Protein 1EJB (pdb70)

B-factor: mean 22.09, std 8.2, range [11.45, 75.44]

Radius of gyration: 27.2 Å; Cα contacts (8 Å, |Δi|>4): 1912; chains: 5; bounding box: 73×80×71 Å

Secondary structure (DSSP, 8-state):
-------TT-----TT--EEEEE--TTHHHHHHHHHHHHHHHHHTT--GGGEEEEE-SSGGGHHHHHHHHHHHHHHTT---SEEEEEEEEE--SSSHHHHHHHHHHHHHHHHHHHHTS-B--EEEEESSHHHHHHHBT-STT--S-BHHHHHHHHHHHHHHHHSTT--/--------SS----TT--EEEEE--TTHHHHHHHHHHHHHHHHHTT--GGGEEEEE-SSGGGHHHHHHHHHHHHHHTT---SEEEEEEEEE--SSSHHHHHHHHHHHHHHHHHHHHTS-B--EEEEESSHHHHHHHBT-STT--S-BHHHHHHHHHHHHHHHHSTT--/----SPPPSS----TT--EEEEE--TTHHHHHHHHHHHHHHHHHTT--GGGEEEEE-SSGGGHHHHHHHHHHHHHHTT---SEEEEEEEEE--SSSHHHHHHHHHHHHHHHHHHHHTS-B--EEEEESSHHHHHHHBT-STT--S-BHHHHHHHHHHHHHHHHSTT--/--BTTTPPPPP---TT--EEEEE--TTHHHHHHHHHHHHHHHHHTT--GGGEEEEE-SSGGGHHHHHHHHHHHHHHTT---SEEEEEEEEE--SSSHHHHHHHHHHHHHHHHHHHHTS-B--EEEEESSHHHHHHHBT-STT--S-BHHHHHHHHHHHHHHHHSTT--/-----S--S-----TT--EEEEE--TTHHHHHHHHHHHHHHHHHTT--GGGEEEEE-SSGGGHHHHHHHHHHHHHHTT---SEEEEEEEEE--SSSHHHHHHHHHHHHHHHHHHHHTS-B--EEEEESSHHHHHHHBT-STT--S-BHHHHHHHHHHHHHHHHSTT--

Structure (mmCIF, N/CA/C/O backbone):
data_1EJB
#
_entry.id   1EJB
#
_cell.length_a   82.893
_cell.length_b   82.893
_cell.length_c   298.842
_cell.angle_alpha   90.00
_cell.angle_beta   90.00
_cell.angle_gamma   90.00
#
_symmetry.space_group_name_H-M   'P 41 21 2'
#
loop_
_entity.id
_entity.type
_entity.pdbx_description
1 polymer 'LUMAZINE SYNTHASE'
2 non-polymer '5-(6-D-RIBITYLAMINO-2,4-DIHYDROXYPYRIMIDIN-5-YL)-1-PENTYL-PHOSPHONIC ACID'
3 water water
#
loop_
_atom_site.group_PDB
_atom_site.id
_atom_site.type_symbol
_atom_site.label_atom_id
_atom_site.label_alt_id
_atom_site.label_comp_id
_atom_site.label_asym_id
_atom_site.label_entity_id
_atom_site.label_seq_id
_atom_site.pdbx_PDB_ins_code
_atom_site.Cartn_x
_atom_site.Cartn_y
_atom_site.Cartn_z
_atom_site.occupancy
_atom_site.B_iso_or_equiv
_atom_site.auth_seq_id
_atom_site.auth_comp_id
_atom_site.auth_asym_id
_atom_site.auth_atom_id
_atom_site.pdbx_PDB_model_num
ATOM 1 N N . ALA A 1 1 ? 70.485 82.570 74.892 1.00 55.47 1 ALA A N 1
ATOM 2 C CA . ALA A 1 1 ? 69.226 83.140 74.634 0.00 43.51 1 ALA A CA 1
ATOM 3 C C . ALA A 1 1 ? 68.597 81.888 75.207 0.00 44.05 1 ALA A C 1
ATOM 4 O O . ALA A 1 1 ? 68.667 80.807 74.601 0.00 45.51 1 ALA A O 1
ATOM 6 N N . VAL A 1 2 ? 67.999 82.161 76.167 1.00 33.74 2 VAL A N 1
ATOM 7 C CA . VAL A 1 2 ? 67.410 81.192 77.097 1.00 33.61 2 VAL A CA 1
ATOM 8 C C . VAL A 1 2 ? 65.901 81.230 76.945 1.00 33.40 2 VAL A C 1
ATOM 9 O O . VAL A 1 2 ? 65.303 82.296 77.179 1.00 33.73 2 VAL A O 1
ATOM 13 N N . LYS A 1 3 ? 65.244 80.120 76.612 1.00 32.56 3 LYS A N 1
ATOM 14 C CA . LYS A 1 3 ? 63.791 80.131 76.447 1.00 32.49 3 LYS A CA 1
ATOM 15 C C . LYS A 1 3 ? 63.119 78.822 76.847 1.00 31.39 3 LYS A C 1
ATOM 16 O O . LYS A 1 3 ? 63.790 77.815 77.086 1.00 30.72 3 LYS A O 1
ATOM 22 N N . GLY A 1 4 ? 61.779 78.856 76.895 1.00 29.71 4 GLY A N 1
ATOM 23 C CA . GLY A 1 4 ? 61.031 77.647 77.251 1.00 30.28 4 GLY A CA 1
ATOM 24 C C . GLY A 1 4 ? 61.299 76.518 76.264 1.00 31.28 4 GLY A C 1
ATOM 25 O O . GLY A 1 4 ? 61.332 76.757 75.055 1.00 30.37 4 GLY A O 1
ATOM 26 N N . LEU A 1 5 ? 61.406 75.272 76.729 1.00 29.75 5 LEU A N 1
ATOM 27 C CA . LEU A 1 5 ? 61.658 74.156 75.818 1.00 30.22 5 LEU A CA 1
ATOM 28 C C . LEU A 1 5 ? 60.377 73.546 75.265 1.00 30.20 5 LEU A C 1
ATOM 29 O O . LEU A 1 5 ? 60.451 72.586 74.498 1.00 30.35 5 LEU A O 1
ATOM 34 N N . GLY A 1 6 ? 59.211 74.106 75.563 1.00 29.00 6 GLY A N 1
ATOM 35 C CA . GLY A 1 6 ? 57.924 73.642 75.098 1.00 27.78 6 GLY A CA 1
ATOM 36 C C . GLY A 1 6 ? 57.704 73.637 73.592 1.00 28.68 6 GLY A C 1
ATOM 37 O O . GLY A 1 6 ? 58.210 74.467 72.827 1.00 27.61 6 GLY A O 1
ATOM 38 N N . LYS A 1 7 ? 56.950 72.656 73.112 1.00 27.65 7 LYS A N 1
ATOM 39 C CA . LYS A 1 7 ? 56.592 72.521 71.688 1.00 28.08 7 LYS A CA 1
ATOM 40 C C . LYS A 1 7 ? 55.144 72.088 71.673 1.00 26.61 7 LYS A C 1
ATOM 41 O O . LYS A 1 7 ? 54.764 71.285 72.544 1.00 26.79 7 LYS A O 1
ATOM 47 N N . PRO A 1 8 ? 54.318 72.591 70.768 1.00 25.25 8 PRO A N 1
ATOM 48 C CA . PRO A 1 8 ? 52.898 72.325 70.771 1.00 24.61 8 PRO A CA 1
ATOM 49 C C . PRO A 1 8 ? 52.466 70.889 70.588 1.00 24.31 8 PRO A C 1
ATOM 50 O O . PRO A 1 8 ? 51.337 70.601 70.994 1.00 27.42 8 PRO A O 1
ATOM 54 N N . ASP A 1 9 ? 53.276 70.039 69.966 1.00 23.04 9 ASP A N 1
ATOM 55 C CA . ASP A 1 9 ? 52.825 68.642 69.824 1.00 23.92 9 ASP A CA 1
ATOM 56 C C . ASP A 1 9 ? 53.549 67.767 70.840 1.00 23.98 9 ASP A C 1
ATOM 57 O O . ASP A 1 9 ? 53.512 66.529 70.793 1.00 23.60 9 ASP A O 1
ATOM 62 N N . GLN A 1 10 ? 54.250 68.396 71.795 1.00 21.83 10 GLN A N 1
ATOM 63 C CA . GLN A 1 10 ? 55.010 67.643 72.787 1.00 23.45 10 GLN A CA 1
ATOM 64 C C . GLN A 1 10 ? 54.474 67.854 74.203 1.00 22.98 10 GLN A C 1
ATOM 65 O O . GLN A 1 10 ? 55.142 67.485 75.161 1.00 22.64 10 GLN A O 1
ATOM 71 N N . VAL A 1 11 ? 53.269 68.401 74.293 1.00 23.74 11 VAL A N 1
ATOM 72 C CA . VAL A 1 11 ? 52.680 68.686 75.603 1.00 24.40 11 VAL A CA 1
ATOM 73 C C . VAL A 1 11 ? 52.119 67.459 76.285 1.00 26.28 11 VAL A C 1
ATOM 74 O O . VAL A 1 11 ? 50.995 67.017 76.051 1.00 24.80 11 VAL A O 1
ATOM 78 N N . TYR A 1 12 ? 52.951 66.789 77.069 1.00 27.97 12 TYR A N 1
ATOM 79 C CA . TYR A 1 12 ? 52.616 65.608 77.819 1.00 28.48 12 TYR A CA 1
ATOM 80 C C . TYR A 1 12 ? 53.097 65.771 79.254 1.00 27.69 12 TYR A C 1
ATOM 81 O O . TYR A 1 12 ? 54.210 66.241 79.451 1.00 27.78 12 TYR A O 1
ATOM 90 N N . ASP A 1 13 ? 52.246 65.394 80.188 1.00 26.00 13 ASP A N 1
ATOM 91 C CA . ASP A 1 13 ? 52.625 65.522 81.601 1.00 25.44 13 ASP A CA 1
ATOM 92 C C . ASP A 1 13 ? 53.340 64.253 82.044 1.00 23.51 13 ASP A C 1
ATOM 93 O O . ASP A 1 13 ? 52.681 63.216 82.208 1.00 23.13 13 ASP A O 1
ATOM 98 N N . GLY A 1 14 ? 54.628 64.328 82.256 1.00 21.56 14 GLY A N 1
ATOM 99 C CA . GLY A 1 14 ? 55.463 63.212 82.671 1.00 21.59 14 GLY A CA 1
ATOM 100 C C . GLY A 1 14 ? 55.609 63.076 84.173 1.00 21.76 14 GLY A C 1
ATOM 101 O O . GLY A 1 14 ? 56.421 62.279 84.642 1.00 21.02 14 GLY A O 1
ATOM 102 N N . SER A 1 15 ? 54.774 63.786 84.962 1.00 21.11 15 SER A N 1
ATOM 103 C CA . SER A 1 15 ? 54.985 63.732 86.407 1.00 23.11 15 SER A CA 1
ATOM 104 C C . SER A 1 15 ? 54.877 62.339 87.015 1.00 22.52 15 SER A C 1
ATOM 105 O O . SER A 1 15 ? 55.582 62.116 88.004 1.00 23.47 15 SER A O 1
ATOM 108 N N . LYS A 1 16 ? 54.069 61.435 86.483 1.00 21.40 16 LYS A N 1
ATOM 109 C CA . LYS A 1 16 ? 53.929 60.108 87.065 1.00 22.58 16 LYS A CA 1
ATOM 110 C C . LYS A 1 16 ? 54.854 59.060 86.447 1.00 22.81 16 LYS A C 1
ATOM 111 O O . LYS A 1 16 ? 54.749 57.895 86.863 1.00 22.77 16 LYS A O 1
ATOM 117 N N . ILE A 1 17 ? 55.742 59.425 85.515 1.00 20.50 17 ILE A N 1
ATOM 118 C CA . ILE A 1 17 ? 56.516 58.311 84.935 1.00 20.37 17 ILE A CA 1
ATOM 119 C C . ILE A 1 17 ? 57.924 58.225 85.434 1.00 19.61 17 ILE A C 1
ATOM 120 O O . ILE A 1 17 ? 58.533 59.200 85.896 1.00 19.64 17 ILE A O 1
ATOM 125 N N . ARG A 1 18 ? 58.501 57.022 85.251 1.00 16.97 18 ARG A N 1
ATOM 126 C CA . ARG A 1 18 ? 59.883 56.764 85.587 1.00 16.08 18 ARG A CA 1
ATOM 127 C C . ARG A 1 18 ? 60.605 56.400 84.285 1.00 16.48 18 ARG A C 1
ATOM 128 O O . ARG A 1 18 ? 60.110 55.518 83.566 1.00 16.41 18 ARG A O 1
ATOM 136 N N . VAL A 1 19 ? 61.672 57.106 83.981 1.00 15.49 19 VAL A N 1
ATOM 137 C CA . VAL A 1 19 ? 62.367 56.879 82.689 1.00 15.49 19 VAL A CA 1
ATOM 138 C C . VAL A 1 19 ? 63.777 56.404 82.952 1.00 15.20 19 VAL A C 1
ATOM 139 O O . VAL A 1 19 ? 64.499 56.951 83.802 1.00 16.60 19 VAL A O 1
ATOM 143 N N . GLY A 1 20 ? 64.202 55.372 82.224 1.00 13.84 20 GLY A N 1
ATOM 144 C CA . GLY A 1 20 ? 65.581 54.933 82.301 1.00 13.23 20 GLY A CA 1
ATOM 145 C C . GLY A 1 20 ? 66.338 55.499 81.087 1.00 14.62 20 GLY A C 1
ATOM 146 O O . GLY A 1 20 ? 65.817 55.643 79.968 1.00 15.81 20 GLY A O 1
ATOM 147 N N . ILE A 1 21 ? 67.578 55.908 81.313 1.00 14.18 21 ILE A N 1
ATOM 148 C CA . ILE A 1 21 ? 68.487 56.326 80.268 1.00 14.58 21 ILE A CA 1
ATOM 149 C C . ILE A 1 21 ? 69.666 55.371 80.399 1.00 14.89 21 ILE A C 1
ATOM 150 O O . ILE A 1 21 ? 70.264 55.285 81.489 1.00 16.38 21 ILE A O 1
ATOM 155 N N . ILE A 1 22 ? 70.002 54.629 79.347 1.00 13.87 22 ILE A N 1
ATOM 156 C CA . ILE A 1 22 ? 71.136 53.700 79.494 1.00 14.05 22 ILE A CA 1
ATOM 157 C C . ILE A 1 22 ? 72.087 54.031 78.363 1.00 15.31 22 ILE A C 1
ATOM 158 O O . ILE A 1 22 ? 71.602 54.092 77.217 1.00 15.54 22 ILE A O 1
ATOM 163 N N . HIS A 1 23 ? 73.312 54.473 78.673 1.00 15.61 23 HIS A N 1
ATOM 164 C CA . HIS A 1 23 ? 74.148 54.939 77.547 1.00 15.24 23 HIS A CA 1
ATOM 165 C C . HIS A 1 23 ? 75.474 54.228 77.454 1.00 14.93 23 HIS A C 1
ATOM 166 O O . HIS A 1 23 ? 76.075 53.793 78.447 1.00 15.97 23 HIS A O 1
ATOM 173 N N . ALA A 1 24 ? 75.969 54.120 76.222 1.00 14.82 24 ALA A N 1
ATOM 174 C CA . ALA A 1 24 ? 77.276 53.567 75.920 1.00 15.87 24 ALA A CA 1
ATOM 175 C C . ALA A 1 24 ? 78.310 54.613 76.335 1.00 17.11 24 ALA A C 1
ATOM 176 O O . ALA A 1 24 ? 77.919 55.728 76.687 1.00 17.48 24 ALA A O 1
ATOM 178 N N . ARG A 1 25 ? 79.588 54.271 76.369 1.00 18.54 25 ARG A N 1
ATOM 179 C CA . ARG A 1 25 ? 80.603 55.219 76.828 1.00 20.43 25 ARG A CA 1
ATOM 180 C C . ARG A 1 25 ? 81.628 55.538 75.748 1.00 22.83 25 ARG A C 1
ATOM 181 O O . ARG A 1 25 ? 82.583 56.294 75.932 1.00 25.36 25 ARG A O 1
ATOM 189 N N . TRP A 1 26 ? 81.427 54.980 74.575 1.00 24.46 26 TRP A N 1
ATOM 190 C CA . TRP A 1 26 ? 82.243 55.276 73.395 1.00 27.03 26 TRP A CA 1
ATOM 191 C C . TRP A 1 26 ? 81.863 56.672 72.926 1.00 26.74 26 TRP A C 1
ATOM 192 O O . TRP A 1 26 ? 80.653 56.949 72.904 1.00 25.63 26 TRP A O 1
ATOM 203 N N . ASN A 1 27 ? 82.796 57.565 72.610 1.00 24.43 27 ASN A N 1
ATOM 204 C CA . ASN A 1 27 ? 82.469 58.931 72.177 1.00 23.97 27 ASN A CA 1
ATOM 205 C C . ASN A 1 27 ? 81.744 59.662 73.289 1.00 23.83 27 ASN A C 1
ATOM 206 O O . ASN A 1 27 ? 80.713 60.301 73.102 1.00 23.90 27 ASN A O 1
ATOM 211 N N . ARG A 1 28 ? 82.302 59.592 74.497 1.00 23.55 28 ARG A N 1
ATOM 212 C CA . ARG A 1 28 ? 81.704 60.122 75.715 1.00 23.83 28 ARG A CA 1
ATOM 213 C C . ARG A 1 28 ? 81.358 61.569 75.771 1.00 23.52 28 ARG A C 1
ATOM 214 O O . ARG A 1 28 ? 80.264 61.905 76.305 1.00 22.63 28 ARG A O 1
ATOM 222 N N . VAL A 1 29 ? 82.113 62.504 75.186 1.00 23.13 29 VAL A N 1
ATOM 223 C CA . VAL A 1 29 ? 81.685 63.914 75.218 1.00 22.83 29 VAL A CA 1
ATOM 224 C C . VAL A 1 29 ? 80.360 64.094 74.499 1.00 20.59 29 VAL A C 1
ATOM 225 O O . VAL A 1 29 ? 79.489 64.838 74.967 1.00 21.44 29 VAL A O 1
ATOM 229 N N . ILE A 1 30 ? 80.168 63.410 73.368 1.00 20.40 30 ILE A N 1
ATOM 230 C CA . ILE A 1 30 ? 78.900 63.505 72.643 1.00 19.17 30 ILE A CA 1
ATOM 231 C C . ILE A 1 30 ? 77.789 62.820 73.443 1.00 19.10 30 ILE A C 1
ATOM 232 O O . ILE A 1 30 ? 76.718 63.409 73.592 1.00 17.90 30 ILE A O 1
ATOM 237 N N . ILE A 1 31 ? 78.065 61.621 73.937 1.00 18.36 31 ILE A N 1
ATOM 238 C CA . ILE A 1 31 ? 77.092 60.902 74.780 1.00 18.55 31 ILE A CA 1
ATOM 239 C C . ILE A 1 31 ? 76.581 61.793 75.903 1.00 19.06 31 ILE A C 1
ATOM 240 O O . ILE A 1 31 ? 75.368 61.977 76.085 1.00 18.28 31 ILE A O 1
ATOM 245 N N . ASP A 1 32 ? 77.503 62.355 76.697 1.00 19.85 32 ASP A N 1
ATOM 246 C CA . ASP A 1 32 ? 77.098 63.231 77.796 1.00 20.95 32 ASP A CA 1
ATOM 247 C C . ASP A 1 32 ? 76.197 64.372 77.411 1.00 20.53 32 ASP A C 1
ATOM 248 O O . ASP A 1 32 ? 75.266 64.711 78.165 1.00 19.29 32 ASP A O 1
ATOM 253 N N . ALA A 1 33 ? 76.428 65.030 76.280 1.00 20.59 33 ALA A N 1
ATOM 254 C CA . ALA A 1 33 ? 75.609 66.117 75.805 1.00 19.99 33 ALA A CA 1
ATOM 255 C C . ALA A 1 33 ? 74.213 65.606 75.433 1.00 18.91 33 ALA A C 1
ATOM 256 O O . ALA A 1 33 ? 73.223 66.256 75.761 1.00 18.60 33 ALA A O 1
ATOM 258 N N . LEU A 1 34 ? 74.165 64.437 74.783 1.00 18.04 34 LEU A N 1
ATOM 259 C CA . LEU A 1 34 ? 72.837 63.888 74.437 1.00 17.20 34 LEU A CA 1
ATOM 260 C C . LEU A 1 34 ? 72.038 63.552 75.687 1.00 17.01 34 LEU A C 1
ATOM 261 O O . LEU A 1 34 ? 70.862 63.921 75.803 1.00 17.71 34 LEU A O 1
ATOM 266 N N . VAL A 1 35 ? 72.661 62.890 76.653 1.00 16.79 35 VAL A N 1
ATOM 267 C CA . VAL A 1 35 ? 72.016 62.530 77.915 1.00 17.05 35 VAL A CA 1
ATOM 268 C C . VAL A 1 35 ? 71.503 63.753 78.623 1.00 17.94 35 VAL A C 1
ATOM 269 O O . VAL A 1 35 ? 70.365 63.863 79.099 1.00 17.13 35 VAL A O 1
ATOM 273 N N . LYS A 1 36 ? 72.383 64.780 78.680 1.00 18.46 36 LYS A N 1
ATOM 274 C CA . LYS A 1 36 ? 71.964 66.004 79.360 1.00 21.10 36 LYS A CA 1
ATOM 275 C C . LYS A 1 36 ? 70.719 66.626 78.773 1.00 20.41 36 LYS A C 1
ATOM 276 O O . LYS A 1 36 ? 69.828 67.099 79.479 1.00 20.58 36 LYS A O 1
ATOM 282 N N . GLY A 1 37 ? 70.685 66.650 77.437 1.00 18.47 37 GLY A N 1
ATOM 283 C CA . GLY A 1 37 ? 69.543 67.223 76.721 1.00 18.75 37 GLY A CA 1
ATOM 284 C C . GLY A 1 37 ? 68.288 66.413 76.997 1.00 18.10 37 GLY A C 1
ATOM 285 O O . GLY A 1 37 ? 67.221 66.991 77.189 1.00 18.36 37 GLY A O 1
ATOM 286 N N . ALA A 1 38 ? 68.376 65.082 77.003 1.00 18.55 38 ALA A N 1
ATOM 287 C CA . ALA A 1 38 ? 67.182 64.281 77.287 1.00 18.15 38 ALA A CA 1
ATOM 288 C C . ALA A 1 38 ? 66.683 64.563 78.702 1.00 17.57 38 ALA A C 1
ATOM 289 O O . ALA A 1 38 ? 65.484 64.685 78.904 1.00 17.29 38 ALA A O 1
ATOM 291 N N . ILE A 1 39 ? 67.610 64.609 79.657 1.00 17.92 39 ILE A N 1
ATOM 292 C CA . ILE A 1 39 ? 67.194 64.890 81.040 1.00 19.67 39 ILE A CA 1
ATOM 293 C C . ILE A 1 39 ? 66.517 66.243 81.143 1.00 19.66 39 ILE A C 1
ATOM 294 O O . ILE A 1 39 ? 65.473 66.373 81.767 1.00 19.46 39 ILE A O 1
ATOM 299 N N . GLU A 1 40 ? 67.144 67.250 80.537 1.00 20.75 40 GLU A N 1
ATOM 300 C CA . GLU A 1 40 ? 66.580 68.598 80.587 1.00 21.40 40 GLU A CA 1
ATOM 301 C C . GLU A 1 40 ? 65.173 68.635 80.027 1.00 20.66 40 GLU A C 1
ATOM 302 O O . GLU A 1 40 ? 64.266 69.235 80.589 1.00 19.16 40 GLU A O 1
ATOM 308 N N . ARG A 1 41 ? 64.995 68.017 78.839 1.00 19.69 41 ARG A N 1
ATOM 309 C CA . ARG A 1 41 ? 63.642 68.072 78.274 1.00 18.43 41 ARG A CA 1
ATOM 310 C C . ARG A 1 41 ? 62.639 67.315 79.107 1.00 17.74 41 ARG A C 1
ATOM 311 O O . ARG A 1 41 ? 61.509 67.770 79.263 1.00 19.48 41 ARG A O 1
ATOM 319 N N . MET A 1 42 ? 62.985 66.140 79.633 1.00 18.20 42 MET A N 1
ATOM 320 C CA . MET A 1 42 ? 62.024 65.407 80.456 1.00 18.44 42 MET A CA 1
ATOM 321 C C . MET A 1 42 ? 61.694 66.182 81.740 1.00 19.16 42 MET A C 1
ATOM 322 O O . MET A 1 42 ? 60.528 66.193 82.117 1.00 17.68 42 MET A O 1
ATOM 327 N N . ALA A 1 43 ? 62.673 66.867 82.334 1.00 21.55 43 ALA A N 1
ATOM 328 C CA . ALA A 1 43 ? 62.411 67.692 83.519 1.00 23.79 43 ALA A CA 1
ATOM 329 C C . ALA A 1 43 ? 61.431 68.811 83.197 1.00 24.12 43 ALA A C 1
ATOM 330 O O . ALA A 1 43 ? 60.422 69.074 83.875 1.00 24.85 43 ALA A O 1
ATOM 332 N N . SER A 1 44 ? 61.582 69.420 82.017 1.00 23.06 44 SER A N 1
ATOM 333 C CA . SER A 1 44 ? 60.672 70.449 81.547 1.00 24.15 44 SER A CA 1
ATOM 334 C C . SER A 1 44 ? 59.268 69.908 81.298 1.00 24.61 44 SER A C 1
ATOM 335 O O . SER A 1 44 ? 58.318 70.691 81.281 1.00 23.48 44 SER A O 1
ATOM 338 N N . LEU A 1 45 ? 59.108 68.594 81.108 1.00 21.83 45 LEU A N 1
ATOM 339 C CA . LEU A 1 45 ? 57.785 68.011 80.946 1.00 21.85 45 LEU A CA 1
ATOM 340 C C . LEU A 1 45 ? 57.250 67.435 82.258 1.00 21.07 45 LEU A C 1
ATOM 341 O O . LEU A 1 45 ? 56.235 66.733 82.252 1.00 22.04 45 LEU A O 1
ATOM 346 N N . GLY A 1 46 ? 57.928 67.693 83.383 1.00 21.51 46 GLY A N 1
ATOM 347 C CA . GLY A 1 46 ? 57.393 67.238 84.666 1.00 21.42 46 GLY A CA 1
ATOM 348 C C . GLY A 1 46 ? 58.016 65.982 85.231 1.00 21.14 46 GLY A C 1
ATOM 349 O O . GLY A 1 46 ? 57.671 65.573 86.350 1.00 20.70 46 GLY A O 1
ATOM 350 N N . VAL A 1 47 ? 58.893 65.287 84.496 1.00 20.56 47 VAL A N 1
ATOM 351 C CA . VAL A 1 47 ? 59.481 64.074 85.081 1.00 20.07 47 VAL A CA 1
ATOM 352 C C . VAL A 1 47 ? 60.360 64.467 86.269 1.00 21.20 47 VAL A C 1
ATOM 353 O O . VAL A 1 47 ? 61.241 65.309 86.136 1.00 22.17 47 VAL A O 1
ATOM 357 N N . GLU A 1 48 ? 60.148 63.806 87.381 1.00 23.26 48 GLU A N 1
ATOM 358 C CA . GLU A 1 48 ? 60.911 64.127 88.597 1.00 25.61 48 GLU A CA 1
ATOM 359 C C . GLU A 1 48 ? 62.312 63.585 88.527 1.00 24.73 48 GLU A C 1
ATOM 360 O O . GLU A 1 48 ? 62.586 62.505 88.021 1.00 21.39 48 GLU A O 1
ATOM 366 N N . GLU A 1 49 ? 63.247 64.364 89.090 1.00 24.96 49 GLU A N 1
ATOM 367 C CA . GLU A 1 49 ? 64.639 63.991 89.129 1.00 24.79 49 GLU A CA 1
ATOM 368 C C . GLU A 1 49 ? 64.847 62.621 89.755 1.00 24.86 49 GLU A C 1
ATOM 369 O O . GLU A 1 49 ? 65.665 61.885 89.189 1.00 24.67 49 GLU A O 1
ATOM 375 N N . ASN A 1 50 ? 64.145 62.196 90.805 1.00 23.63 50 ASN A N 1
ATOM 376 C CA . ASN A 1 50 ? 64.386 60.854 91.325 1.00 24.76 50 ASN A CA 1
ATOM 377 C C . ASN A 1 50 ? 63.819 59.758 90.406 1.00 23.08 50 ASN A C 1
ATOM 378 O O . ASN A 1 50 ? 64.013 58.583 90.709 1.00 22.76 50 ASN A O 1
ATOM 383 N N . ASN A 1 51 ? 63.023 60.130 89.419 1.00 20.79 51 ASN A N 1
ATOM 384 C CA . ASN A 1 51 ? 62.418 59.153 88.513 1.00 20.11 51 ASN A CA 1
ATOM 385 C C . ASN A 1 51 ? 63.154 59.071 87.183 1.00 19.86 51 ASN A C 1
ATOM 386 O O . ASN A 1 51 ? 62.583 58.558 86.207 1.00 19.11 51 ASN A O 1
ATOM 391 N N . ILE A 1 52 ? 64.345 59.633 87.100 1.00 18.20 52 ILE A N 1
ATOM 392 C CA . ILE A 1 52 ? 65.188 59.504 85.893 1.00 18.45 52 ILE A CA 1
ATOM 393 C C . ILE A 1 52 ? 66.375 58.654 86.350 1.00 18.74 52 ILE A C 1
ATOM 394 O O . ILE A 1 52 ? 67.148 59.071 87.225 1.00 18.32 52 ILE A O 1
ATOM 399 N N . ILE A 1 53 ? 66.461 57.426 85.877 1.00 17.35 53 ILE A N 1
ATOM 400 C CA . ILE A 1 53 ? 67.466 56.459 86.279 1.00 18.11 53 ILE A CA 1
ATOM 401 C C . ILE A 1 53 ? 68.540 56.246 85.225 1.00 18.36 53 ILE A C 1
ATOM 402 O O . ILE A 1 53 ? 68.182 55.913 84.070 1.00 17.81 53 ILE A O 1
ATOM 407 N N . ILE A 1 54 ? 69.813 56.444 85.552 1.00 16.94 54 ILE A N 1
ATOM 408 C CA . ILE A 1 54 ? 70.870 56.321 84.546 1.00 18.52 54 ILE A CA 1
ATOM 409 C C . ILE A 1 54 ? 71.677 55.050 84.731 1.00 18.66 54 ILE A C 1
ATOM 410 O O . ILE A 1 54 ? 71.964 54.600 85.869 1.00 19.06 54 ILE A O 1
ATOM 415 N N . GLU A 1 55 ? 72.011 54.395 83.627 1.00 16.01 55 GLU A N 1
ATOM 416 C CA . GLU A 1 55 ? 72.843 53.200 83.639 1.00 16.73 55 GLU A CA 1
ATOM 417 C C . GLU A 1 55 ? 73.782 53.288 82.438 1.00 16.13 55 GLU A C 1
ATOM 418 O O . GLU A 1 55 ? 73.510 54.126 81.554 1.00 15.96 55 GLU A O 1
ATOM 424 N N . THR A 1 56 ? 74.891 52.564 82.444 1.00 16.18 56 THR A N 1
ATOM 425 C CA . THR A 1 56 ? 75.836 52.659 81.334 1.00 17.32 56 THR A CA 1
ATOM 426 C C . THR A 1 56 ? 76.278 51.282 80.893 1.00 16.44 56 THR A C 1
ATOM 427 O O . THR A 1 56 ? 76.177 50.298 81.644 1.00 16.88 56 THR A O 1
ATOM 431 N N . VAL A 1 57 ? 76.787 51.198 79.658 1.00 15.04 57 VAL A N 1
ATOM 432 C CA . VAL A 1 57 ? 77.360 49.970 79.097 1.00 14.95 57 VAL A CA 1
ATOM 433 C C . VAL A 1 57 ? 78.607 50.420 78.333 1.00 15.41 57 VAL A C 1
ATOM 434 O O . VAL A 1 57 ? 78.732 51.606 78.048 1.00 16.33 57 VAL A O 1
ATOM 438 N N . PRO A 1 58 ? 79.500 49.508 77.959 1.00 16.33 58 PRO A N 1
ATOM 439 C CA . PRO A 1 58 ? 80.721 49.881 77.281 1.00 17.87 58 PRO A CA 1
ATOM 440 C C . PRO A 1 58 ? 80.494 50.462 75.898 1.00 16.94 58 PRO A C 1
ATOM 441 O O . PRO A 1 58 ? 80.832 51.621 75.623 1.00 18.81 58 PRO A O 1
ATOM 445 N N . GLY A 1 59 ? 79.847 49.704 75.021 1.00 16.25 59 GLY A N 1
ATOM 446 C CA . GLY A 1 59 ? 79.635 50.138 73.636 1.00 14.67 59 GLY A CA 1
ATOM 447 C C . GLY A 1 59 ? 78.179 50.000 73.219 1.00 15.39 59 GLY A C 1
ATOM 448 O O . GLY A 1 59 ? 77.347 49.407 73.914 1.00 14.21 59 GLY A O 1
ATOM 449 N N . SER A 1 60 ? 77.849 50.570 72.039 1.00 14.28 60 SER A N 1
ATOM 450 C CA . SER A 1 60 ? 76.475 50.532 71.561 1.00 14.67 60 SER A CA 1
ATOM 451 C C . SER A 1 60 ? 75.965 49.122 71.358 1.00 14.27 60 SER A C 1
ATOM 452 O O . SER A 1 60 ? 74.761 48.893 71.599 1.00 13.54 60 SER A O 1
ATOM 455 N N . TYR A 1 61 ? 76.816 48.162 70.992 1.00 13.75 61 TYR A N 1
ATOM 456 C CA . TYR A 1 61 ? 76.332 46.795 70.831 1.00 14.05 61 TYR A CA 1
ATOM 457 C C . TYR A 1 61 ? 75.757 46.217 72.124 1.00 14.10 61 TYR A C 1
ATOM 458 O O . TYR A 1 61 ? 74.905 45.347 72.074 1.00 14.15 61 TYR A O 1
ATOM 467 N N . GLU A 1 62 ? 76.195 46.698 73.287 1.00 13.96 62 GLU A N 1
ATOM 468 C CA . GLU A 1 62 ? 75.700 46.195 74.569 1.00 13.44 62 GLU A CA 1
ATOM 469 C C . GLU A 1 62 ? 74.396 46.876 74.975 1.00 13.22 62 GLU A C 1
ATOM 470 O O . GLU A 1 62 ? 73.825 46.470 75.992 1.00 13.50 62 GLU A O 1
ATOM 476 N N . LEU A 1 63 ? 73.911 47.837 74.185 1.00 12.77 63 LEU A N 1
ATOM 477 C CA . LEU A 1 63 ? 72.661 48.501 74.559 1.00 13.05 63 LEU A CA 1
ATOM 478 C C . LEU A 1 63 ? 71.444 47.598 74.633 1.00 13.09 63 LEU A C 1
ATOM 479 O O . LEU A 1 63 ? 70.647 47.767 75.580 1.00 13.87 63 LEU A O 1
ATOM 484 N N . PRO A 1 64 ? 71.219 46.683 73.703 1.00 13.49 64 PRO A N 1
ATOM 485 C CA . PRO A 1 64 ? 70.017 45.859 73.723 1.00 12.33 64 PRO A CA 1
ATOM 486 C C . PRO A 1 64 ? 69.944 44.964 74.958 1.00 13.19 64 PRO A C 1
ATOM 487 O O . PRO A 1 64 ? 68.938 45.040 75.682 1.00 13.04 64 PRO A O 1
ATOM 491 N N . TRP A 1 65 ? 70.988 44.156 75.220 1.00 12.77 65 TRP A N 1
ATOM 492 C CA . TRP A 1 65 ? 70.917 43.292 76.401 1.00 12.97 65 TRP A CA 1
ATOM 493 C C . TRP A 1 65 ? 71.058 44.100 77.689 1.00 13.03 65 TRP A C 1
ATOM 494 O O . TRP A 1 65 ? 70.405 43.753 78.678 1.00 12.50 65 TRP A O 1
ATOM 505 N N . GLY A 1 66 ? 71.858 45.156 77.632 1.00 12.79 66 GLY A N 1
ATOM 506 C CA . GLY A 1 66 ? 71.974 46.012 78.836 1.00 13.27 66 GLY A CA 1
ATOM 507 C C . GLY A 1 66 ? 70.605 46.587 79.181 1.00 14.08 66 GLY A C 1
ATOM 508 O O . GLY A 1 66 ? 70.199 46.630 80.364 1.00 13.73 66 GLY A O 1
ATOM 509 N N . THR A 1 67 ? 69.878 47.044 78.166 1.00 13.06 67 THR A N 1
ATOM 510 C CA . THR A 1 67 ? 68.547 47.590 78.406 1.00 12.83 67 THR A CA 1
ATOM 511 C C . THR A 1 67 ? 67.613 46.514 78.930 1.00 13.20 67 THR A C 1
ATOM 512 O O . THR A 1 67 ? 66.866 46.774 79.884 1.00 13.11 67 THR A O 1
ATOM 516 N N . LYS A 1 68 ? 67.635 45.317 78.346 1.00 12.83 68 LYS A N 1
ATOM 517 C CA . LYS A 1 68 ? 66.764 44.240 78.824 1.00 13.00 68 LYS A CA 1
ATOM 518 C C . LYS A 1 68 ? 67.022 44.011 80.324 1.00 12.53 68 LYS A C 1
ATOM 519 O O . LYS A 1 68 ? 66.065 43.949 81.135 1.00 13.62 68 LYS A O 1
ATOM 525 N N . ARG A 1 69 ? 68.279 43.867 80.695 1.00 12.48 69 ARG A N 1
ATOM 526 C CA . ARG A 1 69 ? 68.623 43.591 82.111 1.00 13.16 69 ARG A CA 1
ATOM 527 C C . ARG A 1 69 ? 68.420 44.791 83.025 1.00 13.30 69 ARG A C 1
ATOM 528 O O . ARG A 1 69 ? 68.038 44.626 84.196 1.00 14.08 69 ARG A O 1
ATOM 536 N N . PHE A 1 70 ? 68.581 46.014 82.549 1.00 12.77 70 PHE A N 1
ATOM 537 C CA . PHE A 1 70 ? 68.317 47.236 83.316 1.00 13.48 70 PHE A CA 1
ATOM 538 C C . PHE A 1 70 ? 66.837 47.278 83.664 1.00 13.62 70 PHE A C 1
ATOM 539 O O . PHE A 1 70 ? 66.412 47.530 84.793 1.00 13.08 70 PHE A O 1
ATOM 547 N N . VAL A 1 71 ? 65.976 46.930 82.688 1.00 13.73 71 VAL A N 1
ATOM 548 C CA . VAL A 1 71 ? 64.539 46.846 82.938 1.00 13.44 71 VAL A CA 1
ATOM 549 C C . VAL A 1 71 ? 64.264 45.786 83.995 1.00 14.44 71 VAL A C 1
ATOM 550 O O . VAL A 1 71 ? 63.488 46.041 84.922 1.00 13.64 71 VAL A O 1
ATOM 554 N N . ASP A 1 72 ? 64.882 44.603 83.880 1.00 13.44 72 ASP A N 1
ATOM 555 C CA . ASP A 1 72 ? 64.677 43.560 84.862 1.00 14.62 72 ASP A CA 1
ATOM 556 C C . ASP A 1 72 ? 65.096 44.059 86.266 1.00 15.21 72 ASP A C 1
ATOM 557 O O . ASP A 1 72 ? 64.383 43.798 87.233 1.00 15.51 72 ASP A O 1
ATOM 562 N N . ARG A 1 73 ? 66.276 44.670 86.344 1.00 15.51 73 ARG A N 1
ATOM 563 C CA . ARG A 1 73 ? 66.786 45.136 87.629 1.00 16.75 73 ARG A CA 1
ATOM 564 C C . ARG A 1 73 ? 65.832 46.142 88.281 1.00 16.38 73 ARG A C 1
ATOM 565 O O . ARG A 1 73 ? 65.550 46.071 89.501 1.00 14.64 73 ARG A O 1
ATOM 573 N N . GLN A 1 74 ? 65.363 47.117 87.519 1.00 13.32 74 GLN A N 1
ATOM 574 C CA . GLN A 1 74 ? 64.446 48.131 88.034 1.00 13.86 74 GLN A CA 1
ATOM 575 C C . GLN A 1 74 ? 63.142 47.524 88.514 1.00 14.33 74 GLN A C 1
ATOM 576 O O . GLN A 1 74 ? 62.626 47.908 89.592 1.00 14.92 74 GLN A O 1
ATOM 582 N N . ALA A 1 75 ? 62.592 46.564 87.780 1.00 14.14 75 ALA A N 1
ATOM 583 C CA . ALA A 1 75 ? 61.350 45.918 88.193 1.00 14.24 75 ALA A CA 1
ATOM 584 C C . ALA A 1 75 ? 61.559 45.121 89.486 1.00 15.28 75 ALA A C 1
ATOM 585 O O . ALA A 1 75 ? 60.706 45.142 90.367 1.00 15.91 75 ALA A O 1
ATOM 587 N N . LYS A 1 76 ? 62.695 44.432 89.573 1.00 15.91 76 LYS A N 1
ATOM 588 C CA . LYS A 1 76 ? 63.004 43.635 90.768 1.00 18.37 76 LYS A CA 1
ATOM 589 C C . LYS A 1 76 ? 63.170 44.532 91.990 1.00 17.80 76 LYS A C 1
ATOM 590 O O . LYS A 1 76 ? 62.736 44.144 93.082 1.00 18.56 76 LYS A O 1
ATOM 596 N N . LEU A 1 77 ? 63.672 45.744 91.834 1.00 17.75 77 LEU A N 1
ATOM 597 C CA . LEU A 1 77 ? 63.840 46.734 92.873 1.00 21.18 77 LEU A CA 1
ATOM 598 C C . LEU A 1 77 ? 62.528 47.375 93.280 1.00 19.67 77 LEU A C 1
ATOM 599 O O . LEU A 1 77 ? 62.513 48.213 94.202 1.00 21.43 77 LEU A O 1
ATOM 604 N N . GLY A 1 78 ? 61.445 47.154 92.557 1.00 17.73 78 GLY A N 1
ATOM 605 C CA . GLY A 1 78 ? 60.171 47.774 92.812 1.00 16.57 78 GLY A CA 1
ATOM 606 C C . GLY A 1 78 ? 60.144 49.227 92.365 1.00 16.35 78 GLY A C 1
ATOM 607 O O . GLY A 1 78 ? 59.301 50.044 92.743 1.00 15.21 78 GLY A O 1
ATOM 608 N N . LYS A 1 79 ? 60.982 49.566 91.380 1.00 15.02 79 LYS A N 1
ATOM 609 C CA . LYS A 1 79 ? 61.029 50.869 90.730 1.00 14.90 79 LYS A CA 1
ATOM 610 C C . LYS A 1 79 ? 61.027 50.683 89.198 1.00 14.39 79 LYS A C 1
ATOM 611 O O . LYS A 1 79 ? 61.991 51.064 88.531 1.00 12.75 79 LYS A O 1
ATOM 617 N N . PRO A 1 80 ? 60.016 50.034 88.657 1.00 14.91 80 PRO A N 1
ATOM 618 C CA . PRO A 1 80 ? 59.991 49.672 87.248 1.00 15.25 80 PRO A CA 1
ATOM 619 C C . PRO A 1 80 ? 59.993 50.909 86.351 1.00 14.93 80 PRO A C 1
ATOM 620 O O . PRO A 1 80 ? 59.354 51.906 86.666 1.00 14.48 80 PRO A O 1
ATOM 624 N N . LEU A 1 81 ? 60.646 50.761 85.207 1.00 14.14 81 LEU A N 1
ATOM 625 C CA . LEU A 1 81 ? 60.646 51.846 84.225 1.00 13.86 81 LEU A CA 1
ATOM 626 C C . LEU A 1 81 ? 59.354 51.837 83.417 1.00 14.45 81 LEU A C 1
ATOM 627 O O . LEU A 1 81 ? 58.822 50.764 83.120 1.00 14.65 81 LEU A O 1
ATOM 632 N N . ASP A 1 82 ? 58.915 53.024 82.985 1.00 13.23 82 ASP A N 1
ATOM 633 C CA . ASP A 1 82 ? 57.767 53.128 82.108 1.00 13.95 82 ASP A CA 1
ATOM 634 C C . ASP A 1 82 ? 58.253 53.258 80.640 1.00 13.36 82 ASP A C 1
ATOM 635 O O . ASP A 1 82 ? 57.449 53.027 79.749 1.00 13.50 82 ASP A O 1
ATOM 640 N N . VAL A 1 83 ? 59.488 53.653 80.476 1.00 12.99 83 VAL A N 1
ATOM 641 C CA . VAL A 1 83 ? 60.056 53.877 79.128 1.00 13.20 83 VAL A CA 1
ATOM 642 C C . VAL A 1 83 ? 61.554 53.966 79.287 1.00 13.60 83 VAL A C 1
ATOM 643 O O . VAL A 1 83 ? 62.046 54.227 80.410 1.00 13.90 83 VAL A O 1
ATOM 647 N N . VAL A 1 84 ? 62.325 53.593 78.263 1.00 12.45 84 VAL A N 1
ATOM 648 C CA . VAL A 1 84 ? 63.774 53.632 78.385 1.00 13.03 84 VAL A CA 1
ATOM 649 C C . VAL A 1 84 ? 64.347 54.245 77.115 1.00 12.84 84 VAL A C 1
ATOM 650 O O . VAL A 1 84 ? 63.766 54.182 76.027 1.00 14.29 84 VAL A O 1
ATOM 654 N N . ILE A 1 85 ? 65.402 55.030 77.297 1.00 12.20 85 ILE A N 1
ATOM 655 C CA . ILE A 1 85 ? 66.150 55.637 76.222 1.00 13.35 85 ILE A CA 1
ATOM 656 C C . ILE A 1 85 ? 67.587 55.166 76.131 1.00 13.96 85 ILE A C 1
ATOM 657 O O . ILE A 1 85 ? 68.521 55.662 76.782 1.00 13.65 85 ILE A O 1
ATOM 662 N N . PRO A 1 86 ? 67.872 54.150 75.316 1.00 13.92 86 PRO A N 1
ATOM 663 C CA . PRO A 1 86 ? 69.225 53.691 75.048 1.00 13.72 86 PRO A CA 1
ATOM 664 C C . PRO A 1 86 ? 69.932 54.711 74.147 1.00 14.95 86 PRO A C 1
ATOM 665 O O . PRO A 1 86 ? 69.428 55.134 73.086 1.00 14.63 86 PRO A O 1
ATOM 669 N N . ILE A 1 87 ? 71.105 55.135 74.600 1.00 14.12 87 ILE A N 1
ATOM 670 C CA . ILE A 1 87 ? 71.851 56.178 73.859 1.00 14.45 87 ILE A CA 1
ATOM 671 C C . ILE A 1 87 ? 73.226 55.653 73.531 1.00 14.10 87 ILE A C 1
ATOM 672 O O . ILE A 1 87 ? 73.974 55.177 74.398 1.00 14.90 87 ILE A O 1
ATOM 677 N N . GLY A 1 88 ? 73.620 55.794 72.245 1.00 15.03 88 GLY A N 1
ATOM 678 C CA . GLY A 1 88 ? 74.971 55.343 71.857 1.00 14.63 88 GLY A CA 1
ATOM 679 C C . GLY A 1 88 ? 75.356 56.225 70.646 1.00 15.20 88 GLY A C 1
ATOM 680 O O . GLY A 1 88 ? 74.496 56.838 70.038 1.00 15.41 88 GLY A O 1
ATOM 681 N N . VAL A 1 89 ? 76.654 56.320 70.411 1.00 15.81 89 VAL A N 1
ATOM 682 C CA . VAL A 1 89 ? 77.166 57.121 69.296 1.00 16.18 89 VAL A CA 1
ATOM 683 C C . VAL A 1 89 ? 78.128 56.256 68.493 1.00 16.43 89 VAL A C 1
ATOM 684 O O . VAL A 1 89 ? 79.169 55.813 68.984 1.00 17.67 89 VAL A O 1
ATOM 688 N N . LEU A 1 90 ? 77.768 55.960 67.256 1.00 17.20 90 LEU A N 1
ATOM 689 C CA . LEU A 1 90 ? 78.540 55.176 66.332 1.00 17.67 90 LEU A CA 1
ATOM 690 C C . LEU A 1 90 ? 79.019 56.096 65.211 1.00 18.57 90 LEU A C 1
ATOM 691 O O . LEU A 1 90 ? 78.241 56.846 64.644 1.00 19.14 90 LEU A O 1
ATOM 696 N N . ILE A 1 91 ? 80.308 56.022 64.943 1.00 19.66 91 ILE A N 1
ATOM 697 C CA . ILE A 1 91 ? 80.913 56.880 63.918 1.00 20.42 91 ILE A CA 1
ATOM 698 C C . ILE A 1 91 ? 81.701 55.984 62.970 1.00 20.76 91 ILE A C 1
ATOM 699 O O . ILE A 1 91 ? 82.534 55.180 63.405 1.00 20.76 91 ILE A O 1
ATOM 704 N N . LYS A 1 92 ? 81.355 56.063 61.683 1.00 21.63 92 LYS A N 1
ATOM 705 C CA . LYS A 1 92 ? 81.997 55.217 60.682 1.00 22.74 92 LYS A CA 1
ATOM 706 C C . LYS A 1 92 ? 83.513 55.300 60.758 1.00 23.95 92 LYS A C 1
ATOM 707 O O . LYS A 1 92 ? 84.056 56.400 60.861 1.00 24.11 92 LYS A O 1
ATOM 713 N N . GLY A 1 93 ? 84.185 54.158 60.667 1.00 23.87 93 GLY A N 1
ATOM 714 C CA . GLY A 1 93 ? 85.639 54.103 60.673 1.00 24.86 93 GLY A CA 1
ATOM 715 C C . GLY A 1 93 ? 86.096 53.562 59.312 1.00 25.57 93 GLY A C 1
ATOM 716 O O . GLY A 1 93 ? 85.483 53.902 58.286 1.00 25.27 93 GLY A O 1
ATOM 717 N N . SER A 1 94 ? 87.132 52.729 59.275 1.00 26.00 94 SER A N 1
ATOM 718 C CA . SER A 1 94 ? 87.579 52.190 57.995 1.00 26.69 94 SER A CA 1
ATOM 719 C C . SER A 1 94 ? 86.967 50.841 57.637 1.00 27.02 94 SER A C 1
ATOM 720 O O . SER A 1 94 ? 87.002 50.479 56.455 1.00 26.02 94 SER A O 1
ATOM 723 N N . THR A 1 95 ? 86.509 50.070 58.626 1.00 25.73 95 THR A N 1
ATOM 724 C CA . THR A 1 95 ? 85.956 48.747 58.300 1.00 25.31 95 THR A CA 1
ATOM 725 C C . THR A 1 95 ? 84.435 48.810 58.217 1.00 24.73 95 THR A C 1
ATOM 726 O O . THR A 1 95 ? 83.785 49.859 58.264 1.00 24.59 95 THR A O 1
ATOM 730 N N . MET A 1 96 ? 83.822 47.629 58.180 1.00 25.86 96 MET A N 1
ATOM 731 C CA . MET A 1 96 ? 82.366 47.497 58.151 1.00 25.69 96 MET A CA 1
ATOM 732 C C . MET A 1 96 ? 81.815 47.340 59.559 1.00 24.87 96 MET A C 1
ATOM 733 O O . MET A 1 96 ? 80.609 47.118 59.735 1.00 24.02 96 MET A O 1
ATOM 738 N N . HIS A 1 97 ? 82.655 47.515 60.574 1.00 23.65 97 HIS A N 1
ATOM 739 C CA . HIS A 1 97 ? 82.155 47.376 61.942 1.00 24.40 97 HIS A CA 1
ATOM 740 C C . HIS A 1 97 ? 81.005 48.329 62.209 1.00 22.78 97 HIS A C 1
ATOM 741 O O . HIS A 1 97 ? 79.994 47.944 62.796 1.00 21.62 97 HIS A O 1
ATOM 748 N N . PHE A 1 98 ? 81.164 49.587 61.801 1.00 20.58 98 PHE A N 1
ATOM 749 C CA . PHE A 1 98 ? 80.107 50.567 61.997 1.00 20.52 98 PHE A CA 1
ATOM 750 C C . PHE A 1 98 ? 78.779 50.048 61.486 1.00 20.41 98 PHE A C 1
ATOM 751 O O . PHE A 1 98 ? 77.773 50.144 62.221 1.00 21.38 98 PHE A O 1
ATOM 759 N N . GLU A 1 99 ? 78.721 49.574 60.250 1.00 19.54 99 GLU A N 1
ATOM 760 C CA . GLU A 1 99 ? 77.501 49.076 59.654 1.00 20.08 99 GLU A CA 1
ATOM 761 C C . GLU A 1 99 ? 76.935 47.851 60.370 1.00 19.66 99 GLU A C 1
ATOM 762 O O . GLU A 1 99 ? 75.721 47.842 60.593 1.00 18.36 99 GLU A O 1
ATOM 768 N N . TYR A 1 100 ? 77.780 46.848 60.654 1.00 19.18 100 TYR A N 1
ATOM 769 C CA . TYR A 1 100 ? 77.245 45.654 61.320 1.00 18.83 100 TYR A CA 1
ATOM 770 C C . TYR A 1 100 ? 76.747 45.953 62.724 1.00 18.11 100 TYR A C 1
ATOM 771 O O . TYR A 1 100 ? 75.689 45.437 63.088 1.00 17.93 100 TYR A O 1
ATOM 780 N N . ILE A 1 101 ? 77.459 46.763 63.503 1.00 17.45 101 ILE A N 1
ATOM 781 C CA . ILE A 1 101 ? 76.966 47.111 64.844 1.00 17.20 101 ILE A CA 1
ATOM 782 C C . ILE A 1 101 ? 75.706 47.959 64.720 1.00 17.27 101 ILE A C 1
ATOM 783 O O . ILE A 1 101 ? 74.724 47.732 65.434 1.00 16.62 101 ILE A O 1
ATOM 788 N N . SER A 1 102 ? 75.713 48.986 63.854 1.00 16.31 102 SER A N 1
ATOM 789 C CA . SER A 1 102 ? 74.535 49.828 63.727 1.00 17.05 102 SER A CA 1
ATOM 790 C C . SER A 1 102 ? 73.283 49.034 63.380 1.00 16.52 102 SER A C 1
ATOM 791 O O . SER A 1 102 ? 72.205 49.269 63.948 1.00 16.00 102 SER A O 1
ATOM 794 N N . ASP A 1 103 ? 73.390 48.189 62.365 1.00 16.53 103 ASP A N 1
ATOM 795 C CA . ASP A 1 103 ? 72.243 47.431 61.856 1.00 18.45 103 ASP A CA 1
ATOM 796 C C . ASP A 1 103 ? 71.701 46.479 62.910 1.00 17.02 103 ASP A C 1
ATOM 797 O O . ASP A 1 103 ? 70.507 46.514 63.191 1.00 17.16 103 ASP A O 1
ATOM 802 N N . SER A 1 104 ? 72.549 45.631 63.488 1.00 16.12 104 SER A N 1
ATOM 803 C CA . SER A 1 104 ? 72.055 44.700 64.500 1.00 16.61 104 SER A CA 1
ATOM 804 C C . SER A 1 104 ? 71.561 45.422 65.752 1.00 15.98 104 SER A C 1
ATOM 805 O O . SER A 1 104 ? 70.563 44.980 66.311 1.00 14.78 104 SER A O 1
ATOM 808 N N . THR A 1 105 ? 72.217 46.508 66.172 1.00 14.00 105 THR A N 1
ATOM 809 C CA . THR A 1 105 ? 71.740 47.210 67.369 1.00 14.09 105 THR A CA 1
ATOM 810 C C . THR A 1 105 ? 70.391 47.871 67.115 1.00 14.28 105 THR A C 1
ATOM 811 O O . THR A 1 105 ? 69.476 47.817 67.938 1.00 12.98 105 THR A O 1
ATOM 815 N N . THR A 1 106 ? 70.236 48.513 65.949 1.00 13.33 106 THR A N 1
ATOM 816 C CA . THR A 1 106 ? 68.949 49.168 65.673 1.00 14.61 106 THR A CA 1
ATOM 817 C C . THR A 1 106 ? 67.829 48.142 65.640 1.00 14.45 106 THR A C 1
ATOM 818 O O . THR A 1 106 ? 66.788 48.313 66.292 1.00 14.41 106 THR A O 1
ATOM 822 N N . HIS A 1 107 ? 68.010 47.041 64.896 1.00 13.75 107 HIS A N 1
ATOM 823 C CA . HIS A 1 107 ? 66.927 46.029 64.873 1.00 14.66 107 HIS A CA 1
ATOM 824 C C . HIS A 1 107 ? 66.651 45.457 66.266 1.00 14.01 107 HIS A C 1
ATOM 825 O O . HIS A 1 107 ? 65.467 45.196 66.594 1.00 13.06 107 HIS A O 1
ATOM 832 N N . ALA A 1 108 ? 67.696 45.171 67.044 1.00 13.92 108 ALA A N 1
ATOM 833 C CA . ALA A 1 108 ? 67.518 44.600 68.378 1.00 14.08 108 ALA A CA 1
ATOM 834 C C . ALA A 1 108 ? 66.749 45.550 69.296 1.00 13.76 108 ALA A C 1
ATOM 835 O O . ALA A 1 108 ? 65.880 45.068 70.050 1.00 12.89 108 ALA A O 1
ATOM 837 N N . LEU A 1 109 ? 67.045 46.834 69.260 1.00 12.37 109 LEU A N 1
ATOM 838 C CA . LEU A 1 109 ? 66.340 47.818 70.107 1.00 12.79 109 LEU A CA 1
ATOM 839 C C . LEU A 1 109 ? 64.879 47.881 69.700 1.00 13.38 109 LEU A C 1
ATOM 840 O O . LEU A 1 109 ? 63.930 47.890 70.520 1.00 12.32 109 LEU A O 1
ATOM 845 N N . MET A 1 110 ? 64.645 47.900 68.359 1.00 13.01 110 MET A N 1
ATOM 846 C CA . MET A 1 110 ? 63.243 47.938 67.913 1.00 13.52 110 MET A CA 1
ATOM 847 C C . MET A 1 110 ? 62.472 46.706 68.382 1.00 14.47 110 MET A C 1
ATOM 848 O O . MET A 1 110 ? 61.355 46.785 68.925 1.00 14.54 110 MET A O 1
ATOM 853 N N . ASN A 1 111 ? 63.088 45.526 68.246 1.00 14.30 111 ASN A N 1
ATOM 854 C CA . ASN A 1 111 ? 62.411 44.278 68.597 1.00 16.71 111 ASN A CA 1
ATOM 855 C C . ASN A 1 111 ? 62.378 44.027 70.100 1.00 14.99 111 ASN A C 1
ATOM 856 O O . ASN A 1 111 ? 61.620 43.175 70.574 1.00 15.11 111 ASN A O 1
ATOM 861 N N . LEU A 1 112 ? 63.170 44.772 70.851 1.00 13.96 112 LEU A N 1
ATOM 862 C CA . LEU A 1 112 ? 63.234 44.581 72.316 1.00 13.93 112 LEU A CA 1
ATOM 863 C C . LEU A 1 112 ? 61.954 45.060 72.976 1.00 13.70 112 LEU A C 1
ATOM 864 O O . LEU A 1 112 ? 61.543 44.556 74.045 1.00 13.22 112 LEU A O 1
ATOM 869 N N . GLN A 1 113 ? 61.245 46.039 72.367 1.00 13.28 113 GLN A N 1
ATOM 870 C CA . GLN A 1 113 ? 60.051 46.591 72.994 1.00 13.73 113 GLN A CA 1
ATOM 871 C C . GLN A 1 113 ? 59.004 45.579 73.408 1.00 14.37 113 GLN A C 1
ATOM 872 O O . GLN A 1 113 ? 58.420 45.689 74.504 1.00 13.19 113 GLN A O 1
ATOM 878 N N . GLU A 1 114 ? 58.740 44.574 72.565 1.00 14.48 114 GLU A N 1
ATOM 879 C CA . GLU A 1 114 ? 57.759 43.534 72.908 1.00 16.69 114 GLU A CA 1
ATOM 880 C C . GLU A 1 114 ? 58.254 42.731 74.117 1.00 16.10 114 GLU A C 1
ATOM 881 O O . GLU A 1 114 ? 57.416 42.267 74.886 1.00 16.85 114 GLU A O 1
ATOM 887 N N . LYS A 1 115 ? 59.568 42.565 74.213 1.00 15.44 115 LYS A N 1
ATOM 888 C CA . LYS A 1 115 ? 60.167 41.793 75.302 1.00 16.66 115 LYS A CA 1
ATOM 889 C C . LYS A 1 115 ? 60.185 42.544 76.622 1.00 16.20 115 LYS A C 1
ATOM 890 O O . LYS A 1 115 ? 59.836 41.955 77.653 1.00 16.17 115 LYS A O 1
ATOM 896 N N . VAL A 1 116 ? 60.555 43.819 76.650 1.00 14.24 116 VAL A N 1
ATOM 897 C CA . VAL A 1 116 ? 60.522 44.609 77.897 1.00 14.70 116 VAL A CA 1
ATOM 898 C C . VAL A 1 116 ? 59.130 45.172 78.108 1.00 14.86 116 VAL A C 1
ATOM 899 O O . VAL A 1 116 ? 58.864 45.770 79.167 1.00 14.67 116 VAL A O 1
ATOM 903 N N . ASP A 1 117 ? 58.234 45.094 77.138 1.00 14.19 117 ASP A N 1
ATOM 904 C CA . ASP A 1 117 ? 56.861 45.512 77.236 1.00 15.96 117 ASP A CA 1
ATOM 905 C C . ASP A 1 117 ? 56.726 46.986 77.576 1.00 15.10 117 ASP A C 1
ATOM 906 O O . ASP A 1 117 ? 55.906 47.394 78.416 1.00 15.18 117 ASP A O 1
ATOM 911 N N . MET A 1 118 ? 57.553 47.805 76.931 1.00 13.61 118 MET A N 1
ATOM 912 C CA . MET A 1 118 ? 57.520 49.257 77.100 1.00 13.72 118 MET A CA 1
ATOM 913 C C . MET A 1 118 ? 58.173 49.884 75.869 1.00 12.46 118 MET A C 1
ATOM 914 O O . MET A 1 118 ? 58.905 49.165 75.174 1.00 11.67 118 MET A O 1
ATOM 919 N N . PRO A 1 119 ? 57.937 51.162 75.616 1.00 12.91 119 PRO A N 1
ATOM 920 C CA . PRO A 1 119 ? 58.570 51.854 74.511 1.00 12.35 119 PRO A CA 1
ATOM 921 C C . PRO A 1 119 ? 60.061 51.994 74.742 1.00 13.63 119 PRO A C 1
ATOM 922 O O . PRO A 1 119 ? 60.538 52.208 75.861 1.00 13.69 119 PRO A O 1
ATOM 926 N N . VAL A 1 120 ? 60.841 51.831 73.663 1.00 12.60 120 VAL A N 1
ATOM 927 C CA . VAL A 1 120 ? 62.297 51.969 73.743 1.00 12.97 120 VAL A CA 1
ATOM 928 C C . VAL A 1 120 ? 62.630 53.043 72.696 1.00 13.82 120 VAL A C 1
ATOM 929 O O . VAL A 1 120 ? 62.402 52.825 71.499 1.00 13.60 120 VAL A O 1
ATOM 933 N N . ILE A 1 121 ? 63.038 54.215 73.134 1.00 12.94 121 ILE A N 1
ATOM 934 C CA . ILE A 1 121 ? 63.311 55.359 72.267 1.00 13.75 121 ILE A CA 1
ATOM 935 C C . ILE A 1 121 ? 64.604 55.141 71.504 1.00 15.17 121 ILE A C 1
ATOM 936 O O . ILE A 1 121 ? 65.566 54.603 72.054 1.00 15.99 121 ILE A O 1
ATOM 941 N N . PHE A 1 122 ? 64.660 55.513 70.220 1.00 13.96 122 PHE A N 1
ATOM 942 C CA . PHE A 1 122 ? 65.906 55.260 69.456 1.00 15.18 122 PHE A CA 1
ATOM 943 C C . PHE A 1 122 ? 66.886 56.405 69.613 1.00 15.87 122 PHE A C 1
ATOM 944 O O . PHE A 1 122 ? 66.754 57.429 68.928 1.00 17.12 122 PHE A O 1
ATOM 952 N N . GLY A 1 123 ? 67.817 56.240 70.556 1.00 15.93 123 GLY A N 1
ATOM 953 C CA . GLY A 1 123 ? 68.805 57.263 70.855 1.00 15.54 123 GLY A CA 1
ATOM 954 C C . GLY A 1 123 ? 70.186 56.935 70.333 1.00 15.95 123 GLY A C 1
ATOM 955 O O . GLY A 1 123 ? 71.201 57.347 70.926 1.00 16.08 123 GLY A O 1
ATOM 956 N N . LEU A 1 124 ? 70.290 56.228 69.212 1.00 17.38 124 LEU A N 1
ATOM 957 C CA . LEU A 1 124 ? 71.591 55.876 68.665 1.00 20.49 124 LEU A CA 1
ATOM 958 C C . LEU A 1 124 ? 71.951 56.872 67.556 1.00 21.34 124 LEU A C 1
ATOM 959 O O . LEU A 1 124 ? 71.138 56.998 66.636 1.00 22.60 124 LEU A O 1
ATOM 964 N N . LEU A 1 125 ? 73.114 57.499 67.605 1.00 19.08 125 LEU A N 1
ATOM 965 C CA . LEU A 1 125 ? 73.539 58.314 66.457 1.00 18.92 125 LEU A CA 1
ATOM 966 C C . LEU A 1 125 ? 74.354 57.383 65.554 1.00 18.85 125 LEU A C 1
ATOM 967 O O . LEU A 1 125 ? 75.131 56.590 66.087 1.00 18.90 125 LEU A O 1
ATOM 972 N N . THR A 1 126 ? 74.133 57.436 64.245 1.00 18.60 126 THR A N 1
ATOM 973 C CA . THR A 1 126 ? 74.866 56.559 63.317 1.00 18.11 126 THR A CA 1
ATOM 974 C C . THR A 1 126 ? 75.433 57.487 62.238 1.00 18.94 126 THR A C 1
ATOM 975 O O . THR A 1 126 ? 74.848 57.710 61.201 1.00 18.88 126 THR A O 1
ATOM 979 N N . CYS A 1 127 ? 76.527 58.126 62.598 1.00 20.20 127 CYS A N 1
ATOM 980 C CA . CYS A 1 127 ? 77.146 59.169 61.809 1.00 20.74 127 CYS A CA 1
ATOM 981 C C . CYS A 1 127 ? 78.329 58.699 60.985 1.00 21.81 127 CYS A C 1
ATOM 982 O O . CYS A 1 127 ? 79.029 57.739 61.317 1.00 21.15 127 CYS A O 1
ATOM 985 N N . MET A 1 128 ? 78.576 59.469 59.914 1.00 25.27 128 MET A N 1
ATOM 986 C CA . MET A 1 128 ? 79.720 59.166 59.061 1.00 28.68 128 MET A CA 1
ATOM 987 C C . MET A 1 128 ? 80.964 59.818 59.658 1.00 28.16 128 MET A C 1
ATOM 988 O O . MET A 1 128 ? 82.091 59.369 59.460 1.00 27.33 128 MET A O 1
ATOM 993 N N . THR A 1 129 ? 80.784 60.952 60.350 1.00 27.99 129 THR A N 1
ATOM 994 C CA . THR A 1 129 ? 81.867 61.712 60.923 1.00 27.89 129 THR A CA 1
ATOM 995 C C . THR A 1 129 ? 81.574 62.211 62.333 1.00 28.18 129 THR A C 1
ATOM 996 O O . THR A 1 129 ? 80.443 62.417 62.750 1.00 28.49 129 THR A O 1
ATOM 1000 N N . GLU A 1 130 ? 82.646 62.555 63.029 1.00 28.57 130 GLU A N 1
ATOM 1001 C CA . GLU A 1 130 ? 82.588 63.112 64.369 1.00 29.38 130 GLU A CA 1
ATOM 1002 C C . GLU A 1 130 ? 81.864 64.453 64.335 1.00 29.42 130 GLU A C 1
ATOM 10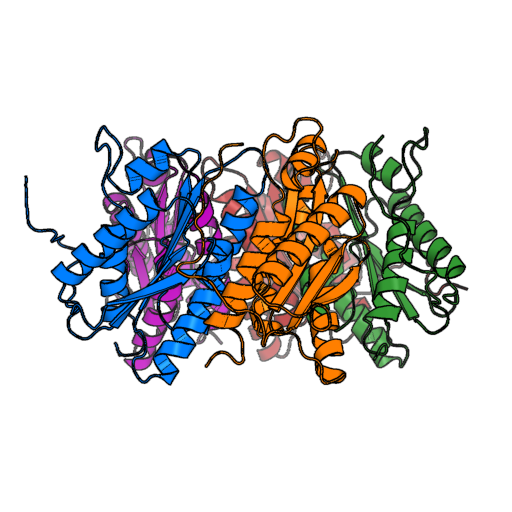03 O O . GLU A 1 130 ? 80.997 64.726 65.164 1.00 27.92 130 GLU A O 1
ATOM 1009 N N . GLU A 1 131 ? 82.159 65.287 63.317 1.00 29.42 131 GLU A N 1
ATOM 1010 C CA . GLU A 1 131 ? 81.480 66.572 63.232 1.00 29.43 131 GLU A CA 1
ATOM 1011 C C . GLU A 1 131 ? 79.965 66.394 63.125 1.00 27.72 131 GLU A C 1
ATOM 1012 O O . GLU A 1 131 ? 79.222 67.202 63.683 1.00 26.92 131 GLU A O 1
ATOM 1018 N N . GLN A 1 132 ? 79.500 65.404 62.361 1.00 25.74 132 GLN A N 1
ATOM 1019 C CA . GLN A 1 132 ? 78.060 65.170 62.280 1.00 25.21 132 GLN A CA 1
ATOM 1020 C C . GLN A 1 132 ? 77.498 64.808 63.663 1.00 24.71 132 GLN A C 1
ATOM 1021 O O . GLN A 1 132 ? 76.451 65.342 64.050 1.00 23.87 132 GLN A O 1
ATOM 1027 N N . ALA A 1 133 ? 78.186 63.929 64.383 1.00 23.92 133 ALA A N 1
ATOM 1028 C CA . ALA A 1 133 ? 77.745 63.543 65.728 1.00 23.34 133 ALA A CA 1
ATOM 1029 C C . ALA A 1 133 ? 77.754 64.732 66.666 1.00 23.86 133 ALA A C 1
ATOM 1030 O O . ALA A 1 133 ? 76.787 64.998 67.379 1.00 21.61 133 ALA A O 1
ATOM 1032 N N . LEU A 1 134 ? 78.838 65.517 66.688 1.00 24.61 134 LEU A N 1
ATOM 1033 C CA . LEU A 1 134 ? 78.869 66.732 67.506 1.00 23.56 134 LEU A CA 1
ATOM 1034 C C . LEU A 1 134 ? 77.688 67.632 67.223 1.00 22.79 134 LEU A C 1
ATOM 1035 O O . LEU A 1 134 ? 77.052 68.169 68.132 1.00 23.05 134 LEU A O 1
ATOM 1040 N N . ALA A 1 135 ? 77.348 67.881 65.945 1.00 21.64 135 ALA A N 1
ATOM 1041 C CA . ALA A 1 135 ? 76.243 68.760 65.583 1.00 21.56 135 ALA A CA 1
ATOM 1042 C C . ALA A 1 135 ? 74.893 68.253 66.083 1.00 21.43 135 ALA A C 1
ATOM 1043 O O . ALA A 1 135 ? 74.041 69.024 66.537 1.00 20.96 135 ALA A O 1
ATOM 1045 N N . ARG A 1 136 ? 74.700 66.940 66.007 1.00 21.52 136 ARG A N 1
ATOM 1046 C CA . ARG A 1 136 ? 73.429 66.334 66.451 1.00 21.33 136 ARG A CA 1
ATOM 1047 C C . ARG A 1 136 ? 73.290 66.252 67.952 1.00 21.37 136 ARG A C 1
ATOM 1048 O O . ARG A 1 136 ? 72.238 65.897 68.459 1.00 21.54 136 ARG A O 1
ATOM 1056 N N . ALA A 1 137 ? 74.329 66.594 68.712 1.00 21.17 137 ALA A N 1
ATOM 1057 C CA . ALA A 1 137 ? 74.294 66.673 70.164 1.00 20.74 137 ALA A CA 1
ATOM 1058 C C . ALA A 1 137 ? 74.323 68.145 70.575 1.00 21.80 137 ALA A C 1
ATOM 1059 O O . ALA A 1 137 ? 74.401 68.480 71.756 1.00 21.80 137 ALA A O 1
ATOM 1061 N N . GLY A 1 138 ? 74.282 69.034 69.580 1.00 22.68 138 GLY A N 1
ATOM 1062 C CA . GLY A 1 138 ? 74.249 70.471 69.785 1.00 23.85 138 GLY A CA 1
ATOM 1063 C C . GLY A 1 138 ? 75.557 71.055 70.283 1.00 25.46 138 GLY A C 1
ATOM 1064 O O . GLY A 1 138 ? 75.547 72.130 70.927 1.00 26.60 138 GLY A O 1
ATOM 1065 N N . ILE A 1 139 ? 76.688 70.394 70.052 1.00 25.65 139 ILE A N 1
ATOM 1066 C CA . ILE A 1 139 ? 77.969 70.843 70.542 1.00 27.05 139 ILE A CA 1
ATOM 1067 C C . ILE A 1 139 ? 79.023 71.071 69.468 1.00 28.24 139 ILE A C 1
ATOM 1068 O O . ILE A 1 139 ? 80.222 71.067 69.806 1.00 30.00 139 ILE A O 1
ATOM 1073 N N . ASP A 1 140 ? 78.632 71.249 68.221 1.00 30.79 140 ASP A N 1
ATOM 1074 C CA . ASP A 1 140 ? 79.597 71.578 67.167 1.00 34.00 140 ASP A CA 1
ATOM 1075 C C . ASP A 1 140 ? 79.989 73.041 67.387 1.00 35.74 140 ASP A C 1
ATOM 1076 O O . ASP A 1 140 ? 79.185 73.786 67.961 1.00 35.52 140 ASP A O 1
ATOM 1081 N N . GLU A 1 141 ? 81.167 73.465 66.933 1.00 38.38 141 GLU A N 1
ATOM 1082 C CA . GLU A 1 141 ? 81.542 74.872 67.142 1.00 40.80 141 GLU A CA 1
ATOM 1083 C C . GLU A 1 141 ? 80.416 75.796 66.688 1.00 41.33 141 GLU A C 1
ATOM 1084 O O . GLU A 1 141 ? 79.911 76.657 67.406 1.00 41.84 141 GLU A O 1
ATOM 1090 N N . ALA A 1 142 ? 79.971 75.593 65.455 1.00 42.15 142 ALA A N 1
ATOM 1091 C CA . ALA A 1 142 ? 78.917 76.344 64.814 1.00 41.87 142 ALA A CA 1
ATOM 1092 C C . ALA A 1 142 ? 77.546 76.293 65.446 1.00 42.35 142 ALA A C 1
ATOM 1093 O O . ALA A 1 142 ? 76.737 77.199 65.184 1.00 42.82 142 ALA A O 1
ATOM 1095 N N . HIS A 1 143 ? 77.171 75.245 66.185 1.00 42.66 143 HIS A N 1
ATOM 1096 C CA . HIS A 1 143 ? 75.804 75.142 66.717 1.00 41.46 143 HIS A CA 1
ATOM 1097 C C . HIS A 1 143 ? 74.824 75.155 65.540 1.00 40.46 143 HIS A C 1
ATOM 1098 O O . HIS A 1 143 ? 73.778 75.794 65.482 1.00 39.43 143 HIS A O 1
ATOM 1105 N N . SER A 1 144 ? 75.170 74.354 64.539 1.00 39.56 144 SER A N 1
ATOM 1106 C CA . SER A 1 144 ? 74.459 74.227 63.291 1.00 39.36 144 SER A CA 1
ATOM 1107 C C . SER A 1 144 ? 73.077 73.611 63.417 1.00 38.72 144 SER A C 1
ATOM 1108 O O . SER A 1 144 ? 72.189 73.909 62.608 1.00 39.11 144 SER A O 1
ATOM 1111 N N . MET A 1 145 ? 72.925 72.650 64.329 1.00 37.10 145 MET A N 1
ATOM 1112 C CA . MET A 1 145 ? 71.603 71.992 64.447 1.00 36.10 145 MET A CA 1
ATOM 1113 C C . MET A 1 145 ? 71.063 72.190 65.850 1.00 35.04 145 MET A C 1
ATOM 1114 O O . MET A 1 145 ? 70.957 73.324 66.315 1.00 35.04 145 MET A O 1
ATOM 1119 N N . HIS A 1 146 ? 70.712 71.121 66.552 1.00 32.58 146 HIS A N 1
ATOM 1120 C CA . HIS A 1 146 ? 70.231 71.231 67.928 1.00 29.85 146 HIS A CA 1
ATOM 1121 C C . HIS A 1 146 ? 70.521 69.881 68.580 1.00 28.11 146 HIS A C 1
ATOM 1122 O O . HIS A 1 146 ? 70.849 68.919 67.870 1.00 27.46 146 HIS A O 1
ATOM 1129 N N . ASN A 1 147 ? 70.409 69.821 69.898 1.00 23.84 147 ASN A N 1
ATOM 1130 C CA . ASN A 1 147 ? 70.675 68.569 70.603 1.00 22.70 147 ASN A CA 1
ATOM 1131 C C . ASN A 1 147 ? 69.518 67.589 70.426 1.00 21.91 147 ASN A C 1
ATOM 1132 O O . ASN A 1 147 ? 68.437 67.778 70.960 1.00 20.99 147 ASN A O 1
ATOM 1137 N N . HIS A 1 148 ? 69.735 66.486 69.697 1.00 22.23 148 HIS A N 1
ATOM 1138 C CA . HIS A 1 148 ? 68.695 65.487 69.462 1.00 22.38 148 HIS A CA 1
ATOM 1139 C C . HIS A 1 148 ? 68.296 64.754 70.736 1.00 20.67 148 HIS A C 1
ATOM 1140 O O . HIS A 1 148 ? 67.182 64.229 70.823 1.00 19.82 148 HIS A O 1
ATOM 1147 N N . GLY A 1 149 ? 69.147 64.791 71.761 1.00 19.51 149 GLY A N 1
ATOM 1148 C CA . GLY A 1 149 ? 68.804 64.210 73.065 1.00 18.55 149 GLY A CA 1
ATOM 1149 C C . GLY A 1 149 ? 67.521 64.847 73.569 1.00 18.54 149 GLY A C 1
ATOM 1150 O O . GLY A 1 149 ? 66.707 64.150 74.187 1.00 18.45 149 GLY A O 1
ATOM 1151 N N . GLU A 1 150 ? 67.270 66.149 73.379 1.00 18.29 150 GLU A N 1
ATOM 1152 C CA . GLU A 1 150 ? 66.027 66.770 73.774 1.00 18.66 150 GLU A CA 1
ATOM 1153 C C . GLU A 1 150 ? 64.800 66.115 73.137 1.00 18.45 150 GLU A C 1
ATOM 1154 O O . GLU A 1 150 ? 63.802 65.824 73.814 1.00 18.18 150 GLU A O 1
ATOM 1160 N N . ASP A 1 151 ? 64.868 65.871 71.825 1.00 18.43 151 ASP A N 1
ATOM 1161 C CA . ASP A 1 151 ? 63.768 65.209 71.129 1.00 19.81 151 ASP A CA 1
ATOM 1162 C C . ASP A 1 151 ? 63.523 63.809 71.715 1.00 17.02 151 ASP A C 1
ATOM 1163 O O . ASP A 1 151 ? 62.374 63.356 71.819 1.00 17.15 151 ASP A O 1
ATOM 1168 N N . TRP A 1 152 ? 64.614 63.105 72.041 1.00 16.21 152 TRP A N 1
ATOM 1169 C CA . TRP A 1 152 ? 64.418 61.770 72.608 1.00 16.08 152 TRP A CA 1
ATOM 1170 C C . TRP A 1 152 ? 63.731 61.812 73.964 1.00 15.95 152 TRP A C 1
ATOM 1171 O O . TRP A 1 152 ? 62.880 60.981 74.286 1.00 14.55 152 TRP A O 1
ATOM 1182 N N . GLY A 1 153 ? 64.084 62.812 74.787 1.00 15.16 153 GLY A N 1
ATOM 1183 C CA . GLY A 1 153 ? 63.439 62.971 76.090 1.00 15.81 153 GLY A CA 1
ATOM 1184 C C . GLY A 1 153 ? 61.951 63.246 75.901 1.00 15.40 153 GLY A C 1
ATOM 1185 O O . GLY A 1 153 ? 61.094 62.715 76.613 1.00 15.27 153 GLY A O 1
ATOM 1186 N N . ALA A 1 154 ? 61.611 64.116 74.945 1.00 15.30 154 ALA A N 1
ATOM 1187 C CA . ALA A 1 154 ? 60.211 64.413 74.674 1.00 15.46 154 ALA A CA 1
ATOM 1188 C C . ALA A 1 154 ? 59.471 63.164 74.216 1.00 14.91 154 ALA A C 1
ATOM 1189 O O . ALA A 1 154 ? 58.356 62.874 74.663 1.00 14.93 154 ALA A O 1
ATOM 1191 N N . ALA A 1 155 ? 60.103 62.399 73.293 1.00 14.04 155 ALA A N 1
ATOM 1192 C CA . ALA A 1 155 ? 59.416 61.205 72.792 1.00 14.16 155 ALA A CA 1
ATOM 1193 C C . ALA A 1 155 ? 59.215 60.172 73.893 1.00 14.34 155 ALA A C 1
ATOM 1194 O O . ALA A 1 155 ? 58.209 59.463 73.925 1.00 14.93 155 ALA A O 1
ATOM 1196 N N . ALA A 1 156 ? 60.160 60.100 74.818 1.00 13.68 156 ALA A N 1
ATOM 1197 C CA . ALA A 1 156 ? 60.054 59.134 75.914 1.00 14.42 156 ALA A CA 1
ATOM 1198 C C . ALA A 1 156 ? 58.831 59.415 76.764 1.00 15.31 156 ALA A C 1
ATOM 1199 O O . ALA A 1 156 ? 58.015 58.547 77.074 1.00 14.59 156 ALA A O 1
ATOM 1201 N N . VAL A 1 157 ? 58.610 60.705 77.080 1.00 14.56 157 VAL A N 1
ATOM 1202 C CA . VAL A 1 157 ? 57.458 61.102 77.876 1.00 15.22 157 VAL A CA 1
ATOM 1203 C C . VAL A 1 157 ? 56.169 60.837 77.118 1.00 14.73 157 VAL A C 1
ATOM 1204 O O . VAL A 1 157 ? 55.258 60.235 77.692 1.00 14.08 157 VAL A O 1
ATOM 1208 N N . GLU A 1 158 ? 56.080 61.271 75.864 1.00 14.23 158 GLU A N 1
ATOM 1209 C CA . GLU A 1 158 ? 54.879 61.029 75.083 1.00 15.73 158 GLU A CA 1
ATOM 1210 C C . GLU A 1 158 ? 54.554 59.545 74.962 1.00 13.91 158 GLU A C 1
ATOM 1211 O O . GLU A 1 158 ? 53.434 59.101 75.158 1.00 14.45 158 GLU A O 1
ATOM 1217 N N . MET A 1 159 ? 55.569 58.732 74.610 1.00 13.34 159 MET A N 1
ATOM 1218 C CA . MET A 1 159 ? 55.288 57.287 74.446 1.00 13.58 159 MET A CA 1
ATOM 1219 C C . MET A 1 159 ? 54.849 56.666 75.757 1.00 13.14 159 MET A C 1
ATOM 1220 O O . MET A 1 159 ? 53.964 55.801 75.771 1.00 13.76 159 MET A O 1
ATOM 1225 N N . ALA A 1 160 ? 55.468 57.011 76.886 1.00 13.91 160 ALA A N 1
ATOM 1226 C CA . ALA A 1 160 ? 55.043 56.463 78.174 1.00 14.46 160 ALA A CA 1
ATOM 1227 C C . ALA A 1 160 ? 53.649 56.914 78.557 1.00 15.08 160 ALA A C 1
ATOM 1228 O O . ALA A 1 160 ? 52.809 56.092 79.008 1.00 15.07 160 ALA A O 1
ATOM 1230 N N . VAL A 1 161 ? 53.363 58.203 78.384 1.00 15.00 161 VAL A N 1
ATOM 1231 C CA . VAL A 1 161 ? 52.065 58.744 78.782 1.00 16.23 161 VAL A CA 1
ATOM 1232 C C . VAL A 1 161 ? 50.928 58.199 77.969 1.00 17.30 161 VAL A C 1
ATOM 1233 O O . VAL A 1 161 ? 49.838 57.839 78.414 1.00 15.67 161 VAL A O 1
ATOM 1237 N N . LYS A 1 162 ? 51.161 58.125 76.656 1.00 16.31 162 LYS A N 1
ATOM 1238 C CA . LYS A 1 162 ? 50.138 57.694 75.714 1.00 18.26 162 LYS A CA 1
ATOM 1239 C C . LYS A 1 162 ? 50.008 56.201 75.547 1.00 17.35 162 LYS A C 1
ATOM 1240 O O . LYS A 1 162 ? 48.906 55.657 75.376 1.00 17.75 162 LYS A O 1
ATOM 1246 N N . PHE A 1 163 ? 51.148 55.497 75.553 1.00 15.91 163 PHE A N 1
ATOM 1247 C CA . PHE A 1 163 ? 51.131 54.084 75.262 1.00 16.02 163 PHE A CA 1
ATOM 1248 C C . PHE A 1 163 ? 51.843 53.199 76.285 1.00 15.63 163 PHE A C 1
ATOM 1249 O O . PHE A 1 163 ? 52.002 52.000 76.023 1.00 15.79 163 PHE A O 1
ATOM 1257 N N . GLY A 1 164 ? 52.275 53.776 77.406 1.00 15.28 164 GLY A N 1
ATOM 1258 C CA . GLY A 1 164 ? 53.021 52.925 78.362 1.00 15.17 164 GLY A CA 1
ATOM 1259 C C . GLY A 1 164 ? 52.124 51.822 78.911 1.00 15.44 164 GLY A C 1
ATOM 1260 O O . GLY A 1 164 ? 50.896 51.840 78.856 1.00 16.31 164 GLY A O 1
ATOM 1261 N N . LYS A 1 165 ? 52.731 50.857 79.571 1.00 14.38 165 LYS A N 1
ATOM 1262 C CA . LYS A 1 165 ? 52.030 49.750 80.229 1.00 17.47 165 LYS A CA 1
ATOM 1263 C C . LYS A 1 165 ? 50.934 50.219 81.179 1.00 18.16 165 LYS A C 1
ATOM 1264 O O . LYS A 1 165 ? 49.841 49.632 81.226 1.00 17.99 165 LYS A O 1
ATOM 1270 N N . ASN A 1 166 ? 51.157 51.323 81.885 1.00 18.49 166 ASN A N 1
ATOM 1271 C CA . ASN A 1 166 ? 50.151 51.828 82.820 1.00 21.33 166 ASN A CA 1
ATOM 1272 C C . ASN A 1 166 ? 49.259 52.910 82.258 1.00 22.65 166 ASN A C 1
ATOM 1273 O O . ASN A 1 166 ? 48.427 53.463 83.003 1.00 21.86 166 ASN A O 1
ATOM 1278 N N . ALA A 1 167 ? 49.327 53.203 80.956 1.00 20.46 167 ALA A N 1
ATOM 1279 C CA . ALA A 1 167 ? 48.517 54.268 80.394 1.00 22.09 167 ALA A CA 1
ATOM 1280 C C . ALA A 1 167 ? 47.047 53.901 80.273 1.00 24.22 167 ALA A C 1
ATOM 1281 O O . ALA A 1 167 ? 46.209 54.805 80.274 1.00 25.14 167 ALA A O 1
ATOM 1283 N N . PHE A 1 168 ? 46.730 52.636 80.091 1.00 23.77 168 PHE A N 1
ATOM 1284 C CA . PHE A 1 168 ? 45.336 52.236 79.945 1.00 26.61 168 PHE A CA 1
ATOM 1285 C C . PHE A 1 168 ? 45.220 50.755 80.266 1.00 28.50 168 PHE A C 1
ATOM 1286 O O . PHE A 1 168 ? 44.073 50.264 80.371 1.00 30.49 168 PHE A O 1
ATOM 1295 N N . ALA B 1 1 ? 93.976 54.425 64.472 0.00 43.35 1 ALA B N 1
ATOM 1296 C CA . ALA B 1 1 ? 92.795 54.640 63.644 0.00 43.38 1 ALA B CA 1
ATOM 1297 C C . ALA B 1 1 ? 91.747 55.421 64.439 0.00 44.15 1 ALA B C 1
ATOM 1298 O O . ALA B 1 1 ? 90.542 55.137 64.358 0.00 45.54 1 ALA B O 1
ATOM 1300 N N . VAL B 1 2 ? 92.259 56.390 65.181 0.00 44.04 2 VAL B N 1
ATOM 1301 C CA . VAL B 1 2 ? 91.441 57.273 66.027 0.00 43.25 2 VAL B CA 1
ATOM 1302 C C . VAL B 1 2 ? 90.366 56.446 66.728 0.00 44.38 2 VAL B C 1
ATOM 1303 O O . VAL B 1 2 ? 89.377 56.027 66.109 0.00 46.56 2 VAL B O 1
ATOM 1307 N N . LYS B 1 3 ? 90.591 56.234 68.012 0.00 45.06 3 LYS B N 1
ATOM 1308 C CA . LYS B 1 3 ? 89.686 55.426 68.835 0.00 44.96 3 LYS B CA 1
ATOM 1309 C C . LYS B 1 3 ? 89.187 56.186 70.060 0.00 44.94 3 LYS B C 1
ATOM 1310 O O . LYS B 1 3 ? 89.965 56.852 70.762 0.00 45.83 3 LYS B O 1
ATOM 1316 N N . GLY B 1 4 ? 87.897 56.031 70.243 0.00 45.95 4 GLY B N 1
ATOM 1317 C CA . GLY B 1 4 ? 87.164 56.582 71.375 0.00 45.77 4 GLY B CA 1
ATOM 1318 C C . GLY B 1 4 ? 86.753 55.415 72.263 0.00 45.75 4 GLY B C 1
ATOM 1319 O O . GLY B 1 4 ? 87.167 54.268 72.040 0.00 47.27 4 GLY B O 1
ATOM 1320 N N . LEU B 1 5 ? 85.945 55.731 73.237 0.00 44.58 5 LEU B N 1
ATOM 1321 C CA . LEU B 1 5 ? 85.456 54.746 74.200 0.00 43.50 5 LEU B CA 1
ATOM 1322 C C . LEU B 1 5 ? 86.053 55.062 75.552 0.00 43.47 5 LEU B C 1
ATOM 1323 O O . LEU B 1 5 ? 87.094 55.726 75.656 0.00 44.32 5 LEU B O 1
ATOM 1328 N N . GLY B 1 6 ? 85.382 54.587 76.560 0.00 43.67 6 GLY B N 1
ATOM 1329 C CA . GLY B 1 6 ? 85.801 54.847 77.919 0.00 42.90 6 GLY B CA 1
ATOM 1330 C C . GLY B 1 6 ? 85.936 53.564 78.705 0.00 43.55 6 GLY B C 1
ATOM 1331 O O . GLY B 1 6 ? 85.434 52.504 78.297 0.00 45.13 6 GLY B O 1
ATOM 1332 N N . LYS B 1 7 ? 86.619 53.744 79.801 0.00 43.08 7 LYS B N 1
ATOM 1333 C CA . LYS B 1 7 ? 86.849 52.694 80.760 0.00 42.21 7 LYS B CA 1
ATOM 1334 C C . LYS B 1 7 ? 85.625 52.584 81.602 0.00 41.40 7 LYS B C 1
ATOM 1335 O O . LYS B 1 7 ? 84.893 53.577 81.801 0.00 41.09 7 LYS B O 1
ATOM 1341 N N . PRO B 1 8 ? 85.322 51.431 82.165 0.00 40.50 8 PRO B N 1
ATOM 1342 C CA . PRO B 1 8 ? 84.149 51.336 82.889 0.00 39.66 8 PRO B CA 1
ATOM 1343 C C . PRO B 1 8 ? 84.014 52.499 83.708 0.00 40.73 8 PRO B C 1
ATOM 1344 O O . PRO B 1 8 ? 84.974 53.307 83.825 0.00 43.32 8 PRO B O 1
ATOM 1348 N N . ASP B 1 9 ? 82.840 52.530 84.134 0.00 39.61 9 ASP B N 1
ATOM 1349 C CA . ASP B 1 9 ? 82.390 53.547 84.972 0.00 39.25 9 ASP B CA 1
ATOM 1350 C C . ASP B 1 9 ? 82.842 53.195 86.314 1.00 41.12 9 ASP B C 1
ATOM 1351 O O . ASP B 1 9 ? 82.444 53.651 87.392 1.00 41.94 9 ASP B O 1
ATOM 1356 N N . GLN B 1 10 ? 83.674 52.153 86.259 1.00 40.61 10 GLN B N 1
ATOM 1357 C CA . GLN B 1 10 ? 84.334 51.685 87.470 1.00 39.52 10 GLN B CA 1
ATOM 1358 C C . GLN B 1 10 ? 85.327 50.577 87.160 1.00 39.29 10 GLN B C 1
ATOM 1359 O O . GLN B 1 10 ? 85.516 50.195 86.001 1.00 41.33 10 GLN B O 1
ATOM 1365 N N . VAL B 1 11 ? 85.962 50.100 88.233 1.00 37.17 11 VAL B N 1
ATOM 1366 C CA . VAL B 1 11 ? 86.894 48.995 88.061 1.00 35.44 11 VAL B CA 1
ATOM 1367 C C . VAL B 1 11 ? 86.054 47.774 88.429 1.00 33.66 11 VAL B C 1
ATOM 1368 O O . VAL B 1 11 ? 85.634 47.716 89.584 1.00 34.36 11 VAL B O 1
ATOM 1372 N N . TYR B 1 12 ? 85.715 46.943 87.451 1.00 29.48 12 TYR B N 1
ATOM 1373 C CA . TYR B 1 12 ? 84.889 45.783 87.737 1.00 28.88 12 TYR B CA 1
ATOM 1374 C C . TYR B 1 12 ? 85.735 44.651 88.276 1.00 28.27 12 TYR B C 1
ATOM 1375 O O . TYR B 1 12 ? 86.836 44.381 87.772 1.00 29.03 12 TYR B O 1
ATOM 1384 N N . ASP B 1 13 ? 85.218 43.998 89.304 1.00 26.34 13 ASP B N 1
ATOM 1385 C CA . ASP B 1 13 ? 85.898 42.839 89.875 1.00 25.87 13 ASP B CA 1
ATOM 1386 C C . ASP B 1 13 ? 85.276 41.585 89.263 1.00 23.90 13 ASP B C 1
ATOM 1387 O O . ASP B 1 13 ? 84.137 41.280 89.622 1.00 24.18 13 ASP B O 1
ATOM 1392 N N . GLY B 1 14 ? 86.012 40.889 88.419 1.00 22.30 14 GLY B N 1
ATOM 1393 C CA . GLY B 1 14 ? 85.500 39.681 87.768 1.00 21.60 14 GLY B CA 1
ATOM 1394 C C . GLY B 1 14 ? 85.878 38.403 88.476 1.00 21.93 14 GLY B C 1
ATOM 1395 O O . GLY B 1 14 ? 85.683 37.301 87.969 1.00 20.50 14 GLY B O 1
ATOM 1396 N N . SER B 1 15 ? 86.330 38.496 89.761 1.00 21.67 15 SER B N 1
ATOM 1397 C CA . SER B 1 15 ? 86.724 37.277 90.474 1.00 23.07 15 SER B CA 1
ATOM 1398 C C . SER B 1 15 ? 85.680 36.195 90.598 1.00 22.66 15 SER B C 1
ATOM 1399 O O . SER B 1 15 ? 86.052 35.012 90.593 1.00 23.36 15 SER B O 1
ATOM 1402 N N . LYS B 1 16 ? 84.383 36.438 90.660 1.00 21.57 16 LYS B N 1
ATOM 1403 C CA . LYS B 1 16 ? 83.339 35.458 90.790 1.00 23.11 16 LYS B CA 1
ATOM 1404 C C . LYS B 1 16 ? 82.778 34.998 89.439 1.00 23.14 16 LYS B C 1
ATOM 1405 O O . LYS B 1 16 ? 81.939 34.088 89.474 1.00 24.33 16 LYS B O 1
ATOM 1411 N N . ILE B 1 17 ? 83.264 35.540 88.321 1.00 20.97 17 ILE B N 1
ATOM 1412 C CA . ILE B 1 17 ? 82.601 35.102 87.071 1.00 20.18 17 ILE B CA 1
ATOM 1413 C C . ILE B 1 17 ? 83.355 34.058 86.266 1.00 19.83 17 ILE B C 1
ATOM 1414 O O . ILE B 1 17 ? 84.560 33.871 86.412 1.00 19.27 17 ILE B O 1
ATOM 1419 N N . ARG B 1 18 ? 82.578 33.358 85.418 1.00 17.39 18 ARG B N 1
ATOM 1420 C CA . ARG B 1 18 ? 83.139 32.339 84.528 1.00 16.53 18 ARG B CA 1
ATOM 1421 C C . ARG B 1 18 ? 82.861 32.826 83.097 1.00 16.68 18 ARG B C 1
ATOM 1422 O O . ARG B 1 18 ? 81.730 33.200 82.799 1.00 16.58 18 ARG B O 1
ATOM 1430 N N . VAL B 1 19 ? 83.891 32.899 82.279 1.00 16.25 19 VAL B N 1
ATOM 1431 C CA . VAL B 1 19 ? 83.762 33.458 80.942 1.00 15.46 19 VAL B CA 1
ATOM 1432 C C . VAL B 1 19 ? 84.123 32.426 79.878 1.00 15.00 19 VAL B C 1
ATOM 1433 O O . VAL B 1 19 ? 85.123 31.730 79.997 1.00 15.99 19 VAL B O 1
ATOM 1437 N N . GLY B 1 20 ? 83.278 32.327 78.857 1.00 13.88 20 GLY B N 1
ATOM 1438 C CA . GLY B 1 20 ? 83.588 31.411 77.754 1.00 13.57 20 GLY B CA 1
ATOM 1439 C C . GLY B 1 20 ? 84.129 32.259 76.593 1.00 14.00 20 GLY B C 1
ATOM 1440 O O . GLY B 1 20 ? 83.704 33.380 76.357 1.00 15.40 20 GLY B O 1
ATOM 1441 N N . ILE B 1 21 ? 85.148 31.741 75.908 1.00 14.02 21 ILE B N 1
ATOM 1442 C CA . ILE B 1 21 ? 85.668 32.392 74.703 1.00 14.42 21 ILE B CA 1
ATOM 1443 C C . ILE B 1 21 ? 85.525 31.278 73.661 1.00 14.74 21 ILE B C 1
ATOM 1444 O O . ILE B 1 21 ? 86.056 30.178 73.890 1.00 15.84 21 ILE B O 1
ATOM 1449 N N . ILE B 1 22 ? 84.772 31.550 72.581 1.00 14.38 22 ILE B N 1
ATOM 1450 C CA . ILE B 1 22 ? 84.631 30.513 71.565 1.00 13.98 22 ILE B CA 1
ATOM 1451 C C . ILE B 1 22 ? 85.061 31.157 70.233 1.00 14.78 22 ILE B C 1
ATOM 1452 O O . ILE B 1 22 ? 84.562 32.208 69.847 1.00 15.10 22 ILE B O 1
ATOM 1457 N N . HIS B 1 23 ? 86.136 30.604 69.641 1.00 15.37 23 HIS B N 1
ATOM 1458 C CA . HIS B 1 23 ? 86.657 31.279 68.453 1.00 15.28 23 HIS B CA 1
ATOM 1459 C C . HIS B 1 23 ? 86.660 30.405 67.207 1.00 14.24 23 HIS B C 1
ATOM 1460 O O . HIS B 1 23 ? 86.837 29.202 67.255 1.00 15.13 23 HIS B O 1
ATOM 1467 N N . ALA B 1 24 ? 86.457 31.079 66.073 1.00 14.79 24 ALA B N 1
ATOM 1468 C CA . ALA B 1 24 ? 86.591 30.452 64.754 1.00 15.90 24 ALA B CA 1
ATOM 1469 C C . ALA B 1 24 ? 88.091 30.283 64.483 1.00 17.35 24 ALA B C 1
ATOM 1470 O O . ALA B 1 24 ? 88.916 30.718 65.286 1.00 17.21 24 ALA B O 1
ATOM 1472 N N . ARG B 1 25 ? 88.440 29.540 63.422 1.00 18.37 25 ARG B N 1
ATOM 1473 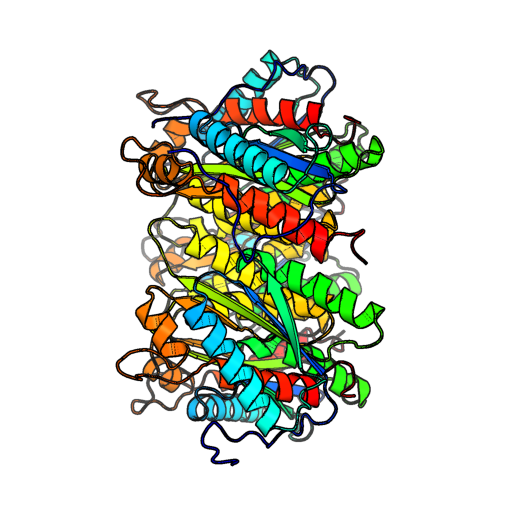C CA . ARG B 1 25 ? 89.840 29.251 63.126 1.00 20.33 25 ARG B CA 1
ATOM 1474 C C . ARG B 1 25 ? 90.271 29.790 61.761 1.00 22.85 25 ARG B C 1
ATOM 1475 O O . ARG B 1 25 ? 91.429 29.608 61.377 1.00 24.86 25 ARG B O 1
ATOM 1483 N N . TRP B 1 26 ? 89.405 30.490 61.029 1.00 24.68 26 TRP B N 1
ATOM 1484 C CA . TRP B 1 26 ? 89.801 31.145 59.772 1.00 26.76 26 TRP B CA 1
ATOM 1485 C C . TRP B 1 26 ? 90.624 32.364 60.178 1.00 25.86 26 TRP B C 1
ATOM 1486 O O . TRP B 1 26 ? 90.201 33.036 61.134 1.00 26.05 26 TRP B O 1
ATOM 1497 N N . ASN B 1 27 ? 91.758 32.659 59.543 1.00 24.10 27 ASN B N 1
ATOM 1498 C CA . ASN B 1 27 ? 92.614 33.785 59.927 1.00 23.89 27 ASN B CA 1
ATOM 1499 C C . ASN B 1 27 ? 93.170 33.573 61.324 1.00 23.67 27 ASN B C 1
ATOM 1500 O O . ASN B 1 27 ? 93.174 34.470 62.161 1.00 23.91 27 ASN B O 1
ATOM 1505 N N . ARG B 1 28 ? 93.686 32.370 61.579 1.00 23.60 28 ARG B N 1
ATOM 1506 C CA . ARG B 1 28 ? 94.152 31.954 62.906 1.00 24.04 28 ARG B CA 1
ATOM 1507 C C . ARG B 1 28 ? 95.200 32.771 63.601 1.00 23.52 28 ARG B C 1
ATOM 1508 O O . ARG B 1 28 ? 95.080 32.969 64.826 1.00 22.36 28 ARG B O 1
ATOM 1516 N N . VAL B 1 29 ? 96.196 33.358 62.921 1.00 23.45 29 VAL B N 1
ATOM 1517 C CA . VAL B 1 29 ? 97.157 34.211 63.638 1.00 22.66 29 VAL B CA 1
ATOM 1518 C C . VAL B 1 29 ? 96.467 35.403 64.271 1.00 20.83 29 VAL B C 1
ATOM 1519 O O . VAL B 1 29 ? 96.793 35.860 65.382 1.00 21.52 29 VAL B O 1
ATOM 1523 N N . ILE B 1 30 ? 95.500 35.980 63.535 1.00 19.58 30 ILE B N 1
ATOM 1524 C CA . ILE B 1 30 ? 94.798 37.157 64.088 1.00 19.15 30 ILE B CA 1
ATOM 1525 C C . ILE B 1 30 ? 93.897 36.711 65.254 1.00 18.75 30 ILE B C 1
ATOM 1526 O O . ILE B 1 30 ? 93.853 37.384 66.277 1.00 17.57 30 ILE B O 1
ATOM 1531 N N . ILE B 1 31 ? 93.187 35.615 65.026 1.00 18.32 31 ILE B N 1
ATOM 1532 C CA . ILE B 1 31 ? 92.304 35.074 66.079 1.00 18.42 31 ILE B CA 1
ATOM 1533 C C . ILE B 1 31 ? 93.068 34.912 67.390 1.00 18.91 31 ILE B C 1
ATOM 1534 O O . ILE B 1 31 ? 92.623 35.305 68.465 1.00 17.81 31 ILE B O 1
ATOM 1539 N N . ASP B 1 32 ? 94.232 34.239 67.321 1.00 19.54 32 ASP B N 1
ATOM 1540 C CA . ASP B 1 32 ? 94.997 33.969 68.540 1.00 20.97 32 ASP B CA 1
ATOM 1541 C C . ASP B 1 32 ? 95.369 35.233 69.283 1.00 20.33 32 ASP B C 1
ATOM 1542 O O . ASP B 1 32 ? 95.345 35.253 70.514 1.00 18.86 32 ASP B O 1
ATOM 1547 N N . ALA B 1 33 ? 95.749 36.292 68.563 1.00 20.73 33 ALA B N 1
ATOM 1548 C CA . ALA B 1 33 ? 96.124 37.545 69.185 1.00 19.60 33 ALA B CA 1
ATOM 1549 C C . ALA B 1 33 ? 94.941 38.183 69.892 1.00 19.10 33 ALA B C 1
ATOM 1550 O O . ALA B 1 33 ? 95.039 38.723 71.002 1.00 18.84 33 ALA B O 1
ATOM 1552 N N . LEU B 1 34 ? 93.776 38.132 69.223 1.00 17.83 34 LEU B N 1
ATOM 1553 C CA . LEU B 1 34 ? 92.566 38.667 69.868 1.00 17.29 34 LEU B CA 1
ATOM 1554 C C . LEU B 1 34 ? 92.200 37.914 71.140 1.00 16.75 34 LEU B C 1
ATOM 1555 O O . LEU B 1 34 ? 91.873 38.555 72.156 1.00 17.29 34 LEU B O 1
ATOM 1560 N N . VAL B 1 35 ? 92.244 36.591 71.080 1.00 16.91 35 VAL B N 1
ATOM 1561 C CA . VAL B 1 35 ? 91.917 35.745 72.226 1.00 17.43 35 VAL B CA 1
ATOM 1562 C C . VAL B 1 35 ? 92.857 36.064 73.399 1.00 18.74 35 VAL B C 1
ATOM 1563 O O . VAL B 1 35 ? 92.424 36.252 74.544 1.00 17.53 35 VAL B O 1
ATOM 1567 N N . LYS B 1 36 ? 94.159 36.155 73.061 1.00 20.51 36 LYS B N 1
ATOM 1568 C CA . LYS B 1 36 ? 95.125 36.463 74.121 1.00 21.36 36 LYS B CA 1
ATOM 1569 C C . LYS B 1 36 ? 94.853 37.778 74.797 1.00 21.01 36 LYS B C 1
ATOM 1570 O O . LYS B 1 36 ? 94.926 37.865 76.029 1.00 22.03 36 LYS B O 1
ATOM 1576 N N . GLY B 1 37 ? 94.505 38.805 74.029 1.00 18.25 37 GLY B N 1
ATOM 1577 C CA . GLY B 1 37 ? 94.238 40.106 74.622 1.00 19.14 37 GLY B CA 1
ATOM 1578 C C . GLY B 1 37 ? 93.006 40.097 75.525 1.00 18.50 37 GLY B C 1
ATOM 1579 O O . GLY B 1 37 ? 92.982 40.729 76.583 1.00 18.38 37 GLY B O 1
ATOM 1580 N N . ALA B 1 38 ? 91.964 39.370 75.117 1.00 18.29 38 ALA B N 1
ATOM 1581 C CA . ALA B 1 38 ? 90.743 39.261 75.925 1.00 18.61 38 ALA B CA 1
ATOM 1582 C C . ALA B 1 38 ? 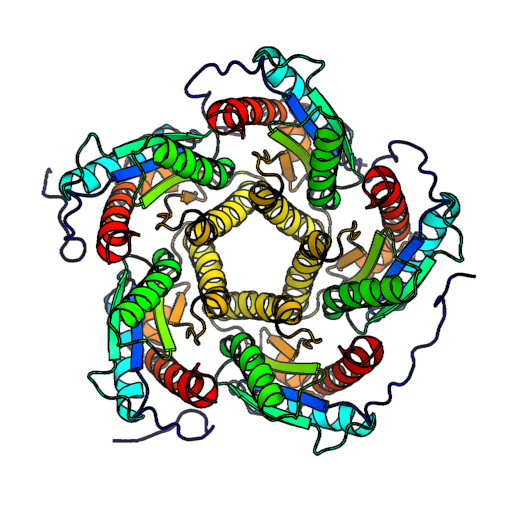91.128 38.542 77.229 1.00 17.64 38 ALA B C 1
ATOM 1583 O O . ALA B 1 38 ? 90.694 39.017 78.272 1.00 18.02 38 ALA B O 1
ATOM 1585 N N . ILE B 1 39 ? 91.880 37.461 77.141 1.00 18.33 39 ILE B N 1
ATOM 1586 C CA . ILE B 1 39 ? 92.293 36.721 78.345 1.00 20.09 39 ILE B CA 1
ATOM 1587 C C . ILE B 1 39 ? 93.100 37.621 79.285 1.00 20.07 39 ILE B C 1
ATOM 1588 O O . ILE B 1 39 ? 92.814 37.662 80.489 1.00 19.74 39 ILE B O 1
ATOM 1593 N N . GLU B 1 40 ? 94.091 38.309 78.739 1.00 20.95 40 GLU B N 1
ATOM 1594 C CA . GLU B 1 40 ? 94.923 39.178 79.566 1.00 23.48 40 GLU B CA 1
ATOM 1595 C C . GLU B 1 40 ? 94.112 40.246 80.273 1.00 23.47 40 GLU B C 1
ATOM 1596 O O . GLU B 1 40 ? 94.265 40.424 81.493 1.00 21.90 40 GLU B O 1
ATOM 1602 N N . ARG B 1 41 ? 93.226 40.920 79.523 1.00 21.18 41 ARG B N 1
ATOM 1603 C CA . ARG B 1 41 ? 92.398 41.940 80.154 1.00 22.06 41 ARG B CA 1
ATOM 1604 C C . ARG B 1 41 ? 91.496 41.340 81.217 1.00 21.44 41 ARG B C 1
ATOM 1605 O O . ARG B 1 41 ? 91.387 41.960 82.295 1.00 22.17 41 ARG B O 1
ATOM 1613 N N . MET B 1 42 ? 90.859 40.194 80.945 1.00 19.93 42 MET B N 1
ATOM 1614 C CA . MET B 1 42 ? 90.016 39.607 81.982 1.00 19.24 42 MET B CA 1
ATOM 1615 C C . MET B 1 42 ? 90.814 39.226 83.222 1.00 20.71 42 MET B C 1
ATOM 1616 O O . MET B 1 42 ? 90.324 39.399 84.340 1.00 20.23 42 MET B O 1
ATOM 1621 N N . ALA B 1 43 ? 91.995 38.655 83.035 1.00 21.34 43 ALA B N 1
ATOM 1622 C CA . ALA B 1 43 ? 92.839 38.252 84.179 1.00 24.35 43 ALA B CA 1
ATOM 1623 C C . ALA B 1 43 ? 93.224 39.471 85.013 1.00 24.14 43 ALA B C 1
ATOM 1624 O O . ALA B 1 43 ? 93.155 39.464 86.254 1.00 25.53 43 ALA B O 1
ATOM 1626 N N . SER B 1 44 ? 93.504 40.594 84.366 1.00 23.23 44 SER B N 1
ATOM 1627 C CA . SER B 1 44 ? 93.818 41.840 85.038 1.00 24.43 44 SER B CA 1
ATOM 1628 C C . SER B 1 44 ? 92.628 42.390 85.826 1.00 24.96 44 SER B C 1
ATOM 1629 O O . SER B 1 44 ? 92.814 43.162 86.763 1.00 23.67 44 SER B O 1
ATOM 1632 N N . LEU B 1 45 ? 91.399 42.004 85.471 1.00 22.41 45 LEU B N 1
ATOM 1633 C CA . LEU B 1 45 ? 90.205 42.394 86.192 1.00 22.20 45 LEU B CA 1
ATOM 1634 C C . LEU B 1 45 ? 89.803 41.341 87.221 1.00 21.71 45 LEU B C 1
ATOM 1635 O O . LEU B 1 45 ? 88.726 41.460 87.847 1.00 23.36 45 LEU B O 1
ATOM 1640 N N . GLY B 1 46 ? 90.637 40.326 87.473 1.00 22.00 46 GLY B N 1
ATOM 1641 C CA . GLY B 1 46 ? 90.337 39.368 88.535 1.00 21.72 46 GLY B CA 1
ATOM 1642 C C . GLY B 1 46 ? 89.687 38.070 88.159 1.00 21.13 46 GLY B C 1
ATOM 1643 O O . GLY B 1 46 ? 89.432 37.211 89.030 1.00 20.44 46 GLY B O 1
ATOM 1644 N N . VAL B 1 47 ? 89.382 37.880 86.854 1.00 20.75 47 VAL B N 1
ATOM 1645 C CA . VAL B 1 47 ? 88.799 36.599 86.458 1.00 20.06 47 VAL B CA 1
ATOM 1646 C C . VAL B 1 47 ? 89.883 35.535 86.638 1.00 21.25 47 VAL B C 1
ATOM 1647 O O . VAL B 1 47 ? 90.990 35.746 86.150 1.00 22.04 47 VAL B O 1
ATOM 1651 N N . GLU B 1 48 ? 89.525 34.467 87.316 1.00 24.43 48 GLU B N 1
ATOM 1652 C CA . GLU B 1 48 ? 90.479 33.383 87.549 1.00 26.58 48 GLU B CA 1
ATOM 1653 C C . GLU B 1 48 ? 90.741 32.625 86.252 1.00 26.91 48 GLU B C 1
ATOM 1654 O O . GLU B 1 48 ? 89.817 32.373 85.470 1.00 23.09 48 GLU B O 1
ATOM 1660 N N . GLU B 1 49 ? 91.977 32.163 86.067 1.00 26.83 49 GLU B N 1
ATOM 1661 C CA . GLU B 1 49 ? 92.333 31.388 84.877 1.00 27.33 49 GLU B CA 1
ATOM 1662 C C . GLU B 1 49 ? 91.510 30.119 84.741 1.00 26.72 49 GLU B C 1
ATOM 1663 O O . GLU B 1 49 ? 91.042 29.801 83.640 1.00 26.36 49 GLU B O 1
ATOM 1669 N N . ASN B 1 50 ? 91.181 29.404 85.807 1.00 25.57 50 ASN B N 1
ATOM 1670 C CA . ASN B 1 50 ? 90.341 28.229 85.762 1.00 25.99 50 ASN B CA 1
ATOM 1671 C C . ASN B 1 50 ? 88.906 28.543 85.354 1.00 22.85 50 ASN B C 1
ATOM 1672 O O . ASN B 1 50 ? 88.136 27.615 85.116 1.00 23.56 50 ASN B O 1
ATOM 1677 N N . ASN B 1 51 ? 88.506 29.798 85.406 1.00 21.07 51 ASN B N 1
ATOM 1678 C CA . ASN B 1 51 ? 87.164 30.221 85.040 1.00 20.07 51 ASN B CA 1
ATOM 1679 C C . ASN B 1 51 ? 87.095 30.903 83.671 1.00 19.60 51 ASN B C 1
ATOM 1680 O O . ASN B 1 51 ? 86.120 31.619 83.399 1.00 19.19 51 ASN B O 1
ATOM 1685 N N . ILE B 1 52 ? 88.089 30.713 82.822 1.00 18.12 52 ILE B N 1
ATOM 1686 C CA . ILE B 1 52 ? 88.095 31.190 81.436 1.00 18.39 52 ILE B CA 1
ATOM 1687 C C . ILE B 1 52 ? 88.129 29.901 80.614 1.00 18.83 52 ILE B C 1
ATOM 1688 O O . ILE B 1 52 ? 89.067 29.096 80.703 1.00 18.19 52 ILE B O 1
ATOM 1693 N N . ILE B 1 53 ? 87.055 29.641 79.869 1.00 17.04 53 ILE B N 1
ATOM 1694 C CA . ILE B 1 53 ? 86.885 28.403 79.146 1.00 18.02 53 ILE B CA 1
ATOM 1695 C C . ILE B 1 53 ? 87.003 28.642 77.629 1.00 17.96 53 ILE B C 1
ATOM 1696 O O . ILE B 1 53 ? 86.296 29.533 77.173 1.00 17.29 53 ILE B O 1
ATOM 1701 N N . ILE B 1 54 ? 87.886 27.941 76.935 1.00 17.43 54 ILE B N 1
ATOM 1702 C CA . ILE B 1 54 ? 88.060 28.176 75.506 1.00 18.56 54 ILE B CA 1
ATOM 1703 C C . ILE B 1 54 ? 87.480 27.048 74.654 1.00 17.93 54 ILE B C 1
ATOM 1704 O O . ILE B 1 54 ? 87.649 25.871 74.943 1.00 18.40 54 ILE B O 1
ATOM 1709 N N . GLU B 1 55 ? 86.780 27.445 73.578 1.00 16.38 55 GLU B N 1
ATOM 1710 C CA . GLU B 1 55 ? 86.202 26.456 72.676 1.00 16.50 55 GLU B CA 1
ATOM 1711 C C . GLU B 1 55 ? 86.415 26.999 71.253 1.00 15.80 55 GLU B C 1
ATOM 1712 O O . GLU B 1 55 ? 86.796 28.165 71.129 1.00 15.33 55 GLU B O 1
ATOM 1718 N N . THR B 1 56 ? 86.327 26.129 70.243 1.00 16.09 56 THR B N 1
ATOM 1719 C CA . THR B 1 56 ? 86.583 26.598 68.879 1.00 16.97 56 THR B CA 1
ATOM 1720 C C . THR B 1 56 ? 85.569 25.999 67.893 1.00 15.46 56 THR B C 1
ATOM 1721 O O . THR B 1 56 ? 84.943 24.985 68.162 1.00 16.28 56 THR B O 1
ATOM 1725 N N . VAL B 1 57 ? 85.382 26.712 66.782 1.00 14.84 57 VAL B N 1
ATOM 1726 C CA . VAL B 1 57 ? 84.541 26.274 65.671 1.00 15.32 57 VAL B CA 1
ATOM 1727 C C . VAL B 1 57 ? 85.344 26.559 64.394 1.00 15.72 57 VAL B C 1
ATOM 1728 O O . VAL B 1 57 ? 86.278 27.350 64.411 1.00 16.18 57 VAL B O 1
ATOM 1732 N N . PRO B 1 58 ? 84.939 25.962 63.275 1.00 16.14 58 PRO B N 1
ATOM 1733 C CA . PRO B 1 58 ? 85.713 26.149 62.037 1.00 17.54 58 PRO B CA 1
ATOM 1734 C C . PRO B 1 58 ? 85.651 27.568 61.531 1.00 16.88 58 PRO B C 1
ATOM 1735 O O . PRO B 1 58 ? 86.706 28.215 61.366 1.00 18.54 58 PRO B O 1
ATOM 1739 N N . GLY B 1 59 ? 84.459 28.128 61.286 1.00 15.59 59 GLY B N 1
ATOM 1740 C CA . GLY B 1 59 ? 84.358 29.466 60.739 1.00 14.54 59 GLY B CA 1
ATOM 1741 C C . GLY B 1 59 ? 83.407 30.392 61.486 1.00 14.75 59 GLY B C 1
ATOM 1742 O O . GLY B 1 59 ? 82.663 29.928 62.361 1.00 13.97 59 GLY B O 1
ATOM 1743 N N . SER B 1 60 ? 83.421 31.681 61.161 1.00 14.05 60 SER B N 1
ATOM 1744 C CA . SER B 1 60 ? 82.551 32.612 61.901 1.00 14.58 60 SER B CA 1
ATOM 1745 C C . SER B 1 60 ? 81.079 32.254 61.836 1.00 14.74 60 SER B C 1
ATOM 1746 O O . SER B 1 60 ? 80.342 32.489 62.816 1.00 13.42 60 SER B O 1
ATOM 1749 N N . TYR B 1 61 ? 80.624 31.652 60.714 1.00 13.82 61 TYR B N 1
ATOM 1750 C CA . TYR B 1 61 ? 79.215 31.282 60.625 1.00 14.69 61 TYR B CA 1
ATOM 1751 C C . TYR B 1 61 ? 78.831 30.284 61.704 1.00 14.11 61 TYR B C 1
ATOM 1752 O O . TYR B 1 61 ? 77.647 30.218 62.063 1.00 14.47 61 TYR B O 1
ATOM 1761 N N . GLU B 1 62 ? 79.753 29.443 62.188 1.00 13.55 62 GLU B N 1
ATOM 1762 C CA . GLU B 1 62 ? 79.451 28.462 63.208 1.00 13.23 62 GLU B CA 1
ATOM 1763 C C . GLU B 1 62 ? 79.421 29.066 64.620 1.00 13.34 62 GLU B C 1
ATOM 1764 O O . GLU B 1 62 ? 79.038 28.344 65.568 1.00 13.44 62 GLU B O 1
ATOM 1770 N N . LEU B 1 63 ? 79.755 30.328 64.769 1.00 13.24 63 LEU B N 1
ATOM 1771 C CA . LEU B 1 63 ? 79.771 30.953 66.087 1.00 13.17 63 LEU B CA 1
ATOM 1772 C C . LEU B 1 63 ? 78.430 30.953 66.796 1.00 13.06 63 LEU B C 1
ATOM 1773 O O . LEU B 1 63 ? 78.383 30.649 67.996 1.00 13.81 63 LEU B O 1
ATOM 1778 N N . PRO B 1 64 ? 77.334 31.325 66.158 1.00 13.47 64 PRO B N 1
ATOM 1779 C CA . PRO B 1 64 ? 76.063 31.385 66.881 1.00 12.73 64 PRO B CA 1
ATOM 1780 C C . PRO B 1 64 ? 75.652 30.046 67.436 1.00 13.39 64 PRO B C 1
ATOM 1781 O O . PRO B 1 64 ? 75.380 29.944 68.666 1.00 13.73 64 PRO B O 1
ATOM 1785 N N . TRP B 1 65 ? 75.558 28.982 66.614 1.00 12.69 65 TRP B N 1
ATOM 1786 C CA . TRP B 1 65 ? 75.098 27.702 67.161 1.00 12.90 65 TRP B CA 1
ATOM 1787 C C . TRP B 1 65 ? 76.157 27.084 68.067 1.00 12.83 65 TRP B C 1
ATOM 1788 O O . TRP B 1 65 ? 75.803 26.447 69.072 1.00 11.68 65 TRP B O 1
ATOM 1799 N N . GLY B 1 66 ? 77.413 27.297 67.704 1.00 12.94 66 GLY B N 1
ATOM 1800 C CA . GLY B 1 66 ? 78.539 26.817 68.518 1.00 12.95 66 GLY B CA 1
ATOM 1801 C C . GLY B 1 66 ? 78.415 27.421 69.933 1.00 13.86 66 GLY B C 1
ATOM 1802 O O . GLY B 1 66 ? 78.595 26.702 70.927 1.00 13.59 66 GLY B O 1
ATOM 1803 N N . THR B 1 67 ? 78.138 28.708 69.976 1.00 12.85 67 THR B N 1
ATOM 1804 C CA . THR B 1 67 ? 77.989 29.398 71.274 1.00 13.31 67 THR B CA 1
ATOM 1805 C C . THR B 1 67 ? 76.790 28.836 72.019 1.00 13.71 67 THR B C 1
ATOM 1806 O O . THR B 1 67 ? 76.876 28.547 73.239 1.00 13.36 67 THR B O 1
ATOM 1810 N N . LYS B 1 68 ? 75.661 28.689 71.331 1.00 12.89 68 LYS B N 1
ATOM 1811 C CA . LYS B 1 68 ? 74.466 28.116 71.975 1.00 13.25 68 LYS B CA 1
ATOM 1812 C C . LYS B 1 68 ? 74.788 26.787 72.624 1.00 13.05 68 LYS B C 1
ATOM 1813 O O . LYS B 1 68 ? 74.468 26.505 73.791 1.00 13.71 68 LYS B O 1
ATOM 1819 N N . ARG B 1 69 ? 75.444 25.874 71.895 1.00 12.23 69 ARG B N 1
ATOM 1820 C CA . ARG B 1 69 ? 75.746 24.549 72.417 1.00 13.27 69 ARG B CA 1
ATOM 1821 C C . ARG B 1 69 ? 76.881 24.552 73.443 1.00 13.12 69 ARG B C 1
ATOM 1822 O O . ARG B 1 69 ? 76.828 23.750 74.380 1.00 13.78 69 ARG B O 1
ATOM 1830 N N . PHE B 1 70 ? 77.833 25.455 73.327 1.00 12.25 70 PHE B N 1
ATOM 1831 C CA . PHE B 1 70 ? 78.918 25.587 74.319 1.00 12.97 70 PHE B CA 1
ATOM 1832 C C . PHE B 1 70 ? 78.276 26.009 75.646 1.00 13.67 70 PHE B C 1
ATOM 1833 O O . PHE B 1 70 ? 78.609 25.450 76.694 1.00 12.90 70 PHE B O 1
ATOM 1841 N N . VAL B 1 71 ? 77.330 26.962 75.640 1.00 13.34 71 VAL B N 1
ATOM 1842 C CA . VAL B 1 71 ? 76.633 27.376 76.868 1.00 13.24 71 VAL B CA 1
ATOM 1843 C C . VAL B 1 71 ? 75.908 26.182 77.454 1.00 14.42 71 VAL B C 1
ATOM 1844 O O . VAL B 1 71 ? 75.943 25.892 78.664 1.00 13.35 71 VAL B O 1
ATOM 1848 N N . ASP B 1 72 ? 75.213 25.438 76.578 1.00 13.43 72 ASP B N 1
ATOM 1849 C CA . ASP B 1 72 ? 74.509 24.263 77.028 1.00 14.33 72 ASP B CA 1
ATOM 1850 C C . ASP B 1 72 ? 75.450 23.251 77.693 1.00 14.99 72 ASP B C 1
ATOM 1851 O O . ASP B 1 72 ? 75.097 22.704 78.732 1.00 15.16 72 ASP B O 1
ATOM 1856 N N . ARG B 1 73 ? 76.578 22.918 77.054 1.00 14.06 73 ARG B N 1
ATOM 1857 C CA . ARG B 1 73 ? 77.467 21.921 77.650 1.00 15.45 73 ARG B CA 1
ATOM 1858 C C . ARG B 1 73 ? 78.028 22.404 78.999 1.00 15.03 73 ARG B C 1
ATOM 1859 O O . ARG B 1 73 ? 78.060 21.603 79.949 1.00 16.67 73 ARG B O 1
ATOM 1867 N N . GLN B 1 74 ? 78.442 23.644 79.083 1.00 14.97 74 GLN B N 1
ATOM 1868 C CA . GLN B 1 74 ? 78.957 24.197 80.340 1.00 15.45 74 GLN B CA 1
ATOM 1869 C C . GLN B 1 74 ? 77.898 24.083 81.434 1.00 16.30 74 GLN B C 1
ATOM 1870 O O . GLN B 1 74 ? 78.220 23.762 82.594 1.00 16.46 74 GLN B O 1
ATOM 1876 N N . ALA B 1 75 ? 76.660 24.446 81.127 1.00 15.55 75 ALA B N 1
ATOM 1877 C CA . ALA B 1 75 ? 75.604 24.350 82.133 1.00 16.27 75 ALA B CA 1
ATOM 1878 C C . ALA B 1 75 ? 75.393 22.893 82.539 1.00 17.94 75 ALA B C 1
ATOM 1879 O O . ALA B 1 75 ? 75.261 22.591 83.726 1.00 17.94 75 ALA B O 1
ATOM 1881 N N . LYS B 1 76 ? 75.392 21.957 81.599 1.00 16.67 76 LYS B N 1
ATOM 1882 C CA . LYS B 1 76 ? 75.163 20.555 81.863 1.00 18.93 76 LYS B CA 1
ATOM 1883 C C . LYS B 1 76 ? 76.266 19.985 82.749 1.00 19.31 76 LYS B C 1
ATOM 1884 O O . LYS B 1 76 ? 75.994 19.133 83.590 1.00 18.80 76 LYS B O 1
ATOM 1890 N N . LEU B 1 77 ? 77.480 20.483 82.582 1.00 18.12 77 LEU B N 1
ATOM 1891 C CA . LEU B 1 77 ? 78.627 20.080 83.378 1.00 20.24 77 LEU B CA 1
ATOM 1892 C C . LEU B 1 77 ? 78.659 20.709 84.765 1.00 20.20 77 LEU B C 1
ATOM 1893 O O . LEU B 1 77 ? 79.528 20.374 85.568 1.00 21.40 77 LEU B O 1
ATOM 1898 N N . GLY B 1 78 ? 77.760 21.620 85.092 1.00 18.21 78 GLY B N 1
ATOM 1899 C CA . GLY B 1 78 ? 77.730 22.288 86.377 1.00 19.39 78 GLY B CA 1
ATOM 1900 C C . GLY B 1 78 ? 78.774 23.382 86.450 1.00 20.57 78 GLY B C 1
ATOM 1901 O O . GLY B 1 78 ? 79.120 23.869 87.538 1.00 21.25 78 GLY B O 1
ATOM 1902 N N . LYS B 1 79 ? 79.192 23.896 85.292 1.00 18.32 79 LYS B N 1
ATOM 1903 C CA . LYS B 1 79 ? 80.149 25.009 85.205 1.00 17.95 79 LYS B CA 1
ATOM 1904 C C . LYS B 1 79 ? 79.613 26.081 84.262 1.00 15.83 79 LYS B C 1
ATOM 1905 O O . LYS B 1 79 ? 80.245 26.394 83.223 1.00 16.51 79 LYS B O 1
ATOM 1911 N N . PRO B 1 80 ? 78.439 26.600 84.509 1.00 15.28 80 PRO B N 1
ATOM 1912 C CA . PRO B 1 80 ? 77.775 27.529 83.606 1.00 15.05 80 PRO B CA 1
ATOM 1913 C C . PRO B 1 80 ? 78.558 28.809 83.419 1.00 15.44 80 PRO B C 1
ATOM 1914 O O . PRO B 1 80 ? 79.207 29.317 84.338 1.00 14.77 80 PRO B O 1
ATOM 1918 N N . LEU B 1 81 ? 78.445 29.315 82.186 1.00 14.02 81 LEU B N 1
ATOM 1919 C CA . LEU B 1 81 ? 79.098 30.571 81.855 1.00 14.01 81 LEU B CA 1
ATOM 1920 C C . LEU B 1 81 ? 78.252 31.737 82.335 1.00 14.38 81 LEU B C 1
ATOM 1921 O O . LEU B 1 81 ? 77.009 31.655 82.297 1.00 15.08 81 LEU B O 1
ATOM 1926 N N . ASP B 1 82 ? 78.905 32.841 82.691 1.00 14.12 82 ASP B N 1
ATOM 1927 C CA . ASP B 1 82 ? 78.157 34.052 83.044 1.00 14.39 82 ASP B CA 1
ATOM 1928 C C . ASP B 1 82 ? 78.129 34.998 81.838 1.00 13.85 82 ASP B C 1
ATOM 1929 O O . ASP B 1 82 ? 77.328 35.926 81.780 1.00 13.94 82 ASP B O 1
ATOM 1934 N N . VAL B 1 83 ? 79.086 34.784 80.917 1.00 13.84 83 VAL B N 1
ATOM 1935 C CA . VAL B 1 83 ? 79.176 35.666 79.735 1.00 13.30 83 VAL B CA 1
ATOM 1936 C C . VAL B 1 83 ? 80.008 34.907 78.706 1.00 13.21 83 VAL B C 1
ATOM 1937 O O . VAL B 1 83 ? 80.776 34.027 79.081 1.00 13.69 83 VAL B O 1
ATOM 1941 N N . VAL B 1 84 ? 79.793 35.231 77.429 1.00 12.90 84 VAL B N 1
ATOM 1942 C CA . VAL B 1 84 ? 80.610 34.507 76.418 1.00 13.49 84 VAL B CA 1
ATOM 1943 C C . VAL B 1 84 ? 81.037 35.548 75.384 1.00 12.85 84 VAL B C 1
ATOM 1944 O O . VAL B 1 84 ? 80.388 36.554 75.133 1.00 13.96 84 VAL B O 1
ATOM 1948 N N . ILE B 1 85 ? 82.236 35.276 74.848 1.00 12.83 85 ILE B N 1
ATOM 1949 C CA . ILE B 1 85 ? 82.851 36.092 73.823 1.00 13.53 85 ILE B CA 1
ATOM 1950 C C . ILE B 1 85 ? 83.136 35.266 72.560 1.00 13.75 85 ILE B C 1
ATOM 1951 O O . ILE B 1 85 ? 84.148 34.560 72.463 1.00 13.67 85 ILE B O 1
ATOM 1956 N N . PRO B 1 86 ? 82.236 35.273 71.590 1.00 14.41 86 PRO B N 1
ATOM 1957 C CA . PRO B 1 86 ? 82.471 34.623 70.296 1.00 14.02 86 PRO B CA 1
ATOM 1958 C C . PRO B 1 86 ? 83.424 35.512 69.498 1.00 14.17 86 PRO B C 1
ATOM 1959 O O . PRO B 1 86 ? 83.255 36.725 69.397 1.00 14.87 86 PRO B O 1
ATOM 1963 N N . ILE B 1 87 ? 84.500 34.919 68.985 1.00 14.32 87 ILE B N 1
ATOM 1964 C CA . ILE B 1 87 ? 85.509 35.695 68.255 1.00 14.12 87 ILE B CA 1
ATOM 1965 C C . ILE B 1 87 ? 85.704 35.088 66.867 1.00 13.82 87 ILE B C 1
ATOM 1966 O O . ILE B 1 87 ? 85.893 33.877 66.718 1.00 15.43 87 ILE B O 1
ATOM 1971 N N . GLY B 1 88 ? 85.667 35.986 65.886 1.00 15.14 88 GLY B N 1
ATOM 1972 C CA . GLY B 1 88 ? 85.860 35.484 64.502 1.00 14.68 88 GLY B CA 1
ATOM 1973 C C . GLY B 1 88 ? 86.477 36.664 63.743 1.00 14.80 88 GLY B C 1
ATOM 1974 O O . GLY B 1 88 ? 86.393 37.820 64.160 1.00 15.43 88 GLY B O 1
ATOM 1975 N N . VAL B 1 89 ? 87.109 36.330 62.623 1.00 15.74 89 VAL B N 1
ATOM 1976 C CA . VAL B 1 89 ? 87.739 37.340 61.778 1.00 15.52 89 VAL B CA 1
ATOM 1977 C C . VAL B 1 89 ? 87.287 37.056 60.331 1.00 16.01 89 VAL B C 1
ATOM 1978 O O . VAL B 1 89 ? 87.575 36.014 59.760 1.00 16.99 89 VAL B O 1
ATOM 1982 N N . LEU B 1 90 ? 86.577 38.014 59.793 1.00 17.21 90 LEU B N 1
ATOM 1983 C CA . LEU B 1 90 ? 86.043 37.947 58.426 1.00 18.03 90 LEU B CA 1
ATOM 1984 C C . LEU B 1 90 ? 86.729 39.036 57.622 1.00 18.72 90 LEU B C 1
ATOM 1985 O O . LEU B 1 90 ? 86.790 40.172 58.076 1.00 19.05 90 LEU B O 1
ATOM 1990 N N . ILE B 1 91 ? 87.292 38.665 56.479 1.00 19.64 91 ILE B N 1
ATOM 1991 C CA . ILE B 1 91 ? 88.019 39.619 55.638 1.00 20.33 91 ILE B CA 1
ATOM 1992 C C . ILE B 1 91 ? 87.424 39.549 54.222 1.00 20.54 91 ILE B C 1
ATOM 1993 O O . ILE B 1 91 ? 87.251 38.450 53.694 1.00 20.77 91 ILE B O 1
ATOM 1998 N N . LYS B 1 92 ? 86.971 40.703 53.754 1.00 21.39 92 LYS B N 1
ATOM 1999 C CA . LYS B 1 92 ? 86.325 40.726 52.426 1.00 22.55 92 LYS B CA 1
ATOM 2000 C C . LYS B 1 92 ? 87.172 40.046 51.364 1.00 24.18 92 LYS B C 1
ATOM 2001 O O . LYS B 1 92 ? 88.394 40.290 51.263 1.00 23.77 92 LYS B O 1
ATOM 2007 N N . GLY B 1 93 ? 86.509 39.252 50.519 1.00 24.12 93 GLY B N 1
ATOM 2008 C CA . GLY B 1 93 ? 87.202 38.573 49.418 1.00 24.95 93 GLY B CA 1
ATOM 2009 C C . GLY B 1 93 ? 86.640 39.144 48.100 1.00 25.40 93 GLY B C 1
ATOM 2010 O O . GLY B 1 93 ? 86.301 40.323 48.044 1.00 25.19 93 GLY B O 1
ATOM 2011 N N . SER B 1 94 ? 86.540 38.300 47.088 1.00 25.14 94 SER B N 1
ATOM 2012 C CA . SER B 1 94 ? 86.018 38.713 45.797 1.00 25.99 94 SER B CA 1
ATOM 2013 C C . SER B 1 94 ? 84.510 38.596 45.667 1.00 26.37 94 SER B C 1
ATOM 2014 O O . SER B 1 94 ? 83.921 39.295 44.823 1.00 26.25 94 SER B O 1
ATOM 2017 N N . THR B 1 95 ? 83.905 37.713 46.465 1.00 25.00 95 THR B N 1
ATOM 2018 C CA . THR B 1 95 ? 82.448 37.556 46.336 1.00 24.72 95 THR B CA 1
ATOM 2019 C C . THR B 1 95 ? 81.696 38.259 47.462 1.00 25.34 95 THR B C 1
ATOM 2020 O O . THR B 1 95 ? 82.249 39.074 48.212 1.00 25.92 95 THR B O 1
ATOM 2024 N N . MET B 1 96 ? 80.400 37.978 47.576 1.00 24.98 96 MET B N 1
ATOM 2025 C CA . MET B 1 96 ? 79.570 38.613 48.606 1.00 25.44 96 MET B CA 1
ATOM 2026 C C . MET B 1 96 ? 79.484 37.721 49.845 1.00 24.24 96 MET B C 1
ATOM 2027 O O . MET B 1 96 ? 78.737 38.010 50.783 1.00 21.65 96 MET B O 1
ATOM 2032 N N . HIS B 1 97 ? 80.287 36.670 49.880 1.00 23.55 97 HIS B N 1
ATOM 2033 C CA . HIS B 1 97 ? 80.270 35.771 51.026 1.00 24.49 97 HIS B CA 1
ATOM 2034 C C . HIS B 1 97 ? 80.593 36.538 52.299 1.00 22.76 97 HIS B C 1
ATOM 2035 O O . HIS B 1 97 ? 79.960 36.297 53.327 1.00 21.44 97 HIS B O 1
ATOM 2042 N N . PHE B 1 98 ? 81.583 37.439 52.228 1.00 20.68 98 PHE B N 1
ATOM 2043 C CA . PHE B 1 98 ? 81.920 38.230 53.425 1.00 20.64 98 PHE B CA 1
ATOM 2044 C C . PHE B 1 98 ? 80.685 38.935 53.986 1.00 20.61 98 PHE B C 1
ATOM 2045 O O . PHE B 1 98 ? 80.397 38.831 55.182 1.00 20.57 98 PHE B O 1
ATOM 2053 N N . GLU B 1 99 ? 79.938 39.627 53.134 1.00 19.43 99 GLU B N 1
ATOM 2054 C CA . GLU B 1 99 ? 78.755 40.342 53.555 1.00 20.08 99 GLU B CA 1
ATOM 2055 C C . GLU B 1 99 ? 77.679 39.411 54.114 1.00 19.76 99 GLU B C 1
ATOM 2056 O O . GLU B 1 99 ? 77.107 39.765 55.153 1.00 18.06 99 GLU B O 1
ATOM 2062 N N . TYR B 1 100 ? 77.351 38.331 53.402 1.00 18.80 100 TYR B N 1
ATOM 2063 C CA . TYR B 1 100 ? 76.267 37.458 53.884 1.00 18.28 100 TYR B CA 1
ATOM 2064 C C . TYR B 1 100 ? 76.642 36.769 55.182 1.00 18.20 100 TYR B C 1
ATOM 2065 O O . TYR B 1 100 ? 75.788 36.704 56.083 1.00 17.85 100 TYR B O 1
ATOM 2074 N N . ILE B 1 101 ? 77.891 36.334 55.319 1.00 17.06 101 ILE B N 1
ATOM 2075 C CA . ILE B 1 101 ? 78.255 35.695 56.602 1.00 17.30 101 ILE B CA 1
ATOM 2076 C C . ILE B 1 101 ? 78.307 36.738 57.713 1.00 17.29 101 ILE B C 1
ATOM 2077 O O . ILE B 1 101 ? 77.813 36.483 58.815 1.00 16.60 101 ILE B O 1
ATOM 2082 N N . SER B 1 102 ? 78.908 37.903 57.464 1.00 16.07 102 SER B N 1
ATOM 2083 C CA . SER B 1 102 ? 78.974 38.927 58.498 1.00 17.12 102 SER B CA 1
ATOM 2084 C C . SER B 1 102 ? 77.583 39.321 58.981 1.00 16.86 102 SER B C 1
ATOM 2085 O O . SER B 1 102 ? 77.356 39.480 60.180 1.00 15.93 102 SER B O 1
ATOM 2088 N N . ASP B 1 103 ? 76.682 39.630 58.050 1.00 16.03 103 ASP B N 1
ATOM 2089 C CA . ASP B 1 103 ? 75.350 40.103 58.387 1.00 18.06 103 ASP B CA 1
ATOM 2090 C C . ASP B 1 103 ? 74.583 39.067 59.196 1.00 17.19 103 ASP B C 1
ATOM 2091 O O . ASP B 1 103 ? 74.006 39.427 60.234 1.00 16.84 103 ASP B O 1
ATOM 2096 N N . SER B 1 104 ? 74.542 37.822 58.700 1.00 16.38 104 SER B N 1
ATOM 2097 C CA . SER B 1 104 ? 73.719 36.835 59.432 1.00 16.55 104 SER B CA 1
ATOM 2098 C C . SER B 1 104 ? 74.376 36.470 60.751 1.00 16.05 104 SER B C 1
ATOM 2099 O O . SER B 1 104 ? 73.644 36.262 61.727 1.00 14.91 104 SER B O 1
ATOM 2102 N N . THR B 1 105 ? 75.707 36.421 60.795 1.00 13.77 105 THR B N 1
ATOM 2103 C CA . THR B 1 105 ? 76.356 36.073 62.072 1.00 14.35 105 THR B CA 1
ATOM 2104 C C . THR B 1 105 ? 76.171 37.160 63.117 1.00 14.08 105 THR B C 1
ATOM 2105 O O . THR B 1 105 ? 75.842 36.825 64.285 1.00 13.06 105 THR B O 1
ATOM 2109 N N . THR B 1 106 ? 76.296 38.422 62.723 1.00 13.70 106 THR B N 1
ATOM 2110 C CA . THR B 1 106 ? 76.154 39.532 63.662 1.00 14.70 106 THR B CA 1
ATOM 2111 C C . THR B 1 106 ? 74.737 39.548 64.226 1.00 15.14 106 THR B C 1
ATOM 2112 O O . THR B 1 106 ? 74.536 39.572 65.458 1.00 14.50 106 THR B O 1
ATOM 2116 N N . HIS B 1 107 ? 73.726 39.488 63.354 1.00 14.00 107 HIS B N 1
ATOM 2117 C CA . HIS B 1 107 ? 72.353 39.472 63.882 1.00 14.82 107 HIS B CA 1
ATOM 2118 C C . HIS B 1 107 ? 72.095 38.269 64.791 1.00 14.52 107 HIS B C 1
ATOM 2119 O O . HIS B 1 107 ? 71.411 38.388 65.836 1.00 13.37 107 HIS B O 1
ATOM 2126 N N . ALA B 1 108 ? 72.594 37.086 64.391 1.00 13.92 108 ALA B N 1
ATOM 2127 C CA . ALA B 1 108 ? 72.393 35.874 65.160 1.00 13.75 108 ALA B CA 1
ATOM 2128 C C . ALA B 1 108 ? 73.065 35.976 66.542 1.00 14.11 108 ALA B C 1
ATOM 2129 O O . ALA B 1 108 ? 72.411 35.564 67.529 1.00 13.75 108 ALA B O 1
ATOM 2131 N N . LEU B 1 109 ? 74.281 36.515 66.586 1.00 12.43 109 LEU B N 1
ATOM 2132 C CA . LEU B 1 109 ? 74.914 36.651 67.924 1.00 12.93 109 LEU B CA 1
ATOM 2133 C C . LEU B 1 109 ? 74.136 37.645 68.791 1.00 13.15 109 LEU B C 1
ATOM 2134 O O . LEU B 1 109 ? 73.961 37.440 70.009 1.00 12.95 109 LEU B O 1
ATOM 2139 N N . MET B 1 110 ? 73.696 38.746 68.178 1.00 12.73 110 MET B N 1
ATOM 2140 C CA . MET B 1 110 ? 72.896 39.721 68.951 1.00 14.01 110 MET B CA 1
ATOM 2141 C C . MET B 1 110 ? 71.642 39.072 69.522 1.00 14.39 110 MET B C 1
ATOM 2142 O O . MET B 1 110 ? 71.293 39.244 70.697 1.00 14.27 110 MET B O 1
ATOM 2147 N N . ASN B 1 111 ? 70.888 38.378 68.672 1.00 14.58 111 ASN B N 1
ATOM 2148 C CA . ASN B 1 111 ? 69.644 37.745 69.069 1.00 16.71 111 ASN B CA 1
ATOM 2149 C C . ASN B 1 111 ? 69.832 36.513 69.929 1.00 15.44 111 ASN B C 1
ATOM 2150 O O . ASN B 1 111 ? 68.877 36.071 70.571 1.00 15.68 111 ASN B O 1
ATOM 2155 N N . LEU B 1 112 ? 71.023 35.931 69.974 1.00 13.76 112 LEU B N 1
ATOM 2156 C CA . LEU B 1 112 ? 71.276 34.753 70.784 1.00 14.03 112 LEU B CA 1
ATOM 2157 C C . LEU B 1 112 ? 71.227 35.052 72.284 1.00 13.48 112 LEU B C 1
ATOM 2158 O O . LEU B 1 112 ? 70.939 34.148 73.079 1.00 13.28 112 LEU B O 1
ATOM 2163 N N . GLN B 1 113 ? 71.496 36.285 72.692 1.00 13.25 113 GLN B N 1
ATOM 2164 C CA . GLN B 1 113 ? 71.564 36.632 74.112 1.00 13.69 113 GLN B CA 1
ATOM 2165 C C . GLN B 1 113 ? 70.313 36.237 74.874 1.00 14.38 113 GLN B C 1
ATOM 2166 O O . GLN B 1 113 ? 70.389 35.708 75.984 1.00 14.23 113 GLN B O 1
ATOM 2172 N N . GLU B 1 114 ? 69.141 36.494 74.288 1.00 16.08 114 GLU B N 1
ATOM 2173 C CA . GLU B 1 114 ? 67.887 36.095 74.918 1.00 18.52 114 GLU B CA 1
ATOM 2174 C C . GLU B 1 114 ? 67.773 34.593 75.117 1.00 17.61 114 GLU B C 1
ATOM 2175 O O . GLU B 1 114 ? 67.258 34.100 76.121 1.00 16.39 114 GLU B O 1
ATOM 2181 N N . LYS B 1 115 ? 68.277 33.827 74.156 1.00 15.64 115 LYS B N 1
ATOM 2182 C CA . LYS B 1 115 ? 68.219 32.380 74.174 1.00 17.28 115 LYS B CA 1
ATOM 2183 C C . LYS B 1 115 ? 69.210 31.776 75.150 1.00 17.46 115 LYS B C 1
ATOM 2184 O O . LYS B 1 115 ? 68.867 30.808 75.838 1.00 19.17 115 LYS B O 1
ATOM 2190 N N . VAL B 1 116 ? 70.417 32.339 75.238 1.00 15.28 116 VAL B N 1
ATOM 2191 C CA . VAL B 1 116 ? 71.417 31.752 76.169 1.00 15.02 116 VAL B CA 1
ATOM 2192 C C . VAL B 1 116 ? 71.272 32.454 77.529 1.00 15.03 116 VAL B C 1
ATOM 2193 O O . VAL B 1 116 ? 71.910 32.046 78.503 1.00 14.51 116 VAL B O 1
ATOM 2197 N N . ASP B 1 117 ? 70.457 33.492 77.596 1.00 14.60 117 ASP B N 1
ATOM 2198 C CA . ASP B 1 117 ? 70.174 34.254 78.794 1.00 16.09 117 ASP B CA 1
ATOM 2199 C C . ASP B 1 117 ? 71.410 34.789 79.494 1.00 15.64 117 ASP B C 1
ATOM 2200 O O . ASP B 1 117 ? 71.558 34.706 80.725 1.00 15.24 117 ASP B O 1
ATOM 2205 N N . MET B 1 118 ? 72.323 35.391 78.730 1.00 13.65 118 MET B N 1
ATOM 2206 C CA . MET B 1 118 ? 73.538 35.995 79.230 1.00 14.32 118 MET B CA 1
ATOM 2207 C C . MET B 1 118 ? 74.068 36.926 78.143 1.00 12.69 118 MET B C 1
ATOM 2208 O O . MET B 1 118 ? 73.682 36.806 76.961 1.00 12.77 118 MET B O 1
ATOM 2213 N N . PRO B 1 119 ? 74.927 37.849 78.492 1.00 12.93 119 PRO B N 1
ATOM 2214 C CA . PRO B 1 119 ? 75.545 38.742 77.529 1.00 12.50 119 PRO B CA 1
ATOM 2215 C C . PRO B 1 119 ? 76.477 37.980 76.588 1.00 13.51 119 PRO B C 1
ATOM 2216 O O . PRO B 1 119 ? 77.180 37.037 76.959 1.00 13.54 119 PRO B O 1
ATOM 2220 N N . VAL B 1 120 ? 76.428 38.374 75.317 1.00 13.28 120 VAL B N 1
ATOM 2221 C CA . VAL B 1 120 ? 77.281 37.781 74.272 1.00 13.23 120 VAL B CA 1
ATOM 2222 C C . VAL B 1 120 ? 78.034 38.966 73.662 1.00 13.98 120 VAL B C 1
ATOM 2223 O O . VAL B 1 120 ? 77.436 39.847 73.014 1.00 13.50 120 VAL B O 1
ATOM 2227 N N . ILE B 1 121 ? 79.319 39.070 73.960 1.00 12.97 121 ILE B N 1
ATOM 2228 C CA . ILE B 1 121 ? 80.151 40.177 73.502 1.00 14.17 121 ILE B CA 1
ATOM 2229 C C . ILE B 1 121 ? 80.446 40.079 72.012 1.00 14.84 121 ILE B C 1
ATOM 2230 O O . ILE B 1 121 ? 80.595 38.964 71.488 1.00 16.40 121 ILE B O 1
ATOM 2235 N N . PHE B 1 122 ? 80.463 41.200 71.311 1.00 14.71 122 PHE B N 1
ATOM 2236 C CA . PHE B 1 122 ? 80.652 41.124 69.845 1.00 15.52 122 PHE B CA 1
ATOM 2237 C C . PHE B 1 122 ? 82.116 41.126 69.478 1.00 16.06 122 PHE B C 1
ATOM 2238 O O . PHE B 1 122 ? 82.693 42.208 69.475 1.00 17.24 122 PHE B O 1
ATOM 2246 N N . GLY B 1 123 ? 82.689 39.942 69.287 1.00 15.43 123 GLY B N 1
ATOM 2247 C CA . GLY B 1 123 ? 84.117 39.840 69.000 1.00 16.16 123 GLY B CA 1
ATOM 2248 C C . GLY B 1 123 ? 84.387 39.381 67.553 1.00 16.35 123 GLY B C 1
ATOM 2249 O O . GLY B 1 123 ? 85.362 38.679 67.286 1.00 16.05 123 GLY B O 1
ATOM 2250 N N . LEU B 1 124 ? 83.588 39.884 66.625 1.00 16.74 124 LEU B N 1
ATOM 2251 C CA . LEU B 1 124 ? 83.822 39.635 65.214 1.00 19.78 124 LEU B CA 1
ATOM 2252 C C . LEU B 1 124 ? 84.542 40.838 64.584 1.00 19.78 124 LEU B C 1
ATOM 2253 O O . LEU B 1 124 ? 84.069 41.973 64.724 1.00 20.99 124 LEU B O 1
ATOM 2258 N N . LEU B 1 125 ? 85.612 40.554 63.854 1.00 18.45 125 LEU B N 1
ATOM 2259 C CA . LEU B 1 125 ? 86.231 41.616 63.060 1.00 18.80 125 LEU B CA 1
ATOM 2260 C C . LEU B 1 125 ? 85.617 41.452 61.648 1.00 18.72 125 LEU B C 1
ATOM 2261 O O . LEU B 1 125 ? 85.491 40.326 61.182 1.00 18.32 125 LEU B O 1
ATOM 2266 N N . THR B 1 126 ? 85.172 42.552 61.071 1.00 18.90 126 THR B N 1
ATOM 2267 C CA . THR B 1 126 ? 84.556 42.505 59.723 1.00 18.32 126 THR B CA 1
ATOM 2268 C C . THR B 1 126 ? 85.347 43.521 58.897 1.00 18.72 126 THR B C 1
ATOM 2269 O O . THR B 1 126 ? 84.963 44.673 58.771 1.00 18.47 126 THR B O 1
ATOM 2273 N N . CYS B 1 127 ? 86.510 43.093 58.442 1.00 19.83 127 CYS B N 1
ATOM 2274 C CA . CYS B 1 127 ? 87.470 43.976 57.778 1.00 20.42 127 CYS B CA 1
ATOM 2275 C C . CYS B 1 127 ? 87.497 43.855 56.262 1.00 21.59 127 CYS B C 1
ATOM 2276 O O . CYS B 1 127 ? 87.237 42.784 55.733 1.00 20.85 127 CYS B O 1
ATOM 2279 N N . MET B 1 128 ? 87.880 44.949 55.601 1.00 24.18 128 MET B N 1
ATOM 2280 C CA . MET B 1 128 ? 88.020 44.904 54.144 1.00 26.92 128 MET B CA 1
ATOM 2281 C C . MET B 1 128 ? 89.361 44.293 53.762 1.00 27.33 128 MET B C 1
ATOM 2282 O O . MET B 1 128 ? 89.516 43.729 52.681 1.00 27.62 128 MET B O 1
ATOM 2287 N N . THR B 1 129 ? 90.397 44.471 54.584 1.00 26.54 129 THR B N 1
ATOM 2288 C CA . THR B 1 129 ? 91.723 43.968 54.287 1.00 26.87 129 THR B CA 1
ATOM 2289 C C . THR B 1 129 ? 92.357 43.247 55.477 1.00 26.52 129 THR B C 1
ATOM 2290 O O . THR B 1 129 ? 92.071 43.552 56.627 1.00 24.42 129 THR B O 1
ATOM 2294 N N . GLU B 1 130 ? 93.342 42.400 55.167 1.00 27.99 130 GLU B N 1
ATOM 2295 C CA . GLU B 1 130 ? 94.116 41.725 56.199 1.00 29.86 130 GLU B CA 1
ATOM 2296 C C . GLU B 1 130 ? 94.824 42.745 57.079 1.00 29.04 130 GLU B C 1
ATOM 2297 O O . GLU B 1 130 ? 94.911 42.559 58.289 1.00 28.46 130 GLU B O 1
ATOM 2303 N N . GLU B 1 131 ? 95.373 43.817 56.486 1.00 28.41 131 GLU B N 1
ATOM 2304 C CA . GLU B 1 131 ? 96.072 44.832 57.271 1.00 27.87 131 GLU B CA 1
ATOM 2305 C C . GLU B 1 131 ? 95.201 45.401 58.388 1.00 26.07 131 GLU B C 1
ATOM 2306 O O . GLU B 1 131 ? 95.631 45.626 59.524 1.00 23.74 131 GLU B O 1
ATOM 2312 N N . GLN B 1 132 ? 93.984 45.762 57.991 1.00 24.48 132 GLN B N 1
ATOM 2313 C CA . GLN B 1 132 ? 93.010 46.291 58.945 1.00 24.31 132 GLN B CA 1
ATOM 2314 C C . GLN B 1 132 ? 92.806 45.305 60.093 1.00 23.29 132 GLN B C 1
ATOM 2315 O O . GLN B 1 132 ? 92.782 45.708 61.267 1.00 24.25 132 GLN B O 1
ATOM 2321 N N . ALA B 1 133 ? 92.614 44.028 59.787 1.00 23.48 133 ALA B N 1
ATOM 2322 C CA . ALA B 1 133 ? 92.448 43.014 60.834 1.00 23.53 133 ALA B CA 1
ATOM 2323 C C . ALA B 1 133 ? 93.689 42.878 61.707 1.00 24.62 133 ALA B C 1
ATOM 2324 O O . ALA B 1 133 ? 93.603 42.796 62.939 1.00 22.99 133 ALA B O 1
ATOM 2326 N N . LEU B 1 134 ? 94.877 42.902 61.091 1.00 23.93 134 LEU B N 1
ATOM 2327 C CA . LEU B 1 134 ? 96.118 42.808 61.869 1.00 24.62 134 LEU B CA 1
ATOM 2328 C C . LEU B 1 134 ? 96.210 43.956 62.849 1.00 22.33 134 LEU B C 1
ATOM 2329 O O . LEU B 1 134 ? 96.521 43.776 64.022 1.00 23.14 134 LEU B O 1
ATOM 2334 N N . ALA B 1 135 ? 95.867 45.169 62.398 1.00 21.20 135 ALA B N 1
ATOM 2335 C CA . ALA B 1 135 ? 95.943 46.338 63.233 1.00 21.62 135 ALA B CA 1
ATOM 2336 C C . ALA B 1 135 ? 94.977 46.286 64.425 1.00 21.82 135 ALA B C 1
ATOM 2337 O O . ALA B 1 135 ? 95.341 46.711 65.528 1.00 20.88 135 ALA B O 1
ATOM 2339 N N . ARG B 1 136 ? 93.776 45.761 64.179 1.00 21.63 136 ARG B N 1
ATOM 2340 C CA . ARG B 1 136 ? 92.760 45.678 65.239 1.00 21.54 136 ARG B CA 1
ATOM 2341 C C . ARG B 1 136 ? 93.008 44.553 66.215 1.00 21.29 136 ARG B C 1
ATOM 2342 O O . ARG B 1 136 ? 92.301 44.468 67.229 1.00 21.72 136 ARG B O 1
ATOM 2350 N N . ALA B 1 137 ? 94.019 43.718 66.008 1.00 20.88 137 ALA B N 1
ATOM 2351 C CA . ALA B 1 137 ? 94.427 42.671 66.932 1.00 20.73 137 ALA B CA 1
ATOM 2352 C C . ALA B 1 137 ? 95.776 43.068 67.550 1.00 21.83 137 ALA B C 1
ATOM 2353 O O . ALA B 1 137 ? 96.387 42.273 68.259 1.00 21.46 137 ALA B O 1
ATOM 2355 N N . GLY B 1 138 ? 96.231 44.274 67.247 1.00 22.70 138 GLY B N 1
ATOM 2356 C CA . GLY B 1 138 ? 97.483 44.840 67.741 1.00 23.84 138 GLY B CA 1
ATOM 2357 C C . GLY B 1 138 ? 98.731 44.213 67.161 1.00 25.59 138 GLY B C 1
ATOM 2358 O O . GLY B 1 138 ? 99.815 44.233 67.788 1.00 26.21 138 GLY B O 1
ATOM 2359 N N . ILE B 1 139 ? 98.641 43.542 65.999 1.00 25.81 139 ILE B N 1
ATOM 2360 C CA . ILE B 1 139 ? 99.799 42.862 65.449 1.00 26.91 139 ILE B CA 1
ATOM 2361 C C . ILE B 1 139 ? 100.194 43.326 64.049 1.00 28.21 139 ILE B C 1
ATOM 2362 O O . ILE B 1 139 ? 100.923 42.584 63.366 1.00 29.92 139 ILE B O 1
ATOM 2367 N N . ASP B 1 140 ? 99.768 44.484 63.591 1.00 29.70 140 ASP B N 1
ATOM 2368 C CA . ASP B 1 140 ? 100.201 44.964 62.280 1.00 32.61 140 ASP B CA 1
ATOM 2369 C C . ASP B 1 140 ? 101.726 45.464 62.627 0.00 37.16 140 ASP B C 1
ATOM 2370 O O . ASP B 1 140 ? 102.073 45.690 63.687 1.00 36.70 140 ASP B O 1
ATOM 2375 N N . GLU B 1 141 ? 102.512 45.504 61.589 0.00 43.22 141 GLU B N 1
ATOM 2376 C CA . GLU B 1 141 ? 103.940 45.841 61.711 0.00 46.36 141 GLU B CA 1
ATOM 2377 C C . GLU B 1 141 ? 104.200 47.096 62.437 1.00 45.25 141 GLU B C 1
ATOM 2378 O O . GLU B 1 141 ? 105.009 47.232 63.362 1.00 45.76 141 GLU B O 1
ATOM 2384 N N . ALA B 1 142 ? 103.278 48.039 62.237 1.00 45.49 142 ALA B N 1
ATOM 2385 C CA . ALA B 1 142 ? 103.439 49.394 62.735 1.00 43.97 142 ALA B CA 1
ATOM 2386 C C . ALA B 1 142 ? 102.760 49.662 64.065 1.00 43.72 142 ALA B C 1
ATOM 2387 O O . ALA B 1 142 ? 102.878 50.773 64.600 1.00 43.03 142 ALA B O 1
ATOM 2389 N N . HIS B 1 143 ? 101.987 48.707 64.584 1.00 42.76 143 HIS B N 1
ATOM 2390 C CA . HIS B 1 143 ? 101.266 48.903 65.844 1.00 42.05 143 HIS B CA 1
ATOM 2391 C C . HIS B 1 143 ? 100.496 50.215 65.858 1.00 40.86 143 HIS B C 1
ATOM 2392 O O . HIS B 1 143 ? 100.552 51.022 66.785 1.00 40.19 143 HIS B O 1
ATOM 2399 N N . SER B 1 144 ? 99.701 50.443 64.817 1.00 40.56 144 SER B N 1
ATOM 2400 C CA . SER B 1 144 ? 98.941 51.656 64.615 1.00 40.34 144 SER B CA 1
ATOM 2401 C C . SER B 1 144 ? 97.795 51.859 65.589 1.00 39.66 144 SER B C 1
ATOM 2402 O O . SER B 1 144 ? 97.465 52.998 65.942 1.00 40.07 144 SER B O 1
ATOM 2405 N N . MET B 1 145 ? 97.110 50.781 65.950 1.00 38.27 145 MET B N 1
ATOM 2406 C CA . MET B 1 145 ? 95.972 50.858 66.865 1.00 37.27 145 MET B CA 1
ATOM 2407 C C . MET B 1 145 ? 96.271 50.090 68.139 1.00 36.82 145 MET B C 1
ATOM 2408 O O . MET B 1 145 ? 97.336 50.273 68.741 1.00 37.48 145 MET B O 1
ATOM 2413 N N . HIS B 1 146 ? 95.388 49.202 68.565 1.00 33.84 146 HIS B N 1
ATOM 2414 C CA . HIS B 1 146 ? 95.599 48.382 69.750 1.00 31.24 146 HIS B CA 1
ATOM 2415 C C . HIS B 1 146 ? 94.779 47.096 69.604 1.00 28.53 146 HIS B C 1
ATOM 2416 O O . HIS B 1 146 ? 93.939 47.032 68.701 1.00 26.79 146 HIS B O 1
ATOM 2423 N N . ASN B 1 147 ? 95.049 46.124 70.464 1.00 23.47 147 ASN B N 1
ATOM 2424 C CA . ASN B 1 147 ? 94.338 44.860 70.407 1.00 22.46 147 ASN B CA 1
ATOM 2425 C C . ASN B 1 147 ? 92.911 44.988 70.919 1.00 22.31 147 ASN B C 1
ATOM 2426 O O . ASN B 1 147 ? 92.665 45.105 72.131 1.00 21.11 147 ASN B O 1
ATOM 2431 N N . HIS B 1 148 ? 91.941 44.934 70.003 1.00 22.27 148 HIS B N 1
ATOM 2432 C CA . HIS B 1 148 ? 90.527 45.027 70.365 1.00 22.75 148 HIS B CA 1
ATOM 2433 C C . HIS B 1 148 ? 90.075 43.857 71.224 1.00 20.62 148 HIS B C 1
ATOM 2434 O O . HIS B 1 148 ? 89.099 44.070 71.936 1.00 20.86 148 HIS B O 1
ATOM 2441 N N . GLY B 1 149 ? 90.781 42.727 71.219 1.00 19.45 149 GLY B N 1
ATOM 2442 C CA . GLY B 1 149 ? 90.423 41.617 72.120 1.00 18.73 149 GLY B CA 1
ATOM 2443 C C . GLY B 1 149 ? 90.428 42.118 73.564 1.00 18.88 149 GLY B C 1
ATOM 2444 O O . GLY B 1 149 ? 89.627 41.634 74.369 1.00 18.37 149 GLY B O 1
ATOM 2445 N N . GLU B 1 150 ? 91.342 43.014 73.956 1.00 18.61 150 GLU B N 1
ATOM 2446 C CA . GLU B 1 150 ? 91.345 43.575 75.302 1.00 18.78 150 GLU B CA 1
ATOM 2447 C C . GLU B 1 150 ? 90.028 44.243 75.656 1.00 18.54 150 GLU B C 1
ATOM 2448 O O . GLU B 1 150 ? 89.479 44.061 76.747 1.00 18.82 150 GLU B O 1
ATOM 2454 N N . ASP B 1 151 ? 89.491 45.070 74.744 1.00 18.55 151 ASP B N 1
ATOM 2455 C CA . ASP B 1 151 ? 88.231 45.748 74.973 1.00 19.78 151 ASP B CA 1
ATOM 2456 C C . ASP B 1 151 ? 87.104 44.719 75.165 1.00 17.16 151 ASP B C 1
ATOM 2457 O O . ASP B 1 151 ? 86.171 44.976 75.935 1.00 17.62 151 ASP B O 1
ATOM 2462 N N . TRP B 1 152 ? 87.152 43.642 74.393 1.00 16.68 152 TRP B N 1
ATOM 2463 C CA . TRP B 1 152 ? 86.113 42.613 74.511 1.00 15.93 152 TRP B CA 1
ATOM 2464 C C . TRP B 1 152 ? 86.196 41.903 75.865 1.00 16.16 152 TRP B C 1
ATOM 2465 O O . TRP B 1 152 ? 85.137 41.673 76.469 1.00 14.89 152 TRP B O 1
ATOM 2476 N N . GLY B 1 153 ? 87.390 41.648 76.382 1.00 15.25 153 GLY B N 1
ATOM 2477 C CA . GLY B 1 153 ? 87.498 41.050 77.715 1.00 15.75 153 GLY B CA 1
ATOM 2478 C C . GLY B 1 153 ? 86.910 42.016 78.735 1.00 15.40 153 GLY B C 1
ATOM 2479 O O . GLY B 1 153 ? 86.230 41.571 79.690 1.00 15.72 153 GLY B O 1
ATOM 2480 N N . ALA B 1 154 ? 87.264 43.294 78.646 1.00 15.93 154 ALA B N 1
ATOM 2481 C CA . ALA B 1 154 ? 86.751 44.277 79.595 1.00 15.91 154 ALA B CA 1
ATOM 2482 C C . ALA B 1 154 ? 85.225 44.345 79.558 1.00 15.82 154 ALA B C 1
ATOM 2483 O O . ALA B 1 154 ? 84.533 44.422 80.583 1.00 16.19 154 ALA B O 1
ATOM 2485 N N . ALA B 1 155 ? 84.656 44.352 78.342 1.00 14.64 155 ALA B N 1
ATOM 2486 C CA . ALA B 1 155 ? 83.197 44.403 78.230 1.00 14.97 155 ALA B CA 1
ATOM 2487 C C . ALA B 1 155 ? 82.557 43.134 78.777 1.00 14.54 155 ALA B C 1
ATOM 2488 O O . ALA B 1 155 ? 81.466 43.232 79.377 1.00 15.43 155 ALA B O 1
ATOM 2490 N N . ALA B 1 156 ? 83.181 41.975 78.613 1.00 13.82 156 ALA B N 1
ATOM 2491 C CA . ALA B 1 156 ? 82.624 40.736 79.150 1.00 14.28 156 ALA B CA 1
ATOM 2492 C C . ALA B 1 156 ? 82.516 40.807 80.679 1.00 15.31 156 ALA B C 1
ATOM 2493 O O . ALA B 1 156 ? 81.496 40.426 81.230 1.00 14.81 156 ALA B O 1
ATOM 2495 N N . VAL B 1 157 ? 83.572 41.306 81.329 1.00 15.05 157 VAL B N 1
ATOM 2496 C CA . VAL B 1 157 ? 83.520 41.406 82.802 1.00 15.61 157 VAL B CA 1
ATOM 2497 C C . VAL B 1 157 ? 82.466 42.402 83.240 1.00 14.73 157 VAL B C 1
ATOM 2498 O O . VAL B 1 157 ? 81.646 42.124 84.139 1.00 15.14 157 VAL B O 1
ATOM 2502 N N . GLU B 1 158 ? 82.409 43.569 82.622 1.00 14.50 158 GLU B N 1
ATOM 2503 C CA . GLU B 1 158 ? 81.411 44.562 83.014 1.00 15.75 158 GLU B CA 1
ATOM 2504 C C . GLU B 1 158 ? 79.985 44.037 82.799 1.00 14.95 158 GLU B C 1
ATOM 2505 O O . GLU B 1 158 ? 79.141 44.114 83.679 1.00 14.26 158 GLU B O 1
ATOM 2511 N N . MET B 1 159 ? 79.740 43.444 81.594 1.00 13.88 159 MET B N 1
ATOM 2512 C CA . MET B 1 159 ? 78.359 42.961 81.382 1.00 13.91 159 MET B CA 1
ATOM 2513 C C . MET B 1 159 ? 77.983 41.854 82.332 1.00 13.88 159 MET B C 1
ATOM 2514 O O . MET B 1 159 ? 76.817 41.758 82.782 1.00 14.93 159 MET B O 1
ATOM 2519 N N . ALA B 1 160 ? 78.885 40.942 82.689 1.00 14.56 160 ALA B N 1
ATOM 2520 C CA . ALA B 1 160 ? 78.587 39.876 83.615 1.00 14.73 160 ALA B CA 1
ATOM 2521 C C . ALA B 1 160 ? 78.347 40.404 85.031 1.00 15.49 160 ALA B C 1
ATOM 2522 O O . ALA B 1 160 ? 77.388 40.008 85.686 1.00 14.98 160 ALA B O 1
ATOM 2524 N N . VAL B 1 161 ? 79.221 41.295 85.488 1.00 15.69 161 VAL B N 1
ATOM 2525 C CA . VAL B 1 161 ? 79.099 41.806 86.859 1.00 16.66 161 VAL B CA 1
ATOM 2526 C C . VAL B 1 161 ? 77.874 42.667 87.032 1.00 17.47 161 VAL B C 1
ATOM 2527 O O . VAL B 1 161 ? 77.151 42.589 88.043 1.00 16.18 161 VAL B O 1
ATOM 2531 N N . LYS B 1 162 ? 77.573 43.504 86.023 1.00 16.25 162 LYS B N 1
ATOM 2532 C CA . LYS B 1 162 ? 76.438 44.410 86.143 1.00 18.31 162 LYS B CA 1
ATOM 2533 C C . LYS B 1 162 ? 75.108 43.830 85.747 1.00 18.10 162 LYS B C 1
ATOM 2534 O O . LYS B 1 162 ? 74.067 44.144 86.352 1.00 18.46 162 LYS B O 1
ATOM 2540 N N . PHE B 1 163 ? 75.078 42.971 84.731 1.00 16.79 163 PHE B N 1
ATOM 2541 C CA . PHE B 1 163 ? 73.844 42.467 84.163 1.00 16.09 163 PHE B CA 1
ATOM 2542 C C . PHE B 1 163 ? 73.772 40.966 84.018 1.00 15.98 163 PHE B C 1
ATOM 2543 O O . PHE B 1 163 ? 72.805 40.452 83.426 1.00 16.23 163 PHE B O 1
ATOM 2551 N N . GLY B 1 164 ? 74.765 40.227 84.543 1.00 15.14 164 GLY B N 1
ATOM 2552 C CA . GLY B 1 164 ? 74.690 38.769 84.342 1.00 15.51 164 GLY B CA 1
ATOM 2553 C C . GLY B 1 164 ? 73.485 38.174 85.043 1.00 16.30 164 GLY B C 1
ATOM 2554 O O . GLY B 1 164 ? 72.855 38.799 85.915 1.00 16.95 164 GLY B O 1
ATOM 2555 N N . LYS B 1 165 ? 73.182 36.918 84.743 1.00 15.24 165 LYS B N 1
ATOM 2556 C CA . LYS B 1 165 ? 72.075 36.184 85.352 1.00 18.10 165 LYS B CA 1
ATOM 2557 C C . LYS B 1 165 ? 72.143 36.237 86.874 1.00 18.75 165 LYS B C 1
ATOM 2558 O O . LYS B 1 165 ? 71.123 36.327 87.569 1.00 19.30 165 LYS B O 1
ATOM 2564 N N . ASN B 1 166 ? 73.349 36.107 87.413 1.00 18.93 166 ASN B N 1
ATOM 2565 C CA . ASN B 1 166 ? 73.523 36.110 88.869 1.00 21.57 166 ASN B CA 1
ATOM 2566 C C . ASN B 1 166 ? 73.794 37.470 89.471 1.00 22.62 166 ASN B C 1
ATOM 2567 O O . ASN B 1 166 ? 74.097 37.507 90.684 1.00 22.73 166 ASN B O 1
ATOM 2572 N N . ALA B 1 167 ? 73.772 38.566 88.723 1.00 21.15 167 ALA B N 1
ATOM 2573 C CA . ALA B 1 167 ? 74.101 39.868 89.284 1.00 22.49 167 ALA B CA 1
ATOM 2574 C C . ALA B 1 167 ? 73.025 40.397 90.236 1.00 24.41 167 ALA B C 1
ATOM 2575 O O . ALA B 1 167 ? 73.362 41.204 91.112 1.00 25.08 167 ALA B O 1
ATOM 2577 N N . PHE B 1 168 ? 71.765 40.054 90.055 1.00 24.10 168 PHE B N 1
ATOM 2578 C CA . PHE B 1 168 ? 70.683 40.568 90.880 1.00 26.61 168 PHE B CA 1
ATOM 2579 C C . PHE B 1 168 ? 69.493 39.627 90.765 1.00 28.48 168 PHE B C 1
ATOM 2580 O O . PHE B 1 168 ? 68.539 39.764 91.557 1.00 30.57 168 PHE B O 1
ATOM 2589 N N . ALA C 1 1 ? 99.590 36.082 50.259 0.00 43.18 1 ALA C N 1
ATOM 2590 C CA . ALA C 1 1 ? 99.489 34.688 50.702 0.00 43.40 1 ALA C CA 1
ATOM 2591 C C . ALA C 1 1 ? 98.543 34.529 51.870 0.00 43.90 1 ALA C C 1
ATOM 2592 O O . ALA C 1 1 ? 98.586 33.477 52.482 0.00 45.47 1 ALA C O 1
ATOM 2594 N N . VAL C 1 2 ? 97.637 35.456 52.246 0.00 43.81 2 VAL C N 1
ATOM 2595 C CA . VAL C 1 2 ? 97.176 34.920 53.477 0.00 43.19 2 VAL C CA 1
ATOM 2596 C C . VAL C 1 2 ? 95.885 34.266 53.774 0.00 44.52 2 VAL C C 1
ATOM 2597 O O . VAL C 1 2 ? 94.800 34.279 53.185 0.00 46.43 2 VAL C O 1
ATOM 2601 N N . LYS C 1 3 ? 96.325 33.687 54.848 1.00 48.94 3 LYS C N 1
ATOM 2602 C CA . LYS C 1 3 ? 95.974 32.763 55.870 1.00 48.79 3 LYS C CA 1
ATOM 2603 C C . LYS C 1 3 ? 94.515 32.298 56.089 1.00 48.68 3 LYS C C 1
ATOM 2604 O O . LYS C 1 3 ? 94.124 32.128 57.237 1.00 48.33 3 LYS C O 1
ATOM 2610 N N . GLY C 1 4 ? 93.678 32.044 55.076 1.00 47.23 4 GLY C N 1
ATOM 2611 C CA . GLY C 1 4 ? 92.228 31.704 55.319 1.00 45.46 4 GLY C CA 1
ATOM 2612 C C . GLY C 1 4 ? 91.807 30.511 56.246 1.00 44.57 4 GLY C C 1
ATOM 2613 O O . GLY C 1 4 ? 91.986 30.548 57.477 1.00 42.56 4 GLY C O 1
ATOM 2614 N N . LEU C 1 5 ? 91.256 29.480 55.621 1.00 43.28 5 LEU C N 1
ATOM 2615 C CA . LEU C 1 5 ? 90.746 28.312 56.334 1.00 41.92 5 LEU C CA 1
ATOM 2616 C C . LEU C 1 5 ? 91.816 27.777 57.282 1.00 40.55 5 LEU C C 1
ATOM 2617 O O . LEU C 1 5 ? 92.969 27.612 56.876 1.00 39.60 5 LEU C O 1
ATOM 2622 N N . GLY C 1 6 ? 91.424 27.554 58.534 1.00 38.87 6 GLY C N 1
ATOM 2623 C CA . GLY C 1 6 ? 92.395 27.052 59.513 1.00 37.93 6 GLY C CA 1
ATOM 2624 C C . GLY C 1 6 ? 92.403 25.529 59.533 1.00 36.71 6 GLY C C 1
ATOM 2625 O O . GLY C 1 6 ? 91.438 24.873 59.132 1.00 35.30 6 GLY C O 1
ATOM 2626 N N . LYS C 1 7 ? 93.509 24.985 60.046 1.00 36.67 7 LYS C N 1
ATOM 2627 C CA . LYS C 1 7 ? 93.652 23.541 60.209 1.00 37.00 7 LYS C CA 1
ATOM 2628 C C . LYS C 1 7 ? 92.607 23.089 61.212 1.00 36.60 7 LYS C C 1
ATOM 2629 O O . LYS C 1 7 ? 92.329 23.808 62.192 1.00 37.98 7 LYS C O 1
ATOM 2635 N N . PRO C 1 8 ? 92.001 21.933 60.980 1.00 35.92 8 PRO C N 1
ATOM 2636 C CA . PRO C 1 8 ? 91.048 21.384 61.935 1.00 34.32 8 PRO C CA 1
ATOM 2637 C C . PRO C 1 8 ? 91.776 21.337 63.273 1.00 33.17 8 PRO C C 1
ATOM 2638 O O . PRO C 1 8 ? 92.968 21.001 63.315 1.00 31.10 8 PRO C O 1
ATOM 2642 N N . ASP C 1 9 ? 91.065 21.624 64.360 1.00 31.67 9 ASP C N 1
ATOM 2643 C CA . ASP C 1 9 ? 91.705 21.617 65.673 1.00 31.17 9 ASP C CA 1
ATOM 2644 C C . ASP C 1 9 ? 92.081 20.218 66.127 1.00 31.46 9 ASP C C 1
ATOM 2645 O O . ASP C 1 9 ? 92.922 20.070 67.016 1.00 32.91 9 ASP C O 1
ATOM 2650 N N . GLN C 1 10 ? 91.445 19.181 65.605 1.00 29.77 10 GLN C N 1
ATOM 2651 C CA . GLN C 1 10 ? 91.726 17.803 65.937 1.00 29.02 10 GLN C CA 1
ATOM 2652 C C . GLN C 1 10 ? 91.134 16.900 64.859 1.00 28.36 10 GLN C C 1
ATOM 2653 O O . GLN C 1 10 ? 90.444 17.388 63.960 1.00 27.69 10 GLN C O 1
ATOM 2659 N N .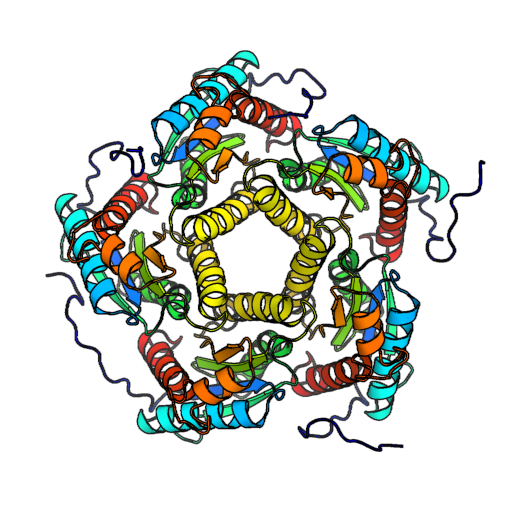 VAL C 1 11 ? 91.478 15.621 64.894 1.00 27.43 11 VAL C N 1
ATOM 2660 C CA . VAL C 1 11 ? 90.934 14.672 63.936 1.00 27.70 11 VAL C CA 1
ATOM 2661 C C . VAL C 1 11 ? 89.570 14.238 64.468 1.00 28.93 11 VAL C C 1
ATOM 2662 O O . VAL C 1 11 ? 89.526 13.553 65.492 1.00 27.11 11 VAL C O 1
ATOM 2666 N N . TYR C 1 12 ? 88.498 14.712 63.822 1.00 28.89 12 TYR C N 1
ATOM 2667 C CA . TYR C 1 12 ? 87.173 14.340 64.298 1.00 28.75 12 TYR C CA 1
ATOM 2668 C C . TYR C 1 12 ? 86.826 12.973 63.743 1.00 28.22 12 TYR C C 1
ATOM 2669 O O . TYR C 1 12 ? 87.077 12.640 62.573 1.00 28.52 12 TYR C O 1
ATOM 2678 N N . ASP C 1 13 ? 86.264 12.130 64.594 1.00 25.95 13 ASP C N 1
ATOM 2679 C CA . ASP C 1 13 ? 85.842 10.807 64.140 1.00 25.96 13 ASP C CA 1
ATOM 2680 C C . ASP C 1 13 ? 84.335 10.852 63.877 1.00 23.99 13 ASP C C 1
ATOM 2681 O O . ASP C 1 13 ? 83.556 10.893 64.842 1.00 24.01 13 ASP C O 1
ATOM 2686 N N . GLY C 1 14 ? 83.954 10.834 62.607 1.00 22.37 14 GLY C N 1
ATOM 2687 C CA . GLY C 1 14 ? 82.552 10.942 62.226 1.00 21.61 14 GLY C CA 1
ATOM 2688 C C . GLY C 1 14 ? 81.865 9.608 62.064 1.00 21.87 14 GLY C C 1
ATOM 2689 O O . GLY C 1 14 ? 80.730 9.521 61.576 1.00 21.07 14 GLY C O 1
ATOM 2690 N N . SER C 1 15 ? 82.467 8.502 62.531 1.00 21.59 15 SER C N 1
ATOM 2691 C CA . SER C 1 15 ? 81.879 7.192 62.333 1.00 22.84 15 SER C CA 1
ATOM 2692 C C . SER C 1 15 ? 80.479 7.008 62.880 1.00 22.75 15 SER C C 1
ATOM 2693 O O . SER C 1 15 ? 79.746 6.202 62.304 1.00 23.36 15 SER C O 1
ATOM 2696 N N . LYS C 1 16 ? 80.024 7.659 63.936 1.00 22.38 16 LYS C N 1
ATOM 2697 C CA . LYS C 1 16 ? 78.661 7.429 64.421 1.00 23.73 16 LYS C CA 1
ATOM 2698 C C . LYS C 1 16 ? 77.673 8.481 63.932 1.00 23.24 16 LYS C C 1
ATOM 2699 O O . LYS C 1 16 ? 76.489 8.402 64.300 1.00 25.12 16 LYS C O 1
ATOM 2705 N N . ILE C 1 17 ? 78.100 9.444 63.109 1.00 20.70 17 ILE C N 1
ATOM 2706 C CA . ILE C 1 17 ? 77.103 10.462 62.754 1.00 20.49 17 ILE C CA 1
ATOM 2707 C C . ILE C 1 17 ? 76.411 10.196 61.426 1.00 19.70 17 ILE C C 1
ATOM 2708 O O . ILE C 1 17 ? 76.906 9.461 60.572 1.00 19.40 17 ILE C O 1
ATOM 2713 N N . ARG C 1 18 ? 75.236 10.816 61.295 1.00 16.97 18 ARG C N 1
ATOM 2714 C CA . ARG C 1 18 ? 74.480 10.749 60.033 1.00 16.70 18 ARG C CA 1
ATOM 2715 C C . ARG C 1 18 ? 74.389 12.180 59.519 1.00 16.85 18 ARG C C 1
ATOM 2716 O O . ARG C 1 18 ? 73.996 13.076 60.285 1.00 16.24 18 ARG C O 1
ATOM 2724 N N . VAL C 1 19 ? 74.771 12.377 58.242 1.00 15.75 19 VAL C N 1
ATOM 2725 C CA . VAL C 1 19 ? 74.765 13.727 57.692 1.00 15.43 19 VAL C CA 1
ATOM 2726 C C . VAL C 1 19 ? 73.828 13.834 56.501 1.00 14.97 19 VAL C C 1
ATOM 2727 O O . VAL C 1 19 ? 73.783 12.966 55.626 1.00 16.47 19 VAL C O 1
ATOM 2731 N N . GLY C 1 20 ? 73.043 14.905 56.471 1.00 14.15 20 GLY C N 1
ATOM 2732 C CA . GLY C 1 20 ? 72.193 15.130 55.294 1.00 13.81 20 GLY C CA 1
ATOM 2733 C C . GLY C 1 20 ? 72.875 16.223 54.466 1.00 14.48 20 GLY C C 1
ATOM 2734 O O . GLY C 1 20 ? 73.477 17.195 54.927 1.00 15.35 20 GLY C O 1
ATOM 2735 N N . ILE C 1 21 ? 72.768 16.058 53.140 1.00 14.01 21 ILE C N 1
ATOM 2736 C CA . ILE C 1 21 ? 73.223 17.059 52.187 1.00 14.56 21 ILE C CA 1
ATOM 2737 C C . ILE C 1 21 ? 71.958 17.368 51.360 1.00 14.71 21 ILE C C 1
ATOM 2738 O O . ILE C 1 21 ? 71.374 16.417 50.829 1.00 16.01 21 ILE C O 1
ATOM 2743 N N . ILE C 1 22 ? 71.532 18.610 51.315 1.00 14.56 22 ILE C N 1
ATOM 2744 C CA . ILE C 1 22 ? 70.339 18.940 50.520 1.00 14.10 22 ILE C CA 1
ATOM 2745 C C . ILE C 1 22 ? 70.755 20.073 49.599 1.00 14.97 22 ILE C C 1
ATOM 2746 O O . ILE C 1 22 ? 71.309 21.084 50.030 1.00 14.90 22 ILE C O 1
ATOM 2751 N N . HIS C 1 23 ? 70.619 19.827 48.272 1.00 14.89 23 HIS C N 1
ATOM 2752 C CA . HIS C 1 23 ? 71.161 20.826 47.348 1.00 14.94 23 HIS C CA 1
ATOM 2753 C C . HIS C 1 23 ? 70.145 21.296 46.309 1.00 14.35 23 HIS C C 1
ATOM 2754 O O . HIS C 1 23 ? 69.274 20.557 45.902 1.00 15.26 23 HIS C O 1
ATOM 2761 N N . ALA C 1 24 ? 70.301 22.539 45.912 1.00 14.33 24 ALA C N 1
ATOM 2762 C CA . ALA C 1 24 ? 69.499 23.145 44.874 1.00 15.47 24 ALA C CA 1
ATOM 2763 C C . ALA C 1 24 ? 70.084 22.657 43.525 1.00 16.77 24 ALA C C 1
ATOM 2764 O O . ALA C 1 24 ? 71.067 21.908 43.548 1.00 16.80 24 ALA C O 1
ATOM 2766 N N . ARG C 1 25 ? 69.347 22.923 42.445 1.00 18.15 25 ARG C N 1
ATOM 2767 C CA . ARG C 1 25 ? 69.784 22.395 41.138 1.00 20.01 25 ARG C CA 1
ATOM 2768 C C . ARG C 1 25 ? 70.203 23.470 40.160 1.00 22.24 25 ARG C C 1
ATOM 2769 O O . ARG C 1 25 ? 70.612 23.159 39.019 1.00 24.72 25 ARG C O 1
ATOM 2777 N N . TRP C 1 26 ? 70.148 24.762 40.496 1.00 20.21 26 TRP C N 1
ATOM 2778 C CA . TRP C 1 26 ? 70.633 25.816 39.618 1.00 22.44 26 TRP C CA 1
ATOM 2779 C C . TRP C 1 26 ? 72.155 25.690 39.620 1.00 23.05 26 TRP C C 1
ATOM 2780 O O . TRP C 1 26 ? 72.769 25.522 40.691 1.00 21.98 26 TRP C O 1
ATOM 2791 N N . ASN C 1 27 ? 72.782 25.841 38.458 1.00 22.87 27 ASN C N 1
ATOM 2792 C CA . ASN C 1 27 ? 74.231 25.759 38.377 1.00 23.44 27 ASN C CA 1
ATOM 2793 C C . ASN C 1 27 ? 74.688 24.376 38.826 1.00 23.14 27 ASN C C 1
ATOM 2794 O O . ASN C 1 27 ? 75.582 24.190 39.636 1.00 22.43 27 ASN C O 1
ATOM 2799 N N . ARG C 1 28 ? 74.058 23.358 38.266 1.00 22.62 28 ARG C N 1
ATOM 2800 C CA . ARG C 1 28 ? 74.209 21.974 38.638 1.00 23.52 28 ARG C CA 1
ATOM 2801 C C . ARG C 1 28 ? 75.619 21.422 38.564 1.00 23.12 28 ARG C C 1
ATOM 2802 O O . ARG C 1 28 ? 75.972 20.689 39.492 1.00 21.19 28 ARG C O 1
ATOM 2810 N N . VAL C 1 29 ? 76.416 21.732 37.546 1.00 22.38 29 VAL C N 1
ATOM 2811 C CA . VAL C 1 29 ? 77.780 21.208 37.477 1.00 22.07 29 VAL C CA 1
ATOM 2812 C C . VAL C 1 29 ? 78.574 21.670 38.702 1.00 20.22 29 VAL C C 1
ATOM 2813 O O . VAL C 1 29 ? 79.330 20.909 39.280 1.00 20.28 29 VAL C O 1
ATOM 2817 N N . ILE C 1 30 ? 78.379 22.926 39.080 1.00 18.74 30 ILE C N 1
ATOM 2818 C CA . ILE C 1 30 ? 79.097 23.443 40.256 1.00 18.72 30 ILE C CA 1
ATOM 2819 C C . ILE C 1 30 ? 78.572 22.740 41.510 1.00 18.52 30 ILE C C 1
ATOM 2820 O O . ILE C 1 30 ? 79.357 22.289 42.347 1.00 16.94 30 ILE C O 1
ATOM 2825 N N . ILE C 1 31 ? 77.257 22.646 41.616 1.00 17.69 31 ILE C N 1
ATOM 2826 C CA . ILE C 1 31 ? 76.638 21.969 42.774 1.00 18.11 31 ILE C CA 1
ATOM 2827 C C . ILE C 1 31 ? 77.233 20.590 42.957 1.00 18.69 31 ILE C C 1
ATOM 2828 O O . ILE C 1 31 ? 77.618 20.138 44.043 1.00 17.19 31 ILE C O 1
ATOM 2833 N N . ASP C 1 32 ? 77.234 19.792 41.856 1.00 18.91 32 ASP C N 1
ATOM 2834 C CA . ASP C 1 32 ? 77.748 18.431 41.936 1.00 20.79 32 ASP C CA 1
ATOM 2835 C C . ASP C 1 32 ? 79.175 18.337 42.436 1.00 19.76 32 ASP C C 1
ATOM 2836 O O . ASP C 1 32 ? 79.512 17.418 43.209 1.00 18.71 32 ASP C O 1
ATOM 2841 N N . ALA C 1 33 ? 80.032 19.270 42.037 1.00 19.84 33 ALA C N 1
ATOM 2842 C CA . ALA C 1 33 ? 81.419 19.266 42.482 1.00 19.30 33 ALA C CA 1
ATOM 2843 C C . ALA C 1 33 ? 81.495 19.556 43.990 1.00 18.99 33 ALA C C 1
ATOM 2844 O O . ALA C 1 33 ? 82.272 18.945 44.713 1.00 18.33 33 ALA C O 1
ATOM 2846 N N . LEU C 1 34 ? 80.677 20.514 44.424 1.00 17.36 34 LEU C N 1
ATOM 2847 C CA . LEU C 1 34 ? 80.674 20.853 45.860 1.00 17.40 34 LEU C CA 1
ATOM 2848 C C . LEU C 1 34 ? 80.208 19.670 46.679 1.00 16.78 34 LEU C C 1
ATOM 2849 O O . LEU C 1 34 ? 80.863 19.303 47.659 1.00 17.61 34 LEU C O 1
ATOM 2854 N N . VAL C 1 35 ? 79.137 19.015 46.260 1.00 16.55 35 VAL C N 1
ATOM 2855 C CA . VAL C 1 35 ? 78.609 17.848 46.945 1.00 16.81 35 VAL C CA 1
ATOM 2856 C C . VAL C 1 35 ? 79.635 16.734 47.038 1.00 18.14 35 VAL C C 1
ATOM 2857 O O . VAL C 1 35 ? 79.870 16.103 48.078 1.00 16.96 35 VAL C O 1
ATOM 2861 N N . LYS C 1 36 ? 80.326 16.460 45.923 1.00 16.74 36 LYS C N 1
ATOM 2862 C CA . LYS C 1 36 ? 81.323 15.379 45.901 1.00 17.66 36 LYS C CA 1
ATOM 2863 C C . LYS C 1 36 ? 82.443 15.654 46.885 1.00 18.09 36 LYS C C 1
ATOM 2864 O O . LYS C 1 36 ? 82.949 14.760 47.576 1.00 18.75 36 LYS C O 1
ATOM 2870 N N . GLY C 1 37 ? 82.882 16.899 46.952 1.00 17.48 37 GLY C N 1
ATOM 2871 C CA . GLY C 1 37 ? 83.951 17.315 47.855 1.00 18.70 37 GLY C CA 1
ATOM 2872 C C . GLY C 1 37 ? 83.513 17.106 49.305 1.00 18.22 37 GLY C C 1
ATOM 2873 O O . GLY C 1 37 ? 84.284 16.656 50.153 1.00 18.39 37 GLY C O 1
ATOM 2874 N N . ALA C 1 38 ? 82.288 17.516 49.631 1.00 18.44 38 ALA C N 1
ATOM 2875 C CA . ALA C 1 38 ? 81.760 17.335 50.985 1.00 18.09 38 ALA C CA 1
ATOM 2876 C C . ALA C 1 38 ? 81.710 15.855 51.322 1.00 17.98 38 ALA C C 1
ATOM 2877 O O . ALA C 1 38 ? 82.128 15.470 52.417 1.00 17.56 38 ALA C O 1
ATOM 2879 N N . ILE C 1 39 ? 81.199 15.024 50.417 1.00 18.00 39 ILE C N 1
ATOM 2880 C CA . ILE C 1 39 ? 81.138 13.584 50.674 1.00 19.65 39 ILE C CA 1
ATOM 2881 C C . ILE C 1 39 ? 82.551 13.045 50.872 1.00 19.84 39 ILE C C 1
ATOM 2882 O O . ILE C 1 39 ? 82.787 12.305 51.822 1.00 19.32 39 ILE C O 1
ATOM 2887 N N . GLU C 1 40 ? 83.481 13.403 49.966 1.00 20.17 40 GLU C N 1
ATOM 2888 C CA . GLU C 1 40 ? 84.839 12.880 50.102 1.00 21.99 40 GLU C CA 1
ATOM 2889 C C . GLU C 1 40 ? 85.497 13.232 51.423 1.00 21.53 40 GLU C C 1
ATOM 2890 O O . GLU C 1 40 ? 86.111 12.331 52.024 1.00 19.76 40 GLU C O 1
ATOM 2896 N N . ARG C 1 41 ? 85.354 14.493 51.853 1.00 20.42 41 ARG C N 1
ATOM 2897 C CA . ARG C 1 41 ? 85.971 14.864 53.132 1.00 20.64 41 ARG C CA 1
ATOM 2898 C C . ARG C 1 41 ? 85.293 14.140 54.283 1.00 19.56 41 ARG C C 1
ATOM 2899 O O . ARG C 1 41 ? 86.021 13.650 55.170 1.00 20.24 41 ARG C O 1
ATOM 2907 N N . MET C 1 42 ? 83.966 14.013 54.284 1.00 19.48 42 MET C N 1
ATOM 2908 C CA . MET C 1 42 ? 83.288 13.312 55.378 1.00 19.77 42 MET C CA 1
ATOM 2909 C C . MET C 1 42 ? 83.679 11.839 55.434 1.00 21.08 42 MET C C 1
ATOM 2910 O O . MET C 1 42 ? 83.963 11.334 56.530 1.00 20.65 42 MET C O 1
ATOM 2915 N N . ALA C 1 43 ? 83.785 11.176 54.289 1.00 20.61 43 ALA C N 1
ATOM 2916 C CA . ALA C 1 43 ? 84.233 9.777 54.281 1.00 21.03 43 ALA C CA 1
ATOM 2917 C C . ALA C 1 43 ? 85.653 9.658 54.816 1.00 21.68 43 ALA C C 1
ATOM 2918 O O . ALA C 1 43 ? 85.965 8.734 55.589 1.00 23.09 43 ALA C O 1
ATOM 2920 N N . SER C 1 44 ? 86.517 10.612 54.520 1.00 22.49 44 SER C N 1
ATOM 2921 C CA . SER C 1 44 ? 87.886 10.579 55.032 1.00 24.09 44 SER C CA 1
ATOM 2922 C C . SER C 1 44 ? 87.902 10.728 56.543 1.00 24.82 44 SER C C 1
ATOM 2923 O O . SER C 1 44 ? 88.852 10.331 57.242 1.00 23.32 44 SER C O 1
ATOM 2926 N N . LEU C 1 45 ? 86.860 11.343 57.112 1.00 22.08 45 LEU C N 1
ATOM 2927 C CA . LEU C 1 45 ? 86.754 11.518 58.549 1.00 22.45 45 LEU C CA 1
ATOM 2928 C C . LEU C 1 45 ? 85.953 10.392 59.176 1.00 21.74 45 LEU C C 1
ATOM 2929 O O . LEU C 1 45 ? 85.634 10.466 60.370 1.00 23.37 45 LEU C O 1
ATOM 2934 N N . GLY C 1 46 ? 85.636 9.322 58.452 1.00 21.58 46 GLY C N 1
ATOM 2935 C CA . GLY C 1 46 ? 84.947 8.182 59.006 1.00 21.61 46 GLY C CA 1
ATOM 2936 C C . GLY C 1 46 ? 83.449 8.106 58.872 1.00 21.15 46 GLY C C 1
ATOM 2937 O O . GLY C 1 46 ? 82.827 7.144 59.357 1.00 21.09 46 GLY C O 1
ATOM 2938 N N . VAL C 1 47 ? 82.799 9.116 58.255 1.00 21.03 47 VAL C N 1
ATOM 2939 C CA . VAL C 1 47 ? 81.341 8.995 58.121 1.00 19.98 47 VAL C CA 1
ATOM 2940 C C . VAL C 1 47 ? 81.065 7.877 57.116 1.00 21.05 47 VAL C C 1
ATOM 2941 O O . VAL C 1 47 ? 81.719 7.860 56.060 1.00 22.00 47 VAL C O 1
ATOM 2945 N N . GLU C 1 48 ? 80.184 6.960 57.443 1.00 20.98 48 GLU C N 1
ATOM 2946 C CA . GLU C 1 48 ? 79.862 5.857 56.554 1.00 23.91 48 GLU C CA 1
ATOM 2947 C C . GLU C 1 48 ? 79.032 6.372 55.392 1.00 23.65 48 GLU C C 1
ATOM 2948 O O . GLU C 1 48 ? 78.168 7.248 55.581 1.00 20.45 48 GLU C O 1
ATOM 2954 N N . GLU C 1 49 ? 79.261 5.768 54.213 1.00 22.82 49 GLU C N 1
ATOM 2955 C CA . GLU C 1 49 ? 78.506 6.183 53.029 1.00 23.58 49 GLU C CA 1
ATOM 2956 C C . GLU C 1 49 ? 77.025 5.960 53.231 1.00 23.12 49 GLU C C 1
ATOM 2957 O O . GLU C 1 49 ? 76.175 6.760 52.798 1.00 22.01 49 GLU C O 1
ATOM 2963 N N . ASN C 1 50 ? 76.629 4.931 53.972 1.00 22.22 50 ASN C N 1
ATOM 2964 C CA . ASN C 1 50 ? 75.232 4.652 54.248 1.00 23.67 50 ASN C CA 1
ATOM 2965 C C . ASN C 1 50 ? 74.570 5.689 55.154 1.00 22.37 50 ASN C C 1
ATOM 2966 O O . ASN C 1 50 ? 73.343 5.726 55.297 1.00 23.76 50 ASN C O 1
ATOM 2971 N N . ASN C 1 51 ? 75.376 6.495 55.827 1.00 21.16 51 ASN C N 1
ATOM 2972 C CA . ASN C 1 51 ? 74.896 7.537 56.735 1.00 20.45 51 ASN C CA 1
ATOM 2973 C C . ASN C 1 51 ? 75.025 8.921 56.133 1.00 19.86 51 ASN C C 1
ATOM 2974 O O . ASN C 1 51 ? 75.039 9.920 56.852 1.00 18.83 51 ASN C O 1
ATOM 2979 N N . ILE C 1 52 ? 75.185 8.998 54.811 1.00 18.45 52 ILE C N 1
ATOM 2980 C CA . ILE C 1 52 ? 75.255 10.286 54.111 1.00 18.21 52 ILE C CA 1
ATOM 2981 C C . ILE C 1 52 ? 73.998 10.284 53.255 1.00 19.03 52 ILE C C 1
ATOM 2982 O O . ILE C 1 52 ? 73.808 9.335 52.479 1.00 18.37 52 ILE C O 1
ATOM 2987 N N . ILE C 1 53 ? 73.054 11.183 53.502 1.00 17.19 53 ILE C N 1
ATOM 2988 C CA . ILE C 1 53 ? 71.768 11.148 52.808 1.00 18.31 53 ILE C CA 1
ATOM 2989 C C . ILE C 1 53 ? 71.641 12.387 51.936 1.00 18.42 53 ILE C C 1
ATOM 2990 O O . ILE C 1 53 ? 71.813 13.518 52.435 1.00 16.91 53 ILE C O 1
ATOM 2995 N N . ILE C 1 54 ? 71.381 12.206 50.637 1.00 17.11 54 ILE C N 1
ATOM 2996 C CA . ILE C 1 54 ? 71.264 13.344 49.745 1.00 18.74 54 ILE C CA 1
ATOM 2997 C C . ILE C 1 54 ? 69.829 13.662 49.325 1.00 18.31 54 ILE C C 1
ATOM 2998 O O . ILE C 1 54 ? 69.060 12.765 48.976 1.00 18.94 54 ILE C O 1
ATOM 3003 N N . GLU C 1 55 ? 69.446 14.924 49.372 1.00 16.09 55 GLU C N 1
ATOM 3004 C CA . GLU C 1 55 ? 68.112 15.363 48.980 1.00 16.44 55 GLU C CA 1
ATOM 3005 C C . GLU C 1 55 ? 68.271 16.585 48.086 1.00 16.02 55 GLU C C 1
ATOM 3006 O O . GLU C 1 55 ? 69.371 17.159 48.046 1.00 15.76 55 GLU C O 1
ATOM 3012 N N . THR C 1 56 ? 67.270 16.970 47.299 1.00 15.17 56 THR C N 1
ATOM 3013 C CA . THR C 1 56 ? 67.423 18.095 46.406 1.00 16.78 56 THR C CA 1
ATOM 3014 C C . THR C 1 56 ? 66.165 18.969 46.428 1.00 15.75 56 THR C C 1
ATOM 3015 O O . THR C 1 56 ? 65.088 18.517 46.822 1.00 16.14 56 THR C O 1
ATOM 3019 N N . VAL C 1 57 ? 66.336 20.219 46.040 1.00 14.47 57 VAL C N 1
ATOM 3020 C CA . VAL C 1 57 ? 65.284 21.192 45.869 1.00 15.02 57 VAL C CA 1
ATOM 3021 C C . VAL C 1 57 ? 65.590 21.975 44.574 1.00 15.26 57 VAL C C 1
ATOM 3022 O O . VAL C 1 57 ? 66.727 21.949 44.123 1.00 16.11 57 VAL C O 1
ATOM 3026 N N . PRO C 1 58 ? 64.609 22.659 44.027 1.00 16.03 58 PRO C N 1
ATOM 3027 C CA . PRO C 1 58 ? 64.771 23.388 42.778 1.00 17.63 58 PRO C CA 1
ATOM 3028 C C . PRO C 1 58 ? 65.799 24.507 42.824 1.00 17.39 58 PRO C C 1
ATOM 3029 O O . PRO C 1 58 ? 66.796 24.494 42.082 1.00 18.49 58 PRO C O 1
ATOM 3033 N N . GLY C 1 59 ? 65.599 25.473 43.745 1.00 15.74 59 GLY C N 1
ATOM 3034 C CA . GLY C 1 59 ? 66.551 26.584 43.830 1.00 14.13 59 GLY C CA 1
ATOM 3035 C C . GLY C 1 59 ? 66.930 26.899 45.279 1.00 14.94 59 GLY C C 1
ATOM 3036 O O . GLY C 1 59 ? 66.402 26.262 46.197 1.00 13.80 59 GLY C O 1
ATOM 3037 N N . SER C 1 60 ? 67.879 27.803 45.446 1.00 14.01 60 SER C N 1
ATOM 3038 C CA . SER C 1 60 ? 68.425 28.078 46.788 1.00 14.29 60 SER C CA 1
ATOM 3039 C C . SER C 1 60 ? 67.361 28.579 47.747 1.00 14.51 60 SER C C 1
ATOM 3040 O O . SER C 1 60 ? 67.421 28.290 48.940 1.00 13.22 60 SER C O 1
ATOM 3043 N N . TYR C 1 61 ? 66.352 29.318 47.257 1.00 13.37 61 TYR C N 1
ATOM 3044 C CA . TYR C 1 61 ? 65.315 29.790 48.157 1.00 14.41 61 TYR C CA 1
ATOM 3045 C C . TYR C 1 61 ? 64.547 28.649 48.801 1.00 14.55 61 TYR C C 1
ATOM 3046 O O . TYR C 1 61 ? 64.007 28.839 49.912 1.00 14.13 61 TYR C O 1
ATOM 3055 N N . GLU C 1 62 ? 64.483 27.471 48.165 1.00 13.53 62 GLU C N 1
ATOM 3056 C CA . GLU C 1 62 ? 63.802 26.330 48.758 1.00 13.51 62 GLU C CA 1
ATOM 3057 C C . GLU C 1 62 ? 64.652 25.600 49.786 1.00 12.80 62 GLU C C 1
ATOM 3058 O O . GLU C 1 62 ? 64.118 24.682 50.444 1.00 13.16 62 GLU C O 1
ATOM 3064 N N . LEU C 1 63 ? 65.900 25.966 49.979 1.00 12.59 63 LEU C N 1
ATOM 3065 C CA . LEU C 1 63 ? 66.758 25.269 50.928 1.00 13.06 63 LEU C CA 1
ATOM 3066 C C . LEU C 1 63 ? 66.260 25.341 52.370 1.00 12.68 63 LEU C C 1
ATOM 3067 O O . LEU C 1 63 ? 66.276 24.310 53.053 1.00 14.31 63 LEU C O 1
ATOM 3072 N N . PRO C 1 64 ? 65.804 26.469 52.879 1.00 13.45 64 PRO C N 1
ATOM 3073 C CA . PRO C 1 64 ? 65.421 26.511 54.309 1.00 12.36 64 PRO C CA 1
ATOM 3074 C C . PRO C 1 64 ? 64.250 25.599 54.636 1.00 12.76 64 PRO C C 1
ATOM 3075 O O . PRO C 1 64 ? 64.377 24.752 55.537 1.00 13.12 64 PRO C O 1
ATOM 3079 N N . TRP C 1 65 ? 63.135 25.687 53.908 1.00 12.77 65 TRP C N 1
ATOM 3080 C CA . TRP C 1 65 ? 61.987 24.803 54.211 1.00 12.95 65 TRP C CA 1
ATOM 3081 C C . TRP C 1 65 ? 62.253 23.375 53.810 1.00 12.96 65 TRP C C 1
ATOM 3082 O O . TRP C 1 65 ? 61.851 22.357 54.447 1.00 12.22 65 TRP C O 1
ATOM 3093 N N . GLY C 1 66 ? 62.945 23.206 52.662 1.00 12.66 66 GLY C N 1
ATOM 3094 C CA . GLY C 1 66 ? 63.329 21.843 52.271 1.00 12.65 66 GLY C CA 1
ATOM 3095 C C . GLY C 1 66 ? 64.172 21.191 53.374 1.00 13.70 66 GLY C C 1
ATOM 3096 O O . GLY C 1 66 ? 63.966 20.000 53.667 1.00 13.71 66 GLY C O 1
ATOM 3097 N N . THR C 1 67 ? 65.134 21.908 53.935 1.00 12.96 67 THR C N 1
ATOM 3098 C CA . THR C 1 67 ? 65.965 21.369 55.008 1.00 13.07 67 THR C CA 1
ATOM 3099 C C . THR C 1 67 ? 65.104 21.044 56.223 1.00 12.89 67 THR C C 1
ATOM 3100 O O . THR C 1 67 ? 65.230 19.966 56.825 1.00 13.19 67 THR C O 1
ATOM 3104 N N . LYS C 1 68 ? 64.181 21.938 56.589 1.00 13.19 68 LYS C N 1
ATOM 3105 C CA . LYS C 1 68 ? 63.299 21.680 57.726 1.00 13.08 68 LYS C CA 1
ATOM 3106 C C . LYS C 1 68 ? 62.543 20.380 57.549 1.00 13.13 68 LYS C C 1
ATOM 3107 O O . LYS C 1 68 ? 62.466 19.495 58.418 1.00 12.88 68 LYS C O 1
ATOM 3113 N N . ARG C 1 69 ? 61.966 20.197 56.332 1.00 12.34 69 ARG C N 1
ATOM 3114 C CA . ARG C 1 69 ? 61.162 19.019 56.070 1.00 13.15 69 ARG C CA 1
ATOM 3115 C C . ARG C 1 69 ? 61.975 17.773 55.852 1.00 12.83 69 ARG C C 1
ATOM 3116 O O . ARG C 1 69 ? 61.536 16.672 56.191 1.00 14.11 69 ARG C O 1
ATOM 3124 N N . PHE C 1 70 ? 63.189 17.885 55.323 1.00 12.62 70 PHE C N 1
ATOM 3125 C CA . PHE C 1 70 ? 64.111 16.764 55.151 1.00 13.18 70 PHE C CA 1
ATOM 3126 C C . PHE C 1 70 ? 64.500 16.227 56.543 1.00 13.56 70 PHE C C 1
ATOM 3127 O O . PHE C 1 70 ? 64.497 15.009 56.768 1.00 12.99 70 PHE C O 1
ATOM 3135 N N . VAL C 1 71 ? 64.735 17.158 57.461 1.00 13.14 71 VAL C N 1
ATOM 3136 C CA . VAL C 1 71 ? 65.038 16.766 58.862 1.00 13.78 71 VAL C CA 1
ATOM 3137 C C . VAL C 1 71 ? 63.847 16.024 59.428 1.00 13.92 71 VAL C C 1
ATOM 3138 O O . VAL C 1 71 ? 63.984 14.978 60.095 1.00 13.56 71 VAL C O 1
ATOM 3142 N N . ASP C 1 72 ? 62.642 16.561 59.223 1.00 13.88 72 ASP C N 1
ATOM 3143 C CA . ASP C 1 72 ? 61.440 15.895 59.725 1.00 14.85 72 ASP C CA 1
ATOM 3144 C C . ASP C 1 72 ? 61.309 14.497 59.146 1.00 15.08 72 ASP C C 1
ATOM 3145 O O . ASP C 1 72 ? 60.962 13.551 59.874 1.00 15.93 72 ASP C O 1
ATOM 3150 N N . ARG C 1 73 ? 61.471 14.319 57.835 1.00 14.81 73 ARG C N 1
ATOM 3151 C CA . ARG C 1 73 ? 61.312 13.004 57.202 1.00 17.49 73 ARG C CA 1
ATOM 3152 C C . ARG C 1 73 ? 62.309 11.971 57.718 1.00 16.99 73 ARG C C 1
ATOM 3153 O O . ARG C 1 73 ? 61.928 10.831 58.050 1.00 17.60 73 ARG C O 1
ATOM 3161 N N . GLN C 1 74 ? 63.549 12.403 57.890 1.00 15.40 74 GLN C N 1
ATOM 3162 C CA . GLN C 1 74 ? 64.601 11.517 58.405 1.00 16.39 74 GLN C CA 1
ATOM 3163 C C . GLN C 1 74 ? 64.307 11.104 59.852 1.00 15.39 74 GLN C C 1
ATOM 3164 O O . GLN C 1 74 ? 64.504 9.935 60.241 1.00 15.82 74 GLN C O 1
ATOM 3170 N N . ALA C 1 75 ? 63.822 12.043 60.644 1.00 14.76 75 ALA C N 1
ATOM 3171 C CA . ALA C 1 75 ? 63.462 11.715 62.038 1.00 15.48 75 ALA C CA 1
ATOM 3172 C C . ALA C 1 75 ? 62.284 10.757 62.087 1.00 17.61 75 ALA C C 1
ATOM 3173 O O . ALA C 1 75 ? 62.240 9.761 62.826 1.00 18.86 75 ALA C O 1
ATOM 3175 N N . LYS C 1 76 ? 61.270 10.965 61.245 1.00 18.27 76 LYS C N 1
ATOM 3176 C CA . LYS C 1 76 ? 60.083 10.114 61.207 1.00 19.91 76 LYS C CA 1
ATOM 3177 C C . LYS C 1 76 ? 60.417 8.709 60.738 1.00 21.29 76 LYS C C 1
ATOM 3178 O O . LYS C 1 76 ? 59.834 7.736 61.259 1.00 22.15 76 LYS C O 1
ATOM 3184 N N . LEU C 1 77 ? 61.421 8.556 59.895 1.00 20.09 77 LEU C N 1
ATOM 3185 C CA . LEU C 1 77 ? 61.904 7.274 59.435 1.00 22.90 77 LEU C CA 1
ATOM 3186 C C . LEU C 1 77 ? 62.778 6.539 60.449 1.00 21.63 77 LEU C C 1
ATOM 3187 O O . LEU C 1 77 ? 63.176 5.401 60.165 1.00 22.13 77 LEU C O 1
ATOM 3192 N N . GLY C 1 78 ? 63.123 7.152 61.560 1.00 19.77 78 GLY C N 1
ATOM 3193 C CA . GLY C 1 78 ? 63.996 6.518 62.551 1.00 20.28 78 GLY C CA 1
ATOM 3194 C C . GLY C 1 78 ? 65.455 6.587 62.118 1.00 19.13 78 GLY C C 1
ATOM 3195 O O . GLY C 1 78 ? 66.319 5.859 62.606 1.00 19.61 78 GLY C O 1
ATOM 3196 N N . LYS C 1 79 ? 65.813 7.557 61.278 1.00 18.22 79 LYS C N 1
ATOM 3197 C CA . LYS C 1 79 ? 67.182 7.771 60.825 1.00 18.50 79 LYS C CA 1
ATOM 3198 C C . LYS C 1 79 ? 67.499 9.249 60.889 1.00 16.30 79 LYS C C 1
ATOM 3199 O O . LYS C 1 79 ? 67.767 9.908 59.884 1.00 15.92 79 LYS C O 1
ATOM 3205 N N . PRO C 1 80 ? 67.399 9.857 62.061 1.00 15.56 80 PRO C N 1
ATOM 3206 C CA . PRO C 1 80 ? 67.556 11.283 62.217 1.00 15.35 80 PRO C CA 1
ATOM 3207 C C . PRO C 1 80 ? 68.940 11.762 61.845 1.00 15.31 80 PRO C C 1
ATOM 3208 O O . PRO C 1 80 ? 69.959 11.093 62.078 1.00 15.24 80 PRO C O 1
ATOM 3212 N N . LEU C 1 81 ? 68.989 12.961 61.295 1.00 14.00 81 LEU C N 1
ATOM 3213 C CA . LEU C 1 81 ? 70.272 13.561 60.961 1.00 14.30 81 LEU C CA 1
ATOM 3214 C C . LEU C 1 81 ? 70.908 14.181 62.219 1.00 14.86 81 LEU C C 1
ATOM 3215 O O . LEU C 1 81 ? 70.190 14.721 63.070 1.00 14.53 81 LEU C O 1
ATOM 3220 N N . ASP C 1 82 ? 72.227 14.149 62.254 1.00 13.90 82 ASP C N 1
ATOM 3221 C CA . ASP C 1 82 ? 72.978 14.824 63.305 1.00 14.42 82 ASP C CA 1
ATOM 3222 C C . ASP C 1 82 ? 73.408 16.215 62.862 1.00 13.95 82 ASP C C 1
ATOM 3223 O O . ASP C 1 82 ? 73.731 17.093 63.681 1.00 13.41 82 ASP C O 1
ATOM 3228 N N . VAL C 1 83 ? 73.463 16.442 61.550 1.00 13.15 83 VAL C N 1
ATOM 3229 C CA . VAL C 1 83 ? 73.908 17.707 60.981 1.00 13.22 83 VAL C CA 1
ATOM 3230 C C . VAL C 1 83 ? 73.456 17.752 59.513 1.00 13.19 83 VAL C C 1
ATOM 3231 O O . VAL C 1 83 ? 73.213 16.679 58.935 1.00 13.92 83 VAL C O 1
ATOM 3235 N N . VAL C 1 84 ? 73.276 18.934 58.972 1.00 13.12 84 VAL C N 1
ATOM 3236 C CA . VAL C 1 84 ? 72.819 19.029 57.565 1.00 12.88 84 VAL C CA 1
ATOM 3237 C C . VAL C 1 84 ? 73.621 20.112 56.870 1.00 13.07 84 VAL C C 1
ATOM 3238 O O . VAL C 1 84 ? 74.073 21.129 57.429 1.00 13.52 84 VAL C O 1
ATOM 3242 N N . ILE C 1 85 ? 73.892 19.872 55.573 1.00 12.48 85 ILE C N 1
ATOM 3243 C CA . ILE C 1 85 ? 74.605 20.798 54.741 1.00 13.41 85 ILE C CA 1
ATOM 3244 C C . ILE C 1 85 ? 73.737 21.184 53.534 1.00 14.01 85 ILE C C 1
ATOM 3245 O O . ILE C 1 85 ? 73.716 20.477 52.517 1.00 13.89 85 ILE C O 1
ATOM 3250 N N . PRO C 1 86 ? 73.019 22.290 53.606 1.00 14.21 86 PRO C N 1
ATOM 3251 C CA . PRO C 1 86 ? 72.273 22.847 52.482 1.00 13.74 86 PRO C CA 1
ATOM 3252 C C . PRO C 1 86 ? 73.299 23.505 51.554 1.00 14.66 86 PRO C C 1
ATOM 3253 O O . PRO C 1 86 ? 74.205 24.257 51.966 1.00 14.79 86 PRO C O 1
ATOM 3257 N N . ILE C 1 87 ? 73.186 23.155 50.267 1.00 14.10 87 ILE C N 1
ATOM 3258 C CA . ILE C 1 87 ? 74.156 23.637 49.268 1.00 14.20 87 ILE C CA 1
ATOM 3259 C C . ILE C 1 87 ? 73.399 24.279 48.110 1.00 13.93 87 ILE C C 1
ATOM 3260 O O . ILE C 1 87 ? 72.437 23.714 47.572 1.00 14.51 87 ILE C O 1
ATOM 3265 N N . GLY C 1 88 ? 73.861 25.479 47.760 1.00 14.69 88 GLY C N 1
ATOM 3266 C CA . GLY C 1 88 ? 73.197 26.208 46.675 1.00 14.41 88 GLY C CA 1
ATOM 3267 C C . GLY C 1 88 ? 74.244 27.134 46.048 1.00 15.08 88 GLY C C 1
ATOM 3268 O O . GLY C 1 88 ? 75.252 27.460 46.648 1.00 15.18 88 GLY C O 1
ATOM 3269 N N . VAL C 1 89 ? 74.037 27.451 44.760 1.00 15.23 89 VAL C N 1
ATOM 3270 C CA . VAL C 1 89 ? 74.979 28.328 44.058 1.00 15.68 89 VAL C CA 1
ATOM 3271 C C . VAL C 1 89 ? 74.172 29.466 43.439 1.00 16.49 89 VAL C C 1
ATOM 3272 O O . VAL C 1 89 ? 73.329 29.253 42.550 1.00 16.98 89 VAL C O 1
ATOM 3276 N N . LEU C 1 90 ? 74.436 30.665 43.908 1.00 16.84 90 LEU C N 1
ATOM 3277 C CA . LEU C 1 90 ? 73.735 31.869 43.497 1.00 17.63 90 LEU C CA 1
ATOM 3278 C C . LEU C 1 90 ? 74.769 32.752 42.792 1.00 18.58 90 LEU C C 1
ATOM 3279 O O . LEU C 1 90 ? 75.852 33.003 43.329 1.00 18.65 90 LEU C O 1
ATOM 3284 N N . ILE C 1 91 ? 74.404 33.154 41.582 1.00 19.02 91 ILE C N 1
ATOM 3285 C CA . ILE C 1 91 ? 75.334 33.979 40.797 1.00 20.35 91 ILE C CA 1
ATOM 3286 C C . ILE C 1 91 ? 74.612 35.258 40.385 1.00 20.05 91 ILE C C 1
ATOM 3287 O O . ILE C 1 91 ? 73.492 35.174 39.898 1.00 20.64 91 ILE C O 1
ATOM 3292 N N . LYS C 1 92 ? 75.218 36.401 40.656 1.00 21.08 92 LYS C N 1
ATOM 3293 C CA . LYS C 1 92 ? 74.583 37.686 40.384 1.00 22.63 92 LYS C CA 1
ATOM 3294 C C . LYS C 1 92 ? 74.180 37.820 38.912 1.00 24.04 92 LYS C C 1
ATOM 3295 O O . LYS C 1 92 ? 74.974 37.533 38.009 1.00 23.62 92 LYS C O 1
ATOM 3301 N N . GLY C 1 93 ? 72.941 38.238 38.702 1.00 23.85 93 GLY C N 1
ATOM 3302 C CA . GLY C 1 93 ? 72.424 38.407 37.343 1.00 24.87 93 GLY C CA 1
ATOM 3303 C C . GLY C 1 93 ? 72.210 39.891 37.085 1.00 25.12 93 GLY C C 1
ATOM 3304 O O . GLY C 1 93 ? 72.992 40.685 37.603 1.00 25.41 93 GLY C O 1
ATOM 3305 N N . SER C 1 94 ? 71.155 40.224 36.360 1.00 24.17 94 SER C N 1
ATOM 3306 C CA . SER C 1 94 ? 70.900 41.634 36.050 1.00 24.54 94 SER C CA 1
ATOM 3307 C C . SER C 1 94 ? 70.001 42.356 37.036 1.00 24.10 94 SER C C 1
ATOM 3308 O O . SER C 1 94 ? 70.038 43.587 37.078 1.00 24.96 94 SER C O 1
ATOM 3311 N N . THR C 1 95 ? 69.202 41.607 37.775 1.00 24.18 95 THR C N 1
ATOM 3312 C CA . THR C 1 95 ? 68.240 42.226 38.715 1.00 23.51 95 THR C CA 1
ATOM 3313 C C . THR C 1 95 ? 68.763 42.096 40.148 1.00 23.69 95 THR C C 1
ATOM 3314 O O . THR C 1 95 ? 69.897 41.704 40.371 1.00 20.43 95 THR C O 1
ATOM 3318 N N . MET C 1 96 ? 67.925 42.449 41.125 1.00 24.22 96 MET C N 1
ATOM 3319 C CA . MET C 1 96 ? 68.283 42.343 42.537 1.00 24.89 96 MET C CA 1
ATOM 3320 C C . MET C 1 96 ? 67.862 41.006 43.120 1.00 23.97 96 MET C C 1
ATOM 3321 O O . MET C 1 96 ? 67.959 40.747 44.332 1.00 22.36 96 MET C O 1
ATOM 3326 N N . HIS C 1 97 ? 67.428 40.098 42.254 1.00 23.37 97 HIS C N 1
ATOM 3327 C CA . HIS C 1 97 ? 67.044 38.775 42.706 1.00 24.24 97 HIS C CA 1
ATOM 3328 C C . HIS C 1 97 ? 68.163 38.078 43.456 1.00 22.86 97 HIS C C 1
ATOM 3329 O O . HIS C 1 97 ? 67.904 37.449 44.489 1.00 20.90 97 HIS C O 1
ATOM 3336 N N . PHE C 1 98 ? 69.384 38.157 42.922 1.00 20.66 98 PHE C N 1
ATOM 3337 C CA . PHE C 1 98 ? 70.505 37.512 43.620 1.00 20.52 98 PHE C CA 1
ATOM 3338 C C . PHE C 1 98 ? 70.582 37.990 45.080 1.00 20.20 98 PHE C C 1
ATOM 3339 O O . PHE C 1 98 ? 70.725 37.173 45.988 1.00 20.33 98 PHE C O 1
ATOM 3347 N N . GLU C 1 99 ? 70.547 39.301 45.279 1.00 19.06 99 GLU C N 1
ATOM 3348 C CA . GLU C 1 99 ? 70.666 39.854 46.623 1.00 19.81 99 GLU C CA 1
ATOM 3349 C C . GLU C 1 99 ? 69.518 39.437 47.543 1.00 19.58 99 GLU C C 1
ATOM 3350 O O . GLU C 1 99 ? 69.784 39.019 48.662 1.00 17.33 99 GLU C O 1
ATOM 3356 N N . TYR C 1 100 ? 68.291 39.559 47.073 1.00 18.48 100 TYR C N 1
ATOM 3357 C CA . TYR C 1 100 ? 67.137 39.219 47.909 1.00 18.55 100 TYR C CA 1
ATOM 3358 C C . TYR C 1 100 ? 67.087 37.748 48.235 1.00 18.44 100 TYR C C 1
ATOM 3359 O O . TYR C 1 100 ? 66.839 37.393 49.406 1.00 17.22 100 TYR C O 1
ATOM 3368 N N . ILE C 1 101 ? 67.382 36.877 47.270 1.00 17.01 101 ILE C N 1
ATOM 3369 C CA . ILE C 1 101 ? 67.407 35.454 47.600 1.00 17.09 101 ILE C CA 1
ATOM 3370 C C . ILE C 1 101 ? 68.577 35.155 48.533 1.00 17.24 101 ILE C C 1
ATOM 3371 O O . ILE C 1 101 ? 68.418 34.398 49.491 1.00 15.90 101 ILE C O 1
ATOM 3376 N N . SER C 1 102 ? 69.769 35.659 48.249 1.00 15.67 102 SER C N 1
ATOM 3377 C CA . SER C 1 102 ? 70.935 35.380 49.073 1.00 16.83 102 SER C CA 1
ATOM 3378 C C . SER C 1 102 ? 70.708 35.817 50.534 1.00 16.67 102 SER C C 1
ATOM 3379 O O . SER C 1 102 ? 70.984 35.030 51.451 1.00 15.62 102 SER C O 1
ATOM 3382 N N . ASP C 1 103 ? 70.208 37.017 50.676 1.00 16.39 103 ASP C N 1
ATOM 3383 C CA . ASP C 1 103 ? 69.995 37.575 52.042 1.00 18.40 103 ASP C CA 1
ATOM 3384 C C . ASP C 1 103 ? 68.979 36.771 52.820 1.00 17.24 103 ASP C C 1
ATOM 3385 O O . ASP C 1 103 ? 69.246 36.310 53.942 1.00 17.18 103 ASP C O 1
ATOM 3390 N N . SER C 1 104 ? 67.780 36.561 52.244 1.00 16.50 104 SER C N 1
ATOM 3391 C CA . SER C 1 104 ? 66.769 35.826 53.021 1.00 16.47 104 SER C CA 1
ATOM 3392 C C . SER C 1 104 ? 67.172 34.378 53.233 1.00 16.03 104 SER C C 1
ATOM 3393 O O . SER C 1 104 ? 66.863 33.805 54.299 1.00 14.99 104 SER C O 1
ATOM 3396 N N . THR C 1 105 ? 67.805 33.727 52.247 1.00 13.89 105 THR C N 1
ATOM 3397 C CA . THR C 1 105 ? 68.224 32.345 52.416 1.00 13.82 105 THR C CA 1
ATOM 3398 C C . THR C 1 105 ? 69.291 32.208 53.495 1.00 13.93 105 THR C C 1
ATOM 3399 O O . THR C 1 105 ? 69.179 31.277 54.311 1.00 13.00 105 THR C O 1
ATOM 3403 N N . THR C 1 106 ? 70.279 33.094 53.493 1.00 12.94 106 THR C N 1
ATOM 3404 C CA . THR C 1 106 ? 71.354 32.983 54.496 1.00 14.18 106 THR C CA 1
ATOM 3405 C C . THR C 1 106 ? 70.778 33.173 55.896 1.00 15.20 106 THR C C 1
ATOM 3406 O O . THR C 1 106 ? 71.069 32.383 56.808 1.00 14.99 106 THR C O 1
ATOM 3410 N N . HIS C 1 107 ? 69.969 34.217 56.077 1.00 13.73 107 HIS C N 1
ATOM 3411 C CA . HIS C 1 107 ? 69.389 34.421 57.417 1.00 14.85 107 HIS C CA 1
ATOM 3412 C C . HIS C 1 107 ? 68.502 33.259 57.843 1.00 14.13 107 HIS C C 1
ATOM 3413 O O . HIS C 1 107 ? 68.510 32.856 59.016 1.00 13.43 107 HIS C O 1
ATOM 3420 N N . ALA C 1 108 ? 67.695 32.722 56.928 1.00 13.40 108 ALA C N 1
ATOM 3421 C CA . ALA C 1 108 ? 66.825 31.608 57.236 1.00 13.71 108 ALA C CA 1
ATOM 3422 C C . ALA C 1 108 ? 67.610 30.357 57.596 1.00 13.64 108 ALA C C 1
ATOM 3423 O O . ALA C 1 108 ? 67.197 29.652 58.540 1.00 14.04 108 ALA C O 1
ATOM 3425 N N . LEU C 1 109 ? 68.706 30.053 56.917 1.00 12.21 109 LEU C N 1
ATOM 3426 C CA . LEU C 1 109 ? 69.480 28.857 57.265 1.00 12.66 109 LEU C CA 1
ATOM 3427 C C . LEU C 1 109 ? 70.106 29.036 58.654 1.00 12.70 109 LEU C C 1
ATOM 3428 O O . LEU C 1 109 ? 70.157 28.093 59.432 1.00 13.02 109 LEU C O 1
ATOM 3433 N N . MET C 1 110 ? 70.597 30.260 58.898 1.00 13.17 110 MET C N 1
ATOM 3434 C CA . MET C 1 110 ? 71.214 30.495 60.230 1.00 13.44 110 MET C CA 1
ATOM 3435 C C . MET C 1 110 ? 70.177 30.303 61.325 1.00 14.26 110 MET C C 1
ATOM 3436 O O . MET C 1 110 ? 70.401 29.642 62.348 1.00 13.39 110 MET C O 1
ATOM 3441 N N . ASN C 1 111 ? 69.004 30.900 61.134 1.00 14.40 111 ASN C N 1
ATOM 3442 C CA . ASN C 1 111 ? 67.936 30.835 62.138 1.00 16.61 111 ASN C CA 1
ATOM 3443 C C . ASN C 1 111 ? 67.237 29.494 62.193 1.00 15.57 111 ASN C C 1
ATOM 3444 O O . ASN C 1 111 ? 66.561 29.183 63.187 1.00 15.68 111 ASN C O 1
ATOM 3449 N N . LEU C 1 112 ? 67.440 28.652 61.188 1.00 13.85 112 LEU C N 1
ATOM 3450 C CA . LEU C 1 112 ? 66.801 27.338 61.195 1.00 14.17 112 LEU C CA 1
ATOM 3451 C C . LEU C 1 112 ? 67.387 26.395 62.238 1.00 13.23 112 LEU C C 1
ATOM 3452 O O . LEU C 1 112 ? 66.734 25.427 62.639 1.00 12.67 112 LEU C O 1
ATOM 3457 N N . GLN C 1 113 ? 68.660 26.597 62.602 1.00 13.14 113 GLN C N 1
ATOM 3458 C CA . GLN C 1 113 ? 69.346 25.711 63.524 1.00 13.80 113 GLN C CA 1
ATOM 3459 C C . GLN C 1 113 ? 68.582 25.478 64.826 1.00 13.87 113 GLN C C 1
ATOM 3460 O O . GLN C 1 113 ? 68.500 24.342 65.290 1.00 13.56 113 GLN C O 1
ATOM 3466 N N . GLU C 1 114 ? 68.006 26.520 65.393 1.00 14.26 114 GLU C N 1
ATOM 3467 C CA . GLU C 1 114 ? 67.242 26.351 66.642 1.00 15.33 114 GLU C CA 1
ATOM 3468 C C . GLU C 1 114 ? 65.994 25.515 66.400 1.00 16.70 114 GLU C C 1
ATOM 3469 O O . GLU C 1 114 ? 65.538 24.793 67.296 1.00 15.86 114 GLU C O 1
ATOM 3475 N N . LYS C 1 115 ? 65.421 25.601 65.203 1.00 15.71 115 LYS C N 1
ATOM 3476 C CA . LYS C 1 115 ? 64.203 24.875 64.864 1.00 16.45 115 LYS C CA 1
ATOM 3477 C C . LYS C 1 115 ? 64.470 23.421 64.579 1.00 16.82 115 LYS C C 1
ATOM 3478 O O . LYS C 1 115 ? 63.726 22.550 65.042 1.00 17.60 115 LYS C O 1
ATOM 3484 N N . VAL C 1 116 ? 65.531 23.106 63.837 1.00 14.88 116 VAL C N 1
ATOM 3485 C CA . VAL C 1 116 ? 65.828 21.698 63.551 1.00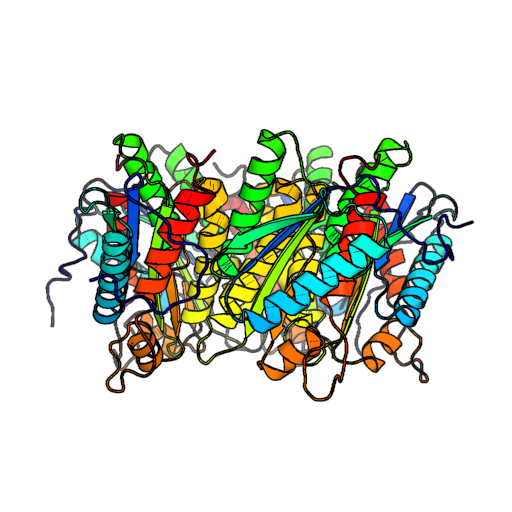 14.55 116 VAL C CA 1
ATOM 3486 C C . VAL C 1 116 ? 66.689 21.132 64.679 1.00 14.57 116 VAL C C 1
ATOM 3487 O O . VAL C 1 116 ? 66.899 19.923 64.733 1.00 14.27 116 VAL C O 1
ATOM 3491 N N . ASP C 1 117 ? 67.164 22.000 65.571 1.00 14.72 117 ASP C N 1
ATOM 3492 C CA . ASP C 1 117 ? 67.941 21.564 66.748 1.00 15.88 117 ASP C CA 1
ATOM 3493 C C . ASP C 1 117 ? 69.180 20.781 66.398 1.00 14.82 117 ASP C C 1
ATOM 3494 O O . ASP C 1 117 ? 69.549 19.760 67.017 1.00 15.39 117 ASP C O 1
ATOM 3499 N N . MET C 1 118 ? 69.914 21.271 65.394 1.00 13.81 118 MET C N 1
ATOM 3500 C CA . MET C 1 118 ? 71.171 20.668 64.965 1.00 13.94 118 MET C CA 1
ATOM 3501 C C . MET C 1 118 ? 71.921 21.725 64.177 1.00 12.69 118 MET C C 1
ATOM 3502 O O . MET C 1 118 ? 71.332 22.728 63.726 1.00 12.26 118 MET C O 1
ATOM 3507 N N . PRO C 1 119 ? 73.228 21.560 63.968 1.00 12.33 119 PRO C N 1
ATOM 3508 C CA . PRO C 1 119 ? 74.004 22.512 63.223 1.00 12.51 119 PRO C CA 1
ATOM 3509 C C . PRO C 1 119 ? 73.614 22.435 61.731 1.00 13.24 119 PRO C C 1
ATOM 3510 O O . PRO C 1 119 ? 73.289 21.356 61.231 1.00 13.16 119 PRO C O 1
ATOM 3514 N N . VAL C 1 120 ? 73.578 23.594 61.101 1.00 12.55 120 VAL C N 1
ATOM 3515 C CA . VAL C 1 120 ? 73.272 23.677 59.648 1.00 13.54 120 VAL C CA 1
ATOM 3516 C C . VAL C 1 120 ? 74.461 24.398 59.036 1.00 13.49 120 VAL C C 1
ATOM 3517 O O . VAL C 1 120 ? 74.723 25.569 59.331 1.00 13.83 120 VAL C O 1
ATOM 3521 N N . ILE C 1 121 ? 75.268 23.704 58.237 1.00 13.22 121 ILE C N 1
ATOM 3522 C CA . ILE C 1 121 ? 76.484 24.263 57.653 1.00 13.69 121 ILE C CA 1
ATOM 3523 C C . ILE C 1 121 ? 76.145 25.188 56.496 1.00 14.98 121 ILE C C 1
ATOM 3524 O O . ILE C 1 121 ? 75.192 24.934 55.751 1.00 15.86 121 ILE C O 1
ATOM 3529 N N . PHE C 1 122 ? 76.864 26.297 56.325 1.00 14.36 122 PHE C N 1
ATOM 3530 C CA . PHE C 1 122 ? 76.546 27.278 55.309 1.00 15.27 122 PHE C CA 1
ATOM 3531 C C . PHE C 1 122 ? 77.233 26.880 53.999 1.00 15.80 122 PHE C C 1
ATOM 3532 O O . PHE C 1 122 ? 78.406 27.223 53.833 1.00 16.74 122 PHE C O 1
ATOM 3540 N N . GLY C 1 123 ? 76.487 26.204 53.154 1.00 15.45 123 GLY C N 1
ATOM 3541 C CA . GLY C 1 123 ? 77.052 25.753 51.879 1.00 15.39 123 GLY C CA 1
ATOM 3542 C C . GLY C 1 123 ? 76.465 26.526 50.698 1.00 16.12 123 GLY C C 1
ATOM 3543 O O . GLY C 1 123 ? 76.345 25.937 49.624 1.00 15.66 123 GLY C O 1
ATOM 3544 N N . LEU C 1 124 ? 76.193 27.808 50.853 1.00 17.02 124 LEU C N 1
ATOM 3545 C CA . LEU C 1 124 ? 75.714 28.625 49.762 1.00 18.62 124 LEU C CA 1
ATOM 3546 C C . LEU C 1 124 ? 76.868 29.422 49.147 1.00 20.94 124 LEU C C 1
ATOM 3547 O O . LEU C 1 124 ? 77.597 30.114 49.868 1.00 23.47 124 LEU C O 1
ATOM 3552 N N . LEU C 1 125 ? 77.058 29.316 47.837 1.00 18.64 125 LEU C N 1
ATOM 3553 C CA . LEU C 1 125 ? 78.009 30.192 47.163 1.00 18.68 125 LEU C CA 1
ATOM 3554 C C . LEU C 1 125 ? 77.200 31.410 46.719 1.00 18.64 125 LEU C C 1
ATOM 3555 O O . LEU C 1 125 ? 76.089 31.283 46.233 1.00 18.21 125 LEU C O 1
ATOM 3560 N N . THR C 1 126 ? 77.713 32.604 46.955 1.00 18.35 126 THR C N 1
ATOM 3561 C CA . THR C 1 126 ? 77.019 33.852 46.593 1.00 17.90 126 THR C CA 1
ATOM 3562 C C . THR C 1 126 ? 78.058 34.628 45.785 1.00 18.86 126 THR C C 1
ATOM 3563 O O . THR C 1 126 ? 78.797 35.461 46.291 1.00 18.52 126 THR C O 1
ATOM 3567 N N . CYS C 1 127 ? 78.147 34.252 44.511 1.00 19.65 127 CYS C N 1
ATOM 3568 C CA . CYS C 1 127 ? 79.186 34.775 43.620 1.00 20.57 127 CYS C CA 1
ATOM 3569 C C . CYS C 1 127 ? 78.724 35.831 42.639 1.00 21.29 127 CYS C C 1
ATOM 3570 O O . CYS C 1 127 ? 77.568 35.895 42.240 1.00 20.41 127 CYS C O 1
ATOM 3573 N N . MET C 1 128 ? 79.661 36.709 42.250 1.00 21.24 128 MET C N 1
ATOM 3574 C CA . MET C 1 128 ? 79.319 37.711 41.233 1.00 23.73 128 MET C CA 1
ATOM 3575 C C . MET C 1 128 ? 79.389 37.091 39.838 1.00 23.21 128 MET C C 1
ATOM 3576 O O . MET C 1 128 ? 78.665 37.496 38.916 1.00 23.09 128 MET C O 1
ATOM 3581 N N . THR C 1 129 ? 80.256 36.104 39.635 1.00 22.58 129 THR C N 1
ATOM 3582 C CA . THR C 1 129 ? 80.470 35.463 38.350 1.00 23.87 129 THR C CA 1
ATOM 3583 C C . THR C 1 129 ? 80.481 33.940 38.393 1.00 23.82 129 THR C C 1
ATOM 3584 O O . THR C 1 129 ? 80.750 33.316 39.420 1.00 23.54 129 THR C O 1
ATOM 3588 N N . GLU C 1 130 ? 80.270 33.323 37.218 1.00 23.03 130 GLU C N 1
ATOM 3589 C CA . GLU C 1 130 ? 80.337 31.865 37.116 1.00 23.86 130 GLU C CA 1
ATOM 3590 C C . GLU C 1 130 ? 81.765 31.424 37.388 1.00 22.18 130 GLU C C 1
ATOM 3591 O O . GLU C 1 130 ? 82.027 30.418 38.062 1.00 22.82 130 GLU C O 1
ATOM 3597 N N . GLU C 1 131 ? 82.769 32.127 36.865 1.00 23.06 131 GLU C N 1
ATOM 3598 C CA . GLU C 1 131 ? 84.167 31.784 37.115 1.00 23.17 131 GLU C CA 1
ATOM 3599 C C . GLU C 1 131 ? 84.465 31.719 38.616 1.00 21.69 131 GLU C C 1
ATOM 3600 O O . GLU C 1 131 ? 85.166 30.842 39.113 1.00 21.45 131 GLU C O 1
ATOM 3606 N N . GLN C 1 132 ? 83.946 32.683 39.368 1.00 21.24 132 GLN C N 1
ATOM 3607 C CA . GLN C 1 132 ? 84.185 32.657 40.830 1.00 20.79 132 GLN C CA 1
ATOM 3608 C C . GLN C 1 132 ? 83.610 31.385 41.439 1.00 19.33 132 GLN C C 1
ATOM 3609 O O . GLN C 1 132 ? 84.253 30.763 42.289 1.00 20.76 132 GLN C O 1
ATOM 3615 N N . ALA C 1 133 ? 82.389 31.037 41.063 1.00 19.85 133 ALA C N 1
ATOM 3616 C CA . ALA C 1 133 ? 81.759 29.799 41.584 1.00 19.27 133 ALA C CA 1
ATOM 3617 C C . ALA C 1 133 ? 82.553 28.561 41.224 1.00 20.03 133 ALA C C 1
ATOM 3618 O O . ALA C 1 133 ? 82.867 27.664 42.027 1.00 19.05 133 ALA C O 1
ATOM 3620 N N . LEU C 1 134 ? 82.956 28.460 39.949 1.00 19.83 134 LEU C N 1
ATOM 3621 C CA . LEU C 1 134 ? 83.769 27.343 39.481 1.00 20.07 134 LEU C CA 1
ATOM 3622 C C . LEU C 1 134 ? 85.028 27.204 40.317 1.00 19.29 134 LEU C C 1
ATOM 3623 O O . LEU C 1 134 ? 85.363 26.101 40.754 1.00 21.91 134 LEU C O 1
ATOM 3628 N N . ALA C 1 135 ? 85.710 28.317 40.565 1.00 20.25 135 ALA C N 1
ATOM 3629 C CA . ALA C 1 135 ? 86.941 28.278 41.347 1.00 21.24 135 ALA C CA 1
ATOM 3630 C C . ALA C 1 135 ? 86.695 27.808 42.783 1.00 21.29 135 ALA C C 1
ATOM 3631 O O . ALA C 1 135 ? 87.494 27.066 43.332 1.00 20.64 135 ALA C O 1
ATOM 3633 N N . ARG C 1 136 ? 85.560 28.210 43.355 1.00 21.60 136 ARG C N 1
ATOM 3634 C CA . ARG C 1 136 ? 85.254 27.812 44.743 1.00 21.23 136 ARG C CA 1
ATOM 3635 C C . ARG C 1 136 ? 84.759 26.398 44.878 1.00 21.48 136 ARG C C 1
ATOM 3636 O O . ARG C 1 136 ? 84.611 25.889 45.998 1.00 21.62 136 ARG C O 1
ATOM 3644 N N . ALA C 1 137 ? 84.509 25.698 43.769 1.00 20.94 137 ALA C N 1
ATOM 3645 C CA . ALA C 1 137 ? 84.124 24.302 43.731 1.00 20.79 137 ALA C CA 1
ATOM 3646 C C . ALA C 1 137 ? 85.310 23.454 43.246 1.00 21.53 137 ALA C C 1
ATOM 3647 O O . ALA C 1 137 ? 85.170 22.254 43.075 1.00 20.96 137 ALA C O 1
ATOM 3649 N N . GLY C 1 138 ? 86.439 24.106 42.988 1.00 22.38 138 GLY C N 1
ATOM 3650 C CA . GLY C 1 138 ? 87.665 23.462 42.538 1.00 23.63 138 GLY C CA 1
ATOM 3651 C C . GLY C 1 138 ? 87.643 23.030 41.073 1.00 25.40 138 GLY C C 1
ATOM 3652 O O . GLY C 1 138 ? 88.388 22.106 40.687 1.00 25.60 138 GLY C O 1
ATOM 3653 N N . ILE C 1 139 ? 86.780 23.626 40.257 1.00 25.42 139 ILE C N 1
ATOM 3654 C CA . ILE C 1 139 ? 86.667 23.185 38.871 1.00 26.68 139 ILE C CA 1
ATOM 3655 C C . ILE C 1 139 ? 86.939 24.281 37.856 1.00 27.82 139 ILE C C 1
ATOM 3656 O O . ILE C 1 139 ? 86.492 24.137 36.708 1.00 29.80 139 ILE C O 1
ATOM 3661 N N . ASP C 1 140 ? 87.660 25.317 38.238 1.00 28.54 140 ASP C N 1
ATOM 3662 C CA . ASP C 1 140 ? 88.024 26.337 37.239 1.00 31.76 140 ASP C CA 1
ATOM 3663 C C . ASP C 1 140 ? 89.149 25.690 36.427 1.00 33.23 140 ASP C C 1
ATOM 3664 O O . ASP C 1 140 ? 89.900 24.862 36.951 1.00 33.49 140 ASP C O 1
ATOM 3669 N N . GLU C 1 141 ? 89.318 26.067 35.167 1.00 37.39 141 GLU C N 1
ATOM 3670 C CA . GLU C 1 141 ? 90.391 25.525 34.336 1.00 39.03 141 GLU C CA 1
ATOM 3671 C C . GLU C 1 141 ? 91.738 25.626 35.043 1.00 40.74 141 GLU C C 1
ATOM 3672 O O . GLU C 1 141 ? 92.450 24.616 35.103 1.00 41.72 141 GLU C O 1
ATOM 3678 N N . ALA C 1 142 ? 92.078 26.789 35.601 1.00 41.37 142 ALA C N 1
ATOM 3679 C CA . ALA C 1 142 ? 93.350 26.928 36.292 1.00 42.66 142 ALA C CA 1
ATOM 3680 C C . ALA C 1 142 ? 93.413 26.375 37.704 1.00 43.71 142 ALA C C 1
ATOM 3681 O O . ALA C 1 142 ? 94.496 26.497 38.301 1.00 43.78 142 ALA C O 1
ATOM 3683 N N . HIS C 1 143 ? 92.348 25.841 38.298 1.00 43.34 143 HIS C N 1
ATOM 3684 C CA . HIS C 1 143 ? 92.389 25.340 39.665 1.00 42.28 143 HIS C CA 1
ATOM 3685 C C . HIS C 1 143 ? 93.059 26.328 40.606 1.00 41.20 143 HIS C C 1
ATOM 3686 O O . HIS C 1 143 ? 93.993 25.985 41.336 1.00 41.35 143 HIS C O 1
ATOM 3693 N N . SER C 1 144 ? 92.558 27.553 40.650 1.00 39.94 144 SER C N 1
ATOM 3694 C CA . SER C 1 144 ? 93.151 28.632 41.410 1.00 38.75 144 SER C CA 1
ATOM 3695 C C . SER C 1 144 ? 92.931 28.595 42.908 1.00 38.13 144 SER C C 1
ATOM 3696 O O . SER C 1 144 ? 93.626 29.306 43.637 1.00 37.73 144 SER C O 1
ATOM 3699 N N . MET C 1 145 ? 91.910 27.891 43.380 1.00 36.29 145 MET C N 1
ATOM 3700 C CA . MET C 1 145 ? 91.597 27.811 44.811 1.00 34.68 145 MET C CA 1
ATOM 3701 C C . MET C 1 145 ? 91.461 26.356 45.203 1.00 33.36 145 MET C C 1
ATOM 3702 O O . MET C 1 145 ? 92.350 25.557 44.907 1.00 33.37 145 MET C O 1
ATOM 3707 N N . HIS C 1 146 ? 90.344 25.959 45.810 1.00 31.81 146 HIS C N 1
ATOM 3708 C CA . HIS C 1 146 ? 90.147 24.548 46.141 1.00 29.67 146 HIS C CA 1
ATOM 3709 C C . HIS C 1 146 ? 88.640 24.358 46.324 1.00 26.71 146 HIS C C 1
ATOM 3710 O O . HIS C 1 146 ? 87.920 25.358 46.373 1.00 27.88 146 HIS C O 1
ATOM 3717 N N . ASN C 1 147 ? 88.202 23.132 46.433 1.00 23.75 147 ASN C N 1
ATOM 3718 C CA . ASN C 1 147 ? 86.782 22.842 46.558 1.00 22.26 147 ASN C CA 1
ATOM 3719 C C . ASN C 1 147 ? 86.287 23.159 47.969 1.00 22.21 147 ASN C C 1
ATOM 3720 O O . ASN C 1 147 ? 86.496 22.381 48.904 1.00 20.57 147 ASN C O 1
ATOM 3725 N N . HIS C 1 148 ? 85.492 24.213 48.108 1.00 21.96 148 HIS C N 1
ATOM 3726 C CA . HIS C 1 148 ? 84.932 24.589 49.402 1.00 22.53 148 HIS C CA 1
ATOM 3727 C C . HIS C 1 148 ? 83.994 23.544 49.954 1.00 20.68 148 HIS C C 1
ATOM 3728 O O . HIS C 1 148 ? 83.810 23.474 51.171 1.00 20.28 148 HIS C O 1
ATOM 3735 N N . GLY C 1 149 ? 83.445 22.666 49.113 1.00 19.14 149 GLY C N 1
ATOM 3736 C CA . GLY C 1 149 ? 82.587 21.586 49.602 1.00 18.51 149 GLY C CA 1
ATOM 3737 C C . GLY C 1 149 ? 83.352 20.751 50.612 1.00 18.65 149 GLY C C 1
ATOM 3738 O O . GLY C 1 149 ? 82.749 20.239 51.562 1.00 17.71 149 GLY C O 1
ATOM 3739 N N . GLU C 1 150 ? 84.661 20.526 50.376 1.00 17.89 150 GLU C N 1
ATOM 3740 C CA . GLU C 1 150 ? 85.447 19.775 51.340 1.00 18.70 150 GLU C CA 1
ATOM 3741 C C . GLU C 1 150 ? 85.413 20.446 52.720 1.00 18.26 150 GLU C C 1
ATOM 3742 O O . GLU C 1 150 ? 85.275 19.766 53.723 1.00 18.89 150 GLU C O 1
ATOM 3748 N N . ASP C 1 151 ? 85.533 21.763 52.765 1.00 18.37 151 ASP C N 1
ATOM 3749 C CA . ASP C 1 151 ? 85.521 22.478 54.048 1.00 19.90 151 ASP C CA 1
ATOM 3750 C C . ASP C 1 151 ? 84.159 22.290 54.734 1.00 17.53 151 ASP C C 1
ATOM 3751 O O . ASP C 1 151 ? 84.077 22.205 55.967 1.00 17.53 151 ASP C O 1
ATOM 3756 N N . TRP C 1 152 ? 83.106 22.277 53.943 1.00 16.22 152 TRP C N 1
ATOM 3757 C CA . TRP C 1 152 ? 81.758 22.138 54.518 1.00 16.03 152 TRP C CA 1
ATOM 3758 C C . TRP C 1 152 ? 81.566 20.753 55.092 1.00 16.41 152 TRP C C 1
ATOM 3759 O O . TRP C 1 152 ? 80.957 20.608 56.155 1.00 14.59 152 TRP C O 1
ATOM 3770 N N . GLY C 1 153 ? 82.138 19.732 54.420 1.00 14.86 153 GLY C N 1
ATOM 3771 C CA . GLY C 1 153 ? 82.028 18.389 54.986 1.00 15.37 153 GLY C CA 1
ATOM 3772 C C . GLY C 1 153 ? 82.819 18.338 56.304 1.00 15.35 153 GLY C C 1
ATOM 3773 O O . GLY C 1 153 ? 82.342 17.696 57.249 1.00 15.13 153 GLY C O 1
ATOM 3774 N N . ALA C 1 154 ? 83.994 18.930 56.365 1.00 15.26 154 ALA C N 1
ATOM 3775 C CA . ALA C 1 154 ? 84.792 18.903 57.599 1.00 15.75 154 ALA C CA 1
ATOM 3776 C C . ALA C 1 154 ? 84.053 19.619 58.729 1.00 15.47 154 ALA C C 1
ATOM 3777 O O . ALA C 1 154 ? 83.997 19.139 59.876 1.00 16.18 154 ALA C O 1
ATOM 3779 N N . ALA C 1 155 ? 83.493 20.790 58.433 1.00 14.42 155 ALA C N 1
ATOM 3780 C CA . ALA C 1 155 ? 82.722 21.551 59.404 1.00 14.56 155 ALA C CA 1
ATOM 3781 C C . ALA C 1 155 ? 81.527 20.753 59.885 1.00 14.40 155 ALA C C 1
ATOM 3782 O O . ALA C 1 155 ? 81.215 20.834 61.079 1.00 15.79 155 ALA C O 1
ATOM 3784 N N . ALA C 1 156 ? 80.826 20.020 59.015 1.00 14.47 156 ALA C N 1
ATOM 3785 C CA . ALA C 1 156 ? 79.673 19.242 59.456 1.00 14.09 156 ALA C CA 1
ATOM 3786 C C . ALA C 1 156 ? 80.073 18.192 60.488 1.00 15.65 156 ALA C C 1
ATOM 3787 O O . ALA C 1 156 ? 79.398 18.001 61.495 1.00 15.21 156 ALA C O 1
ATOM 3789 N N . VAL C 1 157 ? 81.191 17.491 60.225 1.00 15.34 157 VAL C N 1
ATOM 3790 C CA . VAL C 1 157 ? 81.620 16.467 61.179 1.00 15.76 157 VAL C CA 1
ATOM 3791 C C . VAL C 1 157 ? 82.002 17.105 62.510 1.00 15.60 157 VAL C C 1
ATOM 3792 O O . VAL C 1 157 ? 81.535 16.630 63.555 1.00 15.36 157 VAL C O 1
ATOM 3796 N N . GLU C 1 158 ? 82.811 18.155 62.470 1.00 14.80 158 GLU C N 1
ATOM 3797 C CA . GLU C 1 158 ? 83.199 18.834 63.693 1.00 15.56 158 GLU C CA 1
ATOM 3798 C C . GLU C 1 158 ? 81.993 19.353 64.481 1.00 14.77 158 GLU C C 1
ATOM 3799 O O . GLU C 1 158 ? 81.949 19.166 65.690 1.00 14.92 158 GLU C O 1
ATOM 3805 N N . MET C 1 159 ? 81.056 20.022 63.815 1.00 14.53 159 MET C N 1
ATOM 3806 C CA . MET C 1 159 ? 79.910 20.556 64.551 1.00 13.51 159 MET C CA 1
ATOM 3807 C C . MET C 1 159 ? 79.054 19.435 65.120 1.00 14.24 159 MET C C 1
ATOM 3808 O O . MET C 1 159 ? 78.563 19.563 66.266 1.00 14.84 159 MET C O 1
ATOM 3813 N N . ALA C 1 160 ? 78.849 18.360 64.395 1.00 14.11 160 ALA C N 1
ATOM 3814 C CA . ALA C 1 160 ? 78.051 17.250 64.899 1.00 15.26 160 ALA C CA 1
ATOM 3815 C C . ALA C 1 160 ? 78.739 16.542 66.068 1.00 15.71 160 ALA C C 1
ATOM 3816 O O . ALA C 1 160 ? 78.071 16.296 67.087 1.00 15.68 160 ALA C O 1
ATOM 3818 N N . VAL C 1 161 ? 80.040 16.289 65.923 1.00 15.53 161 VAL C N 1
ATOM 3819 C CA . VAL C 1 161 ? 80.727 15.555 66.994 1.00 16.67 161 VAL C CA 1
ATOM 3820 C C . VAL C 1 161 ? 80.857 16.373 68.269 1.00 17.37 161 VAL C C 1
ATOM 3821 O O . VAL C 1 161 ? 80.657 15.848 69.374 1.00 16.91 161 VAL C O 1
ATOM 3825 N N . LYS C 1 162 ? 81.184 17.653 68.159 1.00 16.47 162 LYS C N 1
ATOM 3826 C CA . LYS C 1 162 ? 81.353 18.502 69.324 1.00 18.46 162 LYS C CA 1
ATOM 3827 C C . LYS C 1 162 ? 80.070 19.091 69.876 1.00 18.18 162 LYS C C 1
ATOM 3828 O O . LYS C 1 162 ? 79.949 19.289 71.088 1.00 17.71 162 LYS C O 1
ATOM 3834 N N . PHE C 1 163 ? 79.113 19.448 69.006 1.00 16.26 163 PHE C N 1
ATOM 3835 C CA . PHE C 1 163 ? 77.933 20.177 69.442 1.00 16.34 163 PHE C CA 1
ATOM 3836 C C . PHE C 1 163 ? 76.603 19.585 69.027 1.00 15.99 163 PHE C C 1
ATOM 3837 O O . PHE C 1 163 ? 75.579 20.219 69.284 1.00 15.98 163 PHE C O 1
ATOM 3845 N N . GLY C 1 164 ? 76.619 18.422 68.395 1.00 15.67 164 GLY C N 1
ATOM 3846 C CA . GLY C 1 164 ? 75.360 17.823 67.968 1.00 15.08 164 GLY C CA 1
ATOM 3847 C C . GLY C 1 164 ? 74.441 17.508 69.130 1.00 16.61 164 GLY C C 1
ATOM 3848 O O . GLY C 1 164 ? 74.823 17.447 70.307 1.00 16.64 164 GLY C O 1
ATOM 3849 N N . LYS C 1 165 ? 73.184 17.197 68.799 1.00 16.00 165 LYS C N 1
ATOM 3850 C CA . LYS C 1 165 ? 72.204 16.870 69.838 1.00 17.94 165 LYS C CA 1
ATOM 3851 C C . LYS C 1 165 ? 72.692 15.737 70.723 1.00 19.76 165 LYS C C 1
ATOM 3852 O O . LYS C 1 165 ? 72.458 15.733 71.945 1.00 17.24 165 LYS C O 1
ATOM 3858 N N . ASN C 1 166 ? 73.354 14.744 70.137 1.00 19.21 166 ASN C N 1
ATOM 3859 C CA . ASN C 1 166 ? 73.830 13.586 70.877 1.00 21.94 166 ASN C CA 1
ATOM 3860 C C . ASN C 1 166 ? 75.241 13.691 71.413 1.00 22.25 166 ASN C C 1
ATOM 3861 O O . ASN C 1 166 ? 75.747 12.706 71.985 1.00 22.52 166 ASN C O 1
ATOM 3866 N N . ALA C 1 167 ? 75.918 14.816 71.288 1.00 20.80 167 ALA C N 1
ATOM 3867 C CA . ALA C 1 167 ? 77.295 14.966 71.717 1.00 22.46 167 ALA C CA 1
ATOM 3868 C C . ALA C 1 167 ? 77.450 14.992 73.238 1.00 24.36 167 ALA C C 1
ATOM 3869 O O . ALA C 1 167 ? 78.534 14.659 73.729 1.00 25.17 167 ALA C O 1
ATOM 3871 N N . PHE C 1 168 ? 76.450 15.438 73.967 1.00 24.13 168 PHE C N 1
ATOM 3872 C CA . PHE C 1 168 ? 76.550 15.489 75.423 1.00 26.68 168 PHE C CA 1
ATOM 3873 C C . PHE C 1 168 ? 75.147 15.601 76.022 1.00 28.47 168 PHE C C 1
ATOM 3874 O O . PHE C 1 168 ? 75.042 15.437 77.253 1.00 30.66 168 PHE C O 1
ATOM 3883 N N . ALA D 1 1 ? 76.524 2.454 49.611 1.00 36.02 1 ALA D N 1
ATOM 3884 C CA . ALA D 1 1 ? 76.541 3.650 48.712 1.00 34.70 1 ALA D CA 1
ATOM 3885 C C . ALA D 1 1 ? 75.882 4.859 49.367 1.00 33.02 1 ALA D C 1
ATOM 3886 O O . ALA D 1 1 ? 75.136 4.713 50.339 1.00 33.08 1 ALA D O 1
ATOM 3888 N N . VAL D 1 2 ? 76.159 6.048 48.835 1.00 31.82 2 VAL D N 1
ATOM 3889 C CA . VAL D 1 2 ? 75.537 7.263 49.397 1.00 29.33 2 VAL D CA 1
ATOM 3890 C C . VAL D 1 2 ? 74.086 7.297 48.936 1.00 29.30 2 VAL D C 1
ATOM 3891 O O . VAL D 1 2 ? 73.834 7.285 47.730 1.00 28.85 2 VAL D O 1
ATOM 3895 N N . LYS D 1 3 ? 73.120 7.422 49.843 1.00 28.44 3 LYS D N 1
ATOM 3896 C CA . LYS D 1 3 ? 71.715 7.414 49.441 1.00 28.42 3 LYS D CA 1
ATOM 3897 C C . LYS D 1 3 ? 71.386 8.660 48.636 1.00 27.14 3 LYS D C 1
ATOM 3898 O O . LYS D 1 3 ? 71.702 9.767 49.095 1.00 26.29 3 LYS D O 1
ATOM 3904 N N . GLY D 1 4 ? 70.748 8.522 47.478 1.00 28.05 4 GLY D N 1
ATOM 3905 C CA . GLY D 1 4 ? 70.398 9.663 46.647 1.00 27.84 4 GLY D CA 1
ATOM 3906 C C . GLY D 1 4 ? 71.502 10.224 45.767 1.00 27.80 4 GLY D C 1
ATOM 3907 O O . GLY D 1 4 ? 71.220 11.056 44.893 1.00 27.62 4 GLY D O 1
ATOM 3908 N N . LEU D 1 5 ? 72.740 9.761 45.865 1.00 28.24 5 LEU D N 1
ATOM 3909 C CA . LEU D 1 5 ? 73.798 10.294 45.023 1.00 31.35 5 LEU D CA 1
ATOM 3910 C C . LEU D 1 5 ? 73.572 9.831 43.575 1.00 32.70 5 LEU D C 1
ATOM 3911 O O . LEU D 1 5 ? 73.355 8.636 43.361 1.00 33.23 5 LEU D O 1
ATOM 3916 N N . GLY D 1 6 ? 73.523 10.762 42.642 1.00 34.40 6 GLY D N 1
ATOM 3917 C CA . GLY D 1 6 ? 73.258 10.393 41.252 1.00 37.11 6 GLY D CA 1
ATOM 3918 C C . GLY D 1 6 ? 71.799 10.139 40.923 1.00 37.93 6 GLY D C 1
ATOM 3919 O O . GLY D 1 6 ? 71.488 9.920 39.735 1.00 39.74 6 GLY D O 1
ATOM 3920 N N . LYS D 1 7 ? 70.877 10.141 41.886 1.00 36.87 7 LYS D N 1
ATOM 3921 C CA . LYS D 1 7 ? 69.455 9.939 41.567 1.00 35.02 7 LYS D CA 1
ATOM 3922 C C . LYS D 1 7 ? 69.120 10.992 40.525 1.00 33.71 7 LYS D C 1
ATOM 3923 O O . LYS D 1 7 ? 69.549 12.136 40.658 1.00 33.30 7 LYS D O 1
ATOM 3929 N N . PRO D 1 8 ? 68.459 10.615 39.443 1.00 32.45 8 PRO D N 1
ATOM 3930 C CA . PRO D 1 8 ? 68.161 11.561 38.378 1.00 31.42 8 PRO D CA 1
ATOM 3931 C C . PRO D 1 8 ? 67.101 12.575 38.766 1.00 30.78 8 PRO D C 1
ATOM 3932 O O . PRO D 1 8 ? 66.392 12.333 39.758 1.00 29.59 8 PRO D O 1
ATOM 3936 N N . ASP D 1 9 ? 66.958 13.639 37.973 1.00 29.11 9 ASP D N 1
ATOM 3937 C CA . ASP D 1 9 ? 65.904 14.615 38.222 1.00 30.07 9 ASP D CA 1
ATOM 3938 C C . ASP D 1 9 ? 64.581 13.948 37.877 1.00 31.30 9 ASP D C 1
ATOM 3939 O O . ASP D 1 9 ? 64.431 13.469 36.747 1.00 31.83 9 ASP D O 1
ATOM 3944 N N . GLN D 1 10 ? 63.673 13.842 38.835 1.00 30.91 10 GLN D N 1
ATOM 3945 C CA . GLN D 1 10 ? 62.405 13.146 38.600 1.00 29.80 10 GLN D CA 1
ATOM 3946 C C . GLN D 1 10 ? 61.241 14.023 38.187 1.00 28.67 10 GLN D C 1
ATOM 3947 O O . GLN D 1 10 ? 61.314 15.252 38.171 1.00 28.05 10 GLN D O 1
ATOM 3953 N N . VAL D 1 11 ? 60.137 13.378 37.808 1.00 27.95 11 VAL D N 1
ATOM 3954 C CA . VAL D 1 11 ? 58.911 14.068 37.435 1.00 29.08 11 VAL D CA 1
ATOM 3955 C C . VAL D 1 11 ? 57.963 13.968 38.644 1.00 29.00 11 VAL D C 1
ATOM 3956 O O . VAL D 1 11 ? 57.872 12.886 39.240 1.00 28.69 11 VAL D O 1
ATOM 3960 N N . TYR D 1 12 ? 57.306 15.088 38.908 1.00 28.75 12 TYR D N 1
ATOM 3961 C CA . TYR D 1 12 ? 56.373 15.073 40.037 1.00 28.81 12 TYR D CA 1
ATOM 3962 C C . TYR D 1 12 ? 54.940 15.054 39.563 1.00 27.88 12 TYR D C 1
ATOM 3963 O O . TYR D 1 12 ? 54.557 15.771 38.642 1.00 28.43 12 TYR D O 1
ATOM 3972 N N . ASP D 1 13 ? 54.166 14.214 40.224 1.00 25.97 13 ASP D N 1
ATOM 3973 C CA . ASP D 1 13 ? 52.757 14.067 39.895 1.00 25.63 13 ASP D CA 1
ATOM 3974 C C . ASP D 1 13 ? 51.973 14.959 40.852 1.00 23.79 13 ASP D C 1
ATOM 3975 O O . ASP D 1 13 ? 51.884 14.622 42.029 1.00 23.92 13 ASP D O 1
ATOM 3980 N N . GLY D 1 14 ? 51.368 16.021 40.357 1.00 21.94 14 GLY D N 1
ATOM 3981 C CA . GLY D 1 14 ? 50.614 16.948 41.188 1.00 21.67 14 GLY D CA 1
ATOM 3982 C C . GLY D 1 14 ? 49.134 16.656 41.252 1.00 21.99 14 GLY D C 1
ATOM 3983 O O . GLY D 1 14 ? 48.340 17.468 41.753 1.00 20.98 14 GLY D O 1
ATOM 3984 N N . SER D 1 15 ? 48.698 15.463 40.799 1.00 21.67 15 SER D N 1
ATOM 3985 C CA . SER D 1 15 ? 47.269 15.190 40.740 1.00 23.03 15 SER D CA 1
ATOM 3986 C C . SER D 1 15 ? 46.520 15.307 42.055 1.00 22.92 15 SER D C 1
ATOM 3987 O O . SER D 1 15 ? 45.350 15.715 42.027 1.00 23.35 15 SER D O 1
ATOM 3990 N N . LYS D 1 16 ? 47.120 14.984 43.186 1.00 22.25 16 LYS D N 1
ATOM 3991 C CA . LYS D 1 16 ? 46.404 15.086 44.446 1.00 24.13 16 LYS D CA 1
ATOM 3992 C C . LYS D 1 16 ? 46.616 16.406 45.171 1.00 23.51 16 LYS D C 1
ATOM 3993 O O . LYS D 1 16 ? 46.071 16.507 46.276 1.00 25.48 16 LYS D O 1
ATOM 3999 N N . ILE D 1 17 ? 47.362 17.363 44.632 1.00 20.59 17 ILE D N 1
ATOM 4000 C CA . ILE D 1 17 ? 47.588 18.572 45.415 1.00 20.57 17 ILE D CA 1
ATOM 4001 C C . ILE D 1 17 ? 46.680 19.731 45.068 1.00 19.99 17 ILE D C 1
ATOM 4002 O O . ILE D 1 17 ? 46.069 19.844 43.998 1.00 19.06 17 ILE D O 1
ATOM 4007 N N . ARG D 1 18 ? 46.581 20.638 46.059 1.00 17.16 18 ARG D N 1
ATOM 4008 C CA . ARG D 1 18 ? 45.821 21.864 45.879 1.00 16.21 18 ARG D CA 1
ATOM 4009 C C . ARG D 1 18 ? 46.803 23.027 46.009 1.00 16.62 18 ARG D C 1
ATOM 4010 O O . ARG D 1 18 ? 47.547 23.079 47.010 1.00 16.39 18 ARG D O 1
ATOM 4018 N N . VAL D 1 19 ? 46.888 23.875 45.000 1.00 15.45 19 VAL D N 1
ATOM 4019 C CA . VAL D 1 19 ? 47.828 24.987 44.996 1.00 15.57 19 VAL D CA 1
ATOM 4020 C C . VAL D 1 19 ? 47.141 26.320 45.021 1.00 14.91 19 VAL D C 1
ATOM 4021 O O . VAL D 1 19 ? 46.176 26.626 44.277 1.00 16.79 19 VAL D O 1
ATOM 4025 N N . GLY D 1 20 ? 47.643 27.234 45.867 1.00 13.94 20 GLY D N 1
ATOM 4026 C CA . GLY D 1 20 ? 47.093 28.584 45.863 1.00 13.31 20 GLY D CA 1
ATOM 4027 C C . GLY D 1 20 ? 48.096 29.483 45.120 1.00 14.29 20 GLY D C 1
ATOM 4028 O O . GLY D 1 20 ? 49.308 29.329 45.207 1.00 15.47 20 GLY D O 1
ATOM 4029 N N . ILE D 1 21 ? 47.555 30.429 44.363 1.00 14.05 21 ILE D N 1
ATOM 4030 C CA . ILE D 1 21 ? 48.341 31.465 43.714 1.00 14.14 21 ILE D CA 1
ATOM 4031 C C . ILE D 1 21 ? 47.705 32.761 44.208 1.00 14.44 21 ILE D C 1
ATOM 4032 O O . ILE D 1 21 ? 46.497 32.939 44.042 1.00 15.80 21 ILE D O 1
ATOM 4037 N N . ILE D 1 22 ? 48.494 33.611 44.857 1.00 14.33 22 ILE D N 1
ATOM 4038 C CA . ILE D 1 22 ? 47.953 34.870 45.358 1.00 14.30 22 ILE D CA 1
ATOM 4039 C C . ILE D 1 22 ? 48.831 35.962 44.782 1.00 14.94 22 ILE D C 1
ATOM 4040 O O . ILE D 1 22 ? 50.061 35.944 44.920 1.00 15.54 22 ILE D O 1
ATOM 4045 N N . HIS D 1 23 ? 48.231 36.879 44.015 1.00 15.21 23 HIS D N 1
ATOM 4046 C CA . HIS D 1 23 ? 49.076 37.853 43.335 1.00 15.18 23 HIS D CA 1
ATOM 4047 C C . HIS D 1 23 ? 48.721 39.296 43.598 1.00 14.57 23 HIS D C 1
ATOM 4048 O O . HIS D 1 23 ? 47.551 39.622 43.748 1.00 16.20 23 HIS D O 1
ATOM 4055 N N . ALA D 1 24 ? 49.751 40.135 43.552 1.00 14.40 24 ALA D N 1
ATOM 4056 C CA . ALA D 1 24 ? 49.562 41.573 43.669 1.00 15.84 24 ALA D CA 1
ATOM 4057 C C . ALA D 1 24 ? 49.022 42.063 42.304 1.00 17.42 24 ALA D C 1
ATOM 4058 O O . ALA D 1 24 ? 48.895 41.242 41.379 1.00 17.32 24 ALA D O 1
ATOM 4060 N N . ARG D 1 25 ? 48.588 43.313 42.288 1.00 18.73 25 ARG D N 1
ATOM 4061 C CA . ARG D 1 25 ? 47.970 43.851 41.066 1.00 20.59 25 ARG D CA 1
ATOM 4062 C C . ARG D 1 25 ? 48.736 45.002 40.452 1.00 22.68 25 ARG D C 1
ATOM 4063 O O . ARG D 1 25 ? 48.258 45.506 39.409 1.00 25.02 25 ARG D O 1
ATOM 4071 N N . TRP D 1 26 ? 49.862 45.434 40.983 1.00 23.69 26 TRP D N 1
ATOM 4072 C CA . TRP D 1 26 ? 50.692 46.453 40.351 1.00 26.94 26 TRP D CA 1
ATOM 4073 C C . TRP D 1 26 ? 51.424 45.730 39.203 1.00 26.06 26 TRP D C 1
ATOM 4074 O O . TRP D 1 26 ? 51.832 44.573 39.360 1.00 25.95 26 TRP D O 1
ATOM 4085 N N . ASN D 1 27 ? 51.637 46.415 38.092 1.00 24.47 27 ASN D N 1
ATOM 4086 C CA . ASN D 1 27 ? 52.322 45.786 36.947 1.00 23.73 27 ASN D CA 1
ATOM 4087 C C . ASN D 1 27 ? 51.531 44.573 36.493 1.00 23.65 27 ASN D C 1
ATOM 4088 O O . ASN D 1 27 ? 52.049 43.488 36.236 1.00 23.23 27 ASN D O 1
ATOM 4093 N N . ARG D 1 28 ? 50.227 44.750 36.346 1.00 22.99 28 ARG D N 1
ATOM 4094 C CA . ARG D 1 28 ? 49.251 43.741 36.049 1.00 23.51 28 ARG D CA 1
ATOM 4095 C C . ARG D 1 28 ? 49.496 42.922 34.791 1.00 23.38 28 ARG D C 1
ATOM 4096 O O . ARG D 1 28 ? 49.266 41.745 34.869 1.00 22.29 28 ARG D O 1
ATOM 4104 N N . VAL D 1 29 ? 49.943 43.512 33.676 1.00 22.48 29 VAL D N 1
ATOM 4105 C CA . VAL D 1 29 ? 50.176 42.694 32.487 1.00 22.27 29 VAL D CA 1
ATOM 4106 C C . VAL D 1 29 ? 51.276 41.670 32.746 1.00 20.18 29 VAL D C 1
ATOM 4107 O O . VAL D 1 29 ? 51.211 40.535 32.278 1.00 20.68 29 VAL D O 1
ATOM 4111 N N . ILE D 1 30 ? 52.308 42.063 33.470 1.00 19.24 30 ILE D N 1
ATOM 4112 C CA . ILE D 1 30 ? 53.382 41.106 33.795 1.00 18.79 30 ILE D CA 1
ATOM 4113 C C . ILE D 1 30 ? 52.843 40.048 34.747 1.00 18.83 30 ILE D C 1
ATOM 4114 O O . ILE D 1 30 ? 53.063 38.841 34.566 1.00 17.10 30 ILE D O 1
ATOM 4119 N N . ILE D 1 31 ? 52.160 40.512 35.810 1.00 17.95 31 ILE D N 1
ATOM 4120 C CA . ILE D 1 31 ? 51.577 39.556 36.776 1.00 18.12 31 ILE D CA 1
ATOM 4121 C C . ILE D 1 31 ? 50.781 38.459 36.085 1.00 18.66 31 ILE D C 1
ATOM 4122 O O . ILE D 1 31 ? 50.950 37.251 36.318 1.00 17.27 31 ILE D O 1
ATOM 4127 N N . ASP D 1 32 ? 49.844 38.883 35.225 1.00 19.10 32 ASP D N 1
ATOM 4128 C CA . ASP D 1 32 ? 48.992 37.949 34.506 1.00 20.67 32 ASP D CA 1
ATOM 4129 C C . ASP D 1 32 ? 49.771 36.912 33.694 1.00 19.68 32 ASP D C 1
ATOM 4130 O O . ASP D 1 32 ? 49.372 35.736 33.660 1.00 18.64 32 ASP D O 1
ATOM 4135 N N . ALA D 1 33 ? 50.844 37.309 33.060 1.00 20.27 33 ALA D N 1
ATOM 4136 C CA . ALA D 1 33 ? 51.664 36.371 32.277 1.00 19.32 33 ALA D CA 1
ATOM 4137 C C . ALA D 1 33 ? 52.352 35.380 33.215 1.00 18.78 33 ALA D C 1
ATOM 4138 O O . ALA D 1 33 ? 52.455 34.183 32.937 1.00 18.34 33 ALA D O 1
ATOM 4140 N N . LEU D 1 34 ? 52.844 35.863 34.366 1.00 17.83 34 LEU D N 1
ATOM 4141 C CA . LEU D 1 34 ? 53.501 34.941 35.323 1.00 16.88 34 LEU D CA 1
ATOM 4142 C C . LEU D 1 34 ? 52.514 33.922 35.856 1.00 16.82 34 LEU D C 1
ATOM 4143 O O . LEU D 1 34 ? 52.807 32.727 35.902 1.00 17.73 34 LEU D O 1
ATOM 4148 N N . VAL D 1 35 ? 51.326 34.376 36.240 1.00 16.77 35 VAL D N 1
ATOM 4149 C CA . VAL D 1 35 ? 50.269 33.506 36.743 1.00 16.80 35 VAL D CA 1
ATOM 4150 C C . VAL D 1 35 ? 49.875 32.440 35.719 1.00 18.18 35 VAL D C 1
ATOM 4151 O O . VAL D 1 35 ? 49.800 31.231 36.015 1.00 17.29 35 VAL D O 1
ATOM 4155 N N . LYS D 1 36 ? 49.644 32.894 34.469 1.00 18.84 36 LYS D N 1
ATOM 4156 C CA . LYS D 1 36 ? 49.260 31.942 33.411 1.00 19.13 36 LYS D CA 1
ATOM 4157 C C . LYS D 1 36 ? 50.339 30.893 33.214 1.00 18.95 36 LYS D C 1
ATOM 4158 O O . LYS D 1 36 ? 49.997 29.707 33.070 1.00 20.38 36 LYS D O 1
ATOM 4164 N N . GLY D 1 37 ? 51.606 31.247 33.275 1.00 18.00 37 GLY D N 1
ATOM 4165 C CA . GLY D 1 37 ? 52.704 30.285 33.115 1.00 18.76 37 GLY D CA 1
ATOM 4166 C C . GLY D 1 37 ? 52.739 29.285 34.270 1.00 18.26 37 GLY D C 1
ATOM 4167 O O . GLY D 1 37 ? 52.914 28.076 34.073 1.00 18.14 37 GLY D O 1
ATOM 4168 N N . ALA D 1 38 ? 52.542 29.767 35.501 1.00 18.29 38 ALA D N 1
ATOM 4169 C CA . ALA D 1 38 ? 52.508 28.861 36.663 1.00 18.18 38 ALA D CA 1
ATOM 4170 C C . ALA D 1 38 ? 51.369 27.869 36.516 1.00 17.56 38 ALA D C 1
ATOM 4171 O O . ALA D 1 38 ? 51.552 26.672 36.717 1.00 17.51 38 ALA D O 1
ATOM 4173 N N . ILE D 1 39 ? 50.189 28.342 36.137 1.00 18.02 39 ILE D N 1
ATOM 4174 C CA . ILE D 1 39 ? 49.019 27.518 35.938 1.00 19.50 39 ILE D CA 1
ATOM 4175 C C . ILE D 1 39 ? 49.271 26.442 34.874 1.00 19.94 39 ILE D C 1
ATOM 4176 O O . ILE D 1 39 ? 49.053 25.248 35.116 1.00 19.69 39 ILE D O 1
ATOM 4181 N N . GLU D 1 40 ? 49.729 26.874 33.695 1.00 22.76 40 GLU D N 1
ATOM 4182 C CA . GLU D 1 40 ? 49.981 25.895 32.626 1.00 22.80 40 GLU D CA 1
ATOM 4183 C C . GLU D 1 40 ? 50.979 24.835 33.012 1.00 22.64 40 GLU D C 1
ATOM 4184 O O . GLU D 1 40 ? 50.735 23.661 32.697 1.00 21.88 40 GLU D O 1
ATOM 4190 N N . ARG D 1 41 ? 52.070 25.215 33.692 1.00 20.41 41 ARG D N 1
ATOM 4191 C CA . ARG D 1 41 ? 53.040 24.202 34.098 1.00 20.01 41 ARG D CA 1
ATOM 4192 C C . ARG D 1 41 ? 52.445 23.263 35.143 1.00 20.00 41 ARG D C 1
ATOM 4193 O O . ARG D 1 41 ? 52.625 22.037 35.042 1.00 20.15 41 ARG D O 1
ATOM 4201 N N . MET D 1 42 ? 51.699 23.817 36.115 1.00 19.74 42 MET D N 1
ATOM 4202 C CA . MET D 1 42 ? 51.100 22.888 37.101 1.00 18.85 42 MET D CA 1
ATOM 4203 C C . MET D 1 42 ? 50.095 21.953 36.458 1.00 19.52 42 MET D C 1
ATOM 4204 O O . MET D 1 42 ? 50.084 20.780 36.781 1.00 19.72 42 MET D O 1
ATOM 4209 N N . ALA D 1 43 ? 49.280 22.487 35.538 1.00 19.86 43 ALA D N 1
ATOM 4210 C CA . ALA D 1 43 ? 48.334 21.580 34.857 1.00 21.80 43 ALA D CA 1
ATOM 4211 C C . ALA D 1 43 ? 49.078 20.503 34.086 1.00 22.25 43 ALA D C 1
ATOM 4212 O O . ALA D 1 43 ? 48.658 19.324 34.090 1.00 23.56 43 ALA D O 1
ATOM 4214 N N . SER D 1 44 ? 50.208 20.810 33.466 1.00 22.81 44 SER D N 1
ATOM 4215 C CA . SER D 1 44 ? 51.017 19.837 32.751 1.00 24.36 44 SER D CA 1
ATOM 4216 C C . SER D 1 44 ? 51.567 18.763 33.673 1.00 25.02 44 SER D C 1
ATOM 4217 O O . SER D 1 44 ? 51.830 17.611 33.273 1.00 23.99 44 SER D O 1
ATOM 4220 N N . LEU D 1 45 ? 51.738 19.079 34.961 1.00 22.28 45 LEU D N 1
ATOM 4221 C CA . LEU D 1 45 ? 52.224 18.145 35.960 1.00 22.08 45 LEU D CA 1
ATOM 4222 C C . LEU D 1 45 ? 51.066 17.447 36.654 1.00 21.60 45 LEU D C 1
ATOM 4223 O O . LEU D 1 45 ? 51.327 16.755 37.641 1.00 23.23 45 LEU D O 1
ATOM 4228 N N . GLY D 1 46 ? 49.826 17.595 36.190 1.00 21.56 46 GLY D N 1
ATOM 4229 C CA . GLY D 1 46 ? 48.715 16.843 36.769 1.00 21.61 46 GLY D CA 1
ATOM 4230 C C . GLY D 1 46 ? 47.818 17.613 37.724 1.00 20.68 46 GLY D C 1
ATOM 4231 O O . GLY D 1 46 ? 46.779 17.057 38.137 1.00 20.68 46 GLY D O 1
ATOM 4232 N N . VAL D 1 47 ? 48.167 18.823 38.139 1.00 20.79 47 VAL D N 1
ATOM 4233 C CA . VAL D 1 47 ? 47.286 19.531 39.085 1.00 19.99 47 VAL D CA 1
ATOM 4234 C C . VAL D 1 47 ? 45.939 19.817 38.436 1.00 21.30 47 VAL D C 1
ATOM 4235 O O . VAL D 1 47 ? 45.912 20.380 37.330 1.00 22.25 47 VAL D O 1
ATOM 4239 N N . GLU D 1 48 ? 44.843 19.450 39.103 1.00 22.15 48 GLU D N 1
ATOM 4240 C CA . GLU D 1 48 ? 43.520 19.721 38.553 1.00 24.93 48 GLU D CA 1
ATOM 4241 C C . GLU D 1 48 ? 43.189 21.204 38.556 1.00 26.04 48 GLU D C 1
ATOM 4242 O O . GLU D 1 48 ? 43.528 21.934 39.500 1.00 21.72 48 GLU D O 1
ATOM 4248 N N . GLU D 1 49 ? 42.434 21.623 37.507 1.00 24.83 49 GLU D N 1
ATOM 4249 C CA . GLU D 1 49 ? 42.084 23.035 37.407 1.00 27.41 49 GLU D CA 1
ATOM 4250 C C . GLU D 1 49 ? 41.237 23.494 38.589 1.00 25.72 49 GLU D C 1
ATOM 4251 O O . GLU D 1 49 ? 41.514 24.602 39.068 1.00 25.57 49 GLU D O 1
ATOM 4257 N N . ASN D 1 50 ? 40.367 22.654 39.121 1.00 23.47 50 ASN D N 1
ATOM 4258 C CA . ASN D 1 50 ? 39.616 23.069 40.310 1.00 23.97 50 ASN D CA 1
ATOM 4259 C C . ASN D 1 50 ? 40.467 23.090 41.586 1.00 22.78 50 ASN D C 1
ATOM 4260 O O . ASN D 1 50 ? 39.944 23.555 42.608 1.00 20.61 50 ASN D O 1
ATOM 4265 N N . ASN D 1 51 ? 41.687 22.575 41.554 1.00 20.87 51 ASN D N 1
ATOM 4266 C CA . ASN D 1 51 ? 42.585 22.562 42.702 1.00 19.89 51 ASN D CA 1
ATOM 4267 C C . ASN D 1 51 ? 43.639 23.651 42.585 1.00 19.72 51 ASN D C 1
ATOM 4268 O O . ASN D 1 51 ? 44.648 23.626 43.286 1.00 18.60 51 ASN D O 1
ATOM 4273 N N . ILE D 1 52 ? 43.422 24.632 41.710 1.00 17.99 52 ILE D N 1
ATOM 4274 C CA . ILE D 1 52 ? 44.311 25.785 41.574 1.00 18.34 52 ILE D CA 1
ATOM 4275 C C . ILE D 1 52 ? 43.449 26.971 42.000 1.00 18.96 52 ILE D C 1
ATOM 4276 O O . ILE D 1 52 ? 42.429 27.267 41.351 1.00 17.78 52 ILE D O 1
ATOM 4281 N N . ILE D 1 53 ? 43.780 27.535 43.169 1.00 17.34 53 ILE D N 1
ATOM 4282 C CA . ILE D 1 53 ? 42.939 28.592 43.740 1.00 17.88 53 ILE D CA 1
ATOM 4283 C C . ILE D 1 53 ? 43.596 29.957 43.585 1.00 18.45 53 ILE D C 1
ATOM 4284 O O . ILE D 1 53 ? 44.747 30.123 44.013 1.00 17.28 53 ILE D O 1
ATOM 4289 N N . ILE D 1 54 ? 42.907 30.933 42.986 1.00 17.11 54 ILE D N 1
ATOM 4290 C CA . ILE D 1 54 ? 43.539 32.239 42.809 1.00 18.38 54 ILE D CA 1
ATOM 4291 C C . ILE D 1 54 ? 43.009 33.272 43.792 1.00 18.32 54 ILE D C 1
ATOM 4292 O O . ILE D 1 54 ? 41.796 33.268 44.031 1.00 18.43 54 ILE D O 1
ATOM 4297 N N . GLU D 1 55 ? 43.884 34.108 44.327 1.00 15.94 55 GLU D N 1
ATOM 4298 C CA . GLU D 1 55 ? 43.463 35.188 45.230 1.00 16.72 55 GLU D CA 1
ATOM 4299 C C . GLU D 1 55 ? 44.298 36.399 44.862 1.00 16.04 55 GLU D C 1
ATOM 4300 O O . GLU D 1 55 ? 45.302 36.162 44.178 1.00 15.60 55 GLU D O 1
ATOM 4306 N N . THR D 1 56 ? 43.929 37.632 45.167 1.00 15.90 56 THR D N 1
ATOM 4307 C CA . THR D 1 56 ? 44.695 38.813 44.832 1.00 16.99 56 THR D CA 1
ATOM 4308 C C . THR D 1 56 ? 44.816 39.760 46.038 1.00 16.03 56 THR D C 1
ATOM 4309 O O . THR D 1 56 ? 43.995 39.712 46.959 1.00 16.66 56 THR D O 1
ATOM 4313 N N . VAL D 1 57 ? 45.802 40.616 46.004 1.00 14.94 57 VAL D N 1
ATOM 4314 C CA . VAL D 1 57 ? 46.067 41.663 46.980 1.00 15.52 57 VAL D CA 1
ATOM 4315 C C . VAL D 1 57 ? 46.498 42.889 46.170 1.00 16.01 57 VAL D C 1
ATOM 4316 O O . VAL D 1 57 ? 46.951 42.753 45.028 1.00 16.40 57 VAL D O 1
ATOM 4320 N N . PRO D 1 58 ? 46.399 44.070 46.748 1.00 16.03 58 PRO D N 1
ATOM 4321 C CA . PRO D 1 58 ? 46.763 45.276 46.045 1.00 17.59 58 PRO D CA 1
ATOM 4322 C C . PRO D 1 58 ? 48.225 45.331 45.658 1.00 17.19 58 PRO D C 1
ATOM 4323 O O . PRO D 1 58 ? 48.526 45.442 44.430 1.00 18.92 58 PRO D O 1
ATOM 4327 N N . GLY D 1 59 ? 49.154 45.234 46.608 1.00 15.97 59 GLY D N 1
ATOM 4328 C CA . GLY D 1 59 ? 50.565 45.387 46.272 1.00 14.75 59 GLY D CA 1
ATOM 4329 C C . GLY D 1 59 ? 51.401 44.267 46.861 1.00 14.75 59 GLY D C 1
ATOM 4330 O O . GLY D 1 59 ? 50.896 43.463 47.663 1.00 14.00 59 GLY D O 1
ATOM 4331 N N . SER D 1 60 ? 52.667 44.194 46.454 1.00 13.86 60 SER D N 1
ATOM 4332 C CA . SER D 1 60 ? 53.526 43.101 46.916 1.00 14.12 60 SER D CA 1
ATOM 4333 C C . SER D 1 60 ? 53.688 43.101 48.437 1.00 14.29 60 SER D C 1
ATOM 4334 O O . SER D 1 60 ? 53.821 42.024 48.987 1.00 13.51 60 SER D O 1
ATOM 4337 N N . TYR D 1 61 ? 53.643 44.281 49.072 1.00 13.80 61 TYR D N 1
ATOM 4338 C CA . TYR D 1 61 ? 53.776 44.292 50.545 1.00 14.77 61 TYR D CA 1
ATOM 4339 C C . TYR D 1 61 ? 52.656 43.500 51.202 1.00 14.12 61 TYR D C 1
ATOM 4340 O O . TYR D 1 61 ? 52.867 42.963 52.306 1.00 14.66 61 TYR D O 1
ATOM 4349 N N . GLU D 1 62 ? 51.460 43.465 50.633 1.00 13.85 62 GLU D N 1
ATOM 4350 C CA . GLU D 1 62 ? 50.333 42.721 51.161 1.00 13.42 62 GLU D CA 1
ATOM 4351 C C . GLU D 1 62 ? 50.424 41.221 50.949 1.00 13.31 62 GLU D C 1
ATOM 4352 O O . GLU D 1 62 ? 49.602 40.451 51.473 1.00 12.81 62 GLU D O 1
ATOM 4358 N N . LEU D 1 63 ? 51.431 40.715 50.225 1.00 12.91 63 LEU D N 1
ATOM 4359 C CA . LEU D 1 63 ? 51.524 39.277 49.993 1.00 13.21 63 LEU D CA 1
ATOM 4360 C C . LEU D 1 63 ? 51.687 38.431 51.255 1.00 12.70 63 LEU D C 1
ATOM 4361 O O . LEU D 1 63 ? 51.040 37.389 51.411 1.00 13.25 63 LEU D O 1
ATOM 4366 N N . PRO D 1 64 ? 52.563 38.772 52.179 1.00 13.79 64 PRO D N 1
ATOM 4367 C CA . PRO D 1 64 ? 52.756 37.913 53.357 1.00 12.50 64 PRO D CA 1
ATOM 4368 C C . PRO D 1 64 ? 51.505 37.728 54.176 1.00 13.04 64 PRO D C 1
ATOM 4369 O O . PRO D 1 64 ? 51.093 36.589 54.434 1.00 13.27 64 PRO D O 1
ATOM 4373 N N . TRP D 1 65 ? 50.840 38.829 54.603 1.00 13.14 65 TRP D N 1
ATOM 4374 C CA . TRP D 1 65 ? 49.639 38.670 55.436 1.00 13.12 65 TRP D CA 1
ATOM 4375 C C . TRP D 1 65 ? 48.474 38.158 54.611 1.00 12.94 65 TRP D C 1
ATOM 4376 O O . TRP D 1 65 ? 47.670 37.327 55.024 1.00 11.68 65 TRP D O 1
ATOM 4387 N N . GLY D 1 66 ? 48.401 38.604 53.338 1.00 12.91 66 GLY D N 1
ATOM 4388 C CA . GLY D 1 66 ? 47.368 38.055 52.444 1.00 13.13 66 GLY D CA 1
ATOM 4389 C C . GLY D 1 66 ? 47.520 36.542 52.313 1.00 13.52 66 GLY D C 1
ATOM 4390 O O . GLY D 1 66 ? 46.510 35.811 52.366 1.00 13.15 66 GLY D O 1
ATOM 4391 N N . THR D 1 67 ? 48.732 36.049 52.172 1.00 12.68 67 THR D N 1
ATOM 4392 C CA . THR D 1 67 ? 48.998 34.617 52.055 1.00 12.75 67 THR D CA 1
ATOM 4393 C C . THR D 1 67 ? 48.631 33.879 53.339 1.00 13.36 67 THR D C 1
ATOM 4394 O O . THR D 1 67 ? 47.966 32.848 53.361 1.00 12.73 67 THR D O 1
ATOM 4398 N N . LYS D 1 68 ? 49.006 34.475 54.466 1.00 13.04 68 LYS D N 1
ATOM 4399 C CA . LYS D 1 68 ? 48.648 33.865 55.771 1.00 13.40 68 LYS D CA 1
ATOM 4400 C C . LYS D 1 68 ? 47.145 33.697 55.845 1.00 12.47 68 LYS D C 1
ATOM 4401 O O . LYS D 1 68 ? 46.657 32.618 56.180 1.00 13.49 68 LYS D O 1
ATOM 4407 N N . ARG D 1 69 ? 46.373 34.757 55.571 1.00 12.27 69 ARG D N 1
ATOM 4408 C CA . ARG D 1 69 ? 44.930 34.700 55.690 1.00 12.89 69 ARG D CA 1
ATOM 4409 C C . ARG D 1 69 ? 44.233 33.878 54.613 1.00 13.19 69 ARG D C 1
ATOM 4410 O O . ARG D 1 69 ? 43.198 33.251 54.834 1.00 13.22 69 ARG D O 1
ATOM 4418 N N . PHE D 1 70 ? 44.850 33.844 53.429 1.00 12.35 70 PHE D N 1
ATOM 4419 C CA . PHE D 1 70 ? 44.346 32.979 52.333 1.00 13.35 70 PHE D CA 1
ATOM 4420 C C . PHE D 1 70 ? 44.451 31.533 52.779 1.00 13.35 70 PHE D C 1
ATOM 4421 O O . PHE D 1 70 ? 43.515 30.732 52.626 1.00 13.44 70 PHE D O 1
ATOM 4429 N N . VAL D 1 71 ? 45.593 31.151 53.357 1.00 13.30 71 VAL D N 1
ATOM 4430 C CA . VAL D 1 71 ? 45.772 29.792 53.880 1.00 13.33 71 VAL D CA 1
ATOM 4431 C C . VAL D 1 71 ? 44.682 29.511 54.927 1.00 13.81 71 VAL D C 1
ATOM 4432 O O . VAL D 1 71 ? 44.047 28.435 54.940 1.00 12.75 71 VAL D O 1
ATOM 4436 N N . ASP D 1 72 ? 44.514 30.483 55.841 1.00 13.75 72 ASP D N 1
ATOM 4437 C CA . ASP D 1 72 ? 43.474 30.306 56.869 1.00 14.79 72 ASP D CA 1
ATOM 4438 C C . ASP D 1 72 ? 42.096 30.071 56.260 1.00 14.81 72 ASP D C 1
ATOM 4439 O O . ASP D 1 72 ? 41.345 29.180 56.695 1.00 15.29 72 ASP D O 1
ATOM 4444 N N . ARG D 1 73 ? 41.676 30.915 55.321 1.00 14.99 73 ARG D N 1
ATOM 4445 C CA . ARG D 1 73 ? 40.369 30.780 54.707 1.00 15.41 73 ARG D CA 1
ATOM 4446 C C . ARG D 1 73 ? 40.189 29.427 54.018 1.00 15.44 73 ARG D C 1
ATOM 4447 O O . ARG D 1 73 ? 39.122 28.827 54.204 1.00 14.99 73 ARG D O 1
ATOM 4455 N N . GLN D 1 74 ? 41.208 29.005 53.270 1.00 14.99 74 GLN D N 1
ATOM 4456 C CA . GLN D 1 74 ? 41.108 27.720 52.569 1.00 14.73 74 GLN D CA 1
ATOM 4457 C C . GLN D 1 74 ? 40.966 26.566 53.555 1.00 14.45 74 GLN D C 1
ATOM 4458 O O . GLN D 1 74 ? 40.176 25.639 53.341 1.00 14.93 74 GLN D O 1
ATOM 4464 N N . ALA D 1 75 ? 41.739 26.626 54.643 1.00 14.03 75 ALA D N 1
ATOM 4465 C CA . ALA D 1 75 ? 41.628 25.535 55.645 1.00 15.44 75 ALA D CA 1
ATOM 4466 C C . ALA D 1 75 ? 40.261 25.507 56.304 1.00 15.64 75 ALA D C 1
ATOM 4467 O O . ALA D 1 75 ? 39.636 24.445 56.542 1.00 17.10 75 ALA D O 1
ATOM 4469 N N . LYS D 1 76 ? 39.716 26.690 56.583 1.00 17.21 76 LYS D N 1
ATOM 4470 C CA . LYS D 1 76 ? 38.426 26.812 57.261 1.00 18.02 76 LYS D CA 1
ATOM 4471 C C . LYS D 1 76 ? 37.292 26.346 56.368 1.00 18.60 76 LYS D C 1
ATOM 4472 O O . LYS D 1 76 ? 36.299 25.768 56.830 1.00 17.71 76 LYS D O 1
ATOM 4478 N N . LEU D 1 77 ? 37.476 26.500 55.055 1.00 18.42 77 LEU D N 1
ATOM 4479 C CA . LEU D 1 77 ? 36.502 26.054 54.065 1.00 19.21 77 LEU D CA 1
ATOM 4480 C C . LEU D 1 77 ? 36.578 24.565 53.829 1.00 18.44 77 LEU D C 1
ATOM 4481 O O . LEU D 1 77 ? 35.799 24.016 53.032 1.00 18.63 77 LEU D O 1
ATOM 4486 N N . GLY D 1 78 ? 37.588 23.881 54.340 1.00 16.03 78 GLY D N 1
ATOM 4487 C CA . GLY D 1 78 ? 37.704 22.444 54.107 1.00 16.34 78 GLY D CA 1
ATOM 4488 C C . GLY D 1 78 ? 38.408 22.169 52.793 1.00 16.67 78 GLY D C 1
ATOM 4489 O O . GLY D 1 78 ? 38.381 21.042 52.313 1.00 17.02 78 GLY D O 1
ATOM 4490 N N . LYS D 1 79 ? 39.116 23.167 52.257 1.00 15.28 79 LYS D N 1
ATOM 4491 C CA . LYS D 1 79 ? 39.889 22.988 51.012 1.00 16.34 79 LYS D CA 1
ATOM 4492 C C . LYS D 1 79 ? 41.294 23.553 51.199 1.00 13.96 79 LYS D C 1
ATOM 4493 O O . LYS D 1 79 ? 41.675 24.549 50.586 1.00 13.37 79 LYS D O 1
ATOM 4499 N N . PRO D 1 80 ? 42.047 22.989 52.127 1.00 14.91 80 PRO D N 1
ATOM 4500 C CA . PRO D 1 80 ? 43.344 23.511 52.487 1.00 15.13 80 PRO D CA 1
ATOM 4501 C C . PRO D 1 80 ? 44.349 23.439 51.337 1.00 15.17 80 PRO D C 1
ATOM 4502 O O . PRO D 1 80 ? 44.342 22.465 50.573 1.00 14.56 80 PRO D O 1
ATOM 4506 N N . LEU D 1 81 ? 45.236 24.435 51.319 1.00 13.74 81 LEU D N 1
ATOM 4507 C CA . LEU D 1 81 ? 46.291 24.430 50.303 1.00 14.48 81 LEU D CA 1
ATOM 4508 C C . LEU D 1 81 ? 47.443 23.531 50.724 1.00 14.69 81 LEU D C 1
ATOM 4509 O O . LEU D 1 81 ? 47.733 23.456 51.930 1.00 14.76 81 LEU D O 1
ATOM 4514 N N . ASP D 1 82 ? 48.129 22.939 49.762 1.00 13.76 82 ASP D N 1
ATOM 4515 C CA . ASP D 1 82 ? 49.301 22.116 50.062 1.00 14.37 82 ASP D CA 1
ATOM 4516 C C . ASP D 1 82 ? 50.554 22.962 49.847 1.00 13.78 82 ASP D C 1
ATOM 4517 O O . ASP D 1 82 ? 51.631 22.636 50.334 1.00 13.89 82 ASP D O 1
ATOM 4522 N N . VAL D 1 83 ? 50.424 24.004 49.051 1.00 13.39 83 VAL D N 1
ATOM 4523 C CA . VAL D 1 83 ? 51.534 24.877 48.686 1.00 13.49 83 VAL D CA 1
ATOM 4524 C C . VAL D 1 83 ? 50.953 26.183 48.185 1.00 13.00 83 VAL D C 1
ATOM 4525 O O . VAL D 1 83 ? 49.801 26.222 47.736 1.00 13.89 83 VAL D O 1
ATOM 4529 N N . VAL D 1 84 ? 51.688 27.281 48.298 1.00 13.16 84 VAL D N 1
ATOM 4530 C CA . VAL D 1 84 ? 51.182 28.563 47.799 1.00 13.23 84 VAL D CA 1
ATOM 4531 C C . VAL D 1 84 ? 52.285 29.316 47.073 1.00 13.25 84 VAL D C 1
ATOM 4532 O O . VAL D 1 84 ? 53.475 29.249 47.376 1.00 13.57 84 VAL D O 1
ATOM 4536 N N . ILE D 1 85 ? 51.878 30.025 46.019 1.00 12.15 85 ILE D N 1
ATOM 4537 C CA . ILE D 1 85 ? 52.753 30.840 45.204 1.00 13.32 85 ILE D CA 1
ATOM 4538 C C . ILE D 1 85 ? 52.333 32.299 45.240 1.00 13.67 85 ILE D C 1
ATOM 4539 O O . ILE D 1 85 ? 51.474 32.746 44.463 1.00 12.97 85 ILE D O 1
ATOM 4544 N N . PRO D 1 86 ? 52.924 33.112 46.117 1.00 13.91 86 PRO D N 1
ATOM 4545 C CA . PRO D 1 86 ? 52.683 34.540 46.145 1.00 13.76 86 PRO D CA 1
ATOM 4546 C C . PRO D 1 86 ? 53.473 35.137 44.966 1.00 15.06 86 PRO D C 1
ATOM 4547 O O . PRO D 1 86 ? 54.650 34.844 44.748 1.00 14.57 86 PRO D O 1
ATOM 4551 N N . ILE D 1 87 ? 52.793 35.961 44.175 1.00 14.21 87 ILE D N 1
ATOM 4552 C CA . ILE D 1 87 ? 53.414 36.557 42.993 1.00 14.28 87 ILE D CA 1
ATOM 4553 C C . ILE D 1 87 ? 53.254 38.057 43.006 1.00 13.88 87 ILE D C 1
ATOM 4554 O O . ILE D 1 87 ? 52.157 38.556 43.236 1.00 14.96 87 ILE D O 1
ATOM 4559 N N . GLY D 1 88 ? 54.373 38.756 42.819 1.00 14.70 88 GLY D N 1
ATOM 4560 C CA . GLY D 1 88 ? 54.322 40.216 42.803 1.00 14.39 88 GLY D CA 1
ATOM 4561 C C . GLY D 1 88 ? 55.439 40.690 41.861 1.00 15.26 88 GLY D C 1
ATOM 4562 O O . GLY D 1 88 ? 56.377 39.941 41.607 1.00 15.11 88 GLY D O 1
ATOM 4563 N N . VAL D 1 89 ? 55.270 41.897 41.357 1.00 15.55 89 VAL D N 1
ATOM 4564 C CA . VAL D 1 89 ? 56.328 42.478 40.515 1.00 16.31 89 VAL D CA 1
ATOM 4565 C C . VAL D 1 89 ? 56.719 43.827 41.079 1.00 16.14 89 VAL D C 1
ATOM 4566 O O . VAL D 1 89 ? 55.912 44.762 41.093 1.00 17.75 89 VAL D O 1
ATOM 4570 N N . LEU D 1 90 ? 57.949 43.967 41.531 1.00 17.08 90 LEU D N 1
ATOM 4571 C CA . LEU D 1 90 ? 58.501 45.185 42.073 1.00 17.65 90 LEU D CA 1
ATOM 4572 C C . LEU D 1 90 ? 59.536 45.741 41.089 1.00 18.78 90 LEU D C 1
ATOM 4573 O O . LEU D 1 90 ? 60.443 45.010 40.654 1.00 18.63 90 LEU D O 1
ATOM 4578 N N . ILE D 1 91 ? 59.361 47.013 40.761 1.00 18.94 91 ILE D N 1
ATOM 4579 C CA . ILE D 1 91 ? 60.307 47.656 39.823 1.00 20.27 91 ILE D CA 1
ATOM 4580 C C . ILE D 1 91 ? 60.892 48.874 40.497 1.00 20.47 91 ILE D C 1
ATOM 4581 O O . ILE D 1 91 ? 60.157 49.666 41.098 1.00 21.29 91 ILE D O 1
ATOM 4586 N N . LYS D 1 92 ? 62.196 49.002 40.528 1.00 21.05 92 LYS D N 1
ATOM 4587 C CA . LYS D 1 92 ? 62.889 50.125 41.132 1.00 22.62 92 LYS D CA 1
ATOM 4588 C C . LYS D 1 92 ? 62.396 51.475 40.609 1.00 23.98 92 LYS D C 1
ATOM 4589 O O . LYS D 1 92 ? 62.255 51.689 39.414 1.00 23.50 92 LYS D O 1
ATOM 4595 N N . GLY D 1 93 ? 62.189 52.391 41.555 1.00 24.03 93 GLY D N 1
ATOM 4596 C CA . GLY D 1 93 ? 61.722 53.752 41.208 1.00 25.00 93 GLY D CA 1
ATOM 4597 C C . GLY D 1 93 ? 62.781 54.701 41.744 1.00 25.51 93 GLY D C 1
ATOM 4598 O O . GLY D 1 93 ? 63.901 54.244 42.033 1.00 25.72 93 GLY D O 1
ATOM 4599 N N . SER D 1 94 ? 62.537 55.961 42.058 1.00 24.34 94 SER D N 1
ATOM 4600 C CA . SER D 1 94 ? 63.509 56.899 42.555 1.00 24.62 94 SER D CA 1
ATOM 4601 C C . SER D 1 94 ? 63.782 56.885 44.054 1.00 25.08 94 SER D C 1
ATOM 4602 O O . SER D 1 94 ? 64.822 57.378 44.521 1.00 24.53 94 SER D O 1
ATOM 4605 N N . THR D 1 95 ? 62.789 56.395 44.807 1.00 23.11 95 THR D N 1
ATOM 4606 C CA . THR D 1 95 ? 62.996 56.399 46.258 1.00 23.63 95 THR D CA 1
ATOM 4607 C C . THR D 1 95 ? 63.596 55.054 46.661 1.00 23.69 95 THR D C 1
ATOM 4608 O O . THR D 1 95 ? 63.920 54.230 45.815 1.00 24.05 95 THR D O 1
ATOM 4612 N N . MET D 1 96 ? 63.667 54.835 47.973 1.00 24.22 96 MET D N 1
ATOM 4613 C CA . MET D 1 96 ? 64.140 53.542 48.463 1.00 24.10 96 MET D CA 1
ATOM 4614 C C . MET D 1 96 ? 62.950 52.619 48.727 1.00 22.79 96 MET D C 1
ATOM 4615 O O . MET D 1 96 ? 63.156 51.539 49.280 1.00 20.89 96 MET D O 1
ATOM 4620 N N . HIS D 1 97 ? 61.769 52.979 48.287 1.00 23.17 97 HIS D N 1
ATOM 4621 C CA . HIS D 1 97 ? 60.621 52.111 48.469 1.00 24.22 97 HIS D CA 1
ATOM 4622 C C . HIS D 1 97 ? 60.822 50.700 47.938 1.00 23.10 97 HIS D C 1
ATOM 4623 O O . HIS D 1 97 ? 60.516 49.670 48.567 1.00 20.61 97 HIS D O 1
ATOM 4630 N N . PHE D 1 98 ? 61.338 50.625 46.705 1.00 20.15 98 PHE D N 1
ATOM 4631 C CA . PHE D 1 98 ? 61.580 49.316 46.099 1.00 20.51 98 PHE D CA 1
ATOM 4632 C C . PHE D 1 98 ? 62.409 48.450 47.040 1.00 19.79 98 PHE D C 1
ATOM 4633 O O . PHE D 1 98 ? 62.060 47.306 47.239 1.00 20.22 98 PHE D O 1
ATOM 4641 N N . GLU D 1 99 ? 63.513 49.008 47.547 1.00 18.94 99 GLU D N 1
ATOM 4642 C CA . GLU D 1 99 ? 64.396 48.222 48.395 1.00 20.18 99 GLU D CA 1
ATOM 4643 C C . GLU D 1 99 ? 63.731 47.784 49.707 1.00 19.60 99 GLU D C 1
ATOM 4644 O O . GLU D 1 99 ? 63.862 46.602 50.068 1.00 17.43 99 GLU D O 1
ATOM 4650 N N . TYR D 1 100 ? 63.085 48.723 50.405 1.00 18.67 100 TYR D N 1
ATOM 4651 C CA . TYR D 1 100 ? 62.460 48.362 51.689 1.00 18.54 100 TYR D CA 1
ATOM 4652 C C . TYR D 1 100 ? 61.299 47.406 51.488 1.00 18.07 100 TYR D C 1
ATOM 4653 O O . TYR D 1 100 ? 61.186 46.457 52.277 1.00 17.57 100 TYR D O 1
ATOM 4662 N N . ILE D 1 101 ? 60.463 47.579 50.468 1.00 17.10 101 ILE D N 1
ATOM 4663 C CA . ILE D 1 101 ? 59.379 46.612 50.270 1.00 17.10 101 ILE D CA 1
ATOM 4664 C C . ILE D 1 101 ? 59.952 45.267 49.870 1.00 17.07 101 ILE D C 1
ATOM 4665 O O . ILE D 1 101 ? 59.532 44.224 50.372 1.00 16.35 101 ILE D O 1
ATOM 4670 N N . SER D 1 102 ? 60.885 45.234 48.905 1.00 16.05 102 SER D N 1
ATOM 4671 C CA . SER D 1 102 ? 61.441 43.960 48.463 1.00 16.76 102 SER D CA 1
ATOM 4672 C C . SER D 1 102 ? 62.084 43.203 49.622 1.00 16.68 102 SER D C 1
ATOM 4673 O O . SER D 1 102 ? 61.905 41.991 49.750 1.00 15.96 102 SER D O 1
ATOM 4676 N N . ASP D 1 103 ? 62.870 43.904 50.420 1.00 16.29 103 ASP D N 1
ATOM 4677 C CA . ASP D 1 103 ? 63.583 43.245 51.521 1.00 18.25 103 ASP D CA 1
ATOM 4678 C C . ASP D 1 103 ? 62.617 42.694 52.558 1.00 16.97 103 ASP D C 1
ATOM 4679 O O . ASP D 1 103 ? 62.709 41.517 52.903 1.00 16.19 103 ASP D O 1
ATOM 4684 N N . SER D 1 104 ? 61.708 43.549 53.057 1.00 15.99 104 SER D N 1
ATOM 4685 C CA . SER D 1 104 ? 60.771 43.046 54.084 1.00 16.27 104 SER D CA 1
ATOM 4686 C C . SER D 1 104 ? 59.839 41.983 53.544 1.00 16.10 104 SER D C 1
ATOM 4687 O O . SER D 1 104 ? 59.514 41.039 54.275 1.00 15.17 104 SER D O 1
ATOM 4690 N N . THR D 1 105 ? 59.383 42.101 52.290 1.00 14.02 105 THR D N 1
ATOM 4691 C CA . THR D 1 105 ? 58.474 41.107 51.733 1.00 13.97 105 THR D CA 1
ATOM 4692 C C . THR D 1 105 ? 59.199 39.781 51.543 1.00 13.81 105 THR D C 1
ATOM 4693 O O . THR D 1 105 ? 58.624 38.743 51.869 1.00 12.97 105 THR D O 1
ATOM 4697 N N . THR D 1 106 ? 60.429 39.816 51.035 1.00 13.39 106 THR D N 1
ATOM 4698 C CA . THR D 1 106 ? 61.146 38.555 50.811 1.00 14.39 106 THR D CA 1
ATOM 4699 C C . THR D 1 106 ? 61.385 37.811 52.126 1.00 14.63 106 THR D C 1
ATOM 4700 O O . THR D 1 106 ? 61.102 36.628 52.230 1.00 13.82 106 THR D O 1
ATOM 4704 N N . HIS D 1 107 ? 61.896 38.508 53.135 1.00 13.77 107 HIS D N 1
ATOM 4705 C CA . HIS D 1 107 ? 62.085 37.843 54.437 1.00 14.68 107 HIS D CA 1
ATOM 4706 C C . HIS D 1 107 ? 60.768 37.335 55.023 1.00 13.81 107 HIS D C 1
ATOM 4707 O O . HIS D 1 107 ? 60.726 36.223 55.602 1.00 12.84 107 HIS D O 1
ATOM 4714 N N . ALA D 1 108 ? 59.701 38.135 54.930 1.00 13.22 108 ALA D N 1
ATOM 4715 C CA . ALA D 1 108 ? 58.414 37.740 55.474 1.00 13.75 108 ALA D CA 1
ATOM 4716 C C . ALA D 1 108 ? 57.868 36.486 54.796 1.00 13.83 108 ALA D C 1
ATOM 4717 O O . ALA D 1 108 ? 57.348 35.591 55.463 1.00 13.39 108 ALA D O 1
ATOM 4719 N N . LEU D 1 109 ? 57.968 36.401 53.442 1.00 12.71 109 LEU D N 1
ATOM 4720 C CA . LEU D 1 109 ? 57.493 35.187 52.791 1.00 12.42 109 LEU D CA 1
ATOM 4721 C C . LEU D 1 109 ? 58.320 33.977 53.188 1.00 12.30 109 LEU D C 1
ATOM 4722 O O . LEU D 1 109 ? 57.762 32.875 53.371 1.00 12.98 109 LEU D O 1
ATOM 4727 N N . MET D 1 110 ? 59.634 34.131 53.270 1.00 12.72 110 MET D N 1
ATOM 4728 C CA . MET D 1 110 ? 60.508 33.033 53.671 1.00 13.68 110 MET D CA 1
ATOM 4729 C C . MET D 1 110 ? 60.115 32.538 55.067 1.00 14.45 110 MET D C 1
ATOM 4730 O O . MET D 1 110 ? 59.957 31.327 55.324 1.00 14.39 110 MET D O 1
ATOM 4735 N N . ASN D 1 111 ? 59.988 33.484 55.989 1.00 14.62 111 ASN D N 1
ATOM 4736 C CA . ASN D 1 111 ? 59.669 33.154 57.387 1.00 16.43 111 ASN D CA 1
ATOM 4737 C C . ASN D 1 111 ? 58.229 32.735 57.592 1.00 15.70 111 ASN D C 1
ATOM 4738 O O . ASN D 1 111 ? 57.906 32.132 58.620 1.00 15.72 111 ASN D O 1
ATOM 4743 N N . LEU D 1 112 ? 57.339 32.998 56.636 1.00 13.73 112 LEU D N 1
ATOM 4744 C CA . LEU D 1 112 ? 55.945 32.606 56.741 1.00 14.10 112 LEU D CA 1
ATOM 4745 C C . LEU D 1 112 ? 55.724 31.115 56.647 1.00 13.64 112 LEU D C 1
ATOM 4746 O O . LEU D 1 112 ? 54.734 30.601 57.193 1.00 12.98 112 LEU D O 1
ATOM 4751 N N . GLN D 1 113 ? 56.626 30.378 55.981 1.00 12.89 113 GLN D N 1
ATOM 4752 C CA . GLN D 1 113 ? 56.452 28.946 55.787 1.00 13.72 113 GLN D CA 1
ATOM 4753 C C . GLN D 1 113 ? 56.241 28.167 57.083 1.00 14.17 113 GLN D C 1
ATOM 4754 O O . GLN D 1 113 ? 55.382 27.295 57.172 1.00 13.29 113 GLN D O 1
ATOM 4760 N N . GLU D 1 114 ? 57.002 28.558 58.114 1.00 13.74 114 GLU D N 1
ATOM 4761 C CA . GLU D 1 114 ? 56.832 27.896 59.414 1.00 15.99 114 GLU D CA 1
ATOM 4762 C C . GLU D 1 114 ? 55.441 28.156 59.971 1.00 14.89 114 GLU D C 1
ATOM 4763 O O . GLU D 1 114 ? 54.869 27.240 60.616 1.00 17.53 114 GLU D O 1
ATOM 4769 N N . LYS D 1 115 ? 54.879 29.325 59.743 1.00 15.53 115 LYS D N 1
ATOM 4770 C CA . LYS D 1 115 ? 53.577 29.702 60.283 1.00 15.73 115 LYS D CA 1
ATOM 4771 C C . LYS D 1 115 ? 52.416 29.109 59.496 1.00 17.34 115 LYS D C 1
ATOM 4772 O O . LYS D 1 115 ? 51.459 28.609 60.086 1.00 16.37 115 LYS D O 1
ATOM 4778 N N . VAL D 1 116 ? 52.523 29.063 58.160 1.00 14.63 116 VAL D N 1
ATOM 4779 C CA . VAL D 1 116 ? 51.429 28.428 57.394 1.00 14.63 116 VAL D CA 1
ATOM 4780 C C . VAL D 1 116 ? 51.685 26.934 57.259 1.00 14.74 116 VAL D C 1
ATOM 4781 O O . VAL D 1 116 ? 50.795 26.186 56.805 1.00 13.97 116 VAL D O 1
ATOM 4785 N N . ASP D 1 117 ? 52.841 26.474 57.706 1.00 13.94 117 ASP D N 1
ATOM 4786 C CA . ASP D 1 117 ? 53.211 25.074 57.699 1.00 15.88 117 ASP D CA 1
ATOM 4787 C C . ASP D 1 117 ? 53.104 24.419 56.337 1.00 14.45 117 ASP D C 1
ATOM 4788 O O . ASP D 1 117 ? 52.605 23.295 56.171 1.00 15.27 117 ASP D O 1
ATOM 4793 N N . MET D 1 118 ? 53.631 25.092 55.318 1.00 13.78 118 MET D N 1
ATOM 4794 C CA . MET D 1 118 ? 53.659 24.576 53.941 1.00 13.87 118 MET D CA 1
ATOM 4795 C C . MET D 1 118 ? 54.697 25.393 53.185 1.00 12.84 118 MET D C 1
ATOM 4796 O O . MET D 1 118 ? 55.112 26.474 53.612 1.00 11.87 118 MET D O 1
ATOM 4801 N N . PRO D 1 119 ? 55.172 24.880 52.037 1.00 12.49 119 PRO D N 1
ATOM 4802 C CA . PRO D 1 119 ? 56.112 25.628 51.246 1.00 12.67 119 PRO D CA 1
ATOM 4803 C C . PRO D 1 119 ? 55.435 26.849 50.645 1.00 13.01 119 PRO D C 1
ATOM 4804 O O . PRO D 1 119 ? 54.267 26.853 50.237 1.00 13.46 119 PRO D O 1
ATOM 4808 N N . VAL D 1 120 ? 56.183 27.939 50.562 1.00 12.43 120 VAL D N 1
ATOM 4809 C CA . VAL D 1 120 ? 55.766 29.203 49.961 1.00 13.05 120 VAL D CA 1
ATOM 4810 C C . VAL D 1 120 ? 56.805 29.516 48.879 1.00 13.68 120 VAL D C 1
ATOM 4811 O O . VAL D 1 120 ? 57.991 29.747 49.144 1.00 13.34 120 VAL D O 1
ATOM 4815 N N . ILE D 1 121 ? 56.375 29.399 47.613 1.00 13.07 121 ILE D N 1
ATOM 4816 C CA . ILE D 1 121 ? 57.312 29.586 46.491 1.00 13.47 121 ILE D CA 1
ATOM 4817 C C . ILE D 1 121 ? 57.601 31.048 46.289 1.00 14.78 121 ILE D C 1
ATOM 4818 O O . ILE D 1 121 ? 56.714 31.904 46.444 1.00 15.59 121 ILE D O 1
ATOM 4823 N N . PHE D 1 122 ? 58.827 31.424 45.954 1.00 14.10 122 PHE D N 1
ATOM 4824 C CA . PHE D 1 122 ? 59.174 32.831 45.814 1.00 15.29 122 PHE D CA 1
ATOM 4825 C C . PHE D 1 122 ? 58.892 33.342 44.398 1.00 16.07 122 PHE D C 1
ATOM 4826 O O . PHE D 1 122 ? 59.733 33.159 43.518 1.00 16.64 122 PHE D O 1
ATOM 4834 N N . GLY D 1 123 ? 57.711 33.890 44.230 1.00 15.98 123 GLY D N 1
ATOM 4835 C CA . GLY D 1 123 ? 57.273 34.434 42.952 1.00 15.48 123 GLY D CA 1
ATOM 4836 C C . GLY D 1 123 ? 57.280 35.948 42.890 1.00 15.72 123 GLY D C 1
ATOM 4837 O O . GLY D 1 123 ? 56.446 36.505 42.181 1.00 15.49 123 GLY D O 1
ATOM 4838 N N . LEU D 1 124 ? 58.218 36.617 43.531 1.00 15.92 124 LEU D N 1
ATOM 4839 C CA . LEU D 1 124 ? 58.326 38.060 43.469 1.00 18.70 124 LEU D CA 1
ATOM 4840 C C . LEU D 1 124 ? 59.444 38.449 42.508 1.00 19.64 124 LEU D C 1
ATOM 4841 O O . LEU D 1 124 ? 60.578 38.000 42.733 1.00 21.61 124 LEU D O 1
ATOM 4846 N N . LEU D 1 125 ? 59.137 39.234 41.480 1.00 18.76 125 LEU D N 1
ATOM 4847 C CA . LEU D 1 125 ? 60.198 39.778 40.648 1.00 18.58 125 LEU D CA 1
ATOM 4848 C C . LEU D 1 125 ? 60.680 41.059 41.318 1.00 18.82 125 LEU D C 1
ATOM 4849 O O . LEU D 1 125 ? 59.867 41.876 41.807 1.00 19.03 125 LEU D O 1
ATOM 4854 N N . THR D 1 126 ? 61.977 41.302 41.363 1.00 18.76 126 THR D N 1
ATOM 4855 C CA . THR D 1 126 ? 62.554 42.498 41.959 1.00 17.93 126 THR D CA 1
ATOM 4856 C C . THR D 1 126 ? 63.522 43.057 40.912 1.00 18.58 126 THR D C 1
ATOM 4857 O O . THR D 1 126 ? 64.708 42.806 40.960 1.00 18.17 126 THR D O 1
ATOM 4861 N N . CYS D 1 127 ? 62.959 43.808 39.979 1.00 19.92 127 CYS D N 1
ATOM 4862 C CA . CYS D 1 127 ? 63.694 44.268 38.812 1.00 20.55 127 CYS D CA 1
ATOM 4863 C C . CYS D 1 127 ? 64.082 45.733 38.861 1.00 21.83 127 CYS D C 1
ATOM 4864 O O . CYS D 1 127 ? 63.422 46.570 39.475 1.00 20.61 127 CYS D O 1
ATOM 4867 N N . MET D 1 128 ? 65.121 46.058 38.093 1.00 23.64 128 MET D N 1
ATOM 4868 C CA . MET D 1 128 ? 65.580 47.440 37.984 1.00 26.41 128 MET D CA 1
ATOM 4869 C C . MET D 1 128 ? 64.769 48.135 36.913 1.00 25.93 128 MET D C 1
ATOM 4870 O O . MET D 1 128 ? 64.618 49.361 36.939 1.00 27.69 128 MET D O 1
ATOM 4875 N N . THR D 1 129 ? 64.270 47.411 35.914 1.00 23.73 129 THR D N 1
ATOM 4876 C CA . THR D 1 129 ? 63.456 47.973 34.857 1.00 24.11 129 THR D CA 1
ATOM 4877 C C . THR D 1 129 ? 62.212 47.150 34.558 1.00 22.89 129 THR D C 1
ATOM 4878 O O . THR D 1 129 ? 62.187 45.968 34.855 1.00 23.20 129 THR D O 1
ATOM 4882 N N . GLU D 1 130 ? 61.233 47.752 33.888 1.00 23.65 130 GLU D N 1
ATOM 4883 C CA . GLU D 1 130 ? 60.051 47.026 33.473 1.00 23.12 130 GLU D CA 1
ATOM 4884 C C . GLU D 1 130 ? 60.427 46.007 32.380 1.00 23.42 130 GLU D C 1
ATOM 4885 O O . GLU D 1 130 ? 59.883 44.908 32.281 1.00 21.40 130 GLU D O 1
ATOM 4891 N N . GLU D 1 131 ? 61.382 46.412 31.530 1.00 23.17 131 GLU D N 1
ATOM 4892 C CA . GLU D 1 131 ? 61.839 45.513 30.456 1.00 24.51 131 GLU D CA 1
ATOM 4893 C C . GLU D 1 131 ? 62.378 44.217 31.043 1.00 22.33 131 GLU D C 1
ATOM 4894 O O . GLU D 1 131 ? 62.143 43.114 30.534 1.00 22.01 131 GLU D O 1
ATOM 4900 N N . GLN D 1 132 ? 63.121 44.297 32.143 1.00 21.44 132 GLN D N 1
ATOM 4901 C CA . GLN D 1 132 ? 63.632 43.089 32.804 1.00 19.99 132 GLN D CA 1
ATOM 4902 C C . GLN D 1 132 ? 62.489 42.199 33.251 1.00 19.20 132 GLN D C 1
ATOM 4903 O O . GLN D 1 132 ? 62.542 40.976 33.195 1.00 18.67 132 GLN D O 1
ATOM 4909 N N . ALA D 1 133 ? 61.416 42.789 33.783 1.00 20.74 133 ALA D N 1
ATOM 4910 C CA . ALA D 1 133 ? 60.275 42.027 34.290 1.00 20.71 133 ALA D CA 1
ATOM 4911 C C . ALA D 1 133 ? 59.495 41.423 33.132 1.00 21.00 133 ALA D C 1
ATOM 4912 O O . ALA D 1 133 ? 59.037 40.279 33.197 1.00 18.73 133 ALA D O 1
ATOM 4914 N N . LEU D 1 134 ? 59.364 42.182 32.043 1.00 18.60 134 LEU D N 1
ATOM 4915 C CA . LEU D 1 134 ? 58.691 41.605 30.855 1.00 18.78 134 LEU D CA 1
ATOM 4916 C C . LEU D 1 134 ? 59.446 40.368 30.397 1.00 17.93 134 LEU D C 1
ATOM 4917 O O . LEU D 1 134 ? 58.846 39.312 30.142 1.00 19.02 134 LEU D O 1
ATOM 4922 N N . ALA D 1 135 ? 60.775 4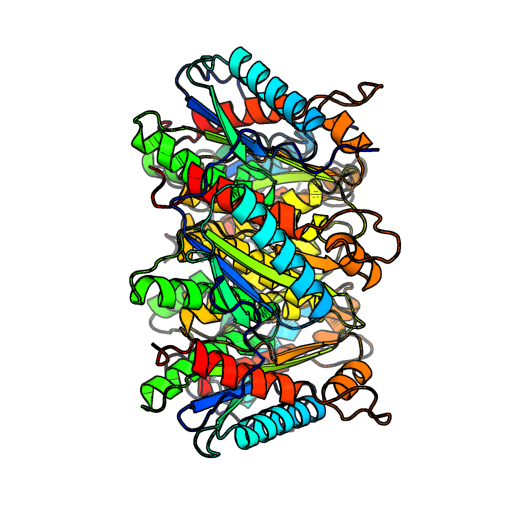0.485 30.334 1.00 20.37 135 ALA D N 1
ATOM 4923 C CA . ALA D 1 135 ? 61.587 39.360 29.873 1.00 20.95 135 ALA D CA 1
ATOM 4924 C C . ALA D 1 135 ? 61.452 38.148 30.785 1.00 21.31 135 ALA D C 1
ATOM 4925 O O . ALA D 1 135 ? 61.348 37.010 30.321 1.00 20.34 135 ALA D O 1
ATOM 4927 N N . ARG D 1 136 ? 61.394 38.407 32.106 1.00 21.15 136 ARG D N 1
ATOM 4928 C CA . ARG D 1 136 ? 61.234 37.296 33.057 1.00 21.15 136 ARG D CA 1
ATOM 4929 C C . ARG D 1 136 ? 59.843 36.719 33.133 1.00 21.29 136 ARG D C 1
ATOM 4930 O O . ARG D 1 136 ? 59.634 35.650 33.736 1.00 21.67 136 ARG D O 1
ATOM 4938 N N . ALA D 1 137 ? 58.858 37.289 32.467 1.00 20.42 137 ALA D N 1
ATOM 4939 C CA . ALA D 1 137 ? 57.517 36.765 32.343 1.00 20.75 137 ALA D CA 1
ATOM 4940 C C . ALA D 1 137 ? 57.315 36.255 30.900 1.00 21.46 137 ALA D C 1
ATOM 4941 O O . ALA D 1 137 ? 56.220 35.888 30.507 1.00 20.96 137 ALA D O 1
ATOM 4943 N N . GLY D 1 138 ? 58.385 36.233 30.112 1.00 22.59 138 GLY D N 1
ATOM 4944 C CA . GLY D 1 138 ? 58.347 35.740 28.738 1.00 23.61 138 GLY D CA 1
ATOM 4945 C C . GLY D 1 138 ? 57.566 36.625 27.779 1.00 25.33 138 GLY D C 1
ATOM 4946 O O . GLY D 1 138 ? 57.064 36.116 26.752 1.00 25.94 138 GLY D O 1
ATOM 4947 N N . ILE D 1 139 ? 57.383 37.906 28.052 1.00 25.26 139 ILE D N 1
ATOM 4948 C CA . ILE D 1 139 ? 56.593 38.787 27.210 1.00 26.65 139 ILE D CA 1
ATOM 4949 C C . ILE D 1 139 ? 57.353 40.005 26.713 1.00 27.37 139 ILE D C 1
ATOM 4950 O O . ILE D 1 139 ? 56.741 41.022 26.325 1.00 29.55 139 ILE D O 1
ATOM 4955 N N . ASP D 1 140 ? 58.670 39.919 26.672 1.00 26.47 140 ASP D N 1
ATOM 4956 C CA . ASP D 1 140 ? 59.435 41.037 26.104 1.00 27.24 140 ASP D CA 1
ATOM 4957 C C . ASP D 1 140 ? 59.319 40.853 24.585 1.00 28.40 140 ASP D C 1
ATOM 4958 O O . ASP D 1 140 ? 59.088 39.752 24.081 1.00 27.09 140 ASP D O 1
ATOM 4963 N N . GLU D 1 141 ? 59.491 41.954 23.860 1.00 30.72 141 GLU D N 1
ATOM 4964 C CA . GLU D 1 141 ? 59.418 41.869 22.393 1.00 32.91 141 GLU D CA 1
ATOM 4965 C C . GLU D 1 141 ? 60.424 40.856 21.860 1.00 33.81 141 GLU D C 1
ATOM 4966 O O . GLU D 1 141 ? 60.088 39.998 21.039 1.00 33.23 141 GLU D O 1
ATOM 4972 N N . ALA D 1 142 ? 61.654 40.876 22.380 1.00 34.85 142 ALA D N 1
ATOM 4973 C CA . ALA D 1 142 ? 62.686 39.956 21.938 1.00 34.52 142 ALA D CA 1
ATOM 4974 C C . ALA D 1 142 ? 62.560 38.529 22.439 1.00 34.88 142 ALA D C 1
ATOM 4975 O O . ALA D 1 142 ? 63.347 37.695 21.962 1.00 33.80 142 ALA D O 1
ATOM 4977 N N . HIS D 1 143 ? 61.696 38.206 23.399 1.00 33.65 143 HIS D N 1
ATOM 4978 C CA . HIS D 1 143 ? 61.577 36.871 23.959 1.00 34.20 143 HIS D CA 1
ATOM 4979 C C . HIS D 1 143 ? 62.960 36.320 24.292 1.00 31.98 143 HIS D C 1
ATOM 4980 O O . HIS D 1 143 ? 63.307 35.180 24.007 1.00 31.35 143 HIS D O 1
ATOM 4987 N N . SER D 1 144 ? 63.740 37.139 24.969 1.00 30.81 144 SER D N 1
ATOM 4988 C CA . SER D 1 144 ? 65.115 36.908 25.334 1.00 30.21 144 SER D CA 1
ATOM 4989 C C . SER D 1 144 ? 65.336 35.832 26.378 1.00 28.95 144 SER D C 1
ATOM 4990 O O . SER D 1 144 ? 66.428 35.276 26.502 1.00 29.10 144 SER D O 1
ATOM 4993 N N . MET D 1 145 ? 64.351 35.582 27.234 1.00 27.51 145 MET D N 1
ATOM 4994 C CA . MET D 1 145 ? 64.479 34.584 28.297 1.00 26.38 145 MET D CA 1
ATOM 4995 C C . MET D 1 145 ? 63.322 33.613 28.227 1.00 27.06 145 MET D C 1
ATOM 4996 O O . MET D 1 145 ? 63.185 32.924 27.209 1.00 25.14 145 MET D O 1
ATOM 5001 N N . HIS D 1 146 ? 62.508 33.479 29.272 1.00 23.72 146 HIS D N 1
ATOM 5002 C CA . HIS D 1 146 ? 61.352 32.614 29.288 1.00 22.06 146 HIS D CA 1
ATOM 5003 C C . HIS D 1 146 ? 60.474 33.029 30.489 1.00 22.11 146 HIS D C 1
ATOM 5004 O O . HIS D 1 146 ? 60.899 33.854 31.300 1.00 22.75 146 HIS D O 1
ATOM 5011 N N . ASN D 1 147 ? 59.292 32.486 30.564 1.00 22.79 147 ASN D N 1
ATOM 5012 C CA . ASN D 1 147 ? 58.371 32.864 31.655 1.00 22.04 147 ASN D CA 1
ATOM 5013 C C . ASN D 1 147 ? 58.764 32.137 32.942 1.00 21.66 147 ASN D C 1
ATOM 5014 O O . ASN D 1 147 ? 58.529 30.933 33.047 1.00 20.46 147 ASN D O 1
ATOM 5019 N N . HIS D 1 148 ? 59.271 32.861 33.923 1.00 21.71 148 HIS D N 1
ATOM 5020 C CA . HIS D 1 148 ? 59.651 32.252 35.208 1.00 22.41 148 HIS D CA 1
ATOM 5021 C C . HIS D 1 148 ? 58.469 31.711 35.993 1.00 20.32 148 HIS D C 1
ATOM 5022 O O . HIS D 1 148 ? 58.649 30.897 36.888 1.00 20.37 148 HIS D O 1
ATOM 5029 N N . GLY D 1 149 ? 57.259 32.202 35.698 1.00 19.06 149 GLY D N 1
ATOM 5030 C CA . GLY D 1 149 ? 56.053 31.653 36.321 1.00 18.66 149 GLY D CA 1
ATOM 5031 C C . GLY D 1 149 ? 56.010 30.167 36.090 1.00 18.97 149 GLY D C 1
ATOM 5032 O O . GLY D 1 149 ? 55.576 29.391 36.965 1.00 18.44 149 GLY D O 1
ATOM 5033 N N . GLU D 1 150 ? 56.414 29.633 34.912 1.00 17.96 150 GLU D N 1
ATOM 5034 C CA . GLU D 1 150 ? 56.453 28.200 34.749 1.00 18.81 150 GLU D CA 1
ATOM 5035 C C . GLU D 1 150 ? 57.357 27.530 35.773 1.00 17.98 150 GLU D C 1
ATOM 5036 O O . GLU D 1 150 ? 56.999 26.460 36.298 1.00 18.26 150 GLU D O 1
ATOM 5042 N N . ASP D 1 151 ? 58.540 28.081 36.046 1.00 18.23 151 ASP D N 1
ATOM 5043 C CA . ASP D 1 151 ? 59.439 27.476 37.020 1.00 19.61 151 ASP D CA 1
ATOM 5044 C C . ASP D 1 151 ? 58.785 27.487 38.407 1.00 17.00 151 ASP D C 1
ATOM 5045 O O . ASP D 1 151 ? 58.980 26.537 39.155 1.00 16.98 151 ASP D O 1
ATOM 5050 N N . TRP D 1 152 ? 58.070 28.572 38.693 1.00 16.66 152 TRP D N 1
ATOM 5051 C CA . TRP D 1 152 ? 57.428 28.596 40.055 1.00 15.99 152 TRP D CA 1
ATOM 5052 C C . TRP D 1 152 ? 56.357 27.542 40.167 1.00 16.50 152 TRP D C 1
ATOM 5053 O O . TRP D 1 152 ? 56.221 26.888 41.208 1.00 15.24 152 TRP D O 1
ATOM 5064 N N . GLY D 1 153 ? 55.568 27.328 39.103 1.00 14.99 153 GLY D N 1
ATOM 5065 C CA . GLY D 1 153 ? 54.576 26.261 39.117 1.00 15.38 153 GLY D CA 1
ATOM 5066 C C . GLY D 1 153 ? 55.248 24.904 39.338 1.00 15.37 153 GLY D C 1
ATOM 5067 O O . GLY D 1 153 ? 54.709 24.066 40.088 1.00 15.24 153 GLY D O 1
ATOM 5068 N N . ALA D 1 154 ? 56.338 24.617 38.631 1.00 15.73 154 ALA D N 1
ATOM 5069 C CA . ALA D 1 154 ? 57.046 23.364 38.791 1.00 15.83 154 ALA D CA 1
ATOM 5070 C C . ALA D 1 154 ? 57.570 23.217 40.228 1.00 15.04 154 ALA D C 1
ATOM 5071 O O . ALA D 1 154 ? 57.493 22.132 40.808 1.00 15.85 154 ALA D O 1
ATOM 5073 N N . ALA D 1 155 ? 58.130 24.294 40.776 1.00 15.16 155 ALA D N 1
ATOM 5074 C CA . ALA D 1 155 ? 58.666 24.222 42.140 1.00 14.93 155 ALA D CA 1
ATOM 5075 C C . ALA D 1 155 ? 57.521 23.983 43.128 1.00 14.22 155 ALA D C 1
ATOM 5076 O O . ALA D 1 155 ? 57.738 23.213 44.052 1.00 15.50 155 ALA D O 1
ATOM 5078 N N . ALA D 1 156 ? 56.354 24.574 42.936 1.00 13.87 156 ALA D N 1
ATOM 5079 C CA . ALA D 1 156 ? 55.222 24.368 43.843 1.00 14.39 156 ALA D CA 1
ATOM 5080 C C . ALA D 1 156 ? 54.854 22.900 43.912 1.00 15.78 156 ALA D C 1
ATOM 5081 O O . ALA D 1 156 ? 54.631 22.275 44.971 1.00 15.10 156 ALA D O 1
ATOM 5083 N N . VAL D 1 157 ? 54.781 22.266 42.733 1.00 15.08 157 VAL D N 1
ATOM 5084 C CA . VAL D 1 157 ? 54.436 20.854 42.680 1.00 15.42 157 VAL D CA 1
ATOM 5085 C C . VAL D 1 157 ? 55.505 20.010 43.365 1.00 14.94 157 VAL D C 1
ATOM 5086 O O . VAL D 1 157 ? 55.151 19.137 44.158 1.00 14.76 157 VAL D O 1
ATOM 5090 N N . GLU D 1 158 ? 56.780 20.216 43.059 1.00 14.28 158 GLU D N 1
ATOM 5091 C CA . GLU D 1 158 ? 57.827 19.417 43.686 1.00 15.66 158 GLU D CA 1
ATOM 5092 C C . GLU D 1 158 ? 57.843 19.596 45.210 1.00 14.71 158 GLU D C 1
ATOM 5093 O O . GLU D 1 158 ? 57.920 18.619 45.952 1.00 15.04 158 GLU D O 1
ATOM 5099 N N . MET D 1 159 ? 57.749 20.870 45.627 1.00 14.14 159 MET D N 1
ATOM 5100 C CA . MET D 1 159 ? 57.797 21.119 47.086 1.00 13.66 159 MET D CA 1
ATOM 5101 C C . MET D 1 159 ? 56.599 20.507 47.790 1.00 14.15 159 MET D C 1
ATOM 5102 O O . MET D 1 159 ? 56.796 19.906 48.867 1.00 14.33 159 MET D O 1
ATOM 5107 N N . ALA D 1 160 ? 55.408 20.610 47.214 1.00 14.01 160 ALA D N 1
ATOM 5108 C CA . ALA D 1 160 ? 54.250 19.945 47.829 1.00 14.47 160 ALA D CA 1
ATOM 5109 C C . ALA D 1 160 ? 54.349 18.431 47.852 1.00 15.31 160 ALA D C 1
ATOM 5110 O O . ALA D 1 160 ? 54.086 17.785 48.881 1.00 14.92 160 ALA D O 1
ATOM 5112 N N . VAL D 1 161 ? 54.747 17.806 46.735 1.00 15.25 161 VAL D N 1
ATOM 5113 C CA . VAL D 1 161 ? 54.805 16.357 46.657 1.00 16.61 161 VAL D CA 1
ATOM 5114 C C . VAL D 1 161 ? 55.897 15.768 47.527 1.00 17.31 161 VAL D C 1
ATOM 5115 O O . VAL D 1 161 ? 55.676 14.774 48.220 1.00 16.14 161 VAL D O 1
ATOM 5119 N N . LYS D 1 162 ? 57.076 16.374 47.569 1.00 16.33 162 LYS D N 1
ATOM 5120 C CA . LYS D 1 162 ? 58.183 15.847 48.360 1.00 17.82 162 LYS D CA 1
ATOM 5121 C C . LYS D 1 162 ? 58.170 16.271 49.821 1.00 18.39 162 LYS D C 1
ATOM 5122 O O . LYS D 1 162 ? 58.603 15.528 50.709 1.00 18.21 162 LYS D O 1
ATOM 5128 N N . PHE D 1 163 ? 57.720 17.507 50.102 1.00 16.62 163 PHE D N 1
ATOM 5129 C CA . PHE D 1 163 ? 57.836 18.055 51.444 1.00 16.33 163 PHE D CA 1
ATOM 5130 C C . PHE D 1 163 ? 56.537 18.608 52.034 1.00 16.19 163 PHE D C 1
ATOM 5131 O O . PHE D 1 163 ? 56.605 19.205 53.117 1.00 16.22 163 PHE D O 1
ATOM 5139 N N . GLY D 1 164 ? 55.423 18.463 51.323 1.00 15.82 164 GLY D N 1
ATOM 5140 C CA . GLY D 1 164 ? 54.178 19.054 51.848 1.00 15.50 164 GLY D CA 1
ATOM 5141 C C . GLY D 1 164 ? 53.830 18.436 53.199 1.00 15.99 164 GLY D C 1
ATOM 5142 O O . GLY D 1 164 ? 54.288 17.339 53.540 1.00 16.71 164 GLY D O 1
ATOM 5143 N N . LYS D 1 165 ? 52.887 19.064 53.870 1.00 14.82 165 LYS D N 1
ATOM 5144 C CA . LYS D 1 165 ? 52.380 18.549 55.151 1.00 17.92 165 LYS D CA 1
ATOM 5145 C C . LYS D 1 165 ? 51.898 17.122 55.006 1.00 19.83 165 LYS D C 1
ATOM 5146 O O . LYS D 1 165 ? 52.108 16.291 55.910 1.00 18.02 165 LYS D O 1
ATOM 5152 N N . ASN D 1 166 ? 51.239 16.782 53.896 1.00 18.80 166 ASN D N 1
ATOM 5153 C CA . ASN D 1 166 ? 50.705 15.435 53.688 1.00 21.45 166 ASN D CA 1
ATOM 5154 C C . ASN D 1 166 ? 51.630 14.458 53.003 1.00 22.22 166 ASN D C 1
ATOM 5155 O O . ASN D 1 166 ? 51.230 13.305 52.727 1.00 22.56 166 ASN D O 1
ATOM 5160 N N . ALA D 1 167 ? 52.864 14.814 52.732 1.00 20.69 167 ALA D N 1
ATOM 5161 C CA . ALA D 1 167 ? 53.789 13.961 51.995 1.00 22.25 167 ALA D CA 1
ATOM 5162 C C . ALA D 1 167 ? 54.292 12.774 52.785 1.00 24.52 167 ALA D C 1
ATOM 5163 O O . ALA D 1 167 ? 54.699 11.757 52.205 1.00 25.61 167 ALA D O 1
ATOM 5165 N N . PHE D 1 168 ? 54.390 12.922 54.102 1.00 24.25 168 PHE D N 1
ATOM 5166 C CA . PHE D 1 168 ? 54.874 11.816 54.930 1.00 26.74 168 PHE D CA 1
ATOM 5167 C C . PHE D 1 168 ? 54.429 12.055 56.355 1.00 28.52 168 PHE D C 1
ATOM 5168 O O . PHE D 1 168 ? 54.613 11.131 57.182 1.00 31.16 168 PHE D O 1
ATOM 5177 N N . ALA E 1 1 ? 32.652 61.724 44.599 0.00 43.29 1 ALA E N 1
ATOM 5178 C CA . ALA E 1 1 ? 31.719 61.629 43.488 0.00 43.62 1 ALA E CA 1
ATOM 5179 C C . ALA E 1 1 ? 31.919 60.323 42.718 0.00 44.05 1 ALA E C 1
ATOM 5180 O O . ALA E 1 1 ? 31.324 60.112 41.651 0.00 45.36 1 ALA E O 1
ATOM 5182 N N . VAL E 1 2 ? 32.758 59.471 43.275 0.00 44.05 2 VAL E N 1
ATOM 5183 C CA . VAL E 1 2 ? 33.109 58.195 42.637 0.00 43.09 2 VAL E CA 1
ATOM 5184 C C . VAL E 1 2 ? 33.427 58.460 41.166 0.00 44.37 2 VAL E C 1
ATOM 5185 O O . VAL E 1 2 ? 32.597 58.209 40.278 0.00 46.33 2 VAL E O 1
ATOM 5189 N N . LYS E 1 3 ? 34.628 58.974 40.967 0.00 45.09 3 LYS E N 1
ATOM 5190 C CA . LYS E 1 3 ? 35.141 59.322 39.636 0.00 45.03 3 LYS E CA 1
ATOM 5191 C C . LYS E 1 3 ? 35.988 58.131 39.086 0.00 44.87 3 LYS E C 1
ATOM 5192 O O . LYS E 1 3 ? 36.056 57.915 37.865 0.00 45.53 3 LYS E O 1
ATOM 5198 N N . GLY E 1 4 ? 36.614 57.389 40.027 0.00 45.97 4 GLY E N 1
ATOM 5199 C CA . GLY E 1 4 ? 37.394 56.115 39.765 0.00 45.78 4 GLY E CA 1
ATOM 5200 C C . GLY E 1 4 ? 38.830 56.341 39.211 0.00 45.73 4 GLY E C 1
ATOM 5201 O O . GLY E 1 4 ? 39.479 57.354 39.520 0.00 47.18 4 GLY E O 1
ATOM 5202 N N . LEU E 1 5 ? 39.284 55.321 38.435 0.00 44.62 5 LEU E N 1
ATOM 5203 C CA . LEU E 1 5 ? 40.573 55.349 37.670 0.00 43.60 5 LEU E CA 1
ATOM 5204 C C . LEU E 1 5 ? 41.608 54.211 38.002 0.00 43.52 5 LEU E C 1
ATOM 5205 O O . LEU E 1 5 ? 42.152 53.555 37.100 0.00 44.15 5 LEU E O 1
ATOM 5210 N N . GLY E 1 6 ? 41.896 53.966 39.281 0.00 43.63 6 GLY E N 1
ATOM 5211 C CA . GLY E 1 6 ? 42.978 53.004 39.700 0.00 42.99 6 GLY E CA 1
ATOM 5212 C C . GLY E 1 6 ? 42.561 51.505 39.728 0.00 43.56 6 GLY E C 1
ATOM 5213 O O . GLY E 1 6 ? 41.515 51.144 40.283 0.00 45.37 6 GLY E O 1
ATOM 5214 N N . LYS E 1 7 ? 43.454 50.701 39.132 0.00 43.01 7 LYS E N 1
ATOM 5215 C CA . LYS E 1 7 ? 43.373 49.210 39.032 0.00 42.14 7 LYS E CA 1
ATOM 5216 C C . LYS E 1 7 ? 41.965 48.671 39.311 0.00 41.36 7 LYS E C 1
ATOM 5217 O O . LYS E 1 7 ? 41.254 49.166 40.197 0.00 41.38 7 LYS E O 1
ATOM 5223 N N . PRO E 1 8 ? 41.495 47.635 38.577 0.00 40.60 8 PRO E N 1
ATOM 5224 C CA . PRO E 1 8 ? 40.178 47.072 38.815 0.00 39.49 8 PRO E CA 1
ATOM 5225 C C . PRO E 1 8 ? 40.090 46.511 40.209 0.00 40.64 8 PRO E C 1
ATOM 5226 O O . PRO E 1 8 ? 40.050 47.313 41.195 0.00 43.19 8 PRO E O 1
ATOM 5230 N N . ASP E 1 9 ? 40.069 45.194 40.235 0.00 39.93 9 ASP E N 1
ATOM 5231 C CA . ASP E 1 9 ? 39.965 44.389 41.462 0.00 39.37 9 ASP E CA 1
ATOM 5232 C C . ASP E 1 9 ? 38.808 44.852 42.327 0.00 39.16 9 ASP E C 1
ATOM 5233 O O . ASP E 1 9 ? 38.995 45.605 43.295 0.00 41.11 9 ASP E O 1
ATOM 5238 N N . GLN E 1 10 ? 37.671 44.368 41.927 0.00 37.41 10 GLN E N 1
ATOM 5239 C CA . GLN E 1 10 ? 36.542 44.602 42.652 1.00 39.19 10 GLN E CA 1
ATOM 5240 C C . GLN E 1 10 ? 36.418 45.937 43.374 1.00 38.49 10 GLN E C 1
ATOM 5241 O O . GLN E 1 10 ? 37.372 46.683 43.590 1.00 39.95 10 GLN E O 1
ATOM 5247 N N . VAL E 1 11 ? 35.176 46.252 43.725 1.00 37.38 11 VAL E N 1
ATOM 5248 C CA . VAL E 1 11 ? 34.867 47.464 44.484 1.00 35.86 11 VAL E CA 1
ATOM 5249 C C . VAL E 1 11 ? 34.621 46.976 45.912 1.00 34.06 11 VAL E C 1
ATOM 5250 O O . VAL E 1 11 ? 33.746 46.099 46.045 1.00 34.77 11 VAL E O 1
ATOM 5254 N N . TYR E 1 12 ? 35.393 47.404 46.906 1.00 29.62 12 TYR E N 1
ATOM 5255 C CA . TYR E 1 12 ? 35.168 46.911 48.257 1.00 28.85 12 TYR E CA 1
ATOM 5256 C C . TYR E 1 12 ? 34.274 47.827 49.067 1.00 27.90 12 TYR E C 1
ATOM 5257 O O . TYR E 1 12 ? 34.455 49.049 48.992 1.00 28.43 12 TYR E O 1
ATOM 5266 N N . ASP E 1 13 ? 33.363 47.230 49.811 1.00 25.91 13 ASP E N 1
ATOM 5267 C CA . ASP E 1 13 ? 32.458 48.024 50.656 1.00 25.72 13 ASP E CA 1
ATOM 5268 C C . ASP E 1 13 ? 33.062 48.030 52.076 1.00 23.67 13 ASP E C 1
ATOM 5269 O O . ASP E 1 13 ? 33.066 46.972 52.695 1.00 23.46 13 ASP E O 1
ATOM 5274 N N . GLY E 1 14 ? 33.519 49.186 52.528 1.00 22.27 14 GLY E N 1
ATOM 5275 C CA . GLY E 1 14 ? 34.105 49.292 53.862 1.00 21.54 14 GLY E CA 1
ATOM 5276 C C . GLY E 1 14 ? 33.101 49.777 54.901 1.00 21.87 14 GLY E C 1
ATOM 5277 O O . GLY E 1 14 ? 33.511 50.192 55.989 1.00 20.38 14 GLY E O 1
ATOM 5278 N N . SER E 1 15 ? 31.784 49.702 54.630 1.00 21.23 15 SER E N 1
ATOM 5279 C CA . SER E 1 15 ? 30.819 50.253 55.576 1.00 23.17 15 SER E CA 1
ATOM 5280 C C . SER E 1 15 ? 30.873 49.635 56.962 1.00 22.76 15 SER E C 1
ATOM 5281 O O . SER E 1 15 ? 30.572 50.358 57.934 1.00 23.80 15 SER E O 1
ATOM 5284 N N . LYS E 1 16 ? 31.232 48.379 57.069 1.00 21.07 16 LYS E N 1
ATOM 5285 C CA . LYS E 1 16 ? 31.265 47.730 58.375 1.00 23.50 16 LYS E CA 1
ATOM 5286 C C . LYS E 1 16 ? 32.629 47.735 59.033 1.00 22.71 16 LYS E C 1
ATOM 5287 O O . LYS E 1 16 ? 32.764 47.092 60.093 1.00 23.32 16 LYS E O 1
ATOM 5293 N N . ILE E 1 17 ? 33.655 48.376 58.460 1.00 20.31 17 ILE E N 1
ATOM 5294 C CA . ILE E 1 17 ? 34.955 48.255 59.124 1.00 20.37 17 ILE E CA 1
ATOM 5295 C C . ILE E 1 17 ? 35.367 49.493 59.901 1.00 19.16 17 ILE E C 1
ATOM 5296 O O . ILE E 1 17 ? 34.826 50.570 59.729 1.00 19.38 17 ILE E O 1
ATOM 5301 N N . ARG E 1 18 ? 36.290 49.305 60.831 1.00 16.90 18 ARG E N 1
ATOM 5302 C CA . ARG E 1 18 ? 36.868 50.379 61.618 1.00 16.09 18 ARG E CA 1
ATOM 5303 C C . ARG E 1 18 ? 38.358 50.413 61.284 1.00 15.86 18 ARG E C 1
ATOM 5304 O O . ARG E 1 18 ? 39.033 49.377 61.357 1.00 16.06 18 ARG E O 1
ATOM 5312 N N . VAL E 1 19 ? 38.848 51.567 60.872 1.00 15.38 19 VAL E N 1
ATOM 5313 C CA . VAL E 1 19 ? 40.251 51.663 60.463 1.00 15.26 19 VAL E CA 1
ATOM 5314 C C . VAL E 1 19 ? 40.996 52.650 61.341 1.00 14.70 19 VAL E C 1
ATOM 5315 O O . VAL E 1 19 ? 40.449 53.715 61.634 1.00 16.00 19 VAL E O 1
ATOM 5319 N N . GLY E 1 20 ? 42.194 52.283 61.756 1.00 12.92 20 GLY E N 1
ATOM 5320 C CA . GLY E 1 20 ? 43.001 53.242 62.504 1.00 13.27 20 GLY E CA 1
ATOM 5321 C C . GLY E 1 20 ? 44.085 53.803 61.561 1.00 14.19 20 GLY E C 1
ATOM 5322 O O . GLY E 1 20 ? 44.593 53.113 60.693 1.00 15.22 20 GLY E O 1
ATOM 5323 N N . ILE E 1 21 ? 44.379 55.078 61.742 1.00 13.91 21 ILE E N 1
ATOM 5324 C CA . ILE E 1 21 ? 45.472 55.726 61.057 1.00 14.48 21 ILE E CA 1
ATOM 5325 C C . ILE E 1 21 ? 46.368 56.256 62.186 1.00 14.30 21 ILE E C 1
ATOM 5326 O O . ILE E 1 21 ? 45.876 57.054 62.983 1.00 15.86 21 ILE E O 1
ATOM 5331 N N . ILE E 1 22 ? 47.611 55.820 62.202 1.00 13.83 22 ILE E N 1
ATOM 5332 C CA . ILE E 1 22 ? 48.501 56.332 63.248 1.00 13.54 22 ILE E CA 1
ATOM 5333 C C . ILE E 1 22 ? 49.667 56.964 62.496 1.00 14.59 22 ILE E C 1
ATOM 5334 O O . ILE E 1 22 ? 50.310 56.260 61.722 1.00 14.59 22 ILE E O 1
ATOM 5339 N N . HIS E 1 23 ? 49.912 58.246 62.762 1.00 14.49 23 HIS E N 1
ATOM 5340 C CA . HIS E 1 23 ? 50.974 58.892 61.983 1.00 15.06 23 HIS E CA 1
ATOM 5341 C C . HIS E 1 23 ? 52.023 59.564 62.822 1.00 14.78 23 HIS E C 1
ATOM 5342 O O . HIS E 1 23 ? 51.726 60.119 63.892 1.00 15.63 23 HIS E O 1
ATOM 5349 N N . ALA E 1 24 ? 53.234 59.605 62.281 1.00 14.31 24 ALA E N 1
ATOM 5350 C CA . ALA E 1 24 ? 54.362 60.306 62.849 1.00 15.16 24 ALA E CA 1
ATOM 5351 C C . ALA E 1 24 ? 54.156 61.790 62.562 1.00 17.26 24 ALA E C 1
ATOM 5352 O O . ALA E 1 24 ? 53.195 62.126 61.835 1.00 17.45 24 ALA E O 1
ATOM 5354 N N . ARG E 1 25 ? 54.966 62.632 63.170 1.00 18.14 25 ARG E N 1
ATOM 5355 C CA . ARG E 1 25 ? 54.761 64.072 63.034 1.00 20.49 25 ARG E CA 1
ATOM 5356 C C . ARG E 1 25 ? 55.945 64.787 62.403 1.00 22.36 25 ARG E C 1
ATOM 5357 O O . ARG E 1 25 ? 55.823 66.002 62.246 1.00 24.84 25 ARG E O 1
ATOM 5365 N N . TRP E 1 26 ? 57.011 64.102 62.032 1.00 22.96 26 TRP E N 1
ATOM 5366 C CA . TRP E 1 26 ? 58.130 64.765 61.337 1.00 25.91 26 TRP E CA 1
ATOM 5367 C C . TRP E 1 26 ? 57.669 64.980 59.893 1.00 24.70 26 TRP E C 1
ATOM 5368 O O . TRP E 1 26 ? 57.012 64.090 59.339 1.00 23.97 26 TRP E O 1
ATOM 5379 N N . ASN E 1 27 ? 58.015 66.071 59.223 1.00 23.89 27 ASN E N 1
ATOM 5380 C CA . ASN E 1 27 ? 57.551 66.323 57.855 1.00 23.85 27 ASN E CA 1
ATOM 5381 C C . ASN E 1 27 ? 56.036 66.394 57.822 1.00 23.69 27 ASN E C 1
ATOM 5382 O O . ASN E 1 27 ? 55.333 65.805 57.000 1.00 23.14 27 ASN E O 1
ATOM 5387 N N . ARG E 1 28 ? 55.474 67.173 58.751 1.00 23.16 28 ARG E N 1
ATOM 5388 C CA . ARG E 1 28 ? 54.051 67.266 58.995 1.00 23.69 28 ARG E CA 1
ATOM 5389 C C . ARG E 1 28 ? 53.208 67.711 57.825 1.00 23.29 28 ARG E C 1
ATOM 5390 O O . ARG E 1 28 ? 52.113 67.195 57.621 1.00 21.94 28 ARG E O 1
ATOM 5398 N N . VAL E 1 29 ? 53.671 68.645 56.977 1.00 22.59 29 VAL E N 1
ATOM 5399 C CA . VAL E 1 29 ? 52.802 69.013 55.842 1.00 22.60 29 VAL E CA 1
ATOM 5400 C C . VAL E 1 29 ? 52.580 67.814 54.914 1.00 20.26 29 VAL E C 1
ATOM 5401 O O . VAL E 1 29 ? 51.493 67.605 54.358 1.00 21.00 29 VAL E O 1
ATOM 5405 N N . ILE E 1 30 ? 53.606 67.011 54.713 1.00 18.96 30 ILE E N 1
ATOM 5406 C CA . ILE E 1 30 ? 53.477 65.824 53.842 1.00 18.51 30 ILE E CA 1
ATOM 5407 C C . ILE E 1 30 ? 52.575 64.795 54.512 1.00 18.60 30 ILE E C 1
ATOM 5408 O O . ILE E 1 30 ? 51.647 64.245 53.903 1.00 16.79 30 ILE E O 1
ATOM 5413 N N . ILE E 1 31 ? 52.870 64.540 55.796 1.00 17.76 31 ILE E N 1
ATOM 5414 C CA . ILE E 1 31 ? 52.025 63.612 56.568 1.00 17.78 31 ILE E CA 1
ATOM 5415 C C . ILE E 1 31 ? 50.558 63.983 56.444 1.00 17.97 31 ILE E C 1
ATOM 5416 O O . ILE E 1 31 ? 49.679 63.154 56.167 1.00 17.02 31 ILE E O 1
ATOM 5421 N N . ASP E 1 32 ? 50.200 65.254 56.726 1.00 18.48 32 ASP E N 1
ATOM 5422 C CA . ASP E 1 32 ? 48.806 65.647 56.708 1.00 2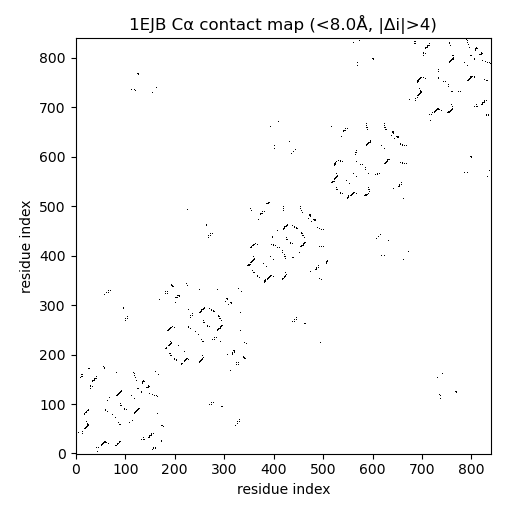0.31 32 ASP E CA 1
ATOM 5423 C C . ASP E 1 32 ? 48.118 65.397 55.374 1.00 19.72 32 ASP E C 1
ATOM 5424 O O . ASP E 1 32 ? 46.972 64.972 55.325 1.00 18.25 32 ASP E O 1
ATOM 5429 N N . ALA E 1 33 ? 48.831 65.604 54.266 1.00 19.97 33 ALA E N 1
ATOM 5430 C CA . ALA E 1 33 ? 48.248 65.357 52.939 1.00 19.10 33 ALA E CA 1
ATOM 5431 C C . ALA E 1 33 ? 48.027 63.860 52.732 1.00 18.62 33 ALA E C 1
ATOM 5432 O O . ALA E 1 33 ? 47.028 63.451 52.140 1.00 17.54 33 ALA E O 1
ATOM 5434 N N . LEU E 1 34 ? 48.999 63.055 53.185 1.00 17.49 34 LEU E N 1
ATOM 5435 C CA . LEU E 1 34 ? 48.848 61.601 53.052 1.00 16.98 34 LEU E CA 1
ATOM 5436 C C . LEU E 1 34 ? 47.627 61.124 53.826 1.00 16.29 34 LEU E C 1
ATOM 5437 O O . LEU E 1 34 ? 46.803 60.356 53.339 1.00 16.47 34 LEU E O 1
ATOM 5442 N N . VAL E 1 35 ? 47.535 61.562 55.097 1.00 16.48 35 VAL E N 1
ATOM 5443 C CA . VAL E 1 35 ? 46.403 61.172 55.938 1.00 16.69 35 VAL E CA 1
ATOM 5444 C C . VAL E 1 35 ? 45.073 61.586 55.326 1.00 17.71 35 VAL E C 1
ATOM 5445 O O . VAL E 1 35 ? 44.124 60.826 55.295 1.00 17.03 35 VAL E O 1
ATOM 5449 N N . LYS E 1 36 ? 45.004 62.843 54.851 1.00 16.71 36 LYS E N 1
ATOM 5450 C CA . LYS E 1 36 ? 43.750 63.332 54.266 1.00 17.58 36 LYS E CA 1
ATOM 5451 C C . LYS E 1 36 ? 43.346 62.502 53.043 1.00 17.54 36 LYS E C 1
ATOM 5452 O O . LYS E 1 36 ? 42.176 62.165 52.895 1.00 16.97 36 LYS E O 1
ATOM 5458 N N . GLY E 1 37 ? 44.293 62.102 52.202 1.00 17.71 37 GLY E N 1
ATOM 5459 C CA . GLY E 1 37 ? 44.008 61.263 51.041 1.00 18.51 37 GLY E CA 1
ATOM 5460 C C . GLY E 1 37 ? 43.501 59.888 51.452 1.00 17.99 37 GLY E C 1
ATOM 5461 O O . GLY E 1 37 ? 42.578 59.348 50.854 1.00 17.50 37 GLY E O 1
ATOM 5462 N N . ALA E 1 38 ? 44.128 59.310 52.492 1.00 18.08 38 ALA E N 1
ATOM 5463 C CA . ALA E 1 38 ? 43.670 58.002 52.968 1.00 17.74 38 ALA E CA 1
ATOM 5464 C C . ALA E 1 38 ? 42.248 58.123 53.478 1.00 17.39 38 ALA E C 1
ATOM 5465 O O . ALA E 1 38 ? 41.397 57.306 53.148 1.00 17.15 38 ALA E O 1
ATOM 5467 N N . ILE E 1 39 ? 41.953 59.174 54.251 1.00 17.62 39 ILE E N 1
ATOM 5468 C CA . ILE E 1 39 ? 40.590 59.325 54.784 1.00 19.46 39 ILE E CA 1
ATOM 5469 C C . ILE E 1 39 ? 39.578 59.490 53.661 1.00 19.64 39 ILE E C 1
ATOM 5470 O O . ILE E 1 39 ? 38.559 58.793 53.581 1.00 19.01 39 ILE E O 1
ATOM 5475 N N . GLU E 1 40 ? 39.887 60.413 52.747 1.00 20.12 40 GLU E N 1
ATOM 5476 C CA . GLU E 1 40 ? 38.968 60.643 51.615 1.00 20.97 40 GLU E CA 1
ATOM 5477 C C . GLU E 1 40 ? 38.676 59.381 50.840 1.00 18.98 40 GLU E C 1
ATOM 5478 O O . GLU E 1 40 ? 37.503 59.102 50.564 1.00 17.83 40 GLU E O 1
ATOM 5484 N N . ARG E 1 41 ? 39.700 58.578 50.506 1.00 18.49 41 ARG E N 1
ATOM 5485 C CA . ARG E 1 41 ? 39.468 57.363 49.746 1.00 18.24 41 ARG E CA 1
ATOM 5486 C C . ARG E 1 41 ? 38.634 56.365 50.541 1.00 17.19 41 ARG E C 1
ATOM 5487 O O . ARG E 1 41 ? 37.718 55.740 49.999 1.00 17.70 41 ARG E O 1
ATOM 5495 N N . MET E 1 42 ? 38.931 56.225 51.843 1.00 16.58 42 MET E N 1
ATOM 5496 C CA . MET E 1 42 ? 38.134 55.276 52.635 1.00 16.38 42 MET E CA 1
ATOM 5497 C C . MET E 1 42 ? 36.688 55.724 52.757 1.00 14.96 42 MET E C 1
ATOM 5498 O O . MET E 1 42 ? 35.785 54.876 52.705 1.00 16.42 42 MET E O 1
ATOM 5503 N N . ALA E 1 43 ? 36.466 57.016 52.912 1.00 17.74 43 ALA E N 1
ATOM 5504 C CA . ALA E 1 43 ? 35.099 57.551 52.980 1.00 20.04 43 ALA E CA 1
ATOM 5505 C C . ALA E 1 43 ? 34.371 57.262 51.671 1.00 21.42 43 ALA E C 1
ATOM 5506 O O . ALA E 1 43 ? 33.211 56.835 51.681 1.00 20.88 43 ALA E O 1
ATOM 5508 N N . SER E 1 44 ? 35.067 57.329 50.533 1.00 22.69 44 SER E N 1
ATOM 5509 C CA . SER E 1 44 ? 34.471 57.035 49.233 1.00 24.05 44 SER E CA 1
ATOM 5510 C C . SER E 1 44 ? 34.135 55.560 49.095 1.00 24.71 44 SER E C 1
ATOM 5511 O O . SER E 1 44 ? 33.208 55.199 48.353 1.00 23.38 44 SER E O 1
ATOM 5514 N N . LEU E 1 45 ? 34.814 54.696 49.867 1.00 21.87 45 LEU E N 1
ATOM 5515 C CA . LEU E 1 45 ? 34.524 53.274 49.861 1.00 21.88 45 LEU E CA 1
ATOM 5516 C C . LEU E 1 45 ? 33.546 52.881 50.959 1.00 21.35 45 LEU E C 1
ATOM 5517 O O . LEU E 1 45 ? 33.335 51.678 51.170 1.00 22.74 45 LEU E O 1
ATOM 5522 N N . GLY E 1 46 ? 32.912 53.846 51.607 1.00 21.27 46 GLY E N 1
ATOM 5523 C CA . GLY E 1 46 ? 31.895 53.530 52.601 1.00 21.42 46 GLY E CA 1
ATOM 5524 C C . GLY E 1 46 ? 32.298 53.489 54.062 1.00 20.83 46 GLY E C 1
ATOM 5525 O O . GLY E 1 46 ? 31.448 53.270 54.946 1.00 20.46 46 GLY E O 1
ATOM 5526 N N . VAL E 1 47 ? 33.573 53.656 54.378 1.00 20.71 47 VAL E N 1
ATOM 5527 C CA . VAL E 1 47 ? 33.970 53.657 55.795 1.00 19.85 47 VAL E CA 1
ATOM 5528 C C . VAL E 1 47 ? 33.359 54.894 56.441 1.00 21.13 47 VAL E C 1
ATOM 5529 O O . VAL E 1 47 ? 33.538 56.030 55.985 1.00 22.02 47 VAL E O 1
ATOM 5533 N N . GLU E 1 48 ? 32.651 54.657 57.545 1.00 22.42 48 GLU E N 1
ATOM 5534 C CA . GLU E 1 48 ? 32.016 55.754 58.272 1.00 23.00 48 GLU E CA 1
ATOM 5535 C C . GLU E 1 48 ? 33.050 56.631 58.954 1.00 22.50 48 GLU E C 1
ATOM 5536 O O . GLU E 1 48 ? 34.065 56.210 59.520 1.00 20.54 48 GLU E O 1
ATOM 5542 N N . GLU E 1 49 ? 32.741 57.929 58.992 1.00 21.51 49 GLU E N 1
ATOM 5543 C CA . GLU E 1 49 ? 33.622 58.923 59.586 1.00 22.40 49 GLU E CA 1
ATOM 5544 C C . GLU E 1 49 ? 33.924 58.607 61.045 1.00 20.55 49 GLU E C 1
ATOM 5545 O O . GLU E 1 49 ? 35.081 58.748 61.465 1.00 20.78 49 GLU E O 1
ATOM 5551 N N . ASN E 1 50 ? 32.951 58.098 61.809 1.00 21.12 50 ASN E N 1
ATOM 5552 C CA . ASN E 1 50 ? 33.263 57.762 63.209 1.00 23.53 50 ASN E CA 1
ATOM 5553 C C . ASN E 1 50 ? 34.034 56.462 63.360 1.00 22.44 50 ASN E C 1
ATOM 5554 O O . ASN E 1 50 ? 34.455 56.131 64.475 1.00 20.40 50 ASN E O 1
ATOM 5559 N N . ASN E 1 51 ? 34.242 55.723 62.273 1.00 19.96 51 ASN E N 1
ATOM 5560 C CA . ASN E 1 51 ? 35.002 54.487 62.306 1.00 19.84 51 ASN E CA 1
ATOM 5561 C C . ASN E 1 51 ? 36.410 54.680 61.733 1.00 19.45 51 ASN E C 1
ATOM 5562 O O . ASN E 1 51 ? 37.059 53.697 61.367 1.00 18.53 51 ASN E O 1
ATOM 5567 N N . ILE E 1 52 ? 36.845 55.921 61.617 1.00 17.70 52 ILE E N 1
ATOM 5568 C CA . ILE E 1 52 ? 38.200 56.237 61.194 1.00 18.08 52 ILE E CA 1
ATOM 5569 C C . ILE E 1 52 ? 38.845 56.888 62.428 1.00 18.91 52 ILE E C 1
ATOM 5570 O O . ILE E 1 52 ? 38.435 57.982 62.840 1.00 17.37 52 ILE E O 1
ATOM 5575 N N . ILE E 1 53 ? 39.736 56.143 63.059 1.00 16.63 53 ILE E N 1
ATOM 5576 C CA . ILE E 1 53 ? 40.344 56.607 64.312 1.00 18.07 53 ILE E CA 1
ATOM 5577 C C . ILE E 1 53 ? 41.764 57.096 64.094 1.00 17.55 53 ILE E C 1
ATOM 5578 O O . ILE E 1 53 ? 42.548 56.322 63.553 1.00 16.75 53 ILE E O 1
ATOM 5583 N N . ILE E 1 54 ? 42.091 58.300 64.539 1.00 17.00 54 ILE E N 1
ATOM 5584 C CA . ILE E 1 54 ? 43.429 58.833 64.318 1.00 18.35 54 ILE E CA 1
ATOM 5585 C C . ILE E 1 54 ? 44.281 58.864 65.587 1.00 18.40 54 ILE E C 1
ATOM 5586 O O . ILE E 1 54 ? 43.789 59.253 66.655 1.00 18.09 54 ILE E O 1
ATOM 5591 N N . GLU E 1 55 ? 45.531 58.474 65.484 1.00 15.83 55 GLU E N 1
ATOM 5592 C CA . GLU E 1 55 ? 46.483 58.548 66.593 1.00 16.06 55 GLU E CA 1
ATOM 5593 C C . GLU E 1 55 ? 47.817 59.042 66.062 1.00 16.17 55 GLU E C 1
ATOM 5594 O O . GLU E 1 55 ? 48.005 59.024 64.826 1.00 14.67 55 GLU E O 1
ATOM 5600 N N . THR E 1 56 ? 48.708 59.578 66.882 1.00 14.83 56 THR E N 1
ATOM 5601 C CA . THR E 1 56 ? 49.962 60.127 66.376 1.00 16.66 56 THR E CA 1
ATOM 5602 C C . THR E 1 56 ? 51.125 59.668 67.262 1.00 16.21 56 THR E C 1
ATOM 5603 O O . THR E 1 56 ? 50.887 59.291 68.419 1.00 15.56 56 THR E O 1
ATOM 5607 N N . VAL E 1 57 ? 52.326 59.687 66.702 1.00 13.84 57 VAL E N 1
ATOM 5608 C CA . VAL E 1 57 ? 53.557 59.383 67.414 1.00 14.84 57 VAL E CA 1
ATOM 5609 C C . VAL E 1 57 ? 54.585 60.431 66.970 1.00 15.42 57 VAL E C 1
ATOM 5610 O O . VAL E 1 57 ? 54.392 61.068 65.898 1.00 15.98 57 VAL E O 1
ATOM 5614 N N . PRO E 1 58 ? 55.690 60.585 67.669 1.00 15.81 58 PRO E N 1
ATOM 5615 C CA . PRO E 1 58 ? 56.645 61.616 67.326 1.00 16.98 58 PRO E CA 1
ATOM 5616 C C . PRO E 1 58 ? 57.323 61.327 65.991 1.00 16.82 58 PRO E C 1
ATOM 5617 O O . PRO E 1 58 ? 57.308 62.153 65.064 1.00 17.67 58 PRO E O 1
ATOM 5621 N N . GLY E 1 59 ? 57.942 60.161 65.892 1.00 15.39 59 GLY E N 1
ATOM 5622 C CA . GLY E 1 59 ? 58.699 59.857 64.663 1.00 14.86 59 GLY E CA 1
ATOM 5623 C C . GLY E 1 59 ? 58.359 58.490 64.110 1.00 14.62 59 GLY E C 1
ATOM 5624 O O . GLY E 1 59 ? 57.639 57.701 64.703 1.00 12.95 59 GLY E O 1
ATOM 5625 N N . SER E 1 60 ? 58.842 58.215 62.865 1.00 14.00 60 SER E N 1
ATOM 5626 C CA . SER E 1 60 ? 58.522 56.928 62.253 1.00 14.01 60 SER E CA 1
ATOM 5627 C C . SER E 1 60 ? 59.012 55.733 63.067 1.00 13.91 60 SER E C 1
ATOM 5628 O O . SER E 1 60 ? 58.334 54.710 63.055 1.00 13.12 60 SER E O 1
ATOM 5631 N N . TYR E 1 61 ? 60.124 55.853 63.791 1.00 13.00 61 TYR E N 1
ATOM 5632 C CA . TYR E 1 61 ? 60.588 54.730 64.616 1.00 14.30 61 TYR E CA 1
ATOM 5633 C C . TYR E 1 61 ? 59.566 54.332 65.669 1.00 13.58 61 TYR E C 1
ATOM 5634 O O . TYR E 1 61 ? 59.518 53.155 66.021 1.00 13.60 61 TYR E O 1
ATOM 5643 N N . GLU E 1 62 ? 58.743 55.274 66.137 1.00 13.48 62 GLU E N 1
ATOM 5644 C CA . GLU E 1 62 ? 57.698 54.953 67.108 1.00 13.21 62 GLU E CA 1
ATOM 5645 C C . GLU E 1 62 ? 56.461 54.324 66.491 1.00 13.11 62 GLU E C 1
ATOM 5646 O O . GLU E 1 62 ? 55.543 53.922 67.220 1.00 12.54 62 GLU E O 1
ATOM 5652 N N . LEU E 1 63 ? 56.398 54.160 65.150 1.00 12.32 63 LEU E N 1
ATOM 5653 C CA . LEU E 1 63 ? 55.195 53.579 64.581 1.00 12.68 63 LEU E CA 1
ATOM 5654 C C . LEU E 1 63 ? 54.910 52.156 64.998 1.00 12.61 63 LEU E C 1
ATOM 5655 O O . LEU E 1 63 ? 53.743 51.812 65.252 1.00 13.51 63 LEU E O 1
ATOM 5660 N N . PRO E 1 64 ? 55.859 51.238 65.004 1.00 13.03 64 PRO E N 1
ATOM 5661 C CA . PRO E 1 64 ? 55.568 49.856 65.334 1.00 11.82 64 PRO E CA 1
ATOM 5662 C C . PRO E 1 64 ? 54.977 49.705 66.746 1.00 12.90 64 PRO E C 1
ATOM 5663 O O . PRO E 1 64 ? 53.923 49.067 66.910 1.00 12.74 64 PRO E O 1
ATOM 5667 N N . TRP E 1 65 ? 55.673 50.211 67.760 1.00 12.51 65 TRP E N 1
ATOM 5668 C CA . TRP E 1 65 ? 55.141 50.016 69.143 1.00 12.91 65 TRP E CA 1
ATOM 5669 C C . TRP E 1 65 ? 53.920 50.892 69.356 1.00 12.62 65 TRP E C 1
ATOM 5670 O O . TRP E 1 65 ? 52.961 50.477 69.989 1.00 11.91 65 TRP E O 1
ATOM 5681 N N . GLY E 1 66 ? 53.887 52.073 68.732 1.00 12.69 66 GLY E N 1
ATOM 5682 C CA . GLY E 1 66 ? 52.710 52.931 68.802 1.00 12.86 66 GLY E CA 1
ATOM 5683 C C . GLY E 1 66 ? 51.498 52.179 68.243 1.00 13.85 66 GLY E C 1
ATOM 5684 O O . GLY E 1 66 ? 50.387 52.238 68.770 1.00 13.25 66 GLY E O 1
ATOM 5685 N N . THR E 1 67 ? 51.693 51.526 67.078 1.00 12.62 67 THR E N 1
ATOM 5686 C CA . THR E 1 67 ? 50.585 50.782 66.474 1.00 12.31 67 THR E CA 1
ATOM 5687 C C . THR E 1 67 ? 50.170 49.622 67.364 1.00 12.77 67 THR E C 1
ATOM 5688 O O . THR E 1 67 ? 48.974 49.387 67.568 1.00 12.66 67 THR E O 1
ATOM 5692 N N . LYS E 1 68 ? 51.139 48.881 67.904 1.00 12.52 68 LYS E N 1
ATOM 5693 C CA . LYS E 1 68 ? 50.802 47.754 68.814 1.00 13.06 68 LYS E CA 1
ATOM 5694 C C . LYS E 1 68 ? 49.912 48.248 69.952 1.00 12.21 68 LYS E C 1
ATOM 5695 O O . LYS E 1 68 ? 48.841 47.674 70.227 1.00 13.64 68 LYS E O 1
ATOM 5701 N N . ARG E 1 69 ? 50.326 49.338 70.604 1.00 11.76 69 ARG E N 1
ATOM 5702 C CA . ARG E 1 69 ? 49.553 49.842 71.752 1.00 12.91 69 ARG E CA 1
ATOM 5703 C C . ARG E 1 69 ? 48.282 50.564 71.380 1.00 12.98 69 ARG E C 1
ATOM 5704 O O . ARG E 1 69 ? 47.274 50.524 72.109 1.00 13.74 69 ARG E O 1
ATOM 5712 N N . PHE E 1 70 ? 48.201 51.128 70.169 1.00 12.46 70 PHE E N 1
ATOM 5713 C CA . PHE E 1 70 ? 46.974 51.762 69.676 1.00 12.82 70 PHE E CA 1
ATOM 5714 C C . PHE E 1 70 ? 45.946 50.664 69.462 1.00 13.17 70 PHE E C 1
ATOM 5715 O O . PHE E 1 70 ? 44.777 50.783 69.838 1.00 13.11 70 PHE E O 1
ATOM 5723 N N . VAL E 1 71 ? 46.384 49.541 68.897 1.00 13.07 71 VAL E N 1
ATOM 5724 C CA . VAL E 1 71 ? 45.495 48.390 68.681 1.00 13.00 71 VAL E CA 1
ATOM 5725 C C . VAL E 1 71 ? 44.998 47.900 70.045 1.00 13.48 71 VAL E C 1
ATOM 5726 O O . VAL E 1 71 ? 43.805 47.633 70.228 1.00 12.67 71 VAL E O 1
ATOM 5730 N N . ASP E 1 72 ? 45.949 47.821 70.990 1.00 13.38 72 ASP E N 1
ATOM 5731 C CA . ASP E 1 72 ? 45.524 47.362 72.336 1.00 14.36 72 ASP E CA 1
ATOM 5732 C C . ASP E 1 72 ? 44.470 48.291 72.942 1.00 14.81 72 ASP E C 1
ATOM 5733 O O . ASP E 1 72 ? 43.478 47.845 73.529 1.00 14.82 72 ASP E O 1
ATOM 5738 N N . ARG E 1 73 ? 44.757 49.586 72.872 1.00 13.49 73 ARG E N 1
ATOM 5739 C CA . ARG E 1 73 ? 43.840 50.569 73.455 1.00 15.46 73 ARG E CA 1
ATOM 5740 C C . ARG E 1 73 ? 42.456 50.486 72.847 1.00 14.69 73 ARG E C 1
ATOM 5741 O O . ARG E 1 73 ? 41.411 50.439 73.548 1.00 13.46 73 ARG E O 1
ATOM 5749 N N . GLN E 1 74 ? 42.379 50.419 71.503 1.00 12.12 74 GLN E N 1
ATOM 5750 C CA . GLN E 1 74 ? 41.105 50.326 70.835 1.00 12.18 74 GLN E CA 1
ATOM 5751 C C . GLN E 1 74 ? 40.354 49.058 71.200 1.00 12.70 74 GLN E C 1
ATOM 5752 O O . GLN E 1 74 ? 39.137 49.128 71.399 1.00 14.13 74 GLN E O 1
ATOM 5758 N N . ALA E 1 75 ? 41.019 47.924 71.323 1.00 13.62 75 ALA E N 1
ATOM 5759 C CA . ALA E 1 75 ? 40.332 46.707 71.741 1.00 15.56 75 ALA E CA 1
ATOM 5760 C C . ALA E 1 75 ? 39.836 46.816 73.203 1.00 16.31 75 ALA E C 1
ATOM 5761 O O . ALA E 1 75 ? 38.723 46.353 73.484 1.00 16.35 75 ALA E O 1
ATOM 5763 N N . LYS E 1 76 ? 40.617 47.417 74.073 1.00 16.81 76 LYS E N 1
ATOM 5764 C CA . LYS E 1 76 ? 40.236 47.518 75.483 1.00 18.56 76 LYS E CA 1
ATOM 5765 C C . LYS E 1 76 ? 39.056 48.438 75.656 1.00 19.12 76 LYS E C 1
ATOM 5766 O O . LYS E 1 76 ? 38.215 48.253 76.541 1.00 18.16 76 LYS E O 1
ATOM 5772 N N . LEU E 1 77 ? 38.878 49.420 74.773 1.00 16.52 77 LEU E N 1
ATOM 5773 C CA . LEU E 1 77 ? 37.776 50.347 74.756 1.00 18.01 77 LEU E CA 1
ATOM 5774 C C . LEU E 1 77 ? 36.500 49.763 74.172 1.00 16.91 77 LEU E C 1
ATOM 5775 O O . LEU E 1 77 ? 35.439 50.422 74.182 1.00 17.84 77 LEU E O 1
ATOM 5780 N N . GLY E 1 78 ? 36.570 48.606 73.563 1.00 14.69 78 GLY E N 1
ATOM 5781 C CA . GLY E 1 78 ? 35.449 47.981 72.900 1.00 15.57 78 GLY E CA 1
ATOM 5782 C C . GLY E 1 78 ? 35.200 48.533 71.501 1.00 16.87 78 GLY E C 1
ATOM 5783 O O . GLY E 1 78 ? 34.098 48.423 70.951 1.00 16.25 78 GLY E O 1
ATOM 5784 N N . LYS E 1 79 ? 36.228 49.103 70.879 1.00 14.94 79 LYS E N 1
ATOM 5785 C CA . LYS E 1 79 ? 36.104 49.602 69.490 1.00 15.43 79 LYS E CA 1
ATOM 5786 C C . LYS E 1 79 ? 37.334 49.121 68.689 1.00 13.69 79 LYS E C 1
ATOM 5787 O O . LYS E 1 79 ? 38.196 49.912 68.270 1.00 13.88 79 LYS E O 1
ATOM 5793 N N . PRO E 1 80 ? 37.537 47.825 68.582 1.00 14.32 80 PRO E N 1
ATOM 5794 C CA . PRO E 1 80 ? 38.716 47.258 67.974 1.00 15.11 80 PRO E CA 1
ATOM 5795 C C . PRO E 1 80 ? 38.840 47.646 66.495 1.00 15.25 80 PRO E C 1
ATOM 5796 O O . PRO E 1 80 ? 37.850 47.763 65.775 1.00 14.45 80 PRO E O 1
ATOM 5800 N N . LEU E 1 81 ? 40.092 47.800 66.094 1.00 14.11 81 LEU E N 1
ATOM 5801 C CA . LEU E 1 81 ? 40.373 48.114 64.684 1.00 14.29 81 LEU E CA 1
ATOM 5802 C C . LEU E 1 81 ? 40.350 46.833 63.854 1.00 14.55 81 LEU E C 1
ATOM 5803 O O . LEU E 1 81 ? 40.709 45.750 64.308 1.00 14.57 81 LEU E O 1
ATOM 5808 N N . ASP E 1 82 ? 39.875 46.959 62.606 1.00 13.88 82 ASP E N 1
ATOM 5809 C CA . ASP E 1 82 ? 39.920 45.845 61.661 1.00 13.60 82 ASP E CA 1
ATOM 5810 C C . ASP E 1 82 ? 41.190 45.938 60.819 1.00 13.16 82 ASP E C 1
ATOM 5811 O O . ASP E 1 82 ? 41.601 44.939 60.221 1.00 13.60 82 ASP E O 1
ATOM 5816 N N . VAL E 1 83 ? 41.809 47.102 60.765 1.00 12.96 83 VAL E N 1
ATOM 5817 C CA . VAL E 1 83 ? 43.014 47.285 59.928 1.00 13.08 83 VAL E CA 1
ATOM 5818 C C . VAL E 1 83 ? 43.640 48.592 60.358 1.00 13.04 83 VAL E C 1
ATOM 5819 O O . VAL E 1 83 ? 42.911 49.421 60.917 1.00 12.82 83 VAL E O 1
ATOM 5823 N N . VAL E 1 84 ? 44.956 48.754 60.194 1.00 12.54 84 VAL E N 1
ATOM 5824 C CA . VAL E 1 84 ? 45.585 50.001 60.627 1.00 12.97 84 VAL E CA 1
ATOM 5825 C C . VAL E 1 84 ? 46.586 50.457 59.571 1.00 12.93 84 VAL E C 1
ATOM 5826 O O . VAL E 1 84 ? 47.145 49.621 58.854 1.00 14.03 84 VAL E O 1
ATOM 5830 N N . ILE E 1 85 ? 46.691 51.768 59.460 1.00 12.35 85 ILE E N 1
ATOM 5831 C CA . ILE E 1 85 ? 47.597 52.397 58.520 1.00 13.55 85 ILE E CA 1
ATOM 5832 C C . ILE E 1 85 ? 48.610 53.280 59.238 1.00 13.29 85 ILE E C 1
ATOM 5833 O O . ILE E 1 85 ? 48.314 54.443 59.528 1.00 13.13 85 ILE E O 1
ATOM 5838 N N . PRO E 1 86 ? 49.786 52.774 59.562 1.00 13.51 86 PRO E N 1
ATOM 5839 C CA . PRO E 1 86 ? 50.854 53.572 60.113 1.00 13.48 86 PRO E CA 1
ATOM 5840 C C . PRO E 1 86 ? 51.411 54.426 58.949 1.00 14.95 86 PRO E C 1
ATOM 5841 O O . PRO E 1 86 ? 51.736 53.890 57.849 1.00 14.34 86 PRO E O 1
ATOM 5845 N N . ILE E 1 87 ? 51.552 55.707 59.221 1.00 13.62 87 ILE E N 1
ATOM 5846 C CA . ILE E 1 87 ? 52.039 56.633 58.190 1.00 14.29 87 ILE E CA 1
ATOM 5847 C C . ILE E 1 87 ? 53.198 57.450 58.720 1.00 14.20 87 ILE E C 1
ATOM 5848 O O . ILE E 1 87 ? 53.118 58.034 59.809 1.00 14.79 87 ILE E O 1
ATOM 5853 N N . GLY E 1 88 ? 54.297 57.463 57.964 1.00 14.24 88 GLY E N 1
ATOM 5854 C CA . GLY E 1 88 ? 55.450 58.250 58.412 1.00 14.15 88 GLY E CA 1
ATOM 5855 C C . GLY E 1 88 ? 56.236 58.677 57.153 1.00 14.80 88 GLY E C 1
ATOM 5856 O O . GLY E 1 88 ? 55.996 58.122 56.082 1.00 15.27 88 GLY E O 1
ATOM 5857 N N . VAL E 1 89 ? 57.022 59.707 57.308 1.00 15.29 89 VAL E N 1
ATOM 5858 C CA . VAL E 1 89 ? 57.793 60.239 56.167 1.00 15.94 89 VAL E CA 1
ATOM 5859 C C . VAL E 1 89 ? 59.244 60.329 56.590 1.00 16.19 89 VAL E C 1
ATOM 5860 O O . VAL E 1 89 ? 59.602 61.140 57.457 1.00 16.99 89 VAL E O 1
ATOM 5864 N N . LEU E 1 90 ? 60.072 59.538 55.944 1.00 16.57 90 LEU E N 1
ATOM 5865 C CA . LEU E 1 90 ? 61.503 59.533 56.203 1.00 17.81 90 LEU E CA 1
ATOM 5866 C C . LEU E 1 90 ? 62.204 60.113 54.977 1.00 18.45 90 LEU E C 1
ATOM 5867 O O . LEU E 1 90 ? 61.890 59.697 53.860 1.00 19.01 90 LEU E O 1
ATOM 5872 N N . ILE E 1 91 ? 63.066 61.086 55.217 1.00 19.30 91 ILE E N 1
ATOM 5873 C CA . ILE E 1 91 ? 63.802 61.716 54.111 1.00 20.19 91 ILE E CA 1
ATOM 5874 C C . ILE E 1 91 ? 65.295 61.640 54.414 1.00 20.86 91 ILE E C 1
ATOM 5875 O O . ILE E 1 91 ? 65.741 61.984 55.508 1.00 20.69 91 ILE E O 1
ATOM 5880 N N . LYS E 1 92 ? 66.061 61.117 53.463 1.00 20.94 92 LYS E N 1
ATOM 5881 C CA . LYS E 1 92 ? 67.493 60.934 53.658 1.00 22.81 92 LYS E CA 1
ATOM 5882 C C . LYS E 1 92 ? 68.151 62.252 54.043 1.00 24.11 92 LYS E C 1
ATOM 5883 O O . LYS E 1 92 ? 67.868 63.282 53.429 1.00 23.71 92 LYS E O 1
ATOM 5889 N N . GLY E 1 93 ? 69.033 62.191 55.029 1.00 23.77 93 GLY E N 1
ATOM 5890 C CA . GLY E 1 93 ? 69.795 63.378 55.427 1.00 25.00 93 GLY E CA 1
ATOM 5891 C C . GLY E 1 93 ? 71.277 63.123 55.127 1.00 25.38 93 GLY E C 1
ATOM 5892 O O . GLY E 1 93 ? 71.597 62.471 54.121 1.00 25.14 93 GLY E O 1
ATOM 5893 N N . SER E 1 94 ? 72.165 63.567 56.018 1.00 24.65 94 SER E N 1
ATOM 5894 C CA . SER E 1 94 ? 73.590 63.350 55.793 1.00 25.60 94 SER E CA 1
ATOM 5895 C C . SER E 1 94 ? 74.155 62.073 56.381 1.00 26.38 94 SER E C 1
ATOM 5896 O O . SER E 1 94 ? 75.227 61.658 55.945 1.00 25.96 94 SER E O 1
ATOM 5899 N N . THR E 1 95 ? 73.509 61.522 57.406 1.00 25.40 95 THR E N 1
ATOM 5900 C CA . THR E 1 95 ? 74.026 60.346 58.087 1.00 25.77 95 THR E CA 1
ATOM 5901 C C . THR E 1 95 ? 73.282 59.104 57.608 1.00 26.37 95 THR E C 1
ATOM 5902 O O . THR E 1 95 ? 72.498 59.136 56.659 1.00 27.64 95 THR E O 1
ATOM 5906 N N . MET E 1 96 ? 73.505 57.983 58.264 1.00 27.28 96 MET E N 1
ATOM 5907 C CA . MET E 1 96 ? 72.838 56.736 57.892 1.00 26.50 96 MET E CA 1
ATOM 5908 C C . MET E 1 96 ? 71.579 56.549 58.715 1.00 25.80 96 MET E C 1
ATOM 5909 O O . MET E 1 96 ? 70.928 55.497 58.635 1.00 24.88 96 MET E O 1
ATOM 5914 N N . HIS E 1 97 ? 71.189 57.547 59.500 1.00 23.72 97 HIS E N 1
ATOM 5915 C CA . HIS E 1 97 ? 69.980 57.426 60.299 1.00 24.26 97 HIS E CA 1
ATOM 5916 C C . HIS E 1 97 ? 68.769 57.036 59.462 1.00 22.86 97 HIS E C 1
ATOM 5917 O O . HIS E 1 97 ? 67.958 56.208 59.875 1.00 21.18 97 HIS E O 1
ATOM 5924 N N . PHE E 1 98 ? 68.658 57.675 58.283 1.00 20.31 98 PHE E N 1
ATOM 5925 C CA . PHE E 1 98 ? 67.512 57.360 57.422 1.00 20.70 98 PHE E CA 1
ATOM 5926 C C . PHE E 1 98 ? 67.441 55.876 57.160 1.00 19.99 98 PHE E C 1
ATOM 5927 O O . PHE E 1 98 ? 66.374 55.283 57.282 1.00 20.76 98 PHE E O 1
ATOM 5935 N N . GLU E 1 99 ? 68.538 55.264 56.714 1.00 19.43 99 GLU E N 1
ATOM 5936 C CA . GLU E 1 99 ? 68.555 53.849 56.385 1.00 20.33 99 GLU E CA 1
ATOM 5937 C C . GLU E 1 99 ? 68.247 52.958 57.599 1.00 19.39 99 GLU E C 1
ATOM 5938 O O . GLU E 1 99 ? 67.422 52.060 57.475 1.00 17.46 99 GLU E O 1
ATOM 5944 N N . TYR E 1 100 ? 68.898 53.240 58.731 1.00 18.81 100 TYR E N 1
ATOM 5945 C CA . TYR E 1 100 ? 68.640 52.382 59.914 1.00 18.53 100 TYR E CA 1
ATOM 5946 C C . TYR E 1 100 ? 67.221 52.498 60.411 1.00 17.85 100 TYR E C 1
ATOM 5947 O O . TYR E 1 100 ? 66.600 51.465 60.727 1.00 17.81 100 TYR E O 1
ATOM 5956 N N . ILE E 1 101 ? 66.652 53.708 60.446 1.00 16.99 101 ILE E N 1
ATOM 5957 C CA . ILE E 1 101 ? 65.256 53.818 60.860 1.00 17.25 101 ILE E CA 1
ATOM 5958 C C . ILE E 1 101 ? 64.344 53.179 59.826 1.00 17.28 101 ILE E C 1
ATOM 5959 O O . ILE E 1 101 ? 63.418 52.438 60.187 1.00 16.23 101 ILE E O 1
ATOM 5964 N N . SER E 1 102 ? 64.541 53.492 58.525 1.00 16.04 102 SER E N 1
ATOM 5965 C CA . SER E 1 102 ? 63.664 52.907 57.520 1.00 16.79 102 SER E CA 1
ATOM 5966 C C . SER E 1 102 ? 63.647 51.388 57.560 1.00 16.35 102 SER E C 1
ATOM 5967 O O . SER E 1 102 ? 62.596 50.762 57.473 1.00 15.52 102 SER E O 1
ATOM 5970 N N . ASP E 1 103 ? 64.835 50.798 57.611 1.00 16.48 103 ASP E N 1
ATOM 5971 C CA . ASP E 1 103 ? 64.951 49.333 57.576 1.00 18.72 103 ASP E CA 1
ATOM 5972 C C . ASP E 1 103 ? 64.285 48.677 58.781 1.00 16.83 103 ASP E C 1
ATOM 5973 O O . ASP E 1 103 ? 63.485 47.751 58.634 1.00 15.41 103 ASP E O 1
ATOM 5978 N N . SER E 1 104 ? 64.639 49.169 59.978 1.00 16.24 104 SER E N 1
ATOM 5979 C CA . SER E 1 104 ? 64.039 48.509 61.169 1.00 16.52 104 SER E CA 1
ATOM 5980 C C . SER E 1 104 ? 62.555 48.797 61.265 1.00 15.51 104 SER E C 1
ATOM 5981 O O . SER E 1 104 ? 61.806 47.896 61.677 1.00 15.30 104 SER E O 1
ATOM 5984 N N . THR E 1 105 ? 62.105 49.981 60.890 1.00 13.91 105 THR E N 1
ATOM 5985 C CA . THR E 1 105 ? 60.675 50.274 60.958 1.00 14.23 105 THR E CA 1
ATOM 5986 C C . THR E 1 105 ? 59.910 49.417 59.952 1.00 14.09 105 THR E C 1
ATOM 5987 O O . THR E 1 105 ? 58.853 48.884 60.271 1.00 13.13 105 THR E O 1
ATOM 5991 N N . THR E 1 106 ? 60.443 49.328 58.713 1.00 13.06 106 THR E N 1
ATOM 5992 C CA . THR E 1 106 ? 59.685 48.533 57.728 1.00 14.13 106 THR E CA 1
ATOM 5993 C C . THR E 1 106 ? 59.558 47.087 58.171 1.00 14.60 106 THR E C 1
ATOM 5994 O O . THR E 1 106 ? 58.454 46.525 58.156 1.00 14.14 106 THR E O 1
ATOM 5998 N N . HIS E 1 107 ? 60.660 46.458 58.565 1.00 13.53 107 HIS E N 1
ATOM 5999 C CA . HIS E 1 107 ? 60.561 45.069 59.016 1.00 14.49 107 HIS E CA 1
ATOM 6000 C C . HIS E 1 107 ? 59.639 44.934 60.229 1.00 13.71 107 HIS E C 1
ATOM 6001 O O . HIS E 1 107 ? 58.885 43.964 60.301 1.00 12.38 107 HIS E O 1
ATOM 6008 N N . ALA E 1 108 ? 59.732 45.888 61.171 1.00 13.54 108 ALA E N 1
ATOM 6009 C CA . ALA E 1 108 ? 58.868 45.773 62.358 1.00 14.11 108 ALA E CA 1
ATOM 6010 C C . ALA E 1 108 ? 57.399 45.865 61.981 1.00 13.93 108 ALA E C 1
ATOM 6011 O O . ALA E 1 108 ? 56.595 45.112 62.516 1.00 13.52 108 ALA E O 1
ATOM 6013 N N . LEU E 1 109 ? 57.014 46.797 61.085 1.00 12.40 109 LEU E N 1
ATOM 6014 C CA . LEU E 1 109 ? 55.609 46.902 60.708 1.00 12.52 109 LEU E CA 1
ATOM 6015 C C . LEU E 1 109 ? 55.145 45.640 60.009 1.00 12.43 109 LEU E C 1
ATOM 6016 O O . LEU E 1 109 ? 54.026 45.172 60.218 1.00 12.18 109 LEU E O 1
ATOM 6021 N N . MET E 1 110 ? 56.009 45.103 59.113 1.00 12.73 110 MET E N 1
ATOM 6022 C CA . MET E 1 110 ? 55.609 43.864 58.416 1.00 13.82 110 MET E CA 1
ATOM 6023 C C . MET E 1 110 ? 55.372 42.744 59.421 1.00 13.93 110 MET E C 1
ATOM 6024 O O . MET E 1 110 ? 54.370 42.041 59.345 1.00 13.95 110 MET E O 1
ATOM 6029 N N . ASN E 1 111 ? 56.305 42.554 60.354 1.00 14.59 111 ASN E N 1
ATOM 6030 C CA . ASN E 1 111 ? 56.237 41.489 61.342 1.00 16.20 111 ASN E CA 1
ATOM 6031 C C . ASN E 1 111 ? 55.218 41.756 62.458 1.00 15.41 111 ASN E C 1
ATOM 6032 O O . ASN E 1 111 ? 54.844 40.833 63.173 1.00 14.98 111 ASN E O 1
ATOM 6037 N N . LEU E 1 112 ? 54.715 42.974 62.551 1.00 13.91 112 LEU E N 1
ATOM 6038 C CA . LEU E 1 112 ? 53.719 43.299 63.566 1.00 13.96 112 LEU E CA 1
ATOM 6039 C C . LEU E 1 112 ? 52.361 42.683 63.289 1.00 13.81 112 LEU E C 1
ATOM 6040 O O . LEU E 1 112 ? 51.568 42.462 64.187 1.00 12.65 112 LEU E O 1
ATOM 6045 N N . GLN E 1 113 ? 52.064 42.391 61.993 1.00 13.19 113 GLN E N 1
ATOM 6046 C CA . GLN E 1 113 ? 50.742 41.925 61.614 1.00 13.52 113 GLN E CA 1
ATOM 6047 C C . GLN E 1 113 ? 50.316 40.669 62.367 1.00 13.67 113 GLN E C 1
ATOM 6048 O O . GLN E 1 113 ? 49.177 40.562 62.772 1.00 12.80 113 GLN E O 1
ATOM 6054 N N . GLU E 1 114 ? 51.251 39.739 62.549 1.00 14.64 114 GLU E N 1
ATOM 6055 C CA . GLU E 1 114 ? 50.942 38.516 63.291 1.00 16.87 114 GLU E CA 1
ATOM 6056 C C . GLU E 1 114 ? 50.628 38.849 64.750 1.00 17.19 114 GLU E C 1
ATOM 6057 O O . GLU E 1 114 ? 49.760 38.174 65.317 1.00 18.40 114 GLU E O 1
ATOM 6063 N N . LYS E 1 115 ? 51.312 39.819 65.311 1.00 15.32 115 LYS E N 1
ATOM 6064 C CA . LYS E 1 115 ? 51.117 40.220 66.713 1.00 17.05 115 LYS E CA 1
ATOM 6065 C C . LYS E 1 115 ? 49.809 40.948 66.940 1.00 17.46 115 LYS E C 1
ATOM 6066 O O . LYS E 1 115 ? 49.046 40.615 67.871 1.00 17.10 115 LYS E O 1
ATOM 6072 N N . VAL E 1 116 ? 49.434 41.886 66.075 1.00 14.75 116 VAL E N 1
ATOM 6073 C CA . VAL E 1 116 ? 48.170 42.606 66.223 1.00 14.35 116 VAL E CA 1
ATOM 6074 C C . VAL E 1 116 ? 47.023 41.859 65.567 1.00 14.59 116 VAL E C 1
ATOM 6075 O O . VAL E 1 116 ? 45.868 42.265 65.683 1.00 14.24 116 VAL E O 1
ATOM 6079 N N . ASP E 1 117 ? 47.322 40.788 64.859 1.00 14.42 117 ASP E N 1
ATOM 6080 C CA . ASP E 1 117 ? 46.364 39.936 64.192 1.00 15.64 117 ASP E CA 1
ATOM 6081 C C . ASP E 1 117 ? 45.424 40.658 63.253 1.00 14.76 117 ASP E C 1
ATOM 6082 O O . ASP E 1 117 ? 44.209 40.456 63.213 1.00 14.81 117 ASP E O 1
ATOM 6087 N N . MET E 1 118 ? 45.966 41.605 62.470 1.00 13.88 118 MET E N 1
ATOM 6088 C CA . MET E 1 118 ? 45.181 42.303 61.452 1.00 13.42 118 MET E CA 1
ATOM 6089 C C . MET E 1 118 ? 46.161 42.834 60.424 1.00 12.28 118 MET E C 1
ATOM 6090 O O . MET E 1 118 ? 47.367 42.894 60.652 1.00 11.76 118 MET E O 1
ATOM 6095 N N . PRO E 1 119 ? 45.672 43.252 59.255 1.00 12.60 119 PRO E N 1
ATOM 6096 C CA . PRO E 1 119 ? 46.568 43.805 58.249 1.00 12.31 119 PRO E CA 1
ATOM 6097 C C . PRO E 1 119 ? 47.112 45.145 58.687 1.00 13.04 119 PRO E C 1
ATOM 6098 O O . PRO E 1 119 ? 46.378 45.965 59.276 1.00 12.88 119 PRO E O 1
ATOM 6102 N N . VAL E 1 120 ? 48.374 45.435 58.387 1.00 11.88 120 VAL E N 1
ATOM 6103 C CA . VAL E 1 120 ? 48.998 46.710 58.689 1.00 12.90 120 VAL E CA 1
ATOM 6104 C C . VAL E 1 120 ? 49.501 47.262 57.324 1.00 13.35 120 VAL E C 1
ATOM 6105 O O . VAL E 1 120 ? 50.398 46.638 56.762 1.00 13.50 120 VAL E O 1
ATOM 6109 N N . ILE E 1 121 ? 48.866 48.301 56.838 1.00 12.60 121 ILE E N 1
ATOM 6110 C CA . ILE E 1 121 ? 49.216 48.860 55.516 1.00 13.28 121 ILE E CA 1
ATOM 6111 C C . ILE E 1 121 ? 50.524 49.622 55.588 1.00 15.30 121 ILE E C 1
ATOM 6112 O O . ILE E 1 121 ? 50.798 50.308 56.584 1.00 15.40 121 ILE E O 1
ATOM 6117 N N . PHE E 1 122 ? 51.346 49.562 54.527 1.00 13.67 122 PHE E N 1
ATOM 6118 C CA . PHE E 1 122 ? 52.652 50.208 54.588 1.00 15.10 122 PHE E CA 1
ATOM 6119 C C . PHE E 1 122 ? 52.564 51.637 54.115 1.00 15.97 122 PHE E C 1
ATOM 6120 O O . PHE E 1 122 ? 52.555 51.852 52.887 1.00 16.28 122 PHE E O 1
ATOM 6128 N N . GLY E 1 123 ? 52.386 52.570 55.057 1.00 15.37 123 GLY E N 1
ATOM 6129 C CA . GLY E 1 123 ? 52.276 53.970 54.713 1.00 15.35 123 GLY E CA 1
ATOM 6130 C C . GLY E 1 123 ? 53.537 54.758 55.061 1.00 15.49 123 GLY E C 1
ATOM 6131 O O . GLY E 1 123 ? 53.408 55.936 55.387 1.00 15.53 123 GLY E O 1
ATOM 6132 N N . LEU E 1 124 ? 54.696 54.141 54.944 1.00 15.73 124 LEU E N 1
ATOM 6133 C CA . LEU E 1 124 ? 55.950 54.801 55.277 1.00 16.94 124 LEU E CA 1
ATOM 6134 C C . LEU E 1 124 ? 56.634 55.273 53.998 1.00 19.16 124 LEU E C 1
ATOM 6135 O O . LEU E 1 124 ? 56.968 54.413 53.180 1.00 20.34 124 LEU E O 1
ATOM 6140 N N . LEU E 1 125 ? 56.804 56.583 53.788 1.00 17.92 125 LEU E N 1
ATOM 6141 C CA . LEU E 1 125 ? 57.546 57.057 52.631 1.00 18.68 125 LEU E CA 1
ATOM 6142 C C . LEU E 1 125 ? 59.025 57.006 53.004 1.00 18.89 125 LEU E C 1
ATOM 6143 O O . LEU E 1 125 ? 59.355 57.370 54.136 1.00 17.96 125 LEU E O 1
ATOM 6148 N N . THR E 1 126 ? 59.873 56.498 52.118 1.00 18.09 126 THR E N 1
ATOM 6149 C CA . THR E 1 126 ? 61.304 56.415 52.383 1.00 18.11 126 THR E CA 1
ATOM 6150 C C . THR E 1 126 ? 61.976 57.100 51.171 1.00 18.91 126 THR E C 1
ATOM 6151 O O . THR E 1 126 ? 62.319 56.404 50.240 1.00 17.90 126 THR E O 1
ATOM 6155 N N . CYS E 1 127 ? 62.052 58.416 51.260 1.00 19.97 127 CYS E N 1
ATOM 6156 C CA . CYS E 1 127 ? 62.502 59.223 50.120 1.00 20.42 127 CYS E CA 1
ATOM 6157 C C . CYS E 1 127 ? 63.914 59.735 50.245 1.00 21.69 127 CYS E C 1
ATOM 6158 O O . CYS E 1 127 ? 64.405 60.022 51.333 1.00 20.41 127 CYS E O 1
ATOM 6161 N N . MET E 1 128 ? 64.575 59.886 49.076 1.00 21.33 128 MET E N 1
ATOM 6162 C CA . MET E 1 128 ? 65.926 60.440 49.100 1.00 23.49 128 MET E CA 1
ATOM 6163 C C . MET E 1 128 ? 65.844 61.947 49.215 1.00 24.28 128 MET E C 1
ATOM 6164 O O . MET E 1 128 ? 66.803 62.618 49.634 1.00 25.70 128 MET E O 1
ATOM 6169 N N . THR E 1 129 ? 64.722 62.559 48.838 1.00 22.61 129 THR E N 1
ATOM 6170 C CA . THR E 1 129 ? 64.574 63.997 48.917 1.00 23.20 129 THR E CA 1
ATOM 6171 C C . THR E 1 129 ? 63.157 64.391 49.334 1.00 22.53 129 THR E C 1
ATOM 6172 O O . THR E 1 129 ? 62.175 63.670 49.159 1.00 21.03 129 THR E O 1
ATOM 6176 N N . GLU E 1 130 ? 63.066 65.623 49.833 1.00 21.91 130 GLU E N 1
ATOM 6177 C CA . GLU E 1 130 ? 61.781 66.186 50.210 1.00 21.75 130 GLU E CA 1
ATOM 6178 C C . GLU E 1 130 ? 60.844 66.292 49.013 1.00 20.96 130 GLU E C 1
ATOM 6179 O O . GLU E 1 130 ? 59.645 66.031 49.103 1.00 17.75 130 GLU E O 1
ATOM 6185 N N . GLU E 1 131 ? 61.396 66.697 47.851 1.00 20.64 131 GLU E N 1
ATOM 6186 C CA . GLU E 1 131 ? 60.537 66.780 46.662 1.00 21.41 131 GLU E CA 1
ATOM 6187 C C . GLU E 1 131 ? 59.880 65.456 46.305 1.00 18.30 131 GLU E C 1
ATOM 6188 O O . GLU E 1 131 ? 58.735 65.390 45.870 1.00 18.30 131 GLU E O 1
ATOM 6194 N N . GLN E 1 132 ? 60.599 64.355 46.434 1.00 17.34 132 GLN E N 1
ATOM 6195 C CA . GLN E 1 132 ? 60.048 63.034 46.167 1.00 17.07 132 GLN E CA 1
ATOM 6196 C C . GLN E 1 132 ? 58.873 62.736 47.101 1.00 16.32 132 GLN E C 1
ATOM 6197 O O . GLN E 1 132 ? 57.849 62.180 46.714 1.00 15.52 132 GLN E O 1
ATOM 6203 N N . ALA E 1 133 ? 59.072 63.133 48.366 1.00 16.33 133 ALA E N 1
ATOM 6204 C CA . ALA E 1 133 ? 58.018 62.899 49.376 1.00 15.63 133 ALA E CA 1
ATOM 6205 C C . ALA E 1 133 ? 56.796 63.728 49.047 1.00 15.46 133 ALA E C 1
ATOM 6206 O O . ALA E 1 133 ? 55.655 63.267 49.040 1.00 13.89 133 ALA E O 1
ATOM 6208 N N . LEU E 1 134 ? 57.006 65.025 48.704 1.00 14.44 134 LEU E N 1
ATOM 6209 C CA . LEU E 1 134 ? 55.884 65.868 48.321 1.00 16.25 134 LEU E CA 1
ATOM 6210 C C . LEU E 1 134 ? 55.103 65.304 47.131 1.00 16.14 134 LEU E C 1
ATOM 6211 O O . LEU E 1 134 ? 53.879 65.278 47.087 1.00 15.06 134 LEU E O 1
ATOM 6216 N N . ALA E 1 135 ? 55.836 64.844 46.130 1.00 20.06 135 ALA E N 1
ATOM 6217 C CA . ALA E 1 135 ? 55.216 64.317 44.916 1.00 21.04 135 ALA E CA 1
ATOM 6218 C C . ALA E 1 135 ? 54.336 63.113 45.224 1.00 20.78 135 ALA E C 1
ATOM 6219 O O . ALA E 1 135 ? 53.240 62.951 44.704 1.00 19.95 135 ALA E O 1
ATOM 6221 N N . ARG E 1 136 ? 54.824 62.269 46.141 1.00 20.91 136 ARG E N 1
ATOM 6222 C CA . ARG E 1 136 ? 54.080 61.084 46.540 1.00 20.90 136 ARG E CA 1
ATOM 6223 C C . ARG E 1 136 ? 52.925 61.363 47.479 1.00 21.25 136 ARG E C 1
ATOM 6224 O O . ARG E 1 136 ? 52.134 60.446 47.773 1.00 20.97 136 ARG E O 1
ATOM 6232 N N . ALA E 1 137 ? 52.726 62.601 47.905 1.00 20.23 137 ALA E N 1
ATOM 6233 C CA . ALA E 1 137 ? 51.591 63.016 48.707 1.00 20.14 137 ALA E CA 1
ATOM 6234 C C . ALA E 1 137 ? 50.688 63.930 47.880 1.00 21.37 137 ALA E C 1
ATOM 6235 O O . ALA E 1 137 ? 49.713 64.511 48.352 1.00 20.37 137 ALA E O 1
ATOM 6237 N N . GLY E 1 138 ? 51.035 64.042 46.583 1.00 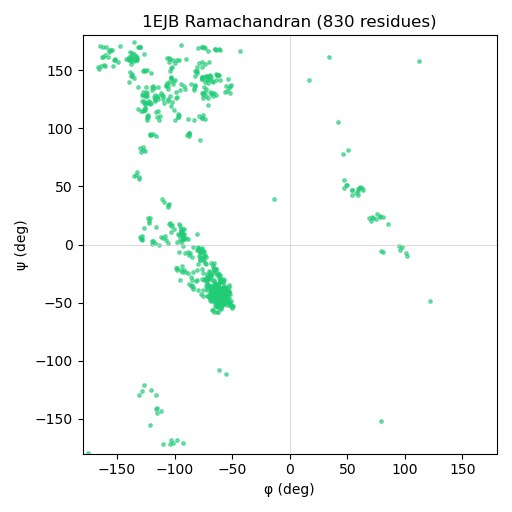21.92 138 GLY E N 1
ATOM 6238 C CA . GLY E 1 138 ? 50.263 64.823 45.636 1.00 23.11 138 GLY E CA 1
ATOM 6239 C C . GLY E 1 138 ? 50.388 66.325 45.818 1.00 24.82 138 GLY E C 1
ATOM 6240 O O . GLY E 1 138 ? 49.475 67.062 45.425 1.00 25.36 138 GLY E O 1
ATOM 6241 N N . ILE E 1 139 ? 51.449 66.813 46.441 1.00 24.64 139 ILE E N 1
ATOM 6242 C CA . ILE E 1 139 ? 51.565 68.226 46.752 1.00 26.23 139 ILE E CA 1
ATOM 6243 C C . ILE E 1 139 ? 52.856 68.848 46.250 1.00 26.75 139 ILE E C 1
ATOM 6244 O O . ILE E 1 139 ? 53.194 69.938 46.722 1.00 28.65 139 ILE E O 1
ATOM 6249 N N . ASP E 1 140 ? 53.599 68.189 45.356 1.00 21.52 140 ASP E N 1
ATOM 6250 C CA . ASP E 1 140 ? 54.773 68.823 44.730 1.00 20.24 140 ASP E CA 1
ATOM 6251 C C . ASP E 1 140 ? 54.266 69.909 43.771 1.00 19.34 140 ASP E C 1
ATOM 6252 O O . ASP E 1 140 ? 53.131 69.867 43.304 1.00 17.04 140 ASP E O 1
ATOM 6257 N N . GLU E 1 141 ? 55.108 70.895 43.453 1.00 19.89 141 GLU E N 1
ATOM 6258 C CA . GLU E 1 141 ? 54.703 71.970 42.548 1.00 22.35 141 GLU E CA 1
ATOM 6259 C C . GLU E 1 141 ? 54.262 71.443 41.176 1.00 21.03 141 GLU E C 1
ATOM 6260 O O . GLU E 1 141 ? 53.266 71.906 40.630 1.00 24.62 141 GLU E O 1
ATOM 6266 N N . ALA E 1 142 ? 54.952 70.459 40.657 1.00 22.56 142 ALA E N 1
ATOM 6267 C CA . ALA E 1 142 ? 54.619 69.875 39.358 1.00 21.14 142 ALA E CA 1
ATOM 6268 C C . ALA E 1 142 ? 53.446 68.909 39.353 1.00 22.24 142 ALA E C 1
ATOM 6269 O O . ALA E 1 142 ? 53.031 68.448 38.255 1.00 20.72 142 ALA E O 1
ATOM 6271 N N . HIS E 1 143 ? 52.968 68.449 40.530 1.00 19.18 143 HIS E N 1
ATOM 6272 C CA . HIS E 1 143 ? 51.905 67.461 40.595 1.00 18.56 143 HIS E CA 1
ATOM 6273 C C . HIS E 1 143 ? 52.235 66.289 39.674 1.00 17.09 143 HIS E C 1
ATOM 6274 O O . HIS E 1 143 ? 51.425 65.825 38.842 1.00 18.00 143 HIS E O 1
ATOM 6281 N N . SER E 1 144 ? 53.448 65.805 39.876 1.00 17.97 144 SER E N 1
ATOM 6282 C CA . SER E 1 144 ? 54.050 64.799 39.002 1.00 18.97 144 SER E CA 1
ATOM 6283 C C . SER E 1 144 ? 53.598 63.381 39.250 1.00 20.32 144 SER E C 1
ATOM 6284 O O . SER E 1 144 ? 53.847 62.453 38.455 1.00 19.05 144 SER E O 1
ATOM 6287 N N . MET E 1 145 ? 52.988 63.137 40.408 1.00 19.44 145 MET E N 1
ATOM 6288 C CA . MET E 1 145 ? 52.470 61.809 40.718 1.00 20.60 145 MET E CA 1
ATOM 6289 C C . MET E 1 145 ? 51.047 61.949 41.199 1.00 21.22 145 MET E C 1
ATOM 6290 O O . MET E 1 145 ? 50.152 62.471 40.510 1.00 21.81 145 MET E O 1
ATOM 6295 N N . HIS E 1 146 ? 50.729 61.348 42.336 1.00 21.92 146 HIS E N 1
ATOM 6296 C CA . HIS E 1 146 ? 49.407 61.372 42.913 1.00 21.91 146 HIS E CA 1
ATOM 6297 C C . HIS E 1 146 ? 49.583 61.099 44.434 1.00 22.39 146 HIS E C 1
ATOM 6298 O O . HIS E 1 146 ? 50.668 60.655 44.801 1.00 20.61 146 HIS E O 1
ATOM 6305 N N . ASN E 1 147 ? 48.514 61.339 45.168 1.00 22.20 147 ASN E N 1
ATOM 6306 C CA . ASN E 1 147 ? 48.618 61.145 46.616 1.00 22.00 147 ASN E CA 1
ATOM 6307 C C . ASN E 1 147 ? 48.576 59.653 46.946 1.00 21.38 147 ASN E C 1
ATOM 6308 O O . ASN E 1 147 ? 47.487 59.075 46.888 1.00 19.48 147 ASN E O 1
ATOM 6313 N N . HIS E 1 148 ? 49.699 59.089 47.368 1.00 20.71 148 HIS E N 1
ATOM 6314 C CA . HIS E 1 148 ? 49.750 57.666 47.707 1.00 21.87 148 HIS E CA 1
ATOM 6315 C C . HIS E 1 148 ? 48.916 57.322 48.942 1.00 20.07 148 HIS E C 1
ATOM 6316 O O . HIS E 1 148 ? 48.500 56.175 49.118 1.00 19.80 148 HIS E O 1
ATOM 6323 N N . GLY E 1 149 ? 48.565 58.325 49.747 1.00 18.57 149 GLY E N 1
ATOM 6324 C CA . GLY E 1 149 ? 47.669 58.117 50.892 1.00 18.58 149 GLY E CA 1
ATOM 6325 C C . GLY E 1 149 ? 46.372 57.506 50.402 1.00 18.30 149 GLY E C 1
ATOM 6326 O O . GLY E 1 149 ? 45.774 56.637 51.063 1.00 18.33 149 GLY E O 1
ATOM 6327 N N . GLU E 1 150 ? 45.850 57.925 49.228 1.00 17.86 150 GLU E N 1
ATOM 6328 C CA . GLU E 1 150 ? 44.649 57.334 48.686 1.00 18.46 150 GLU E CA 1
ATOM 6329 C C . GLU E 1 150 ? 44.809 55.837 48.454 1.00 17.77 150 GLU E C 1
ATOM 6330 O O . GLU E 1 150 ? 43.879 55.086 48.759 1.00 17.79 150 GLU E O 1
ATOM 6336 N N . ASP E 1 151 ? 45.925 55.411 47.883 1.00 17.90 151 ASP E N 1
ATOM 6337 C CA . ASP E 1 151 ? 46.155 53.996 47.615 1.00 19.48 151 ASP E CA 1
ATOM 6338 C C . ASP E 1 151 ? 46.156 53.215 48.954 1.00 17.10 151 ASP E C 1
ATOM 6339 O O . ASP E 1 151 ? 45.686 52.087 49.020 1.00 16.88 151 ASP E O 1
ATOM 6344 N N . TRP E 1 152 ? 46.739 53.843 49.968 1.00 16.07 152 TRP E N 1
ATOM 6345 C CA . TRP E 1 152 ? 46.796 53.143 51.282 1.00 15.70 152 TRP E CA 1
ATOM 6346 C C . TRP E 1 152 ? 45.415 52.971 51.874 1.00 15.74 152 TRP E C 1
ATOM 6347 O O . TRP E 1 152 ? 45.100 51.935 52.475 1.00 14.30 152 TRP E O 1
ATOM 6358 N N . GLY E 1 153 ? 44.569 53.997 51.740 1.00 14.50 153 GLY E N 1
ATOM 6359 C CA . GLY E 1 153 ? 43.184 53.884 52.187 1.00 14.83 153 GLY E CA 1
ATOM 6360 C C . GLY E 1 153 ? 42.484 52.762 51.456 1.00 15.37 153 GLY E C 1
ATOM 6361 O O . GLY E 1 153 ? 41.715 51.991 52.044 1.00 15.12 153 GLY E O 1
ATOM 6362 N N . ALA E 1 154 ? 42.621 52.700 50.121 1.00 15.78 154 ALA E N 1
ATOM 6363 C CA . ALA E 1 154 ? 41.991 51.621 49.369 1.00 15.32 154 ALA E CA 1
ATOM 6364 C C . ALA E 1 154 ? 42.502 50.253 49.817 1.00 14.81 154 ALA E C 1
ATOM 6365 O O . ALA E 1 154 ? 41.711 49.305 49.945 1.00 15.47 154 ALA E O 1
ATOM 6367 N N . ALA E 1 155 ? 43.803 50.123 50.002 1.00 14.08 155 ALA E N 1
ATOM 6368 C CA . ALA E 1 155 ? 44.364 48.825 50.422 1.00 14.38 155 ALA E CA 1
ATOM 6369 C C . ALA E 1 155 ? 43.843 48.453 51.822 1.00 14.30 155 ALA E C 1
ATOM 6370 O O . ALA E 1 155 ? 43.593 47.273 52.010 1.00 14.17 155 ALA E O 1
ATOM 6372 N N . ALA E 1 156 ? 43.681 49.449 52.700 1.00 13.98 156 ALA E N 1
ATOM 6373 C CA . ALA E 1 156 ? 43.186 49.118 54.060 1.00 13.95 156 ALA E CA 1
ATOM 6374 C C . ALA E 1 156 ? 41.800 48.496 53.974 1.00 15.20 156 ALA E C 1
ATOM 6375 O O . ALA E 1 156 ? 41.499 47.461 54.565 1.00 14.24 156 ALA E O 1
ATOM 6377 N N . VAL E 1 157 ? 40.937 49.104 53.126 1.00 14.44 157 VAL E N 1
ATOM 6378 C CA . VAL E 1 157 ? 39.580 48.561 53.004 1.00 14.98 157 VAL E CA 1
ATOM 6379 C C . VAL E 1 157 ? 39.589 47.164 52.423 1.00 14.82 157 VAL E C 1
ATOM 6380 O O . VAL E 1 157 ? 38.935 46.227 52.921 1.00 14.67 157 VAL E O 1
ATOM 6384 N N . GLU E 1 158 ? 40.332 46.975 51.331 1.00 14.22 158 GLU E N 1
ATOM 6385 C CA . GLU E 1 158 ? 40.384 45.652 50.724 1.00 15.39 158 GLU E CA 1
ATOM 6386 C C . GLU E 1 158 ? 40.948 44.606 51.695 1.00 14.41 158 GLU E C 1
ATOM 6387 O O . GLU E 1 158 ? 40.376 43.524 51.808 1.00 14.85 158 GLU E O 1
ATOM 6393 N N . MET E 1 159 ? 42.072 44.937 52.311 1.00 13.58 159 MET E N 1
ATOM 6394 C CA . MET E 1 159 ? 42.647 43.896 53.220 1.00 13.65 159 MET E CA 1
ATOM 6395 C C . MET E 1 159 ? 41.695 43.596 54.378 1.00 13.55 159 MET E C 1
ATOM 6396 O O . MET E 1 159 ? 41.624 42.423 54.788 1.00 13.76 159 MET E O 1
ATOM 6401 N N . ALA E 1 160 ? 40.984 44.589 54.895 1.00 13.81 160 ALA E N 1
ATOM 6402 C CA . ALA E 1 160 ? 40.067 44.291 56.017 1.00 14.64 160 ALA E CA 1
ATOM 6403 C C . ALA E 1 160 ? 38.878 43.459 55.566 1.00 15.05 160 ALA E C 1
ATOM 6404 O O . ALA E 1 160 ? 38.433 42.483 56.192 1.00 14.64 160 ALA E O 1
ATOM 6406 N N . VAL E 1 161 ? 38.290 43.840 54.426 1.00 14.91 161 VAL E N 1
ATOM 6407 C CA . VAL E 1 161 ? 37.103 43.141 53.914 1.00 15.90 161 VAL E CA 1
ATOM 6408 C C . VAL E 1 161 ? 37.400 41.727 53.505 1.00 17.16 161 VAL E C 1
ATOM 6409 O O . VAL E 1 161 ? 36.644 40.776 53.756 1.00 15.63 161 VAL E O 1
ATOM 6413 N N . LYS E 1 162 ? 38.531 41.488 52.835 1.00 16.06 162 LYS E N 1
ATOM 6414 C CA . LYS E 1 162 ? 38.862 40.157 52.345 1.00 18.24 162 LYS E CA 1
ATOM 6415 C C . LYS E 1 162 ? 39.593 39.290 53.338 1.00 17.69 162 LYS E C 1
ATOM 6416 O O . LYS E 1 162 ? 39.405 38.066 53.384 1.00 18.13 162 LYS E O 1
ATOM 6422 N N . PHE E 1 163 ? 40.446 39.874 54.179 1.00 16.17 163 PHE E N 1
ATOM 6423 C CA . PHE E 1 163 ? 41.305 39.093 55.061 1.00 15.78 163 PHE E CA 1
ATOM 6424 C C . PHE E 1 163 ? 41.267 39.514 56.537 1.00 15.71 163 PHE E C 1
ATOM 6425 O O . PHE E 1 163 ? 42.085 38.995 57.298 1.00 15.57 163 PHE E O 1
ATOM 6433 N N . GLY E 1 164 ? 40.406 40.451 56.884 1.00 15.00 164 GLY E N 1
ATOM 6434 C CA . GLY E 1 164 ? 40.427 40.874 58.309 1.00 15.26 164 GLY E CA 1
ATOM 6435 C C . GLY E 1 164 ? 39.996 39.732 59.225 1.00 16.07 164 GLY E C 1
ATOM 6436 O O . GLY E 1 164 ? 39.410 38.721 58.829 1.00 16.23 164 GLY E O 1
ATOM 6437 N N . LYS E 1 165 ? 40.216 39.953 60.538 1.00 14.58 165 LYS E N 1
ATOM 6438 C CA . LYS E 1 165 ? 39.845 38.968 61.555 1.00 17.68 165 LYS E CA 1
ATOM 6439 C C . LYS E 1 165 ? 38.393 38.539 61.428 1.00 18.74 165 LYS E C 1
ATOM 6440 O O . LYS E 1 165 ? 38.067 37.371 61.657 1.00 18.42 165 LYS E O 1
ATOM 6446 N N . ASN E 1 166 ? 37.491 39.462 61.132 1.00 19.11 166 ASN E N 1
ATOM 6447 C CA . ASN E 1 166 ? 36.078 39.182 61.041 1.00 21.55 166 ASN E CA 1
ATOM 6448 C C . ASN E 1 166 ? 35.608 38.840 59.638 1.00 22.43 166 ASN E C 1
ATOM 6449 O O . ASN E 1 166 ? 34.401 38.614 59.479 1.00 22.31 166 ASN E O 1
ATOM 6454 N N . ALA E 1 167 ? 36.498 38.707 58.654 1.00 20.55 167 ALA E N 1
ATOM 6455 C CA . ALA E 1 167 ? 36.028 38.448 57.290 1.00 22.49 167 ALA E CA 1
ATOM 6456 C C . ALA E 1 167 ? 35.507 37.037 57.085 1.00 24.18 167 ALA E C 1
ATOM 6457 O O . ALA E 1 167 ? 34.712 36.808 56.172 1.00 24.78 167 ALA E O 1
ATOM 6459 N N . PHE E 1 168 ? 36.004 36.062 57.836 1.00 24.15 168 PHE E N 1
ATOM 6460 C CA . PHE E 1 168 ? 35.590 34.672 57.696 1.00 26.65 168 PHE E CA 1
ATOM 6461 C C . PHE E 1 168 ? 35.952 33.904 58.975 1.00 28.36 168 PHE E C 1
ATOM 6462 O O . PHE E 1 168 ? 35.523 32.740 59.105 1.00 30.39 168 PHE E O 1
#

Foldseek 3Di:
DDDQPDDVVLQFALQPFAEEEEEACVLPVLQVLLQVLLVVLLVSNNHDPVRYHYHYDHALLCQLVVVLVVQVVCVVVVNHHQEYEYAHEAEDDPDCPLVVSVVVSVVSQVVCCVVSVHYYFHHYHSYPDPQVSCCCSQRHPVSPHHRCSNVSSSVRRVRSCCPTPPND/DDDDDDAPVDLFALQPFAEEEEEACVVPVLQVLLQVLLVVLLVVNNHDPVRYHYHYDHALLCQLVVVVVVQVVCVVVVNHHQEYEYAHEAEDDPDCVLVVSVVVSVVSQVVCCVVSVHYYFHHYHSYHDPQVSCLCSQHRPVSPDHRCSNVSSSVRSVRSCCPTPPND/DDDPDDDDPDLFALQPFAEEEEEACVVPVLQVLLQVLLVVLLVVSNHDPVRYHYHYDHALLCQLVVVLVVQVVCVVVVRHHQEYEYAHEAEDDDDCVLVVSVVVSVVSQVVCCVVSVHYYFHHYHSYPDPQVSCLCSQRRPVSPHHRCSNVSSVVRSVRSCCPTPPND/DDPPVPDDDDAFALQPFAEEEEEACVLPVLQVLLQVLLVVLLVVNNHDPVRYHYHYDHALLCQLVVVLVVQVVCVVVVRHHQEYEYAHEAEDDPDCVLVVSVVVSVVSQVVCCVVSVHYYFHHYHSYPDVLVSCCCSQRHPVSPHHPCSNVSSRVRRVRSCCPTPPND/DCPDDDDPDDQFALQPFAEEEEEACVVPVLQVLLQVLLVVLLVVNNHDPVRYHYHYDHALLCQLVVVLVVQVVCVVVVRHHQEYEYAHEAEDDDDCVLVVSVVVSVVSQVVCCVVSVHYYFHRYHSYPHPQVSCCCSQRHPVSPHHRCSNVSSSVRRVRSCCPTPPND

GO terms:
  GO:0005758 mitochondrial intermembrane space (C, IDA)
  GO:0000906 6,7-dimethyl-8-ribityllumazine synthase activity (F, IDA)
  GO:0005634 nucleus (C, HDA)
  GO:0005737 cytoplasm (C, HDA)
  GO:0009231 riboflavin biosynthetic process (P, IMP)

InterPro domains:
  IPR002180 Lumazine/riboflavin synthase [PF00885] (18-162)
  IPR034964 Lumazine synthase [MF_00178] (13-167)
  IPR034964 Lumazine synthase [PTHR21058] (11-165)
  IPR034964 Lumazine synthase [TIGR00114] (18-163)
  IPR034964 Lumazine synthase [cd09209] (20-161)
  IPR036467 Lumazine/riboflavin synthase superfamily [G3DSA:3.40.50.960] (2-169)
  IPR036467 Lumazine/riboflavin synthase superfamily [SSF52121] (5-165)

CATH classification: 3.40.50.960

Sequence (840 aa):
AVKGLGKPDQVYDGSKIRVGIIHARWNRVIIDALVKGAIERMASLGVEENNIIIETVPGSYELPWGTKRFVDRQAKLGKPLDVVIPIGVLIKGSTMHFEYISDSTTHALMNLQEKVDMPVIFGLLTCMTEEQALARAGIDEAHSMHNHGEDWGAAAVEMAVKFGKNAFAVKGLGKPDQVYDGSKIRVGIIHARWNRVIIDALVKGAIERMASLGVEENNIIIETVPGSYELPWGTKRFVDRQAKLGKPLDVVIPIGVLIKGSTMHFEYISDSTTHALMNLQEKVDMPVIFGLLTCMTEEQALARAGIDEAHSMHNHGEDWGAAAVEMAVKFGKNAFAVKGLGKPDQVYDGSKIRVGIIHARWNRVIIDALVKGAIERMASLGVEENNIIIETVPGSYELPWGTKRFVDRQAKLGKPLDVVIPIGVLIKGSTMHFEYISDSTTHALMNLQEKVDMPVIFGLLTCMTEEQALARAGIDEAHSMHNHGEDWGAAAVEMAVKFGKNAFAVKGLGKPDQVYDGSKIRVGIIHARWNRVIIDALVKGAIERMASLGVEENNIIIETVPGSYELPWGTKRFVDRQAKLGKPLDVVIPIGVLIKGSTMHFEYISDSTTHALMNLQEKVDMPVIFGLLTCMTEEQALARAGIDEAHSMHNHGEDWGAAAVEMAVKFGKNAFAVKGLGKPDQVYDGSKIRVGIIHARWNRVIIDALVKGAIERMASLGVEENNIIIETVPGSYELPWGTKRFVDRQAKLGKPLDVVIPIGVLIKGSTMHFEYISDSTTHALMNLQEKVDMPVIFGLLTCMTEEQALARAGIDEAHSMHNHGEDWGAAAVEMAVKFGKNAF

Nearest PDB structures (foldseek):
  1ejb-assembly1_E  TM=9.765E-01  e=1.731E-35  Saccharomyces cerevisiae
  4kq6-assembly1_E  TM=1.001E+00  e=1.500E-29  Nakaseomyces glabratus CBS 138
  2jfb-assembly1_A  TM=9.930E-01  e=1.864E-26  Candida albicans
  6vfj-assembly1_A  TM=9.845E-01  e=2.155E-24  synthetic construct
  5im4-assembly1_U  TM=9.797E-01  e=8.571E-20  Candida albicans P37005

Solvent-accessible surface area: 32119 Å² total; per-residue (Å²): 143,156,174,63,70,60,95,132,58,26,118,47,96,0,34,177,13,43,0,0,0,0,7,0,1,86,32,100,112,6,0,45,15,0,13,125,0,0,57,94,7,0,57,56,20,30,6,94,159,115,26,20,39,76,24,14,0,18,9,6,10,17,0,7,11,0,0,47,21,0,15,43,43,7,57,149,99,52,111,68,9,20,0,0,0,0,0,0,3,20,46,53,51,69,8,46,38,9,37,19,24,0,24,0,0,0,27,11,0,8,85,17,7,79,124,14,50,13,0,3,4,10,0,0,2,1,1,68,64,107,98,36,0,34,6,31,2,17,64,4,168,80,127,74,85,80,21,24,0,51,29,19,0,5,9,0,0,2,1,6,53,34,0,1,122,125,42,62,67,156,82,26,66,24,139,28,51,118,136,12,96,0,45,196,13,45,0,0,0,0,7,0,5,90,15,87,78,5,0,55,15,0,12,121,0,0,43,96,51,0,42,85,31,33,4,82,125,108,22,18,41,75,22,16,0,14,9,7,9,18,0,8,13,0,0,46,21,0,14,44,47,8,55,148,113,55,110,66,10,21,0,0,0,0,0,0,2,20,45,55,49,72,8,45,39,9,41,18,24,0,27,0,0,0,28,13,0,7,80,16,8,81,113,14,49,13,1,2,4,10,0,0,2,1,0,71,64,52,99,36,0,36,6,22,2,19,63,6,174,83,120,71,30,44,22,28,0,50,32,19,0,16,8,0,0,1,1,6,54,29,0,2,121,126,42,62,148,74,128,24,82,14,168,78,58,98,139,12,96,0,45,194,14,43,0,0,0,0,7,1,54,157,49,72,114,6,0,66,16,0,4,128,1,0,16,91,75,0,44,85,36,31,4,101,89,111,33,0,11,15,28,28,0,21,8,8,8,18,0,7,13,0,0,47,20,7,13,42,83,7,56,149,104,56,111,67,10,22,0,0,0,0,0,0,3,19,44,54,50,72,7,44,40,9,39,18,24,0,24,1,0,0,30,12,0,8,80,14,8,89,107,14,48,12,1,2,4,9,0,0,2,1,1,78,63,106,99,35,0,40,5,30,2,18,63,3,169,87,127,78,86,72,21,24,0,49,14,19,0,22,8,0,0,4,1,5,54,24,0,2,126,127,42,66,103,14,114,27,101,67,110,90,100,100,131,40,95,0,39,188,15,43,0,0,0,0,7,0,14,123,51,84,113,4,0,65,17,0,14,130,1,0,44,89,78,0,41,86,37,33,3,89,104,112,22,18,41,76,31,24,0,10,8,8,10,16,0,8,12,0,0,46,23,4,15,43,59,14,56,148,118,53,110,67,9,22,0,0,0,0,0,0,3,19,47,58,47,70,8,46,38,9,39,16,24,0,25,1,0,0,26,12,0,8,74,8,8,93,102,15,48,11,1,3,4,10,0,0,2,1,1,76,66,97,97,35,0,36,6,30,2,16,62,2,175,82,128,76,88,86,21,25,0,48,51,20,0,30,9,0,0,5,1,6,53,18,1,2,123,125,32,53,107,130,173,62,185,60,80,112,19,146,140,23,94,0,27,180,14,45,0,0,0,0,7,1,24,156,48,100,114,4,0,64,17,0,14,132,2,0,57,94,75,0,47,63,35,32,4,103,148,138,27,20,41,75,24,28,0,19,8,8,10,16,0,7,12,0,0,47,22,0,16,43,47,8,58,152,114,53,113,67,10,22,0,0,0,0,0,0,4,18,44,51,52,71,9,50,40,7,33,18,24,0,25,1,0,0,30,14,0,8,73,13,8,93,120,14,50,12,1,2,3,10,0,0,2,0,0,70,63,100,90,34,0,34,6,33,2,19,65,4,163,79,128,74,81,84,21,20,0,52,34,20,0,28,8,0,0,5,1,6,53,22,1,2,126,124,35,60

Organism: Saccharomyces cerevisiae (strain ATCC 204508 / S288c) (NCBI:txid559292)